Protein 2OX1 (pdb70)

Solvent-accessible surface area: 33680 Å² total; per-residue (Å²): 117,71,0,0,0,27,1,27,25,59,119,13,63,146,94,2,142,90,5,50,0,3,2,0,26,5,20,55,82,81,7,43,74,71,210,15,118,68,46,17,0,0,0,0,17,40,72,87,13,48,10,152,31,140,39,82,121,178,89,2,36,93,64,0,73,194,4,37,108,68,13,108,8,59,16,0,0,0,2,30,97,16,87,101,92,20,34,88,13,142,36,112,12,0,4,1,44,21,27,84,114,115,13,6,93,37,80,105,1,75,46,32,2,103,48,82,75,4,59,4,0,9,0,3,0,52,11,120,18,50,155,18,0,24,8,4,1,69,0,4,13,67,42,105,72,2,2,0,13,0,19,13,130,154,6,12,5,2,22,0,9,2,15,55,3,49,3,30,4,2,20,5,37,6,59,62,73,96,44,90,7,48,6,16,4,78,37,0,69,46,0,24,80,82,18,91,92,79,1,0,0,23,0,23,23,66,116,13,64,145,94,3,158,95,5,49,0,4,5,0,34,5,18,43,76,88,2,47,57,30,236,15,156,63,55,22,0,0,0,0,10,32,77,92,14,51,13,130,31,129,63,49,48,46,84,1,9,63,49,0,66,154,2,35,108,60,5,101,6,60,21,0,0,0,2,15,36,8,11,85,29,4,34,76,14,139,35,115,11,0,0,1,37,32,22,88,140,108,13,1,101,31,81,79,0,77,41,26,3,108,22,68,58,6,64,5,0,12,0,3,0,40,8,139,51,58,105,18,3,21,16,0,3,89,0,2,15,76,40,104,64,2,3,2,18,0,16,14,144,207,16,15,8,3,18,0,1,6,5,46,6,54,5,37,5,1,22,4,38,13,59,72,78,90,38,95,12,53,12,20,5,83,37,0,66,46,0,22,78,73,14,91,112,88,14,0,0,29,1,21,22,69,104,9,57,163,98,8,114,117,5,65,0,4,4,0,26,2,16,54,80,75,5,28,85,61,209,16,114,64,54,20,0,0,0,0,18,40,98,88,12,49,8,156,20,157,35,74,36,56,88,1,12,65,73,0,68,160,2,33,104,72,8,114,7,61,12,0,0,0,2,13,35,5,14,86,25,4,37,76,13,145,32,116,10,0,0,1,39,20,23,90,104,121,13,11,96,32,80,99,0,85,43,24,1,109,21,76,58,9,64,5,0,10,0,2,0,69,7,104,44,64,178,13,1,32,12,2,0,90,0,3,19,82,44,102,70,1,0,0,12,0,24,21,121,158,9,12,6,2,15,0,6,2,4,33,1,52,2,36,5,2,14,5,40,8,49,64,77,98,41,98,9,54,9,22,8,94,34,0,124,43,0,36,86,73,19,92,91,82,0,0,0,22,0,25,28,58,128,16,44,160,100,2,156,104,5,52,0,2,6,0,41,5,13,61,71,86,0,33,84,26,228,22,136,56,44,20,0,0,0,0,7,38,81,87,14,48,15,141,27,135,57,90,74,178,95,1,35,85,47,0,69,153,2,38,117,69,13,117,7,55,9,0,0,0,1,24,98,10,93,101,91,18,33,88,12,143,30,112,10,0,4,1,38,31,24,88,136,104,10,1,96,34,92,82,0,86,44,29,4,109,43,69,80,4,72,19,0,12,0,2,0,42,12,145,54,54,185,18,1,23,16,0,1,88,0,3,20,79,40,100,72,2,2,3,9,0,20,13,132,211,18,18,9,1,19,0,0,4,5,48,5,55,5,38,3,1,12,6,39,8,54,66,78,77,44,104,9,50,8,15,5,86,33,0,54,41,0,22,75,68,18,84

Sequence (784 aa):
MKLVATLSSPEELELAEKADVVELRIDLFDFSGARVDKEKILTCRRVSDGGKFEGDERERIEKMKRAFDSLNPDYVDLESDLPDSAFDFNCRIIESYHNFIRTPDYSELKGIVEGRRGDLVKIATMGKSKRDVETIVRILTNYDDVVAFLMGERFSFTRVLAAYLGSPFIYCYVGSPKAPGQISLDDAREIISRLGMKLVATLSSPEELELAEKADVVELRIDLFDFSGARVDKEKILTCRRVSDGGKFEGDERERIEKMKRAFDSLNPDYVDLESDLPDSAFDFNCRIIESYHNFIRTPDYSELKGIVEGRRGDLVKIATMGKSKRDVETIVRILTNYDDVVAFLMGERFSFTRVLAAYLGSPFIYCYVGSPKAPGQISLDDAREIISRLGMKLVATLSSPEELELAEKADVVELRIDLFDFSGARVDKEKILTCRRVSDGGKFEGDERERIEKMKRAFDSLNPDYVDLESDLPDSAFDFNCRIIESYHNFIRTPDYSELKGIVEGRRGDLVKIATMGKSKRDVETIVRILTNYDDVVAFLMGERFSFTRVLAAYLGSPFIYCYVGSPKAPGQISLDDAREIISRLGMKLVATLSSPEELELAEKADVVELRIDLFDFSGARVDKEKILTCRRVSDGGKFEGDERERIEKMKRAFDSLNPDYVDLESDLPDSAFDFNCRIIESYHNFIRTPDYSELKGIVEGRRGDLVKIATMGKSKRDVETIVRILTNYDDVVAFLMGERFSFTRVLAAYLGSPFIYCYVGSPKAPGQISLDDAREIISRLG

Foldseek 3Di:
DWEEEEDQDPVQLVQCPLGQEYEDAVLRPQPLPDEDPHAYEYEDDDVVQVGNDDDDPVVSLVSSVSSCVRHVHQEYEDELPDDLVSPPRPHFYEYEDHEAPFQDALVVVVVSQVVDPGQAYEYEYADDDVVSLVSQLVVLLPDESYHHFYDDQVGLCRLQVSVVSHHPYRYAYGDDDPGHSGHHSVRSVVVVVVVD/DFEEEEDQDPVCLVFCPLGQEYEDACCRPVCQQPDDPHAYEYEDDDVVQPGHDDDDPVVRLVSRVSSCVRPVHQEYEAELVDDLVSPPRPHFYEYEDEAAPDQDALVVVVCSVVVDNGPAYEYEYADDDPVSVVSQLVVLQVDARYHHFYDDQVGLCCLQVVCVSHHPYRYAYDDDDPGHSGHHSVRSVVCVVVVD/DFEEEEDQDDCVLVQDPLGQEYEYAVLRPQPQPDARPHQYEYEPDDVVQVGNDDDDPVVSLVSVVVSCVRHVHQEYEDEQPDDLVSVPRPHFYEYEDHAAPAQDALVVVVVSQVVDPGQAYEYEYAYDDPRSLVSQLVPLQVDERYHYFHFDQVTLVRLLVSVVSHHPYRYAYGDDDPGHSGHHPVRSVVVVVVVD/DFEEEEDQDLVQLVQDPLGQEYEDAVLRPNCLPPDRDHAYEYEHDDVVQVGRDDDDPVVRLVSSVSSCVRPVHQEYEDELVDDLVSPPRPHFYEYEDEAEPFQDALVVVVCSQVVDPGPAYEYEYADDDVVSLVSQQVDLQPDARYHYAHDDQVGLVRLQVVCVSHHPYRYAYGDDDPGHRGHHSVVNSVVVVVVD

Organism: Archaeoglobus fulgidus (strain ATCC 49558 / DSM 4304 / JCM 9628 / NBRC 100126 / VC-16) (NCBI:txid224325)

InterPro domains:
  IPR001381 3-dehydroquinate dehydratase type I [MF_00214] (2-195)
  IPR001381 3-dehydroquinate dehydratase type I [PF01487] (14-193)
  IPR001381 3-dehydroquinate dehydratase type I [TIGR01093] (8-191)
  IPR001381 3-dehydroquinate dehydratase type I [cd00502] (2-194)
  IPR013785 Aldolase-type TIM barrel [G3DSA:3.20.20.70] (1-196)
  IPR050146 Type-I 3-dehydroquinase [PTHR43699] (10-193)

Structure (mmCIF, N/CA/C/O backbone):
data_2OX1
#
_entry.id   2OX1
#
_cell.length_a   91.363
_cell.length_b   96.060
_cell.length_c   117.865
_cell.angle_alpha   90.00
_cell.angle_beta   90.00
_cell.angle_gamma   90.00
#
_symmetry.space_group_name_H-M   'P 21 21 21'
#
loop_
_entity.id
_entity.type
_entity.pdbx_description
1 polymer '3-dehydroquinate dehydratase'
2 non-polymer GLYCEROL
3 water water
#
loop_
_atom_site.group_PDB
_atom_site.id
_atom_site.type_symbol
_atom_site.label_atom_id
_atom_site.label_alt_id
_atom_site.label_comp_id
_atom_site.label_asym_id
_atom_site.label_entity_id
_atom_site.label_seq_id
_atom_site.pdbx_PDB_ins_code
_atom_site.Cartn_x
_atom_site.Cartn_y
_atom_site.Cartn_z
_atom_site.occupancy
_atom_site.B_iso_or_equiv
_atom_site.auth_seq_id
_atom_site.auth_comp_id
_atom_site.auth_asym_id
_atom_site.auth_atom_id
_atom_site.pdbx_PDB_model_num
ATOM 1 N N . MET A 1 1 ? 20.064 38.549 36.049 1.00 40.29 1 MET A N 1
ATOM 2 C CA . MET A 1 1 ? 21.178 38.305 35.056 1.00 40.23 1 MET A CA 1
ATOM 3 C C . MET A 1 1 ? 21.870 36.930 35.227 1.00 38.40 1 MET A C 1
ATOM 4 O O . MET A 1 1 ? 22.967 36.813 35.840 1.00 39.15 1 MET A O 1
ATOM 9 N N . LYS A 1 2 ? 21.252 35.916 34.626 1.00 34.60 2 LYS A N 1
ATOM 10 C CA . LYS A 1 2 ? 21.411 34.574 35.106 1.00 31.61 2 LYS A CA 1
ATOM 11 C C . LYS A 1 2 ? 21.730 33.560 34.036 1.00 29.40 2 LYS A C 1
ATOM 12 O O . LYS A 1 2 ? 21.304 33.708 32.897 1.00 28.62 2 LYS A O 1
ATOM 18 N N . LEU A 1 3 ? 22.527 32.556 34.407 1.00 26.75 3 LEU A N 1
ATOM 19 C CA . LEU A 1 3 ? 22.729 31.385 33.566 1.00 25.01 3 LEU A CA 1
ATOM 20 C C . LEU A 1 3 ? 21.568 30.392 33.704 1.00 24.58 3 LEU A C 1
ATOM 21 O O . LEU A 1 3 ? 21.178 30.006 34.801 1.00 25.62 3 LEU A O 1
ATOM 26 N N . VAL A 1 4 ? 20.970 30.024 32.586 1.00 24.80 4 VAL A N 1
ATOM 27 C CA . VAL A 1 4 ? 19.905 29.022 32.558 1.00 24.29 4 VAL A CA 1
ATOM 28 C C . VAL A 1 4 ? 20.483 27.801 31.882 1.00 25.12 4 VAL A C 1
ATOM 29 O O . VAL A 1 4 ? 20.913 27.886 30.732 1.00 25.53 4 VAL A O 1
ATOM 33 N N . ALA A 1 5 ? 20.526 26.683 32.608 1.00 25.79 5 ALA A N 1
ATOM 34 C CA . ALA A 1 5 ? 20.960 25.406 32.042 1.00 26.70 5 ALA A CA 1
ATOM 35 C C . ALA A 1 5 ? 19.733 24.587 31.665 1.00 27.11 5 ALA A C 1
ATOM 36 O O . ALA A 1 5 ? 18.813 24.419 32.463 1.00 27.29 5 ALA A O 1
ATOM 38 N N . THR A 1 6 ? 19.695 24.134 30.419 1.00 28.22 6 THR A N 1
ATOM 39 C CA . THR A 1 6 ? 18.607 23.274 29.922 1.00 28.24 6 THR A CA 1
ATOM 40 C C . THR A 1 6 ? 18.966 21.861 30.242 1.00 28.08 6 THR A C 1
ATOM 41 O O . THR A 1 6 ? 20.070 21.428 29.890 1.00 28.66 6 THR A O 1
ATOM 45 N N . LEU A 1 7 ? 18.059 21.175 30.941 1.00 27.90 7 LEU A N 1
ATOM 46 C CA . LEU A 1 7 ? 18.253 19.787 31.393 1.00 28.00 7 LEU A CA 1
ATOM 47 C C . LEU A 1 7 ? 17.362 18.838 30.610 1.00 28.13 7 LEU A C 1
ATOM 48 O O . LEU A 1 7 ? 16.182 19.124 30.388 1.00 26.61 7 LEU A O 1
ATOM 53 N N . SER A 1 8 ? 17.940 17.703 30.215 1.00 28.83 8 SER A N 1
ATOM 54 C CA . SER A 1 8 ? 17.267 16.770 29.311 1.00 29.93 8 SER A CA 1
ATOM 55 C C . SER A 1 8 ? 17.164 15.385 29.908 1.00 30.20 8 SER A C 1
ATOM 56 O O . SER A 1 8 ? 16.587 14.501 29.298 1.00 30.47 8 SER A O 1
ATOM 59 N N . SER A 1 9 ? 17.741 15.221 31.097 1.00 30.72 9 SER A N 1
ATOM 60 C CA . SER A 1 9 ? 17.886 13.939 31.783 1.00 31.02 9 SER A CA 1
ATOM 61 C C . SER A 1 9 ? 18.204 14.185 33.275 1.00 31.42 9 SER A C 1
ATOM 62 O O . SER A 1 9 ? 18.599 15.314 33.643 1.00 30.65 9 SER A O 1
ATOM 65 N N . PRO A 1 10 ? 18.044 13.132 34.130 1.00 31.53 10 PRO A N 1
ATOM 66 C CA . PRO A 1 10 ? 18.420 13.167 35.563 1.00 31.91 10 PRO A CA 1
ATOM 67 C C . PRO A 1 10 ? 19.935 13.284 35.833 1.00 32.70 10 PRO A C 1
ATOM 68 O O . PRO A 1 10 ? 20.359 13.920 36.814 1.00 32.73 10 PRO A O 1
ATOM 72 N N . GLU A 1 11 ? 20.741 12.676 34.968 1.00 33.26 11 GLU A N 1
ATOM 73 C CA . GLU A 1 11 ? 22.183 12.890 34.960 1.00 34.02 11 GLU A CA 1
ATOM 74 C C . GLU A 1 11 ? 22.525 14.390 35.042 1.00 34.33 11 GLU A C 1
ATOM 75 O O . GLU A 1 11 ? 23.435 14.808 35.781 1.00 34.31 11 GLU A O 1
ATOM 81 N N . GLU A 1 12 ? 21.767 15.187 34.288 1.00 34.15 12 GLU A N 1
ATOM 82 C CA . GLU A 1 12 ? 22.060 16.601 34.083 1.00 34.03 12 GLU A CA 1
ATOM 83 C C . GLU A 1 12 ? 21.751 17.537 35.257 1.00 34.24 12 GLU A C 1
ATOM 84 O O . GLU A 1 12 ? 22.393 18.578 35.382 1.00 34.19 12 GLU A O 1
ATOM 90 N N . LEU A 1 13 ? 20.821 17.153 36.136 1.00 34.69 13 LEU A N 1
ATOM 91 C CA . LEU A 1 13 ? 20.637 17.857 37.423 1.00 35.35 13 LEU A CA 1
ATOM 92 C C . LEU A 1 13 ? 21.922 18.037 38.238 1.00 35.47 13 LEU A C 1
ATOM 93 O O . LEU A 1 13 ? 22.091 19.065 38.894 1.00 36.39 13 LEU A O 1
ATOM 98 N N . GLU A 1 14 ? 22.837 17.073 38.198 1.00 34.77 14 GLU A N 1
ATOM 99 C CA . GLU A 1 14 ? 24.092 17.255 38.938 1.00 34.95 14 GLU A CA 1
ATOM 100 C C . GLU A 1 14 ? 25.094 18.172 38.260 1.00 34.12 14 GLU A C 1
ATOM 101 O O . GLU A 1 14 ? 25.903 18.792 38.940 1.00 34.22 14 GLU A O 1
ATOM 107 N N . LEU A 1 15 ? 25.003 18.270 36.930 1.00 33.32 15 LEU A N 1
ATOM 108 C CA . LEU A 1 15 ? 25.901 19.088 36.088 1.00 32.42 15 LEU A CA 1
ATOM 109 C C . LEU A 1 15 ? 25.644 20.599 36.115 1.00 31.45 15 LEU A C 1
ATOM 110 O O . LEU A 1 15 ? 26.432 21.360 35.585 1.00 31.56 15 LEU A O 1
ATOM 115 N N . ALA A 1 16 ? 24.550 21.004 36.748 1.00 31.34 16 ALA A N 1
ATOM 116 C CA . ALA A 1 16 ? 23.985 22.343 36.662 1.00 30.99 16 ALA A CA 1
ATOM 117 C C . ALA A 1 16 ? 24.254 23.216 37.886 1.00 31.64 16 ALA A C 1
ATOM 118 O O . ALA A 1 16 ? 23.646 24.281 38.018 1.00 31.91 16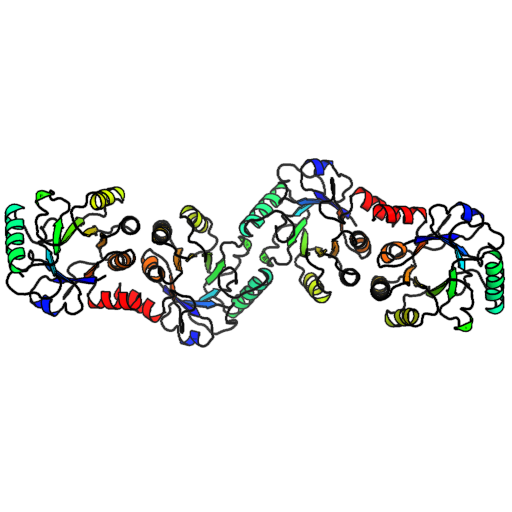 ALA A O 1
ATOM 120 N N . GLU A 1 17 ? 25.145 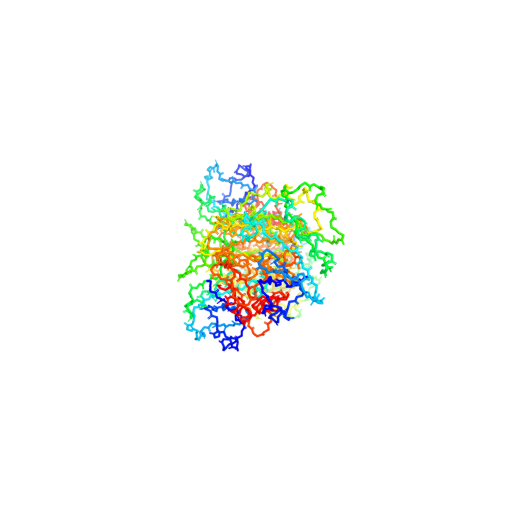22.772 38.773 1.00 31.83 17 GLU A N 1
ATOM 121 C CA . GLU A 1 17 ? 25.534 23.540 39.976 1.00 32.86 17 GLU A CA 1
ATOM 122 C C . GLU A 1 17 ? 25.927 25.027 39.715 1.00 32.44 17 GLU A C 1
ATOM 123 O O . GLU A 1 17 ? 25.534 25.917 40.491 1.00 32.43 17 GLU A O 1
ATOM 129 N N . LYS A 1 18 ? 26.696 25.282 38.647 1.00 31.57 18 LYS A N 1
ATOM 130 C CA . LYS A 1 18 ? 27.041 26.657 38.210 1.00 31.19 18 LYS A CA 1
ATOM 131 C C . LYS A 1 18 ? 25.862 27.492 37.656 1.00 29.79 18 LYS A C 1
ATOM 132 O O . LYS A 1 18 ? 26.040 28.668 37.272 1.00 29.87 18 LYS A O 1
ATOM 138 N N . ALA A 1 19 ? 24.680 26.891 37.548 1.00 28.68 19 ALA A N 1
ATOM 139 C CA . ALA A 1 19 ? 23.541 27.585 36.933 1.00 27.15 19 ALA A CA 1
ATOM 140 C C . ALA A 1 19 ? 22.722 28.327 37.974 1.00 26.52 19 ALA A C 1
ATOM 141 O O . ALA A 1 19 ? 22.564 27.876 39.101 1.00 25.78 19 ALA A O 1
ATOM 143 N N . ASP A 1 20 ? 22.165 29.457 37.579 1.00 26.15 20 ASP A N 1
ATOM 144 C CA . ASP A 1 20 ? 21.230 30.164 38.449 1.00 25.54 20 ASP A CA 1
ATOM 145 C C . ASP A 1 20 ? 19.797 29.599 38.362 1.00 25.59 20 ASP A C 1
ATOM 146 O O . ASP A 1 20 ? 19.049 29.563 39.351 1.00 26.06 20 ASP A O 1
ATOM 151 N N . VAL A 1 21 ? 19.441 29.143 37.168 1.00 25.05 21 VAL A N 1
ATOM 152 C CA . VAL A 1 21 ? 18.089 28.720 36.835 1.00 24.58 21 VAL A CA 1
ATOM 153 C C . VAL A 1 21 ? 18.311 27.463 36.058 1.00 24.55 21 VAL A C 1
ATOM 154 O O . VAL A 1 21 ? 19.326 27.332 35.396 1.00 24.77 21 VAL A O 1
ATOM 158 N N . VAL A 1 22 ? 17.358 26.547 36.128 1.00 24.98 22 VAL A N 1
ATOM 159 C CA . VAL A 1 22 ? 17.444 25.287 35.412 1.00 25.79 22 VAL A CA 1
ATOM 160 C C . VAL A 1 22 ? 16.150 25.053 34.602 1.00 26.03 22 VAL A C 1
ATOM 161 O O . VAL A 1 22 ? 15.050 25.277 35.096 1.00 25.98 22 VAL A O 1
ATOM 165 N N . GLU A 1 23 ? 16.290 24.673 33.334 1.00 26.01 23 GLU A N 1
ATOM 166 C CA . GLU A 1 23 ? 15.141 24.508 32.445 1.00 25.65 23 GLU A CA 1
ATOM 167 C C . GLU A 1 23 ? 14.816 23.052 32.210 1.00 25.46 23 GLU A C 1
ATOM 168 O O . GLU A 1 23 ? 15.594 22.302 31.622 1.00 25.44 23 GLU A O 1
ATOM 174 N N . LEU A 1 24 ? 13.619 22.680 32.644 1.00 25.55 24 LEU A N 1
ATOM 175 C CA . LEU A 1 24 ? 13.251 21.285 32.736 1.00 25.01 24 LEU A CA 1
ATOM 176 C C . LEU A 1 24 ? 12.432 20.956 31.527 1.00 24.74 24 LEU A C 1
ATOM 177 O O . LEU A 1 24 ? 11.272 21.330 31.435 1.00 24.61 24 LEU A O 1
ATOM 182 N N . ARG A 1 25 ? 13.072 20.294 30.570 1.00 24.81 25 ARG A N 1
ATOM 183 C CA . ARG A 1 25 ? 12.440 20.000 29.302 1.00 25.24 25 ARG A CA 1
ATOM 184 C C . ARG A 1 25 ? 11.695 18.722 29.439 1.00 25.57 25 ARG A C 1
ATOM 185 O O . ARG A 1 25 ? 12.249 17.653 29.169 1.00 26.33 25 ARG A O 1
ATOM 193 N N . ILE A 1 26 ? 10.446 18.832 29.898 1.00 25.74 26 ILE A N 1
ATOM 194 C CA . ILE A 1 26 ? 9.622 17.641 30.177 1.00 25.76 26 ILE A CA 1
ATOM 195 C C . ILE A 1 26 ? 9.133 16.927 28.914 1.00 26.11 26 ILE A C 1
ATOM 196 O O . ILE A 1 26 ? 8.556 15.851 29.005 1.00 26.13 26 ILE A O 1
ATOM 201 N N . ASP A 1 27 ? 9.370 17.513 27.735 1.00 26.00 27 ASP A N 1
ATOM 202 C CA . ASP A 1 27 ? 9.169 16.755 26.507 1.00 26.06 27 ASP A CA 1
ATOM 203 C C . ASP A 1 27 ? 10.302 15.742 26.334 1.00 26.34 27 ASP A C 1
ATOM 204 O O . ASP A 1 27 ? 10.149 14.777 25.602 1.00 26.35 27 ASP A O 1
ATOM 209 N N . LEU A 1 28 ? 11.424 15.958 27.021 1.00 26.60 28 LEU A N 1
ATOM 210 C CA . LEU A 1 28 ? 12.594 15.080 26.872 1.00 26.96 28 LEU A CA 1
ATOM 211 C C . LEU A 1 28 ? 12.690 14.017 27.955 1.00 27.18 28 LEU A C 1
ATOM 212 O O . LEU A 1 28 ? 13.042 12.872 27.663 1.00 26.66 28 LEU A O 1
ATOM 217 N N . PHE A 1 29 ? 12.341 14.411 29.184 1.00 27.96 29 PHE A N 1
ATOM 218 C CA . PHE A 1 29 ? 12.304 13.547 30.370 1.00 28.88 29 PHE A CA 1
ATOM 219 C C . PHE A 1 29 ? 11.289 14.113 31.386 1.00 29.80 29 PHE A C 1
ATOM 220 O O . PHE A 1 29 ? 11.200 15.322 31.537 1.00 29.93 29 PHE A O 1
ATOM 228 N N . ASP A 1 30 ? 10.544 13.249 32.091 1.00 31.11 30 ASP A N 1
ATOM 229 C CA . ASP A 1 30 ? 9.635 13.697 33.176 1.00 32.57 30 ASP A CA 1
ATOM 230 C C . ASP A 1 30 ? 10.402 14.107 34.428 1.00 33.03 30 ASP A C 1
ATOM 231 O O . ASP A 1 30 ? 10.938 13.257 35.134 1.00 33.61 30 ASP A O 1
ATOM 236 N N . PHE A 1 31 ? 10.450 15.397 34.718 1.00 33.61 31 PHE A N 1
ATOM 237 C CA . PHE A 1 31 ? 11.084 15.849 35.955 1.00 34.23 31 PHE A CA 1
ATOM 238 C C . PHE A 1 31 ? 10.035 15.959 37.055 1.00 34.33 31 PHE A C 1
ATOM 239 O O . PHE A 1 31 ? 10.380 16.075 38.235 1.00 34.17 31 PHE A O 1
ATOM 247 N N . SER A 1 32 ? 8.761 15.925 36.663 1.00 34.98 32 SER A N 1
ATOM 248 C CA . SER A 1 32 ? 7.639 15.836 37.629 1.00 35.87 32 SER A CA 1
ATOM 249 C C . SER A 1 32 ? 7.929 14.905 38.820 1.00 35.90 32 SER A C 1
ATOM 250 O O . SER A 1 32 ? 7.435 15.137 39.922 1.00 35.83 32 SER A O 1
ATOM 253 N N . GLY A 1 33 ? 8.779 13.901 38.590 1.00 36.38 33 GLY A N 1
ATOM 254 C CA . GLY A 1 33 ? 9.046 12.827 39.547 1.00 37.14 33 GLY A CA 1
ATOM 255 C C . GLY A 1 33 ? 9.957 13.086 40.738 1.00 37.54 33 GLY A C 1
ATOM 256 O O . GLY A 1 33 ? 9.989 12.273 41.678 1.00 37.80 33 GLY A O 1
ATOM 257 N N . ALA A 1 34 ? 10.702 14.189 40.715 1.00 37.43 34 ALA A N 1
ATOM 258 C CA . ALA A 1 34 ? 11.568 14.546 41.849 1.00 37.82 34 ALA A CA 1
ATOM 259 C C . ALA A 1 34 ? 11.738 16.058 42.046 1.00 37.76 34 ALA A C 1
ATOM 260 O O . ALA A 1 34 ? 11.456 16.849 41.149 1.00 37.92 34 ALA A O 1
ATOM 262 N N . ARG A 1 35 ? 12.225 16.429 43.233 1.00 37.91 35 ARG A N 1
ATOM 263 C CA . ARG A 1 35 ? 12.264 17.816 43.686 1.00 37.40 35 ARG A CA 1
ATOM 264 C C . ARG A 1 35 ? 13.528 18.534 43.214 1.00 37.14 35 ARG A C 1
ATOM 265 O O . ARG A 1 35 ? 14.640 17.996 43.290 1.00 37.05 35 ARG A O 1
ATOM 273 N N . VAL A 1 36 ? 13.321 19.743 42.698 1.00 36.74 36 VAL A N 1
ATOM 274 C CA . VAL A 1 36 ? 14.375 20.608 42.201 1.00 36.20 36 VAL A CA 1
ATOM 275 C C . VAL A 1 36 ? 14.302 21.894 43.033 1.00 36.23 36 VAL A C 1
ATOM 276 O O . VAL A 1 36 ? 13.355 22.676 42.897 1.00 35.99 36 VAL A O 1
ATOM 280 N N . ASP A 1 37 ? 15.288 22.109 43.904 1.00 36.23 37 ASP A N 1
ATOM 281 C CA . ASP A 1 37 ? 15.306 23.309 44.759 1.00 36.48 37 ASP A CA 1
ATOM 282 C C . ASP A 1 37 ? 15.666 24.583 43.966 1.00 35.99 37 ASP A C 1
ATOM 283 O O . ASP A 1 37 ? 15.023 25.628 44.127 1.00 36.57 37 ASP A O 1
ATOM 288 N N . LYS A 1 38 ? 16.679 24.478 43.106 1.00 35.05 38 LYS A N 1
ATOM 289 C CA . LYS A 1 38 ? 17.076 25.550 42.166 1.00 33.37 38 LYS A CA 1
ATOM 290 C C . LYS A 1 38 ? 15.874 26.184 41.455 1.00 32.66 38 LYS A C 1
ATOM 291 O O . LYS A 1 38 ? 14.851 25.528 41.226 1.00 31.79 38 LYS A O 1
ATOM 297 N N . GLU A 1 39 ? 16.023 27.471 41.127 1.00 31.56 39 GLU A N 1
ATOM 298 C CA . GLU A 1 39 ? 15.043 28.246 40.381 1.00 30.74 39 GLU A CA 1
ATOM 299 C C . GLU A 1 39 ? 14.868 27.551 39.037 1.00 29.57 39 GLU A C 1
ATOM 300 O O . GLU A 1 39 ? 15.837 27.090 38.449 1.00 29.14 39 GLU A O 1
ATOM 306 N N . LYS A 1 40 ? 13.654 27.456 38.541 1.00 28.54 40 LYS A N 1
ATOM 307 C CA . LYS A 1 40 ? 13.373 26.486 37.485 1.00 28.31 40 LYS A CA 1
ATOM 308 C C . LYS A 1 40 ? 12.337 26.964 36.467 1.00 27.88 40 LYS A C 1
ATOM 309 O O . LYS A 1 40 ? 11.493 27.805 36.754 1.00 28.11 40 LYS A O 1
ATOM 315 N N . ILE A 1 41 ? 12.445 26.465 35.263 1.00 26.90 41 ILE A N 1
ATOM 316 C CA . ILE A 1 41 ? 11.564 26.806 34.194 1.00 25.36 41 ILE A CA 1
ATOM 317 C C . ILE A 1 41 ? 10.968 25.501 33.728 1.00 25.33 41 ILE A C 1
ATOM 318 O O . ILE A 1 41 ? 11.716 24.554 33.452 1.00 24.48 41 ILE A O 1
ATOM 323 N N . LEU A 1 42 ? 9.634 25.464 33.628 1.00 24.65 42 LEU A N 1
ATOM 324 C CA . LEU A 1 42 ? 8.949 24.327 33.031 1.00 24.97 42 LEU A CA 1
ATOM 325 C C . LEU A 1 42 ? 8.620 24.548 31.550 1.00 24.56 42 LEU A C 1
ATOM 326 O O . LEU A 1 42 ? 7.866 25.453 31.176 1.00 25.04 42 LEU A O 1
ATOM 331 N N . THR A 1 43 ? 9.200 23.703 30.714 1.00 23.57 43 THR A N 1
ATOM 332 C CA . THR A 1 43 ? 8.998 23.740 29.273 1.00 22.87 43 THR A CA 1
ATOM 333 C C . THR A 1 43 ? 8.601 22.355 28.808 1.00 21.92 43 THR A C 1
ATOM 334 O O . THR A 1 43 ? 9.126 21.350 29.304 1.00 22.10 43 THR A O 1
ATOM 338 N N . CYS A 1 44 ? 7.693 22.313 27.847 1.00 22.30 44 CYS A N 1
ATOM 339 C CA . CYS A 1 44 ? 7.384 21.086 27.112 1.00 22.65 44 CYS A CA 1
ATOM 340 C C . CYS A 1 44 ? 7.362 21.423 25.639 1.00 22.76 44 CYS A C 1
ATOM 341 O O . CYS A 1 44 ? 6.341 21.839 25.106 1.00 22.08 44 CYS A O 1
ATOM 344 N N . ARG A 1 45 ? 8.518 21.267 24.996 1.00 24.58 45 ARG A N 1
ATOM 345 C CA . ARG A 1 45 ? 8.723 21.724 23.622 1.00 25.51 45 ARG A CA 1
ATOM 346 C C . ARG A 1 45 ? 8.050 20.816 22.587 1.00 25.31 45 ARG A C 1
ATOM 347 O O . ARG A 1 45 ? 8.381 19.645 22.499 1.00 25.76 45 ARG A O 1
ATOM 355 N N . ARG A 1 46 ? 7.129 21.390 21.807 1.00 25.80 46 ARG A N 1
ATOM 356 C CA . ARG A 1 46 ? 6.505 20.730 20.632 1.00 26.48 46 ARG A CA 1
ATOM 357 C C . ARG A 1 46 ? 7.560 20.472 19.594 1.00 27.20 46 ARG A C 1
ATOM 358 O O . ARG A 1 46 ? 8.514 21.281 19.413 1.00 27.80 46 ARG A O 1
ATOM 366 N N . VAL A 1 47 ? 7.364 19.354 18.909 1.00 27.62 47 VAL A N 1
ATOM 367 C CA . VAL A 1 47 ? 8.141 18.955 17.733 1.00 28.32 47 VAL A CA 1
ATOM 368 C C . VAL A 1 47 ? 8.376 20.108 16.776 1.00 28.51 47 VAL A C 1
ATOM 369 O O . VAL A 1 47 ? 9.493 20.292 16.273 1.00 28.76 47 VAL A O 1
ATOM 373 N N . SER A 1 48 ? 7.334 20.899 16.540 1.00 28.90 48 SER A N 1
ATOM 374 C CA . SER A 1 48 ? 7.423 21.995 15.580 1.00 29.42 48 SER A CA 1
ATOM 375 C C . SER A 1 48 ? 8.339 23.134 16.075 1.00 30.24 48 SER A C 1
ATOM 376 O O . SER A 1 48 ? 8.631 24.066 15.301 1.00 30.58 48 SER A O 1
ATOM 379 N N . ASP A 1 49 ? 8.755 23.076 17.350 1.00 30.16 49 ASP A N 1
ATOM 380 C CA . ASP A 1 49 ? 9.753 24.016 17.875 1.00 31.12 49 ASP A CA 1
ATOM 381 C C . ASP A 1 49 ? 11.014 23.287 18.279 1.00 31.60 49 ASP A C 1
ATOM 382 O O . ASP A 1 49 ? 11.687 23.712 19.213 1.00 32.61 49 ASP A O 1
ATOM 387 N N . GLY A 1 50 ? 11.324 22.191 17.587 1.00 31.53 50 GLY A N 1
ATOM 388 C CA . GLY A 1 50 ? 12.576 21.475 17.774 1.00 31.22 50 GLY A CA 1
ATOM 389 C C . GLY A 1 50 ? 12.572 20.552 18.977 1.00 31.28 50 GLY A C 1
ATOM 390 O O . GLY A 1 50 ? 13.610 20.022 19.362 1.00 30.60 50 GLY A O 1
ATOM 391 N N . GLY A 1 51 ? 11.404 20.376 19.581 1.00 31.94 51 GLY A N 1
ATOM 392 C CA . GLY A 1 51 ? 11.253 19.477 20.716 1.00 32.27 51 GLY A CA 1
ATOM 393 C C . GLY A 1 51 ? 10.857 18.072 20.318 1.00 33.20 51 GLY A C 1
ATOM 394 O O . GLY A 1 51 ? 10.922 17.702 19.133 1.00 33.05 51 GLY A O 1
ATOM 395 N N . LYS A 1 52 ? 10.438 17.288 21.312 1.00 33.62 52 LYS A N 1
ATOM 396 C CA . LYS A 1 52 ? 10.048 15.911 21.080 1.00 34.15 52 LYS A CA 1
ATOM 397 C C . LYS A 1 52 ? 8.575 15.601 21.374 1.00 33.56 52 LYS A C 1
ATOM 398 O O . LYS A 1 52 ? 8.119 14.475 21.116 1.00 33.28 52 LYS A O 1
ATOM 404 N N . PHE A 1 53 ? 7.836 16.585 21.885 1.00 32.87 53 PHE A N 1
ATOM 405 C CA . PHE A 1 53 ? 6.411 16.398 22.107 1.00 32.71 53 PHE A CA 1
ATOM 406 C C . PHE A 1 53 ? 5.631 16.413 20.804 1.00 32.89 53 PHE A C 1
ATOM 407 O O . PHE A 1 53 ? 5.593 17.406 20.073 1.00 33.09 53 PHE A O 1
ATOM 415 N N . GLU A 1 54 ? 5.013 15.274 20.528 1.00 33.55 54 GLU A N 1
ATOM 416 C CA . GLU A 1 54 ? 4.261 15.053 19.318 1.00 33.99 54 GLU A CA 1
ATOM 417 C C . GLU A 1 54 ? 2.876 14.568 19.775 1.00 33.44 54 GLU A C 1
ATOM 418 O O . GLU A 1 54 ? 2.703 13.383 20.086 1.00 34.16 54 GLU A O 1
ATOM 424 N N . GLY A 1 55 ? 1.916 15.495 19.834 1.00 32.13 55 GLY A N 1
ATOM 425 C CA . GLY A 1 55 ? 0.540 15.243 20.294 1.00 31.00 55 GLY A CA 1
ATOM 426 C C . GLY A 1 55 ? -0.211 16.561 20.226 1.00 30.12 55 GLY A C 1
ATOM 427 O O . GLY A 1 55 ? 0.424 17.588 20.061 1.00 30.88 55 GLY A O 1
ATOM 428 N N . ASP A 1 56 ? -1.540 16.576 20.348 1.00 29.11 56 ASP A N 1
ATOM 429 C CA . ASP A 1 56 ? -2.261 17.865 20.250 1.00 27.97 56 ASP A CA 1
ATOM 430 C C . ASP A 1 56 ? -2.116 18.825 21.463 1.00 27.35 56 ASP A C 1
ATOM 431 O O . ASP A 1 56 ? -1.505 18.447 22.469 1.00 26.45 56 ASP A O 1
ATOM 436 N N . GLU A 1 57 ? -2.623 20.068 21.341 1.00 26.52 57 GLU A N 1
ATOM 437 C CA . GLU A 1 57 ? -2.487 21.071 22.407 1.00 26.11 57 GLU A CA 1
ATOM 438 C C . GLU A 1 57 ? -3.080 20.590 23.711 1.00 25.55 57 GLU A C 1
ATOM 439 O O . GLU A 1 57 ? -2.562 20.891 24.783 1.00 25.74 57 GLU A O 1
ATOM 445 N N . ARG A 1 58 ? -4.165 19.820 23.614 1.00 25.21 58 ARG A N 1
ATOM 446 C CA . ARG A 1 58 ? -4.858 19.293 24.781 1.00 24.12 58 ARG A CA 1
ATOM 447 C C . ARG A 1 58 ? -3.988 18.397 25.689 1.00 24.02 58 ARG A C 1
ATOM 448 O O . ARG A 1 58 ? -3.829 18.684 26.868 1.00 22.48 58 ARG A O 1
ATOM 456 N N . GLU A 1 59 ? -3.450 17.314 25.131 1.00 24.71 59 GLU A N 1
ATOM 457 C CA . GLU A 1 59 ? -2.561 16.430 25.886 1.00 26.14 59 GLU A CA 1
ATOM 458 C C . GLU A 1 59 ? -1.275 17.117 26.372 1.00 25.52 59 GLU A C 1
ATOM 459 O O . GLU A 1 59 ? -0.783 16.785 27.447 1.00 26.49 59 GLU A O 1
ATOM 465 N N . ARG A 1 60 ? -0.771 18.096 25.623 1.00 24.67 60 ARG A N 1
ATOM 466 C CA . ARG A 1 60 ? 0.421 18.843 26.026 1.00 23.36 60 ARG A CA 1
ATOM 467 C C . ARG A 1 60 ? 0.177 19.738 27.251 1.00 23.71 60 ARG A C 1
ATOM 468 O O . ARG A 1 60 ? 0.992 19.775 28.171 1.00 23.76 60 ARG A O 1
ATOM 476 N N . ILE A 1 61 ? -0.935 20.466 27.256 1.00 23.19 61 ILE A N 1
ATOM 477 C CA . ILE A 1 61 ? -1.253 21.345 28.361 1.00 23.18 61 ILE A CA 1
ATOM 478 C C . ILE A 1 61 ? -1.643 20.534 29.610 1.00 23.81 61 ILE A C 1
ATOM 479 O O . ILE A 1 61 ? -1.328 20.918 30.736 1.00 23.12 61 ILE A O 1
ATOM 484 N N . GLU A 1 62 ? -2.330 19.417 29.409 1.00 24.21 62 GLU A N 1
ATOM 485 C CA . GLU A 1 62 ? -2.666 18.553 30.522 1.00 25.83 62 GLU A CA 1
ATOM 486 C C . GLU A 1 62 ? -1.386 18.031 31.214 1.00 24.53 62 GLU A C 1
ATOM 487 O O . GLU A 1 62 ? -1.286 18.097 32.437 1.00 23.70 62 GLU A O 1
ATOM 493 N N . LYS A 1 63 ? -0.430 17.555 30.410 1.00 24.23 63 LYS A N 1
ATOM 494 C CA . LYS A 1 63 ? 0.881 17.083 30.863 1.00 24.52 63 LYS A CA 1
ATOM 495 C C . LYS A 1 63 ? 1.697 18.196 31.558 1.00 24.74 63 LYS A C 1
ATOM 496 O O . LYS A 1 63 ? 2.292 17.941 32.597 1.00 24.86 63 LYS A O 1
ATOM 502 N N . MET A 1 64 ? 1.699 19.408 30.990 1.00 24.57 64 MET A N 1
ATOM 503 C CA . MET A 1 64 ? 2.283 20.589 31.637 1.00 25.00 64 MET A CA 1
ATOM 504 C C . MET A 1 64 ? 1.576 21.019 32.919 1.00 24.19 64 MET A C 1
ATOM 505 O O . MET A 1 64 ? 2.205 21.558 33.823 1.00 23.88 64 MET A O 1
ATOM 510 N N . LYS A 1 65 ? 0.269 20.809 32.996 1.00 23.76 65 LYS A N 1
ATOM 511 C CA . LYS A 1 65 ? -0.488 21.231 34.197 1.00 23.75 65 LYS A CA 1
ATOM 512 C C . LYS A 1 65 ? -0.241 20.318 35.373 1.00 22.99 65 LYS A C 1
ATOM 513 O O . LYS A 1 65 ? -0.050 20.792 36.481 1.00 22.58 65 LYS A O 1
ATOM 519 N N . ARG A 1 66 ? -0.204 19.017 35.100 1.00 22.61 66 ARG A N 1
ATOM 520 C CA . ARG A 1 66 ? 0.207 17.997 36.071 1.00 23.17 66 ARG A CA 1
ATOM 521 C C . ARG A 1 66 ? 1.684 18.108 36.562 1.00 22.53 66 ARG A C 1
ATOM 522 O O . ARG A 1 66 ? 1.977 17.847 37.727 1.00 22.24 66 ARG A O 1
ATOM 530 N N . ALA A 1 67 ? 2.595 18.514 35.678 1.00 22.35 67 ALA A N 1
ATOM 531 C CA . ALA A 1 67 ? 3.989 18.786 36.048 1.00 22.03 67 ALA A CA 1
ATOM 532 C C . ALA A 1 67 ? 4.143 20.083 36.848 1.00 22.11 67 ALA A C 1
ATOM 533 O O . ALA A 1 67 ? 4.978 20.158 37.752 1.00 21.53 67 ALA A O 1
ATOM 535 N N . PHE A 1 68 ? 3.337 21.094 36.499 1.00 22.22 68 PHE A N 1
ATOM 536 C CA . PHE A 1 68 ? 3.249 22.347 37.245 1.00 21.72 68 PHE A CA 1
ATOM 537 C C . PHE A 1 68 ? 2.802 22.154 38.701 1.00 22.54 68 PHE A C 1
ATOM 538 O O . PHE A 1 68 ? 3.291 22.829 39.612 1.00 22.39 68 PHE A O 1
ATOM 546 N N . ASP A 1 69 ? 1.833 21.261 38.911 1.00 23.09 69 ASP A N 1
ATOM 547 C CA . ASP A 1 69 ? 1.340 21.029 40.249 1.00 23.73 69 ASP A CA 1
ATOM 548 C C . ASP A 1 69 ? 2.450 20.459 41.107 1.00 23.73 69 ASP A C 1
ATOM 549 O O . ASP A 1 69 ? 2.633 20.935 42.279 1.00 25.86 69 ASP A O 1
ATOM 554 N N . SER A 1 70 ? 3.213 19.498 40.538 1.00 23.86 70 SER A N 1
ATOM 555 C CA . SER A 1 70 ? 4.195 18.768 41.333 1.00 24.84 70 SER A CA 1
ATOM 556 C C . SER A 1 70 ? 5.604 19.333 41.428 1.00 25.29 70 SER A C 1
ATOM 557 O O . SER A 1 70 ? 6.356 18.944 42.326 1.00 25.44 70 SER A O 1
ATOM 560 N N . LEU A 1 71 ? 5.943 20.271 40.531 1.00 26.42 71 LEU A N 1
ATOM 561 C CA . LEU A 1 71 ? 7.255 20.921 40.478 1.00 26.37 71 LEU A CA 1
ATOM 562 C C . LEU A 1 71 ? 7.058 22.267 41.066 1.00 27.38 71 LEU A C 1
ATOM 563 O O . LEU A 1 71 ? 8.022 22.661 41.749 1.00 26.87 71 LEU A O 1
ATOM 568 N N . ASN A 1 72 ? 5.925 22.971 40.937 1.00 28.08 72 ASN A N 1
ATOM 569 C CA . ASN A 1 72 ? 5.945 24.376 41.512 1.00 28.69 72 ASN A CA 1
ATOM 570 C C . ASN A 1 72 ? 7.061 25.233 40.957 1.00 28.48 72 ASN A C 1
ATOM 571 O O . ASN A 1 72 ? 7.901 25.716 41.742 1.00 28.90 72 ASN A O 1
ATOM 576 N N . PRO A 1 73 ? 7.107 25.404 39.608 1.00 28.35 73 PRO A N 1
ATOM 577 C CA . PRO A 1 73 ? 8.189 26.097 38.950 1.00 27.32 73 PRO A CA 1
ATOM 578 C C . PRO A 1 73 ? 8.089 27.606 39.091 1.00 27.24 73 PRO A C 1
ATOM 579 O O . PRO A 1 73 ? 7.019 28.144 39.304 1.00 27.44 73 PRO A O 1
ATOM 583 N N . ASP A 1 74 ? 9.212 28.278 38.948 1.00 26.55 74 ASP A N 1
ATOM 584 C CA . ASP A 1 74 ? 9.252 29.742 38.955 1.00 26.86 74 ASP A CA 1
ATOM 585 C C . ASP A 1 74 ? 8.736 30.320 37.637 1.00 27.02 74 ASP A C 1
ATOM 586 O O . ASP A 1 74 ? 8.056 31.366 37.624 1.00 26.45 74 ASP A O 1
ATOM 591 N N . TYR A 1 75 ? 9.047 29.621 36.542 1.00 26.95 75 TYR A N 1
ATOM 592 C CA . TYR A 1 75 ? 8.513 29.978 35.240 1.00 28.11 75 TYR A CA 1
ATOM 593 C C . TYR A 1 75 ? 7.934 28.790 34.487 1.00 27.64 75 TYR A C 1
ATOM 594 O O . TYR A 1 75 ? 8.432 27.647 34.572 1.00 26.55 75 TYR A O 1
ATOM 603 N N . VAL A 1 76 ? 6.914 29.113 33.698 1.00 27.50 76 VAL A N 1
ATOM 604 C CA . VAL A 1 76 ? 6.514 28.277 32.592 1.00 27.53 76 VAL A CA 1
ATOM 605 C C . VAL A 1 76 ? 6.804 29.021 31.276 1.00 27.70 76 VAL A C 1
ATOM 606 O O . VAL A 1 76 ? 6.550 30.239 31.124 1.00 27.06 76 VAL A O 1
ATOM 610 N N . ASP A 1 77 ? 7.409 28.267 30.360 1.00 28.19 77 ASP A N 1
ATOM 611 C CA . ASP A 1 77 ? 7.612 28.668 28.975 1.00 28.48 77 ASP A CA 1
ATOM 612 C C . ASP A 1 77 ? 6.378 28.250 28.108 1.00 28.72 77 ASP A C 1
ATOM 613 O O . ASP A 1 77 ? 6.089 27.065 27.950 1.00 27.69 77 ASP A O 1
ATOM 618 N N . LEU A 1 78 ? 5.659 29.270 27.609 1.00 29.16 78 LEU A N 1
ATOM 619 C CA . LEU A 1 78 ? 4.479 29.155 26.733 1.00 29.44 78 LEU A CA 1
ATOM 620 C C . LEU A 1 78 ? 4.759 29.881 25.432 1.00 28.80 78 LEU A C 1
ATOM 621 O O . LEU A 1 78 ? 5.504 30.866 25.413 1.00 28.86 78 LEU A O 1
ATOM 626 N N . GLU A 1 79 ? 4.172 29.389 24.347 1.00 27.72 79 GLU A N 1
ATOM 627 C CA . GLU A 1 79 ? 4.565 29.824 22.997 1.00 27.13 79 GLU A CA 1
ATOM 628 C C . GLU A 1 79 ? 3.731 30.990 22.462 1.00 26.68 79 GLU A C 1
ATOM 629 O O . GLU A 1 79 ? 2.585 31.167 22.856 1.00 26.78 79 GLU A O 1
ATOM 635 N N . SER A 1 80 ? 4.322 31.797 21.590 1.00 26.05 80 SER A N 1
ATOM 636 C CA . SER A 1 80 ? 3.707 33.046 21.171 1.00 26.23 80 SER A CA 1
ATOM 637 C C . SER A 1 80 ? 2.468 32.858 20.295 1.00 26.70 80 SER A C 1
ATOM 638 O O . SER A 1 80 ? 1.665 33.777 20.140 1.00 27.82 80 SER A O 1
ATOM 641 N N . ASP A 1 81 ? 2.314 31.658 19.748 1.00 27.37 81 ASP A N 1
ATOM 642 C CA . ASP A 1 81 ? 1.202 31.299 18.842 1.00 27.95 81 ASP A CA 1
ATOM 643 C C . ASP A 1 81 ? -0.048 30.753 19.576 1.00 27.79 81 ASP A C 1
ATOM 644 O O . ASP A 1 81 ? -1.030 30.375 18.952 1.00 28.17 81 ASP A O 1
ATOM 649 N N . LEU A 1 82 ? 0.012 30.691 20.900 1.00 27.83 82 LEU A N 1
ATOM 650 C CA . LEU A 1 82 ? -1.129 30.304 21.705 1.00 27.07 82 LEU A CA 1
ATOM 651 C C . LEU A 1 82 ? -2.034 31.511 22.026 1.00 26.71 82 LEU A C 1
ATOM 652 O O . LEU A 1 82 ? -1.560 32.653 22.112 1.00 26.49 82 LEU A O 1
ATOM 657 N N . PRO A 1 83 ? -3.337 31.262 22.201 1.00 26.28 83 PRO A N 1
ATOM 658 C CA . PRO A 1 83 ? -4.282 32.321 22.598 1.00 26.20 83 PRO A CA 1
ATOM 659 C C . PRO A 1 83 ? -4.101 32.730 24.064 1.00 26.08 83 PRO A C 1
ATOM 660 O O . PRO A 1 83 ? -3.512 31.960 24.828 1.00 25.35 83 PRO A O 1
ATOM 664 N N . ASP A 1 84 ? -4.651 33.898 24.447 1.00 26.10 84 ASP A N 1
ATOM 665 C CA . ASP A 1 84 ? -4.536 34.429 25.819 1.00 26.73 84 ASP A CA 1
ATOM 666 C C . ASP A 1 84 ? -5.043 33.509 26.928 1.00 26.21 84 ASP A C 1
ATOM 667 O O . ASP A 1 84 ? -4.614 33.644 28.081 1.00 27.09 84 ASP A O 1
ATOM 672 N N . SER A 1 85 ? -5.952 32.593 26.587 1.00 25.32 85 SER A N 1
ATOM 673 C CA . SER A 1 85 ? -6.616 31.742 27.569 1.00 24.15 85 SER A CA 1
ATOM 674 C C . SER A 1 85 ? -5.649 30.722 28.158 1.00 24.26 85 SER A C 1
ATOM 675 O O . SER A 1 85 ? -5.857 30.229 29.271 1.00 24.31 85 SER A O 1
ATOM 678 N N . ALA A 1 86 ? -4.598 30.420 27.397 1.00 24.04 86 ALA A N 1
ATOM 679 C CA . ALA A 1 86 ? -3.587 29.454 27.758 1.00 24.75 86 ALA A CA 1
ATOM 680 C C . ALA A 1 86 ? -2.565 29.968 28.795 1.00 25.79 86 ALA A C 1
ATOM 681 O O . ALA A 1 86 ? -1.826 29.175 29.381 1.00 25.53 86 ALA A O 1
ATOM 683 N N . PHE A 1 87 ? -2.510 31.289 28.982 1.00 26.40 87 PHE A N 1
ATOM 684 C CA . PHE A 1 87 ? -1.570 31.933 29.898 1.00 27.16 87 PHE A CA 1
ATOM 685 C C . PHE A 1 87 ? -2.275 31.961 31.250 1.00 27.75 87 PHE A C 1
ATOM 686 O O . PHE A 1 87 ? -2.633 33.013 31.767 1.00 28.46 87 PHE A O 1
ATOM 694 N N . ASP A 1 88 ? -2.532 30.765 31.784 1.00 28.20 88 ASP A N 1
ATOM 695 C CA . ASP A 1 88 ? -3.270 30.616 33.036 1.00 27.93 88 ASP A CA 1
ATOM 696 C C . ASP A 1 88 ? -2.509 29.796 34.085 1.00 27.90 88 ASP A C 1
ATOM 697 O O . ASP A 1 88 ? -3.120 29.147 34.941 1.00 28.57 88 ASP A O 1
ATOM 702 N N . PHE A 1 89 ? -1.185 29.822 34.025 1.00 27.91 89 PHE A N 1
ATOM 703 C CA . PHE A 1 89 ? -0.380 29.198 35.065 1.00 28.46 89 PHE A CA 1
ATOM 704 C C . PHE A 1 89 ? -0.056 30.209 36.148 1.00 29.20 89 PHE A C 1
ATOM 705 O O . PHE A 1 89 ? 0.271 31.361 35.833 1.00 30.32 89 PHE A O 1
ATOM 713 N N . ASN A 1 90 ? -0.115 29.795 37.411 1.00 29.33 90 ASN A N 1
ATOM 714 C CA . ASN A 1 90 ? 0.146 30.742 38.487 1.00 29.89 90 ASN A CA 1
ATOM 715 C C . ASN A 1 90 ? 1.607 30.902 38.838 1.00 29.96 90 ASN A C 1
ATOM 716 O O . ASN A 1 90 ? 2.045 30.512 39.929 1.00 30.70 90 ASN A O 1
ATOM 721 N N . CYS A 1 91 ? 2.349 31.490 37.899 1.00 29.45 91 CYS A N 1
ATOM 722 C CA . CYS A 1 91 ? 3.727 31.891 38.106 1.00 28.41 91 CYS A CA 1
ATOM 723 C C . CYS A 1 91 ? 4.101 32.892 36.988 1.00 28.39 91 CYS A C 1
ATOM 724 O O . CYS A 1 91 ? 3.238 33.260 36.192 1.00 28.64 91 CYS A O 1
ATOM 727 N N . ARG A 1 92 ? 5.347 33.363 36.957 1.00 27.70 92 ARG A N 1
ATOM 728 C CA . ARG A 1 92 ? 5.827 34.188 35.848 1.00 27.85 92 ARG A CA 1
ATOM 729 C C . ARG A 1 92 ? 5.884 33.361 34.574 1.00 27.09 92 ARG A C 1
ATOM 730 O O . ARG A 1 92 ? 6.053 32.153 34.633 1.00 26.54 92 ARG A O 1
ATOM 738 N N . ILE A 1 93 ? 5.732 34.024 33.426 1.00 26.93 93 ILE A N 1
ATOM 739 C CA . ILE A 1 93 ? 5.713 33.345 32.140 1.00 26.27 93 ILE A CA 1
ATOM 740 C C . ILE A 1 93 ? 6.818 33.807 31.170 1.00 26.55 93 ILE A C 1
ATOM 741 O O . ILE A 1 93 ? 7.101 35.008 31.013 1.00 26.56 93 ILE A O 1
ATOM 746 N N . ILE A 1 94 ? 7.486 32.835 30.562 1.00 26.38 94 ILE A N 1
ATOM 747 C CA . ILE A 1 94 ? 8.348 33.126 29.424 1.00 25.69 94 ILE A CA 1
ATOM 748 C C . ILE A 1 94 ? 7.551 32.838 28.161 1.00 25.37 94 ILE A C 1
ATOM 749 O O . ILE A 1 94 ? 7.189 31.690 27.898 1.00 25.97 94 ILE A O 1
ATOM 754 N N . GLU A 1 95 ? 7.238 33.874 27.404 1.00 24.90 95 GLU A N 1
ATOM 755 C CA . GLU A 1 95 ? 6.525 33.675 26.155 1.00 25.55 95 GLU A CA 1
ATOM 756 C C . GLU A 1 95 ? 7.517 33.534 24.993 1.00 25.40 95 GLU A C 1
ATOM 757 O O . GLU A 1 95 ? 8.208 34.479 24.663 1.00 25.82 95 GLU A O 1
ATOM 763 N N . SER A 1 96 ? 7.594 32.354 24.391 1.00 25.67 96 SER A N 1
ATOM 764 C CA . SER A 1 96 ? 8.684 32.072 23.454 1.00 25.14 96 SER A CA 1
ATOM 765 C C . SER A 1 96 ? 8.260 31.963 22.003 1.00 24.79 96 SER A C 1
ATOM 766 O O . SER A 1 96 ? 7.114 31.638 21.688 1.00 25.07 96 SER A O 1
ATOM 769 N N . TYR A 1 97 ? 9.193 32.296 21.120 1.00 24.10 97 TYR A N 1
ATOM 770 C CA . TYR A 1 97 ? 8.990 32.193 19.697 1.00 22.88 97 TYR A CA 1
ATOM 771 C C . TYR A 1 97 ? 10.264 31.598 19.148 1.00 22.92 97 TYR A C 1
ATOM 772 O O . TYR A 1 97 ? 11.374 32.059 19.470 1.00 22.70 97 TYR A O 1
ATOM 781 N N . HIS A 1 98 ? 10.088 30.562 18.332 1.00 22.84 98 HIS A N 1
ATOM 782 C CA . HIS A 1 98 ? 11.167 29.778 17.775 1.00 23.57 98 HIS A CA 1
ATOM 783 C C . HIS A 1 98 ? 11.038 29.799 16.295 1.00 23.67 98 HIS A C 1
ATOM 784 O O . HIS A 1 98 ? 9.937 29.700 15.773 1.00 23.60 98 HIS A O 1
ATOM 791 N N . ASN A 1 99 ? 12.174 29.882 15.608 1.00 24.36 99 ASN A N 1
ATOM 792 C CA . ASN A 1 99 ? 12.194 29.748 14.162 1.00 24.27 99 ASN A CA 1
ATOM 793 C C . ASN A 1 99 ? 13.503 29.078 13.736 1.00 24.57 99 ASN A C 1
ATOM 794 O O . ASN A 1 99 ? 14.571 29.659 13.856 1.00 24.70 99 ASN A O 1
ATOM 799 N N . PHE A 1 100 ? 13.411 27.842 13.251 1.00 25.36 100 PHE A N 1
ATOM 800 C CA . PHE A 1 100 ? 14.597 27.057 12.857 1.00 26.30 100 PHE A CA 1
ATOM 801 C C . PHE A 1 100 ? 14.907 27.226 11.370 1.00 26.54 100 PHE A C 1
ATOM 802 O O . PHE A 1 100 ? 15.914 26.755 10.880 1.00 27.32 100 PHE A O 1
ATOM 810 N N . ILE A 1 101 ? 14.023 27.910 10.665 1.00 27.66 101 ILE A N 1
ATOM 811 C CA . ILE A 1 101 ? 14.178 28.177 9.245 1.00 28.02 101 ILE A CA 1
ATOM 812 C C . ILE A 1 101 ? 14.850 29.549 9.047 1.00 28.02 101 ILE A C 1
ATOM 813 O O . ILE A 1 101 ? 15.774 29.663 8.251 1.00 27.98 101 ILE A O 1
ATOM 818 N N . ARG A 1 102 ? 14.396 30.583 9.763 1.00 28.31 102 ARG A N 1
ATOM 819 C CA . ARG A 1 102 ? 14.919 31.944 9.542 1.00 28.61 102 ARG A CA 1
ATOM 820 C C . ARG A 1 102 ? 14.725 32.910 10.716 1.00 28.51 102 ARG A C 1
ATOM 821 O O . ARG A 1 102 ? 13.871 32.698 11.576 1.00 29.00 102 ARG A O 1
ATOM 829 N N . THR A 1 103 ? 15.510 33.987 10.716 1.00 27.85 103 THR A N 1
ATOM 830 C CA . THR A 1 103 ? 15.198 35.164 11.508 1.00 27.37 103 THR A CA 1
ATOM 831 C C . THR A 1 103 ? 14.212 36.056 10.747 1.00 28.12 103 THR A C 1
ATOM 832 O O . THR A 1 103 ? 14.541 36.558 9.663 1.00 29.27 103 THR A O 1
ATOM 836 N N . PRO A 1 104 ? 12.980 36.230 11.274 1.00 28.24 104 PRO A N 1
ATOM 837 C CA . PRO A 1 104 ? 12.047 37.195 10.640 1.00 28.34 104 PRO A CA 1
ATOM 838 C C . PRO A 1 104 ? 12.583 38.645 10.679 1.00 28.53 104 PRO A C 1
ATOM 839 O O . PRO A 1 104 ? 13.539 38.919 11.421 1.00 28.99 104 PRO A O 1
ATOM 843 N N . ASP A 1 105 ? 11.997 39.566 9.904 1.00 28.64 105 ASP A N 1
ATOM 844 C CA . ASP A 1 105 ? 12.448 40.968 9.983 1.00 28.62 105 ASP A CA 1
ATOM 845 C C . ASP A 1 105 ? 12.100 41.641 11.314 1.00 28.51 105 ASP A C 1
ATOM 846 O O . ASP A 1 105 ? 11.437 41.027 12.162 1.00 28.30 105 ASP A O 1
ATOM 851 N N . TYR A 1 106 ? 12.609 42.866 11.493 1.00 28.25 106 TYR A N 1
ATOM 852 C CA . TYR A 1 106 ? 12.454 43.625 12.730 1.00 28.26 106 TYR A CA 1
ATOM 853 C C . TYR A 1 106 ? 10.980 43.878 13.017 1.00 28.43 106 TYR A C 1
ATOM 854 O O . TYR A 1 106 ? 10.491 43.683 14.124 1.00 29.10 106 TYR A O 1
ATOM 863 N N . SER A 1 107 ? 10.294 44.333 11.987 1.00 28.39 107 SER A N 1
ATOM 864 C CA . SER A 1 107 ? 8.879 44.566 12.005 1.00 28.94 107 SER A CA 1
ATOM 865 C C . SER A 1 107 ? 8.091 43.345 12.524 1.00 29.76 107 SER A C 1
ATOM 866 O O . SER A 1 107 ? 7.143 43.486 13.295 1.00 30.06 107 SER A O 1
ATOM 869 N N . GLU A 1 108 ? 8.494 42.150 12.119 1.00 30.05 108 GLU A N 1
ATOM 870 C CA . GLU A 1 108 ? 7.736 40.955 12.444 1.00 32.24 108 GLU A CA 1
ATOM 871 C C . GLU A 1 108 ? 7.972 40.525 13.901 1.00 30.98 108 GLU A C 1
ATOM 872 O O . GLU A 1 108 ? 7.060 40.095 14.572 1.00 31.62 108 GLU A O 1
ATOM 878 N N . LEU A 1 109 ? 9.209 40.640 14.370 1.00 30.04 109 LEU A N 1
ATOM 879 C CA . LEU A 1 109 ? 9.551 40.372 15.747 1.00 29.29 109 LEU A CA 1
ATOM 880 C C . LEU A 1 109 ? 9.128 41.475 16.728 1.00 29.21 109 LEU A C 1
ATOM 881 O O . LEU A 1 109 ? 8.871 41.191 17.880 1.00 29.44 109 LEU A O 1
ATOM 886 N N . LYS A 1 110 ? 9.080 42.723 16.286 1.00 28.77 110 LYS A N 1
ATOM 887 C CA . LYS A 1 110 ? 8.475 43.798 17.087 1.00 29.87 110 LYS A CA 1
ATOM 888 C C . LYS A 1 110 ? 6.977 43.563 17.451 1.00 29.60 110 LYS A C 1
ATOM 889 O O . LYS A 1 110 ? 6.583 43.826 18.577 1.00 29.18 110 LYS A O 1
ATOM 895 N N . GLY A 1 111 ? 6.169 43.084 16.496 1.00 30.19 111 GLY A N 1
ATOM 896 C CA . GLY A 1 111 ? 4.806 42.571 16.762 1.00 31.03 111 GLY A CA 1
ATOM 897 C C . GLY A 1 111 ? 4.675 41.514 17.877 1.00 30.94 111 GLY A C 1
ATOM 898 O O . GLY A 1 111 ? 3.696 41.498 18.626 1.00 31.21 111 GLY A O 1
ATOM 899 N N . ILE A 1 112 ? 5.650 40.625 17.983 1.00 30.49 112 ILE A N 1
ATOM 900 C CA . ILE A 1 112 ? 5.650 39.574 19.026 1.00 30.67 112 ILE A CA 1
ATOM 901 C C . ILE A 1 112 ? 5.926 40.120 20.417 1.00 29.93 112 ILE A C 1
ATOM 902 O O . ILE A 1 112 ? 5.238 39.748 21.382 1.00 29.01 112 ILE A O 1
ATOM 907 N N . VAL A 1 113 ? 6.958 40.978 20.505 1.00 29.68 113 VAL A N 1
ATOM 908 C CA . VAL A 1 113 ? 7.330 41.666 21.743 1.00 29.05 113 VAL A CA 1
ATOM 909 C C . VAL A 1 113 ? 6.185 42.588 22.163 1.00 28.93 113 VAL A C 1
ATOM 910 O O . VAL A 1 113 ? 5.772 42.592 23.326 1.00 29.09 113 VAL A O 1
ATOM 914 N N . GLU A 1 114 ? 5.643 43.335 21.213 1.00 28.82 114 GLU A N 1
ATOM 915 C CA . GLU A 1 114 ? 4.572 44.262 21.537 1.00 29.67 114 GLU A CA 1
ATOM 916 C C . GLU A 1 114 ? 3.242 43.640 21.854 1.00 29.64 114 GLU A C 1
ATOM 917 O O . GLU A 1 114 ? 2.490 44.221 22.615 1.00 30.08 114 GLU A O 1
ATOM 923 N N . GLY A 1 115 ? 2.964 42.460 21.302 1.00 29.56 115 GLY A N 1
ATOM 924 C CA . GLY A 1 115 ? 1.738 41.725 21.613 1.00 29.68 115 GLY A CA 1
ATOM 925 C C . GLY A 1 115 ? 1.870 40.752 22.779 1.00 29.59 115 GLY A C 1
ATOM 926 O O . GLY A 1 115 ? 1.052 39.863 22.925 1.00 28.79 115 GLY A O 1
ATOM 927 N N . ARG A 1 116 ? 2.898 40.954 23.599 1.00 30.15 116 ARG A N 1
ATOM 928 C CA . ARG A 1 116 ? 3.313 40.072 24.704 1.00 31.42 116 ARG A CA 1
ATOM 929 C C . ARG A 1 116 ? 2.236 39.793 25.758 1.00 31.17 116 ARG A C 1
ATOM 930 O O . ARG A 1 116 ? 1.531 40.713 26.224 1.00 31.79 116 ARG A O 1
ATOM 938 N N . ARG A 1 117 ? 2.104 38.518 26.104 1.00 31.33 117 ARG A N 1
ATOM 939 C CA . ARG A 1 117 ? 1.273 38.063 27.216 1.00 32.86 117 ARG A CA 1
ATOM 940 C C . ARG A 1 117 ? 2.183 37.669 28.374 1.00 33.75 117 ARG A C 1
ATOM 941 O O . ARG A 1 117 ? 1.831 37.853 29.539 1.00 34.33 117 ARG A O 1
ATOM 949 N N . GLY A 1 118 ? 3.356 37.129 28.032 1.00 34.32 118 GLY A N 1
ATOM 950 C CA . GLY A 1 118 ? 4.339 36.666 29.002 1.00 33.93 118 GLY A CA 1
ATOM 951 C C . GLY A 1 118 ? 5.055 37.774 29.743 1.00 34.38 118 GLY A C 1
ATOM 952 O O . GLY A 1 118 ? 5.081 38.947 29.301 1.00 34.28 118 GLY A O 1
ATOM 953 N N . ASP A 1 119 ? 5.628 37.396 30.890 1.00 33.61 119 ASP A N 1
ATOM 954 C CA . ASP A 1 119 ? 6.420 38.296 31.698 1.00 32.91 119 ASP A CA 1
ATOM 955 C C . ASP A 1 119 ? 7.748 38.599 31.020 1.00 32.53 119 ASP A C 1
ATOM 956 O O . ASP A 1 119 ? 8.246 39.749 31.042 1.00 31.85 119 ASP A O 1
ATOM 961 N N . LEU A 1 120 ? 8.318 37.551 30.417 1.00 31.64 120 LEU A N 1
ATOM 962 C CA . LEU A 1 120 ? 9.496 37.712 29.588 1.00 30.44 120 LEU A CA 1
ATOM 963 C C . LEU A 1 120 ? 9.134 37.219 28.199 1.00 29.17 120 LEU A C 1
ATOM 964 O O . LEU A 1 120 ? 8.365 36.273 28.048 1.00 29.04 120 LEU A O 1
ATOM 969 N N . VAL A 1 121 ? 9.659 37.888 27.187 1.00 27.78 121 VAL A N 1
ATOM 970 C CA . VAL A 1 121 ? 9.627 37.328 25.823 1.00 26.88 121 VAL A CA 1
ATOM 971 C C . VAL A 1 121 ? 10.943 36.652 25.454 1.00 26.14 121 VAL A C 1
ATOM 972 O O . VAL A 1 121 ? 12.028 37.238 25.584 1.00 26.71 121 VAL A O 1
ATOM 976 N N . LYS A 1 122 ? 10.856 35.417 24.996 1.00 25.43 122 LYS A N 1
ATOM 977 C CA . LYS A 1 122 ? 12.035 34.765 24.455 1.00 24.10 122 LYS A CA 1
ATOM 978 C C . LYS A 1 122 ? 11.982 34.547 22.950 1.00 24.07 122 LYS A C 1
ATOM 979 O O . LYS A 1 122 ? 11.033 33.952 22.440 1.00 22.95 122 LYS A O 1
ATOM 985 N N . ILE A 1 123 ? 13.007 35.046 22.235 1.00 24.53 123 ILE A N 1
ATOM 986 C CA . ILE A 1 123 ? 13.096 34.860 20.781 1.00 24.62 123 ILE A CA 1
ATOM 987 C C . ILE A 1 123 ? 14.368 34.103 20.421 1.00 25.89 123 ILE A C 1
ATOM 988 O O . ILE A 1 123 ? 15.479 34.481 20.832 1.00 27.32 123 ILE A O 1
ATOM 993 N N . ALA A 1 124 ? 14.204 33.016 19.676 1.00 26.12 124 ALA A N 1
ATOM 994 C CA . ALA A 1 124 ? 15.332 32.195 19.270 1.00 25.98 124 ALA A CA 1
ATOM 995 C C . ALA A 1 124 ? 15.119 31.812 17.819 1.00 25.79 124 ALA A C 1
ATOM 996 O O . ALA A 1 124 ? 14.239 31.022 17.516 1.00 26.25 124 ALA A O 1
ATOM 998 N N . THR A 1 125 ? 15.920 32.374 16.925 1.00 25.12 125 THR A N 1
ATOM 999 C CA . THR A 1 125 ? 15.676 32.216 15.510 1.00 25.13 125 THR A CA 1
ATOM 1000 C C . THR A 1 125 ? 16.976 31.841 14.804 1.00 25.75 125 THR A C 1
ATOM 1001 O O . THR A 1 125 ? 18.052 32.221 15.283 1.00 25.68 125 THR A O 1
ATOM 1005 N N . MET A 1 126 ? 16.880 31.083 13.700 1.00 26.15 126 MET A N 1
ATOM 1006 C CA . MET A 1 126 ? 18.069 30.704 12.915 1.00 27.67 126 MET A CA 1
ATOM 1007 C C . MET A 1 126 ? 18.792 31.899 12.249 1.00 27.81 126 MET A C 1
ATOM 1008 O O . MET A 1 126 ? 18.201 32.684 11.470 1.00 27.43 126 MET A O 1
ATOM 1013 N N . GLY A 1 127 ? 20.076 32.043 12.571 1.00 28.09 127 GLY A N 1
ATOM 1014 C CA . GLY A 1 127 ? 20.878 33.101 11.974 1.00 29.05 127 GLY A CA 1
ATOM 1015 C C . GLY A 1 127 ? 21.369 32.654 10.605 1.00 29.90 127 GLY A C 1
ATOM 1016 O O . GLY A 1 127 ? 22.000 31.601 10.480 1.00 30.27 127 GLY A O 1
ATOM 1017 N N . LYS A 1 128 ? 21.081 33.447 9.577 1.00 29.93 128 LYS A N 1
ATOM 1018 C CA . LYS A 1 128 ? 21.505 33.136 8.225 1.00 30.11 128 LYS A CA 1
ATOM 1019 C C . LYS A 1 128 ? 22.374 34.237 7.642 1.00 29.47 128 LYS A C 1
ATOM 1020 O O . LYS A 1 128 ? 22.902 34.083 6.558 1.00 29.52 128 LYS A O 1
ATOM 1026 N N . SER A 1 129 ? 22.514 35.346 8.359 1.00 28.75 129 SER A N 1
ATOM 1027 C CA . SER A 1 129 ? 23.281 36.478 7.882 1.00 27.92 129 SER A CA 1
ATOM 1028 C C . SER A 1 129 ? 23.548 37.409 9.045 1.00 27.87 129 SER A C 1
ATOM 1029 O O . SER A 1 129 ? 22.975 37.265 10.115 1.00 28.26 129 SER A O 1
ATOM 1032 N N . LYS A 1 130 ? 24.422 38.374 8.806 1.00 26.98 130 LYS A N 1
ATOM 1033 C CA . LYS A 1 130 ? 24.810 39.350 9.782 1.00 25.98 130 LYS A CA 1
ATOM 1034 C C . LYS A 1 130 ? 23.699 40.405 9.967 1.00 25.82 130 LYS A C 1
ATOM 1035 O O . LYS A 1 130 ? 23.625 41.022 11.022 1.00 25.46 130 LYS A O 1
ATOM 1041 N N . ARG A 1 131 ? 22.835 40.594 8.954 1.00 25.63 131 ARG A N 1
ATOM 1042 C CA . ARG A 1 131 ? 21.620 41.454 9.066 1.00 26.21 131 ARG A CA 1
ATOM 1043 C C . ARG A 1 131 ? 20.659 40.996 10.176 1.00 24.71 131 ARG A C 1
ATOM 1044 O O . ARG A 1 131 ? 19.907 41.787 10.739 1.00 24.41 131 ARG A O 1
ATOM 1052 N N . ASP A 1 132 ? 20.694 39.706 10.478 1.00 23.95 132 ASP A N 1
ATOM 1053 C CA . ASP A 1 132 ? 19.861 39.129 11.501 1.00 23.09 132 ASP A CA 1
ATOM 1054 C C . ASP A 1 132 ? 20.329 39.520 12.915 1.00 23.15 132 ASP A C 1
ATOM 1055 O O . ASP A 1 132 ? 19.499 39.734 13.797 1.00 23.44 132 ASP A O 1
ATOM 1060 N N . VAL A 1 133 ? 21.650 39.607 13.111 1.00 23.00 133 VAL A N 1
ATOM 1061 C CA . VAL A 1 133 ? 22.265 40.187 14.316 1.00 22.27 133 VAL A CA 1
ATOM 1062 C C . VAL A 1 133 ? 21.735 41.622 14.559 1.00 23.12 133 VAL A C 1
ATOM 1063 O O . VAL A 1 133 ? 21.307 41.975 15.654 1.00 22.92 133 VAL A O 1
ATOM 1067 N N . GLU A 1 134 ? 21.730 42.414 13.543 1.00 23.96 134 GLU A N 1
ATOM 1068 C CA . GLU A 1 134 ? 21.157 43.748 13.449 1.00 23.67 134 GLU A CA 1
ATOM 1069 C C . GLU A 1 134 ? 19.676 43.863 13.936 1.00 22.90 134 GLU A C 1
ATOM 1070 O O . GLU A 1 134 ? 19.351 44.624 14.843 1.00 22.10 134 GLU A O 1
ATOM 1076 N N . THR A 1 135 ? 18.816 42.969 13.287 1.00 23.71 135 THR A N 1
ATOM 1077 C CA . THR A 1 135 ? 17.423 42.745 13.732 1.00 23.92 135 THR A CA 1
ATOM 1078 C C . THR A 1 135 ? 17.323 42.502 15.255 1.00 24.89 135 THR A C 1
ATOM 1079 O O . THR A 1 135 ? 16.612 43.210 15.950 1.00 25.45 135 THR A O 1
ATOM 1083 N N . ILE A 1 136 ? 18.069 41.525 15.767 1.00 24.91 136 ILE A N 1
ATOM 1084 C CA . ILE A 1 136 ? 18.063 41.205 17.198 1.00 25.04 136 ILE A CA 1
ATOM 1085 C C . ILE A 1 136 ? 18.635 42.294 18.118 1.00 23.96 136 ILE A C 1
ATOM 1086 O O . ILE A 1 136 ? 18.040 42.604 19.143 1.00 25.52 136 ILE A O 1
ATOM 1091 N N . VAL A 1 137 ? 19.766 42.875 17.768 1.00 22.68 137 VAL A N 1
ATOM 1092 C CA . VAL A 1 137 ? 20.280 44.051 18.496 1.00 22.37 137 VAL A CA 1
ATOM 1093 C C . VAL A 1 137 ? 19.273 45.203 18.537 1.00 22.05 137 VAL A C 1
ATOM 1094 O O . VAL A 1 137 ? 19.080 45.804 19.573 1.00 21.65 137 VAL A O 1
ATOM 1098 N N . ARG A 1 138 ? 18.655 45.504 17.322 1.00 22.17 138 ARG A N 1
ATOM 1099 C CA . ARG A 1 138 ? 17.574 46.517 17.404 1.00 23.23 138 ARG A CA 1
ATOM 1100 C C . ARG A 1 138 ? 16.548 46.098 18.478 1.00 22.38 138 ARG A C 1
ATOM 1101 O O . ARG A 1 138 ? 16.189 46.893 19.329 1.00 23.13 138 ARG A O 1
ATOM 1109 N N . ILE A 1 139 ? 15.881 44.978 18.309 1.00 22.09 139 ILE A N 1
ATOM 1110 C CA . ILE A 1 139 ? 14.892 44.537 19.302 1.00 21.38 139 ILE A CA 1
ATOM 1111 C C . ILE A 1 139 ? 15.324 44.724 20.769 1.00 22.06 139 ILE A C 1
ATOM 1112 O O . ILE A 1 139 ? 14.619 45.379 21.527 1.00 22.57 139 ILE A O 1
ATOM 1117 N N . LEU A 1 140 ? 16.476 44.185 21.158 1.00 22.03 140 LEU A N 1
ATOM 1118 C CA . LEU A 1 140 ? 17.015 44.418 22.507 1.00 22.41 140 LEU A CA 1
ATOM 1119 C C . LEU A 1 140 ? 17.349 45.873 22.844 1.00 22.70 140 LEU A C 1
ATOM 1120 O O . LEU A 1 140 ? 17.237 46.276 23.995 1.00 23.77 140 LEU A O 1
ATOM 1125 N N . THR A 1 141 ? 17.783 46.652 21.852 1.00 22.77 141 THR A N 1
ATOM 1126 C CA . THR A 1 141 ? 17.995 48.090 21.982 1.00 21.53 141 THR A CA 1
ATOM 1127 C C . THR A 1 141 ? 16.696 48.825 22.333 1.00 22.30 141 THR A C 1
ATOM 1128 O O . THR A 1 141 ? 16.728 49.858 23.010 1.00 20.99 141 THR A O 1
ATOM 1132 N N . ASN A 1 142 ? 15.559 48.269 21.885 1.00 23.14 142 ASN A N 1
ATOM 1133 C CA . ASN A 1 142 ? 14.272 48.974 21.945 1.00 24.50 142 ASN A CA 1
ATOM 1134 C C . ASN A 1 142 ? 13.284 48.431 22.965 1.00 24.81 142 ASN A C 1
ATOM 1135 O O . ASN A 1 142 ? 12.272 49.057 23.245 1.00 25.26 142 ASN A O 1
ATOM 1140 N N . TYR A 1 143 ? 13.569 47.258 23.509 1.00 25.31 143 TYR A N 1
ATOM 1141 C CA . TYR A 1 143 ? 12.673 46.632 24.456 1.00 25.80 143 TYR A CA 1
ATOM 1142 C C . TYR A 1 143 ? 13.458 46.025 25.578 1.00 26.00 143 TYR A C 1
ATOM 1143 O O . TYR A 1 143 ? 14.647 45.756 25.440 1.00 25.78 143 TYR A O 1
ATOM 1152 N N . ASP A 1 144 ? 12.763 45.819 26.685 1.00 26.71 144 ASP A N 1
ATOM 1153 C CA . ASP A 1 144 ? 13.306 45.213 27.873 1.00 27.81 144 ASP A CA 1
ATOM 1154 C C . ASP A 1 144 ? 12.561 43.923 28.063 1.00 27.60 144 ASP A C 1
ATOM 1155 O O . ASP A 1 144 ? 11.614 43.661 27.324 1.00 28.04 144 ASP A O 1
ATOM 1160 N N . ASP A 1 145 ? 12.986 43.137 29.057 1.00 27.40 145 ASP A N 1
ATOM 1161 C CA . ASP A 1 145 ? 12.361 41.877 29.428 1.00 27.19 145 ASP A CA 1
ATOM 1162 C C . ASP A 1 145 ? 12.291 40.942 28.204 1.00 27.52 145 ASP A C 1
ATOM 1163 O O . ASP A 1 145 ? 11.311 40.198 27.998 1.00 27.32 145 ASP A O 1
ATOM 1168 N N . VAL A 1 146 ? 13.363 40.978 27.401 1.00 26.86 146 VAL A N 1
ATOM 1169 C CA . VAL A 1 146 ? 13.474 40.141 26.196 1.00 25.46 146 VAL A CA 1
ATOM 1170 C C . VAL A 1 146 ? 14.783 39.342 26.187 1.00 25.25 146 VAL A C 1
ATOM 1171 O O . VAL A 1 146 ? 15.884 39.899 26.360 1.00 25.31 146 VAL A O 1
ATOM 1175 N N . VAL A 1 147 ? 14.638 38.035 25.978 1.00 24.17 147 VAL A N 1
ATOM 1176 C CA . VAL A 1 147 ? 15.745 37.157 25.606 1.00 23.37 147 VAL A CA 1
ATOM 1177 C C . VAL A 1 147 ? 15.651 36.898 24.111 1.00 23.08 147 VAL A C 1
ATOM 1178 O O . VAL A 1 147 ? 14.730 36.250 23.621 1.00 24.33 147 VAL A O 1
ATOM 1182 N N . ALA A 1 148 ? 16.609 37.420 23.380 1.00 22.21 148 ALA A N 1
ATOM 1183 C CA . ALA A 1 148 ? 16.635 37.281 21.952 1.00 22.23 148 ALA A CA 1
ATOM 1184 C C . ALA A 1 148 ? 18.058 36.944 21.589 1.00 22.32 148 ALA A C 1
ATOM 1185 O O . ALA A 1 148 ? 18.997 37.679 21.968 1.00 23.32 148 ALA A O 1
ATOM 1187 N N . PHE A 1 149 ? 18.240 35.853 20.845 1.00 22.47 149 PHE A N 1
ATOM 1188 C CA . PHE A 1 149 ? 19.563 35.489 20.327 1.00 21.73 149 PHE A CA 1
ATOM 1189 C C . PHE A 1 149 ? 19.368 34.689 19.041 1.00 22.33 149 PHE A C 1
ATOM 1190 O O . PHE A 1 149 ? 18.245 34.261 18.715 1.00 21.37 149 PHE A O 1
ATOM 1198 N N . LEU A 1 150 ? 20.469 34.478 18.323 1.00 22.85 150 LEU A N 1
ATOM 1199 C CA . LEU A 1 150 ? 20.439 33.742 17.080 1.00 24.21 150 LEU A CA 1
ATOM 1200 C C . LEU A 1 150 ? 21.011 32.345 17.286 1.00 26.03 150 LEU A C 1
ATOM 1201 O O . LEU A 1 150 ? 21.998 32.146 18.018 1.00 26.02 150 LEU A O 1
ATOM 1206 N N . MET A 1 151 ? 20.376 31.377 16.649 1.00 27.29 151 MET A N 1
ATOM 1207 C CA . MET A 1 151 ? 20.860 30.016 16.706 1.00 28.96 151 MET A CA 1
ATOM 1208 C C . MET A 1 151 ? 21.745 29.796 15.493 1.00 29.54 151 MET A C 1
ATOM 1209 O O . MET A 1 151 ? 21.711 30.592 14.538 1.00 29.16 151 MET A O 1
ATOM 1214 N N . GLY A 1 152 ? 22.527 28.712 15.549 1.00 30.82 152 GLY A N 1
ATOM 1215 C CA . GLY A 1 152 ? 23.461 28.324 14.507 1.00 31.57 152 GLY A CA 1
ATOM 1216 C C . GLY A 1 152 ? 24.883 28.470 14.975 1.00 32.81 152 GLY A C 1
ATOM 1217 O O . GLY A 1 152 ? 25.169 29.282 15.842 1.00 32.22 152 GLY A O 1
ATOM 1218 N N . GLU A 1 153 ? 25.773 27.680 14.371 1.00 35.11 153 GLU A N 1
ATOM 1219 C CA . GLU A 1 153 ? 27.216 27.684 14.665 1.00 36.97 153 GLU A CA 1
ATOM 1220 C C . GLU A 1 153 ? 27.852 29.090 14.615 1.00 37.30 153 GLU A C 1
ATOM 1221 O O . GLU A 1 153 ? 28.466 29.532 15.581 1.00 37.89 153 GLU A O 1
ATOM 1227 N N . ARG A 1 154 ? 27.682 29.772 13.481 1.00 37.55 154 ARG A N 1
ATOM 1228 C CA . ARG A 1 154 ? 28.160 31.131 13.233 1.00 37.59 154 ARG A CA 1
ATOM 1229 C C . ARG A 1 154 ? 27.674 32.228 14.221 1.00 37.13 154 ARG A C 1
ATOM 1230 O O . ARG A 1 154 ? 28.339 33.256 14.403 1.00 36.43 154 ARG A O 1
ATOM 1238 N N . PHE A 1 155 ? 26.522 32.004 14.865 1.00 37.00 155 PHE A N 1
ATOM 1239 C CA . PHE A 1 155 ? 25.879 33.052 15.689 1.00 36.18 155 PHE A CA 1
ATOM 1240 C C . PHE A 1 155 ? 25.902 32.903 17.207 1.00 36.05 155 PHE A C 1
ATOM 1241 O O . PHE A 1 155 ? 25.262 33.687 17.933 1.00 36.74 155 PHE A O 1
ATOM 1249 N N . SER A 1 156 ? 26.700 31.932 17.661 1.00 35.00 156 SER A N 1
ATOM 1250 C CA . SER A 1 156 ? 26.928 31.616 19.061 1.00 34.08 156 SER A CA 1
ATOM 1251 C C . SER A 1 156 ? 27.147 32.825 19.971 1.00 33.29 156 SER A C 1
ATOM 1252 O O . SER A 1 156 ? 26.630 32.866 21.093 1.00 33.80 156 SER A O 1
ATOM 1255 N N . PHE A 1 157 ? 27.914 33.798 19.494 1.00 31.81 157 PHE A N 1
ATOM 1256 C CA . PHE A 1 157 ? 28.291 34.978 20.274 1.00 30.57 157 PHE A CA 1
ATOM 1257 C C . PHE A 1 157 ? 27.130 35.891 20.673 1.00 29.96 157 PHE A C 1
ATOM 1258 O O . PHE A 1 157 ? 27.297 36.740 21.566 1.00 30.16 157 PHE A O 1
ATOM 1266 N N . THR A 1 158 ? 26.002 35.776 19.955 1.00 29.19 158 THR A N 1
ATOM 1267 C CA . THR A 1 158 ? 24.805 36.615 20.190 1.00 27.86 158 THR A CA 1
ATOM 1268 C C . THR A 1 158 ? 24.103 36.184 21.491 1.00 28.76 158 THR A C 1
ATOM 1269 O O . THR A 1 158 ? 23.442 36.980 22.144 1.00 29.88 158 THR A O 1
ATOM 1273 N N . ARG A 1 159 ? 24.255 34.915 21.858 1.00 28.81 159 ARG A N 1
ATOM 1274 C CA . ARG A 1 159 ? 23.804 34.405 23.148 1.00 28.57 159 ARG A CA 1
ATOM 1275 C C . ARG A 1 159 ? 24.326 35.299 24.295 1.00 29.30 159 ARG A C 1
ATOM 1276 O O . ARG A 1 159 ? 23.547 35.737 25.161 1.00 30.72 159 ARG A O 1
ATOM 1284 N N . VAL A 1 160 ? 25.606 35.657 24.228 1.00 29.58 160 VAL A N 1
ATOM 1285 C CA . VAL A 1 160 ? 26.276 36.491 25.214 1.00 28.67 160 VAL A CA 1
ATOM 1286 C C . VAL A 1 160 ? 26.094 37.989 25.033 1.00 29.37 160 VAL A C 1
ATOM 1287 O O . VAL A 1 160 ? 25.933 38.677 26.034 1.00 29.91 160 VAL A O 1
ATOM 1291 N N . LEU A 1 161 ? 26.138 38.506 23.793 1.00 29.76 161 LEU A N 1
ATOM 1292 C CA . LEU A 1 161 ? 25.857 39.940 23.503 1.00 30.00 161 LEU A CA 1
ATOM 1293 C C . LEU A 1 161 ? 24.528 40.418 24.066 1.00 30.40 161 LEU A C 1
ATOM 1294 O O . LEU A 1 161 ? 24.435 41.562 24.540 1.00 30.70 161 LEU A O 1
ATOM 1299 N N . ALA A 1 162 ? 23.493 39.582 23.909 1.00 29.41 162 ALA A N 1
ATOM 1300 C CA . ALA A 1 162 ? 22.145 39.863 24.385 1.00 29.91 162 ALA A CA 1
ATOM 1301 C C . ALA A 1 162 ? 22.067 40.170 25.889 1.00 30.44 162 ALA A C 1
ATOM 1302 O O . ALA A 1 162 ? 21.335 41.074 26.323 1.00 30.71 162 ALA A O 1
ATOM 1304 N N . ALA A 1 163 ? 22.782 39.396 26.691 1.00 30.21 163 ALA A N 1
ATOM 1305 C CA . ALA A 1 163 ? 22.764 39.658 28.107 1.00 30.74 163 ALA A CA 1
ATOM 1306 C C . ALA A 1 163 ? 23.237 41.084 28.339 1.00 30.47 163 ALA A C 1
ATOM 1307 O O . ALA A 1 163 ? 22.681 41.791 29.215 1.00 31.77 163 ALA A O 1
ATOM 1309 N N . TYR A 1 164 ? 24.224 41.526 27.549 1.00 28.56 164 TYR A N 1
ATOM 1310 C CA . TYR A 1 164 ? 24.794 42.861 27.734 1.00 27.27 164 TYR A CA 1
ATOM 1311 C C . TYR A 1 164 ? 23.889 44.000 27.229 1.00 26.29 164 TYR A C 1
ATOM 1312 O O . TYR A 1 164 ? 24.084 45.160 27.576 1.00 25.94 164 TYR A O 1
ATOM 1321 N N . LEU A 1 165 ? 22.905 43.636 26.428 1.00 24.89 165 LEU A N 1
ATOM 1322 C CA . LEU A 1 165 ? 21.872 44.540 25.955 1.00 24.98 165 LEU A CA 1
ATOM 1323 C C . LEU A 1 165 ? 20.573 44.460 26.785 1.00 25.34 165 LEU A C 1
ATOM 1324 O O . LEU A 1 165 ? 19.581 45.082 26.428 1.00 25.66 165 LEU A O 1
ATOM 1329 N N . GLY A 1 166 ? 20.611 43.710 27.902 1.00 25.61 166 GLY A N 1
ATOM 1330 C CA . GLY A 1 166 ? 19.554 43.687 28.894 1.00 24.12 166 GLY A CA 1
ATOM 1331 C C . GLY A 1 166 ? 18.831 42.361 29.088 1.00 25.05 166 GLY A C 1
ATOM 1332 O O . GLY A 1 166 ? 17.941 42.269 29.942 1.00 25.22 166 GLY A O 1
ATOM 1333 N N . SER A 1 167 ? 19.165 41.326 28.314 1.00 24.77 167 SER A N 1
ATOM 1334 C CA . SER A 1 167 ? 18.509 40.035 28.527 1.00 25.17 167 SER A CA 1
ATOM 1335 C C . SER A 1 167 ? 18.755 39.575 29.918 1.00 24.71 167 SER A C 1
ATOM 1336 O O . SER A 1 167 ? 19.896 39.571 30.357 1.00 22.88 167 SER A O 1
ATOM 1339 N N . PRO A 1 168 ? 17.690 39.116 30.590 1.00 25.45 168 PRO A N 1
ATOM 1340 C CA . PRO A 1 168 ? 17.900 38.527 31.919 1.00 25.81 168 PRO A CA 1
ATOM 1341 C C . PRO A 1 168 ? 18.661 37.202 31.860 1.00 25.91 168 PRO A C 1
ATOM 1342 O O . PRO A 1 168 ? 19.355 36.870 32.816 1.00 26.63 168 PRO A O 1
ATOM 1346 N N . PHE A 1 169 ? 18.550 36.465 30.755 1.00 25.68 169 PHE A N 1
ATOM 1347 C CA . PHE A 1 169 ? 19.116 35.108 30.677 1.00 25.49 169 PHE A CA 1
ATOM 1348 C C . PHE A 1 169 ? 20.154 34.883 29.596 1.00 25.87 169 PHE A C 1
ATOM 1349 O O . PHE A 1 169 ? 20.130 35.523 28.532 1.00 25.91 169 PHE A O 1
ATOM 1357 N N . ILE A 1 170 ? 21.065 33.954 29.884 1.00 25.51 170 ILE A N 1
ATOM 1358 C CA . ILE A 1 170 ? 21.841 33.250 28.862 1.00 24.42 170 ILE A CA 1
ATOM 1359 C C . ILE A 1 170 ? 21.479 31.792 29.114 1.00 25.49 170 ILE A C 1
ATOM 1360 O O . ILE A 1 170 ? 21.594 31.292 30.267 1.00 23.89 170 ILE A O 1
ATOM 1365 N N . TYR A 1 171 ? 20.964 31.146 28.059 1.00 25.04 171 TYR A N 1
ATOM 1366 C CA . TYR A 1 171 ? 20.733 29.718 28.066 1.00 24.40 171 TYR A CA 1
ATOM 1367 C C . TYR A 1 171 ? 22.007 28.982 27.655 1.00 24.97 171 TYR A C 1
ATOM 1368 O O . TYR A 1 171 ? 22.696 29.374 26.685 1.00 23.99 171 TYR A O 1
ATOM 1377 N N . CYS A 1 172 ? 22.285 27.907 28.401 1.00 25.22 172 CYS A N 1
ATOM 1378 C CA . CYS A 1 172 ? 23.516 27.129 28.279 1.00 26.05 172 CYS A CA 1
ATOM 1379 C C . CYS A 1 172 ? 23.156 25.650 28.218 1.00 26.37 172 CYS A C 1
ATOM 1380 O O . CYS A 1 172 ? 22.058 25.253 28.634 1.00 25.35 172 CYS A O 1
ATOM 1383 N N . TYR A 1 173 ? 24.084 24.836 27.729 1.00 27.21 173 TYR A N 1
ATOM 1384 C CA . TYR A 1 173 ? 23.925 23.386 27.780 1.00 28.67 173 TYR A CA 1
ATOM 1385 C C . TYR A 1 173 ? 24.701 22.726 28.935 1.00 29.44 173 TYR A C 1
ATOM 1386 O O . TYR A 1 173 ? 25.654 23.311 29.471 1.00 29.75 173 TYR A O 1
ATOM 1395 N N . VAL A 1 174 ? 24.254 21.530 29.331 1.00 30.17 174 VAL A N 1
ATOM 1396 C CA . VAL A 1 174 ? 24.988 20.639 30.254 1.00 30.91 174 VAL A CA 1
ATOM 1397 C C . VAL A 1 174 ? 25.192 19.276 29.567 1.00 31.64 174 VAL A C 1
ATOM 1398 O O . VAL A 1 174 ? 24.367 18.851 28.747 1.00 31.10 174 VAL A O 1
ATOM 1402 N N . GLY A 1 175 ? 26.308 18.622 29.865 1.00 32.74 175 GLY A N 1
ATOM 1403 C CA . GLY A 1 175 ? 26.668 17.377 29.183 1.00 34.41 175 GLY A CA 1
ATOM 1404 C C . GLY A 1 175 ? 27.237 17.661 27.809 1.00 35.61 175 GLY A C 1
ATOM 1405 O O . GLY A 1 175 ? 28.392 18.094 27.676 1.00 36.04 175 GLY A O 1
ATOM 1406 N N . SER A 1 176 ? 26.429 17.430 26.780 1.00 36.55 176 SER A N 1
ATOM 1407 C CA . SER A 1 176 ? 26.847 17.730 25.407 1.00 37.66 176 SER A CA 1
ATOM 1408 C C . SER A 1 176 ? 25.982 18.858 24.825 1.00 37.34 176 SER A C 1
ATOM 1409 O O . SER A 1 176 ? 24.851 19.044 25.281 1.00 37.45 176 SER A O 1
ATOM 1412 N N . PRO A 1 177 ? 26.513 19.614 23.830 1.00 37.30 177 PRO A N 1
ATOM 1413 C CA . PRO A 1 177 ? 25.713 20.588 23.057 1.00 37.20 177 PRO A CA 1
ATOM 1414 C C . PRO A 1 177 ? 24.545 19.915 22.335 1.00 36.92 177 PRO A C 1
ATOM 1415 O O . PRO A 1 177 ? 24.744 18.963 21.592 1.00 37.05 177 PRO A O 1
ATOM 1419 N N . LYS A 1 178 ? 23.334 20.399 22.567 1.00 36.65 178 LYS A N 1
ATOM 1420 C CA . LYS A 1 178 ? 22.137 19.814 21.954 1.00 36.37 178 LYS A CA 1
ATOM 1421 C C . LYS A 1 178 ? 21.884 20.319 20.538 1.00 35.79 178 LYS A C 1
ATOM 1422 O O . LYS A 1 178 ? 21.127 19.713 19.776 1.00 35.70 178 LYS A O 1
ATOM 1428 N N . ALA A 1 179 ? 22.541 21.425 20.195 1.00 35.01 179 ALA A N 1
ATOM 1429 C CA . ALA A 1 179 ? 22.487 21.989 18.868 1.00 34.40 179 ALA A CA 1
ATOM 1430 C C . ALA A 1 179 ? 23.795 22.748 18.628 1.00 34.73 179 ALA A C 1
ATOM 1431 O O . ALA A 1 179 ? 24.502 23.081 19.597 1.00 34.34 179 ALA A O 1
ATOM 1433 N N . PRO A 1 180 ? 24.161 22.973 17.339 1.00 34.78 180 PRO A N 1
ATOM 1434 C CA . PRO A 1 180 ? 25.332 23.805 17.000 1.00 34.08 180 PRO A CA 1
ATOM 1435 C C . PRO A 1 180 ? 25.229 25.232 17.558 1.00 32.72 180 PRO A C 1
ATOM 1436 O O . PRO A 1 180 ? 24.146 25.797 17.612 1.00 32.65 180 PRO A O 1
ATOM 1440 N N . GLY A 1 181 ? 26.349 25.788 17.998 1.00 31.17 181 GLY A N 1
ATOM 1441 C CA . GLY A 1 181 ? 26.350 27.129 18.580 1.00 30.19 181 GLY A CA 1
ATOM 1442 C C . GLY A 1 181 ? 26.013 27.267 20.061 1.00 29.62 181 GLY A C 1
ATOM 1443 O O . GLY A 1 181 ? 26.191 28.345 20.639 1.00 29.16 181 GLY A O 1
ATOM 1444 N N . GLN A 1 182 ? 25.549 26.191 20.696 1.00 29.20 182 GLN A N 1
ATOM 1445 C CA . GLN A 1 182 ? 25.215 26.278 22.113 1.00 28.68 182 GLN A CA 1
ATOM 1446 C C . GLN A 1 182 ? 26.449 26.372 22.970 1.00 28.74 182 GLN A C 1
ATOM 1447 O O . GLN A 1 182 ? 27.515 25.826 22.638 1.00 28.43 182 GLN A O 1
ATOM 1453 N N . ILE A 1 183 ? 26.296 27.103 24.069 1.00 29.27 183 ILE A N 1
ATOM 1454 C CA . ILE A 1 183 ? 27.419 27.423 24.951 1.00 28.87 183 ILE A CA 1
ATOM 1455 C C . ILE A 1 183 ? 27.291 26.677 26.278 1.00 28.90 183 ILE A C 1
ATOM 1456 O O . ILE A 1 183 ? 26.193 26.576 26.845 1.00 28.42 183 ILE A O 1
ATOM 1461 N N . SER A 1 184 ? 28.412 26.126 26.731 1.00 27.96 184 SER A N 1
ATOM 1462 C CA . SER A 1 184 ? 28.457 25.417 27.978 1.00 28.25 184 SER A CA 1
ATOM 1463 C C . SER A 1 184 ? 28.313 26.397 29.140 1.00 28.77 184 SER A C 1
ATOM 1464 O O . SER A 1 184 ? 28.638 27.609 29.031 1.00 28.28 184 SER A O 1
ATOM 1467 N N . LEU A 1 185 ? 27.796 25.857 30.245 1.00 28.48 185 LEU A N 1
ATOM 1468 C CA . LEU A 1 185 ? 27.693 26.584 31.509 1.00 28.48 185 LEU A CA 1
ATOM 1469 C C . LEU A 1 185 ? 29.060 27.099 31.988 1.00 28.93 185 LEU A C 1
ATOM 1470 O O . LEU A 1 185 ? 29.172 28.250 32.431 1.00 29.23 185 LEU A O 1
ATOM 1475 N N . ASP A 1 186 ? 30.098 26.255 31.878 1.00 29.64 186 ASP A N 1
ATOM 1476 C CA . ASP A 1 186 ? 31.464 26.643 32.216 1.00 30.09 186 ASP A CA 1
ATOM 1477 C C . ASP A 1 186 ? 31.931 27.825 31.360 1.00 29.54 186 ASP A C 1
ATOM 1478 O O . ASP A 1 186 ? 32.368 28.851 31.886 1.00 28.98 186 ASP A O 1
ATOM 1483 N N . ASP A 1 187 ? 31.828 27.659 30.039 1.00 29.40 187 ASP A N 1
ATOM 1484 C CA . ASP A 1 187 ? 32.181 28.711 29.071 1.00 29.53 187 ASP A CA 1
ATOM 1485 C C . ASP A 1 187 ? 31.484 30.031 29.338 1.00 29.53 187 ASP A C 1
ATOM 1486 O O . ASP A 1 187 ? 32.132 31.089 29.356 1.00 30.59 187 ASP A O 1
ATOM 1491 N N . ALA A 1 188 ? 30.171 29.977 29.534 1.00 29.29 188 ALA A N 1
ATOM 1492 C CA . ALA A 1 188 ? 29.379 31.180 29.715 1.00 28.93 188 ALA A CA 1
ATOM 1493 C C . ALA A 1 188 ? 29.851 31.968 30.938 1.00 29.02 188 ALA A C 1
ATOM 1494 O O . ALA A 1 188 ? 30.065 33.179 30.866 1.00 29.56 188 ALA A O 1
ATOM 1496 N N . ARG A 1 189 ? 30.020 31.258 32.046 1.00 29.63 189 ARG A N 1
ATOM 1497 C CA . ARG A 1 189 ? 30.527 31.812 33.306 1.00 30.39 189 ARG A CA 1
ATOM 1498 C C . ARG A 1 189 ? 31.919 32.417 33.138 1.00 29.43 189 ARG A C 1
ATOM 1499 O O . ARG A 1 189 ? 32.155 33.575 33.535 1.00 29.01 189 ARG A O 1
ATOM 1507 N N . GLU A 1 190 ? 32.837 31.659 32.537 1.00 28.63 190 GLU A N 1
ATOM 1508 C CA . GLU A 1 190 ? 34.129 32.248 32.191 1.00 28.68 190 GLU A CA 1
ATOM 1509 C C . GLU A 1 190 ? 33.995 33.556 31.388 1.00 27.86 190 GLU A C 1
ATOM 1510 O O . GLU A 1 190 ? 34.598 34.572 31.748 1.00 27.16 190 GLU A O 1
ATOM 1516 N N . ILE A 1 191 ? 33.207 33.523 30.314 1.00 26.97 191 ILE A N 1
ATOM 1517 C CA . ILE A 1 191 ? 33.086 34.691 29.429 1.00 26.66 191 ILE A CA 1
ATOM 1518 C C . ILE A 1 191 ? 32.563 35.914 30.185 1.00 26.41 191 ILE A C 1
ATOM 1519 O O . ILE A 1 191 ? 33.113 37.001 30.052 1.00 26.39 191 ILE A O 1
ATOM 1524 N N . ILE A 1 192 ? 31.526 35.733 30.997 1.00 27.14 192 ILE A N 1
ATOM 1525 C CA . ILE A 1 192 ? 30.941 36.881 31.696 1.00 28.42 192 ILE A CA 1
ATOM 1526 C C . ILE A 1 192 ? 31.797 37.421 32.849 1.00 29.03 192 ILE A C 1
ATOM 1527 O O . ILE A 1 192 ? 31.847 38.641 33.056 1.00 29.09 192 ILE A O 1
ATOM 1532 N N . SER A 1 193 ? 32.496 36.539 33.572 1.00 29.84 193 SER A N 1
ATOM 1533 C CA . SER A 1 193 ? 33.463 37.010 34.570 1.00 30.62 193 SER A CA 1
ATOM 1534 C C . SER A 1 193 ? 34.552 37.823 33.887 1.00 30.60 193 SER A C 1
ATOM 1535 O O . SER A 1 193 ? 34.928 38.879 34.392 1.00 30.86 193 SER A O 1
ATOM 1538 N N . ARG A 1 194 ? 35.041 37.356 32.735 1.00 30.51 194 ARG A N 1
ATOM 1539 C CA . ARG A 1 194 ? 36.040 38.124 31.981 1.00 31.16 194 ARG A CA 1
ATOM 1540 C C . ARG A 1 194 ? 35.529 39.513 31.516 1.00 31.65 194 ARG A C 1
ATOM 1541 O O . ARG A 1 194 ? 36.205 40.519 31.723 1.00 31.28 194 ARG A O 1
ATOM 1549 N N . LEU A 1 195 ? 34.347 39.552 30.898 1.00 32.11 195 LEU A N 1
ATOM 1550 C CA . LEU A 1 195 ? 33.785 40.801 30.388 1.00 33.40 195 LEU A CA 1
ATOM 1551 C C . LEU A 1 195 ? 33.310 41.782 31.469 1.00 34.22 195 LEU A C 1
ATOM 1552 O O . LEU A 1 195 ? 33.335 42.997 31.254 1.00 34.14 195 LEU A O 1
ATOM 1557 N N . GLY A 1 196 ? 32.885 41.253 32.616 1.00 35.10 196 GLY A N 1
ATOM 1558 C CA . GLY A 1 196 ? 32.332 42.064 33.691 1.00 35.80 196 GLY A CA 1
ATOM 1559 C C . GLY A 1 196 ? 30.842 42.298 33.507 1.00 36.65 196 GLY A C 1
ATOM 1560 O O . GLY A 1 196 ? 30.113 41.530 32.867 1.00 36.59 196 GLY A O 1
ATOM 1562 N N . MET B 1 1 ? 39.968 36.800 13.503 1.00 43.60 1 MET B N 1
ATOM 1563 C CA . MET B 1 1 ? 40.228 38.081 14.210 1.00 43.99 1 MET B CA 1
ATOM 1564 C C . MET B 1 1 ? 41.609 37.999 14.790 1.00 41.70 1 MET B C 1
ATOM 1565 O O . MET B 1 1 ? 41.992 36.962 15.338 1.00 42.06 1 MET B O 1
ATOM 1570 N N . LYS B 1 2 ? 42.352 39.096 14.678 1.00 39.44 2 LYS B N 1
ATOM 1571 C CA . LYS B 1 2 ? 43.619 39.216 15.373 1.00 36.60 2 LYS B CA 1
ATOM 1572 C C . LYS B 1 2 ? 43.426 40.091 16.608 1.00 34.49 2 LYS B C 1
ATOM 1573 O O . LYS B 1 2 ? 42.597 41.024 16.634 1.00 34.41 2 LYS B O 1
ATOM 1579 N N . LEU B 1 3 ? 44.168 39.760 17.649 1.00 32.15 3 LEU B N 1
ATOM 1580 C CA . LEU B 1 3 ? 44.214 40.581 18.858 1.00 29.84 3 LEU B CA 1
ATOM 1581 C C . LEU B 1 3 ? 45.386 41.537 18.779 1.00 28.49 3 LEU B C 1
ATOM 1582 O O . LEU B 1 3 ? 46.499 41.146 18.419 1.00 28.31 3 LEU B O 1
ATOM 1587 N N . VAL B 1 4 ? 45.117 42.791 19.103 1.00 26.85 4 VAL B N 1
ATOM 1588 C CA . VAL B 1 4 ? 46.121 43.831 19.092 1.00 24.84 4 VAL B CA 1
ATOM 1589 C C . VAL B 1 4 ? 46.406 44.216 20.526 1.00 25.70 4 VAL B C 1
ATOM 1590 O O . VAL B 1 4 ? 45.479 44.493 21.290 1.00 25.00 4 VAL B O 1
ATOM 1594 N N . ALA B 1 5 ? 47.682 44.205 20.909 1.00 26.34 5 ALA B N 1
ATOM 1595 C CA . ALA B 1 5 ? 48.086 44.825 22.182 1.00 27.25 5 ALA B CA 1
ATOM 1596 C C . ALA B 1 5 ? 48.715 46.195 21.959 1.00 28.05 5 ALA B C 1
ATOM 1597 O O . ALA B 1 5 ? 49.633 46.353 21.150 1.00 28.98 5 ALA B O 1
ATOM 1599 N N . THR B 1 6 ? 48.195 47.180 22.677 1.00 28.82 6 THR B N 1
ATOM 1600 C CA . THR B 1 6 ? 48.714 48.532 22.659 1.00 29.08 6 THR B CA 1
ATOM 1601 C C . THR B 1 6 ? 49.790 48.641 23.724 1.00 29.78 6 THR B C 1
ATOM 1602 O O . THR B 1 6 ? 49.547 48.430 24.917 1.00 29.78 6 THR B O 1
ATOM 1606 N N . LEU B 1 7 ? 50.993 48.938 23.250 1.00 30.42 7 LEU B N 1
ATOM 1607 C CA . LEU B 1 7 ? 52.191 49.057 24.044 1.00 30.52 7 LEU B CA 1
ATOM 1608 C C . LEU B 1 7 ? 52.499 50.520 24.339 1.00 31.30 7 LEU B C 1
ATOM 1609 O O . LEU B 1 7 ? 52.338 51.385 23.480 1.00 32.09 7 LEU B O 1
ATOM 1614 N N . SER B 1 8 ? 52.930 50.810 25.559 1.00 32.19 8 SER B N 1
ATOM 1615 C CA . SER B 1 8 ? 53.185 52.197 25.942 1.00 33.22 8 SER B CA 1
ATOM 1616 C C . SER B 1 8 ? 54.550 52.382 26.612 1.00 33.81 8 SER B C 1
ATOM 1617 O O . SER B 1 8 ? 54.936 53.496 26.963 1.00 34.47 8 SER B O 1
ATOM 1620 N N . SER B 1 9 ? 55.271 51.283 26.780 1.00 34.46 9 SER B N 1
ATOM 1621 C CA . SER B 1 9 ? 56.546 51.272 27.474 1.00 35.18 9 SER B CA 1
ATOM 1622 C C . SER B 1 9 ? 57.313 50.061 26.955 1.00 35.75 9 SER B C 1
ATOM 1623 O O . SER B 1 9 ? 56.698 49.163 26.372 1.00 36.37 9 SER B O 1
ATOM 1626 N N . PRO B 1 10 ? 58.650 50.033 27.133 1.00 36.17 10 PRO B N 1
ATOM 1627 C CA . PRO B 1 10 ? 59.411 48.828 26.738 1.00 36.33 10 PRO B CA 1
ATOM 1628 C C . PRO B 1 10 ? 59.134 47.572 27.591 1.00 36.59 10 PRO B C 1
ATOM 1629 O O . PRO B 1 10 ? 59.489 46.459 27.178 1.00 36.62 10 PRO B O 1
ATOM 1633 N N . GLU B 1 11 ? 58.510 47.741 28.759 1.00 36.51 11 GLU B N 1
ATOM 1634 C CA . GLU B 1 11 ? 58.185 46.605 29.620 1.00 36.47 11 GLU B CA 1
ATOM 1635 C C . GLU B 1 11 ? 57.038 45.818 29.014 1.00 36.14 11 GLU B C 1
ATOM 1636 O O . GLU B 1 11 ? 56.995 44.592 29.113 1.00 35.76 11 GLU B O 1
ATOM 1642 N N . GLU B 1 12 ? 56.117 46.548 28.374 1.00 36.20 12 GLU B N 1
ATOM 1643 C CA . GLU B 1 12 ? 54.915 45.988 27.755 1.00 35.41 12 GLU B CA 1
ATOM 1644 C C . GLU B 1 12 ? 55.195 45.153 26.488 1.00 35.24 12 GLU B C 1
ATOM 1645 O O . GLU B 1 12 ? 54.368 44.348 26.082 1.00 34.67 12 GLU B O 1
ATOM 1651 N N . LEU B 1 13 ? 56.371 45.331 25.893 1.00 35.90 13 LEU B N 1
ATOM 1652 C CA . LEU B 1 13 ? 56.841 44.500 24.772 1.00 36.41 13 LEU B CA 1
ATOM 1653 C C . LEU B 1 13 ? 57.027 43.023 25.174 1.00 36.38 13 LEU B C 1
ATOM 1654 O O . LEU B 1 13 ? 56.664 42.100 24.424 1.00 37.10 13 LEU B O 1
ATOM 1659 N N . GLU B 1 14 ? 57.578 42.807 26.365 1.00 35.60 14 GLU B N 1
ATOM 1660 C CA . GLU B 1 14 ? 57.699 41.473 26.940 1.00 35.00 14 GLU B CA 1
ATOM 1661 C C . GLU B 1 14 ? 56.345 40.854 27.347 1.00 34.40 14 GLU B C 1
ATOM 1662 O O . GLU B 1 14 ? 56.264 39.651 27.622 1.00 34.34 14 GLU B O 1
ATOM 1668 N N . LEU B 1 15 ? 55.287 41.672 27.371 1.00 33.11 15 LEU B N 1
ATOM 1669 C CA . LEU B 1 15 ? 53.973 41.242 27.859 1.00 32.19 15 LEU B CA 1
ATOM 1670 C C . LEU B 1 15 ? 52.951 40.846 26.780 1.00 31.52 15 LEU B C 1
ATOM 1671 O O . LEU B 1 15 ? 51.837 40.420 27.097 1.00 31.66 15 LEU B O 1
ATOM 1676 N N . ALA B 1 16 ? 53.335 40.970 25.516 1.00 31.05 16 ALA B N 1
ATOM 1677 C CA . ALA B 1 16 ? 52.399 40.860 24.391 1.00 30.86 16 ALA B CA 1
ATOM 1678 C C . ALA B 1 16 ? 52.519 39.536 23.638 1.00 31.20 16 ALA B C 1
ATOM 1679 O O . ALA B 1 16 ? 52.180 39.457 22.461 1.00 30.73 16 ALA B O 1
ATOM 1681 N N . GLU B 1 17 ? 52.969 38.498 24.342 1.00 32.04 17 GLU B N 1
ATOM 1682 C CA . GLU B 1 17 ? 53.293 37.197 23.769 1.00 33.10 17 GLU B CA 1
ATOM 1683 C C . GLU B 1 17 ? 52.091 36.544 23.074 1.00 32.83 17 GLU B C 1
ATOM 1684 O O . GLU B 1 17 ? 52.261 35.853 22.072 1.00 33.25 17 GLU B O 1
ATOM 1690 N N . LYS B 1 18 ? 50.887 36.776 23.594 1.00 32.57 18 LYS B N 1
ATOM 1691 C CA . LYS B 1 18 ? 49.666 36.191 23.024 1.00 32.48 18 LYS B CA 1
ATOM 1692 C C . LYS B 1 18 ? 48.884 37.134 22.108 1.00 31.46 18 LYS B C 1
ATOM 1693 O O . LYS B 1 18 ? 47.758 36.830 21.716 1.00 31.45 18 LYS B O 1
ATOM 1699 N N . ALA B 1 19 ? 49.466 38.296 21.797 1.00 30.29 19 ALA B N 1
ATOM 1700 C CA . ALA B 1 19 ? 48.922 39.190 20.775 1.00 28.45 19 ALA B CA 1
ATOM 1701 C C . ALA B 1 19 ? 49.287 38.678 19.380 1.00 27.66 19 ALA B C 1
ATOM 1702 O O . ALA B 1 19 ? 50.306 38.030 19.165 1.00 26.96 19 ALA B O 1
ATOM 1704 N N . ASP B 1 20 ? 48.441 38.978 18.420 1.00 27.44 20 ASP B N 1
ATOM 1705 C CA . ASP B 1 20 ? 48.772 38.701 17.032 1.00 26.62 20 ASP B CA 1
ATOM 1706 C C . ASP B 1 20 ? 49.555 39.867 16.460 1.00 25.49 20 ASP B C 1
ATOM 1707 O O . ASP B 1 20 ? 50.464 39.675 15.635 1.00 24.69 20 ASP B O 1
ATOM 1712 N N . VAL B 1 21 ? 49.208 41.058 16.965 1.00 24.40 21 VAL B N 1
ATOM 1713 C CA . VAL B 1 21 ? 49.691 42.353 16.473 1.00 23.03 21 VAL B CA 1
ATOM 1714 C C . VAL B 1 21 ? 49.964 43.204 17.697 1.00 23.07 21 VAL B C 1
ATOM 1715 O O . VAL B 1 21 ? 49.262 43.081 18.696 1.00 22.92 21 VAL B O 1
ATOM 1719 N N . VAL B 1 22 ? 50.988 44.060 17.621 1.00 23.39 22 VAL B N 1
ATOM 1720 C CA . VAL B 1 22 ? 51.256 45.067 18.657 1.00 23.05 22 VAL B CA 1
ATOM 1721 C C . VAL B 1 22 ? 51.097 46.439 18.043 1.00 23.89 22 VAL B C 1
ATOM 1722 O O . VAL B 1 22 ? 51.504 46.665 16.888 1.00 23.49 22 VAL B O 1
ATOM 1726 N N . GLU B 1 23 ? 50.476 47.345 18.803 1.00 24.43 23 GLU B N 1
ATOM 1727 C CA . GLU B 1 23 ? 50.391 48.736 18.408 1.00 24.70 23 GLU B CA 1
ATOM 1728 C C . GLU B 1 23 ? 51.388 49.571 19.181 1.00 25.02 23 GLU B C 1
ATOM 1729 O O . GLU B 1 23 ? 51.288 49.699 20.397 1.00 26.15 23 GLU B O 1
ATOM 1735 N N . LEU B 1 24 ? 52.352 50.148 18.475 1.00 25.33 24 LEU B N 1
ATOM 1736 C CA . LEU B 1 24 ? 53.402 50.948 19.117 1.00 25.29 24 LEU B CA 1
ATOM 1737 C C . LEU B 1 24 ? 52.911 52.379 19.171 1.00 25.59 24 LEU B C 1
ATOM 1738 O O . LEU B 1 24 ? 52.715 53.009 18.150 1.00 25.67 24 LEU B O 1
ATOM 1743 N N . ARG B 1 25 ? 52.643 52.848 20.378 1.00 26.27 25 ARG B N 1
ATOM 1744 C CA . ARG B 1 25 ? 52.154 54.195 20.607 1.00 26.46 25 ARG B CA 1
ATOM 1745 C C . ARG B 1 25 ? 53.348 55.111 20.894 1.00 26.53 25 ARG B C 1
ATOM 1746 O O . ARG B 1 25 ? 53.829 55.194 22.020 1.00 26.72 25 ARG B O 1
ATOM 1754 N N . ILE B 1 26 ? 53.817 55.804 19.861 1.00 26.60 26 ILE B N 1
ATOM 1755 C CA . ILE B 1 26 ? 55.022 56.613 19.978 1.00 26.50 26 ILE B CA 1
ATOM 1756 C C . ILE B 1 26 ? 54.827 58.022 20.570 1.00 26.93 26 ILE B C 1
ATOM 1757 O O . ILE B 1 26 ? 55.815 58.735 20.787 1.00 26.69 26 ILE B O 1
ATOM 1762 N N . ASP B 1 27 ? 53.573 58.406 20.849 1.00 27.26 27 ASP B N 1
ATOM 1763 C CA . ASP B 1 27 ? 53.287 59.646 21.583 1.00 27.50 27 ASP B CA 1
ATOM 1764 C C . ASP B 1 27 ? 53.563 59.400 23.045 1.00 28.30 27 ASP B C 1
ATOM 1765 O O . ASP B 1 27 ? 53.897 60.332 23.786 1.00 29.09 27 ASP B O 1
ATOM 1770 N N . LEU B 1 28 ? 53.426 58.147 23.480 1.00 28.78 28 LEU B N 1
ATOM 1771 C CA . LEU B 1 28 ? 53.702 57.862 24.877 1.00 29.21 28 LEU B CA 1
ATOM 1772 C C . LEU B 1 28 ? 55.074 57.235 25.186 1.00 29.14 28 LEU B C 1
ATOM 1773 O O . LEU B 1 28 ? 55.647 57.519 26.234 1.00 28.99 28 LEU B O 1
ATOM 1778 N N . PHE B 1 29 ? 55.616 56.432 24.268 1.00 29.09 29 PHE B N 1
ATOM 1779 C CA . PHE B 1 29 ? 57.003 55.966 24.406 1.00 28.95 29 PHE B CA 1
ATOM 1780 C C . PHE B 1 29 ? 57.758 55.954 23.080 1.00 29.18 29 PHE B C 1
ATOM 1781 O O . PHE B 1 29 ? 57.293 55.386 22.103 1.00 28.58 29 PHE B O 1
ATOM 1789 N N . ASP B 1 30 ? 58.941 56.565 23.061 1.00 29.98 30 ASP B N 1
ATOM 1790 C CA . ASP B 1 30 ? 59.752 56.586 21.851 1.00 30.86 30 ASP B CA 1
ATOM 1791 C C . ASP B 1 30 ? 60.167 55.162 21.487 1.00 31.30 30 ASP B C 1
ATOM 1792 O O . ASP B 1 30 ? 61.265 54.722 21.821 1.00 31.39 30 ASP B O 1
ATOM 1797 N N . PHE B 1 31 ? 59.267 54.438 20.819 1.00 32.11 31 PHE B N 1
ATOM 1798 C CA . PHE B 1 31 ? 59.544 53.068 20.380 1.00 32.92 31 PHE B CA 1
ATOM 1799 C C . PHE B 1 31 ? 60.563 53.042 19.255 1.00 33.98 31 PHE B C 1
ATOM 1800 O O . PHE B 1 31 ? 61.083 51.973 18.912 1.00 34.61 31 PHE B O 1
ATOM 1808 N N . SER B 1 32 ? 60.869 54.228 18.723 1.00 34.71 32 SER B N 1
ATOM 1809 C CA . SER B 1 32 ? 61.757 54.390 17.568 1.00 35.38 32 SER B CA 1
ATOM 1810 C C . SER B 1 32 ? 63.037 53.562 17.661 1.00 36.02 32 SER B C 1
ATOM 1811 O O . SER B 1 32 ? 63.847 53.707 18.608 1.00 36.08 32 SER B O 1
ATOM 1814 N N . GLY B 1 33 ? 63.213 52.687 16.673 1.00 36.39 33 GLY B N 1
ATOM 1815 C CA . GLY B 1 33 ? 64.337 51.766 16.693 1.00 37.04 33 GLY B CA 1
ATOM 1816 C C . GLY B 1 33 ? 64.220 50.876 17.915 1.00 37.35 33 GLY B C 1
ATOM 1817 O O . GLY B 1 33 ? 65.038 50.946 18.832 1.00 37.02 33 GLY B O 1
ATOM 1818 N N . ALA B 1 34 ? 63.147 50.089 17.941 1.00 37.60 34 ALA B N 1
ATOM 1819 C CA . ALA B 1 34 ? 62.975 49.019 18.911 1.00 37.62 34 ALA B CA 1
ATOM 1820 C C . ALA B 1 34 ? 62.823 47.750 18.085 1.00 37.59 34 ALA B C 1
ATOM 1821 O O . ALA B 1 34 ? 62.097 47.755 17.073 1.00 38.11 34 ALA B O 1
ATOM 1823 N N . ARG B 1 35 ? 63.509 46.683 18.491 1.00 36.81 35 ARG B N 1
ATOM 1824 C CA . ARG B 1 35 ? 63.408 45.392 17.800 1.00 36.32 35 ARG B CA 1
ATOM 1825 C C . ARG B 1 35 ? 62.100 44.665 18.114 1.00 35.57 35 ARG B C 1
ATOM 1826 O O . ARG B 1 35 ? 61.964 44.014 19.146 1.00 35.49 35 ARG B O 1
ATOM 1834 N N . VAL B 1 36 ? 61.146 44.800 17.202 1.00 34.71 36 VAL B N 1
ATOM 1835 C CA . VAL B 1 36 ? 59.851 44.150 17.296 1.00 34.34 36 VAL B CA 1
ATOM 1836 C C . VAL B 1 36 ? 59.698 43.264 16.064 1.00 33.92 36 VAL B C 1
ATOM 1837 O O . VAL B 1 36 ? 59.667 43.762 14.932 1.00 33.88 36 VAL B O 1
ATOM 1841 N N . ASP B 1 37 ? 59.607 41.958 16.273 1.00 33.40 37 ASP B N 1
ATOM 1842 C CA . ASP B 1 37 ? 59.541 41.041 15.130 1.00 33.49 37 ASP B CA 1
ATOM 1843 C C . ASP B 1 37 ? 58.094 40.683 14.740 1.00 32.55 37 ASP B C 1
ATOM 1844 O O . ASP B 1 37 ? 57.837 40.165 13.642 1.00 32.50 37 ASP B O 1
ATOM 1849 N N . LYS B 1 38 ? 57.169 40.991 15.647 1.00 31.20 38 LYS B N 1
ATOM 1850 C CA . LYS B 1 38 ? 55.738 40.749 15.467 1.00 30.51 38 LYS B CA 1
ATOM 1851 C C . LYS B 1 38 ? 55.081 41.847 14.602 1.00 29.35 38 LYS B C 1
ATOM 1852 O O . LYS B 1 38 ? 55.553 42.984 14.593 1.00 28.59 38 LYS B O 1
ATOM 1858 N N . GLU B 1 39 ? 54.007 41.492 13.889 1.00 28.26 39 GLU B N 1
ATOM 1859 C CA . GLU B 1 39 ? 53.148 42.455 13.201 1.00 28.00 39 GLU B CA 1
ATOM 1860 C C . GLU B 1 39 ? 52.951 43.675 14.065 1.00 27.22 39 GLU B C 1
ATOM 1861 O O . GLU B 1 39 ? 52.715 43.559 15.271 1.00 27.31 39 GLU B O 1
ATOM 1867 N N . LYS B 1 40 ? 53.045 44.853 13.461 1.00 26.46 40 LYS B N 1
ATOM 1868 C CA . LYS B 1 40 ? 52.947 46.061 14.246 1.00 26.01 40 LYS B CA 1
ATOM 1869 C C . LYS B 1 40 ? 52.196 47.227 13.553 1.00 26.15 40 LYS B C 1
ATOM 1870 O O . LYS B 1 40 ? 52.084 47.304 12.321 1.00 26.45 40 LYS B O 1
ATOM 1876 N N . ILE B 1 41 ? 51.652 48.096 14.392 1.00 25.78 41 ILE B N 1
ATOM 1877 C CA . ILE B 1 41 ? 51.042 49.337 13.995 1.00 24.82 41 ILE B CA 1
ATOM 1878 C C . ILE B 1 41 ? 51.875 50.429 14.656 1.00 25.14 41 ILE B C 1
ATOM 1879 O O . ILE B 1 41 ? 52.206 50.338 15.843 1.00 24.27 41 ILE B O 1
ATOM 1884 N N . LEU B 1 42 ? 52.240 51.441 13.863 1.00 25.89 42 LEU B N 1
ATOM 1885 C CA . LEU B 1 42 ? 52.773 52.701 14.363 1.00 25.75 42 LEU B CA 1
ATOM 1886 C C . LEU B 1 42 ? 51.633 53.730 14.543 1.00 26.08 42 LEU B C 1
ATOM 1887 O O . LEU B 1 42 ? 50.896 54.019 13.602 1.00 26.51 42 LEU B O 1
ATOM 1892 N N . THR B 1 43 ? 51.486 54.267 15.756 1.00 25.99 43 THR B N 1
ATOM 1893 C CA . THR B 1 43 ? 50.485 55.296 16.060 1.00 25.28 43 THR B CA 1
ATOM 1894 C C . THR B 1 43 ? 51.116 56.387 16.940 1.00 25.16 43 THR B C 1
ATOM 1895 O O . THR B 1 43 ? 51.776 56.088 17.944 1.00 25.12 43 THR B O 1
ATOM 1899 N N . CYS B 1 44 ? 50.897 57.643 16.561 1.00 24.09 44 CYS B N 1
ATOM 1900 C CA . CYS B 1 44 ? 51.275 58.792 17.358 1.00 24.17 44 CYS B CA 1
ATOM 1901 C C . CYS B 1 44 ? 50.018 59.630 17.615 1.00 24.56 44 CYS B C 1
ATOM 1902 O O . CYS B 1 44 ? 49.588 60.428 16.803 1.00 24.98 44 CYS B O 1
ATOM 1905 N N . ARG B 1 45 ? 49.449 59.456 18.787 1.00 25.15 45 ARG B N 1
ATOM 1906 C CA . ARG B 1 45 ? 48.106 59.907 19.062 1.00 25.34 45 ARG B CA 1
ATOM 1907 C C . ARG B 1 45 ? 48.148 61.351 19.523 1.00 25.02 45 ARG B C 1
ATOM 1908 O O . ARG B 1 45 ? 48.948 61.693 20.377 1.00 24.79 45 ARG B O 1
ATOM 1916 N N . ARG B 1 46 ? 47.296 62.189 18.932 1.00 25.45 46 ARG B N 1
ATOM 1917 C CA . ARG B 1 46 ? 47.136 63.591 19.322 1.00 24.87 46 ARG B CA 1
ATOM 1918 C C . ARG B 1 46 ? 46.372 63.625 20.643 1.00 25.21 46 ARG B C 1
ATOM 1919 O O . ARG B 1 46 ? 45.553 62.744 20.892 1.00 25.30 46 ARG B O 1
ATOM 1927 N N . VAL B 1 47 ? 46.641 64.644 21.464 1.00 25.66 47 VAL B N 1
ATOM 1928 C CA . VAL B 1 47 ? 45.857 64.966 22.674 1.00 25.95 47 VAL B CA 1
ATOM 1929 C C . VAL B 1 47 ? 44.341 65.040 22.368 1.00 25.92 47 VAL B C 1
ATOM 1930 O O . VAL B 1 47 ? 43.504 64.516 23.128 1.00 25.47 47 VAL B O 1
ATOM 1934 N N . SER B 1 48 ? 44.003 65.646 21.232 1.00 25.82 48 SER B N 1
ATOM 1935 C CA . SER B 1 48 ? 42.599 65.810 20.824 1.00 26.14 48 SER B CA 1
ATOM 1936 C C . SER B 1 48 ? 41.883 64.464 20.582 1.00 26.36 48 SER B C 1
ATOM 1937 O O . SER B 1 48 ? 40.645 64.400 20.605 1.00 25.23 48 SER B O 1
ATOM 1940 N N . ASP B 1 49 ? 42.691 63.412 20.372 1.00 26.75 49 ASP B N 1
ATOM 1941 C CA . ASP B 1 49 ? 42.230 62.038 20.157 1.00 26.69 49 ASP B CA 1
ATOM 1942 C C . ASP B 1 49 ? 42.546 61.145 21.344 1.00 27.41 49 ASP B C 1
ATOM 1943 O O . ASP B 1 49 ? 42.384 59.925 21.257 1.00 27.24 49 ASP B O 1
ATOM 1948 N N . GLY B 1 50 ? 43.019 61.746 22.440 1.00 27.65 50 GLY B N 1
ATOM 1949 C CA . GLY B 1 50 ? 43.117 61.039 23.723 1.00 28.02 50 GLY B CA 1
ATOM 1950 C C . GLY B 1 50 ? 44.518 60.598 24.114 1.00 28.43 50 GLY B C 1
ATOM 1951 O O . GLY B 1 50 ? 44.728 60.127 25.221 1.00 28.29 50 GLY B O 1
ATOM 1952 N N . GLY B 1 51 ? 45.470 60.735 23.194 1.00 28.74 51 GLY B N 1
ATOM 1953 C CA . GLY B 1 51 ? 46.879 60.480 23.467 1.00 28.99 51 GLY B CA 1
ATOM 1954 C C . GLY B 1 51 ? 47.589 61.688 24.043 1.00 29.70 51 GLY B C 1
ATOM 1955 O O . GLY B 1 51 ? 46.956 62.558 24.670 1.00 29.61 51 GLY B O 1
ATOM 1956 N N . LYS B 1 52 ? 48.911 61.740 23.867 1.00 30.06 52 LYS B N 1
ATOM 1957 C CA . LYS B 1 52 ? 49.666 62.872 24.386 1.00 30.90 52 LYS B CA 1
ATOM 1958 C C . LYS B 1 52 ? 50.676 63.547 23.445 1.00 30.84 52 LYS B C 1
ATOM 1959 O O . LYS B 1 52 ? 51.688 64.105 23.911 1.00 30.87 52 LYS B O 1
ATOM 1965 N N . PHE B 1 53 ? 50.402 63.534 22.140 1.00 30.27 53 PHE B N 1
ATOM 1966 C CA . PHE B 1 53 ? 51.156 64.412 21.257 1.00 30.52 53 PHE B CA 1
ATOM 1967 C C . PHE B 1 53 ? 50.534 65.808 21.142 1.00 30.80 53 PHE B C 1
ATOM 1968 O O . PHE B 1 53 ? 49.379 65.950 20.749 1.00 30.34 53 PHE B O 1
ATOM 1976 N N . GLU B 1 54 ? 51.339 66.815 21.477 1.00 31.55 54 GLU B N 1
ATOM 1977 C CA . GLU B 1 54 ? 50.972 68.236 21.410 1.00 32.91 54 GLU B CA 1
ATOM 1978 C C . GLU B 1 54 ? 51.654 69.013 20.265 1.00 33.17 54 GLU B C 1
ATOM 1979 O O . GLU B 1 54 ? 52.726 68.631 19.781 1.00 33.32 54 GLU B O 1
ATOM 1985 N N . GLY B 1 55 ? 51.033 70.117 19.847 1.00 33.73 55 GLY B N 1
ATOM 1986 C CA . GLY B 1 55 ? 51.580 70.959 18.762 1.00 34.07 55 GLY B CA 1
ATOM 1987 C C . GLY B 1 55 ? 51.546 70.339 17.367 1.00 33.70 55 GLY B C 1
ATOM 1988 O O . GLY B 1 55 ? 51.015 69.261 17.200 1.00 34.07 55 GLY B O 1
ATOM 1989 N N . ASP B 1 56 ? 52.175 71.021 16.403 1.00 33.55 56 ASP B N 1
ATOM 1990 C CA . ASP B 1 56 ? 52.027 70.817 14.945 1.00 33.11 56 ASP B CA 1
ATOM 1991 C C . ASP B 1 56 ? 51.771 69.414 14.380 1.00 31.81 56 ASP B C 1
ATOM 1992 O O . ASP B 1 56 ? 52.294 68.407 14.854 1.00 31.34 56 ASP B O 1
ATOM 1997 N N . GLU B 1 57 ? 51.010 69.393 13.293 1.00 30.81 57 GLU B N 1
ATOM 1998 C CA . GLU B 1 57 ? 50.906 68.227 12.447 1.00 29.55 57 GLU B CA 1
ATOM 1999 C C . GLU B 1 57 ? 52.221 68.063 11.703 1.00 28.35 57 GLU B C 1
ATOM 2000 O O . GLU B 1 57 ? 52.603 66.949 11.345 1.00 27.64 57 GLU B O 1
ATOM 2006 N N . ARG B 1 58 ? 52.908 69.180 11.469 1.00 27.30 58 ARG B N 1
ATOM 2007 C CA . ARG B 1 58 ? 54.239 69.140 10.897 1.00 26.86 58 ARG B CA 1
ATOM 2008 C C . ARG B 1 58 ? 55.167 68.317 11.805 1.00 27.70 58 ARG B C 1
ATOM 2009 O O . ARG B 1 58 ? 55.783 67.350 11.340 1.00 27.68 58 ARG B O 1
ATOM 2017 N N . GLU B 1 59 ? 55.244 68.696 13.089 1.00 27.83 59 GLU B N 1
ATOM 2018 C CA . GLU B 1 59 ? 56.016 67.955 14.098 1.00 28.97 59 GLU B CA 1
ATOM 2019 C C . GLU B 1 59 ? 55.622 66.477 14.233 1.00 27.49 59 GLU B C 1
ATOM 2020 O O . GLU B 1 59 ? 56.488 65.613 14.344 1.00 27.04 59 GLU B O 1
ATOM 2026 N N . ARG B 1 60 ? 54.317 66.209 14.259 1.00 26.98 60 ARG B N 1
ATOM 2027 C CA . ARG B 1 60 ? 53.793 64.860 14.484 1.00 26.43 60 ARG B CA 1
ATOM 2028 C C . ARG B 1 60 ? 54.088 63.907 13.350 1.00 26.82 60 ARG B C 1
ATOM 2029 O O . ARG B 1 60 ? 54.419 62.754 13.594 1.00 27.60 60 ARG B O 1
ATOM 2037 N N . ILE B 1 61 ? 53.947 64.384 12.116 1.00 26.88 61 ILE B N 1
ATOM 2038 C CA . ILE B 1 61 ? 54.221 63.566 10.940 1.00 26.96 61 ILE B CA 1
ATOM 2039 C C . ILE B 1 61 ? 55.729 63.352 10.743 1.00 27.52 61 ILE B C 1
ATOM 2040 O O . ILE B 1 61 ? 56.159 62.233 10.420 1.00 28.12 61 ILE B O 1
ATOM 2045 N N . GLU B 1 62 ? 56.527 64.402 10.947 1.00 27.21 62 GLU B N 1
ATOM 2046 C CA . GLU B 1 62 ? 57.981 64.240 10.979 1.00 27.86 62 GLU B CA 1
ATOM 2047 C C . GLU B 1 62 ? 58.380 63.149 11.964 1.00 27.23 62 GLU B C 1
ATOM 2048 O O . GLU B 1 62 ? 59.144 62.251 11.612 1.00 27.31 62 GLU B O 1
ATOM 2054 N N . LYS B 1 63 ? 57.827 63.210 13.174 1.00 26.85 63 LYS B N 1
ATOM 2055 C CA . LYS B 1 63 ? 58.054 62.193 14.197 1.00 26.48 63 LYS B CA 1
ATOM 2056 C C . LYS B 1 63 ? 57.678 60.786 13.723 1.00 26.75 63 LYS B C 1
ATOM 2057 O O . LYS B 1 63 ? 58.413 59.834 13.964 1.00 26.50 63 LYS B O 1
ATOM 2063 N N . MET B 1 64 ? 56.529 60.663 13.059 1.00 27.21 64 MET B N 1
ATOM 2064 C CA . MET B 1 64 ? 56.056 59.382 12.530 1.00 27.02 64 MET B CA 1
ATOM 2065 C C . MET B 1 64 ? 56.885 58.854 11.362 1.00 26.98 64 MET B C 1
ATOM 2066 O O . MET B 1 64 ? 57.138 57.661 11.280 1.00 27.07 64 MET B O 1
ATOM 2071 N N . LYS B 1 65 ? 57.319 59.734 10.463 1.00 27.38 65 LYS B N 1
ATOM 2072 C CA . LYS B 1 65 ? 58.137 59.309 9.319 1.00 27.41 65 LYS B CA 1
ATOM 2073 C C . LYS B 1 65 ? 59.510 58.774 9.710 1.00 27.36 65 LYS B C 1
ATOM 2074 O O . LYS B 1 65 ? 59.993 57.811 9.109 1.00 27.50 65 LYS B O 1
ATOM 2080 N N . ARG B 1 66 ? 60.144 59.407 10.701 1.00 27.49 66 ARG B N 1
ATOM 2081 C CA . ARG B 1 66 ? 61.407 58.914 11.255 1.00 27.41 66 ARG B CA 1
ATOM 2082 C C . ARG B 1 66 ? 61.203 57.543 11.942 1.00 27.08 66 ARG B C 1
ATOM 2083 O O . ARG B 1 66 ? 62.070 56.674 11.861 1.00 26.52 66 ARG B O 1
ATOM 2091 N N . ALA B 1 67 ? 60.036 57.364 12.577 1.00 26.56 67 ALA B N 1
ATOM 2092 C CA . ALA B 1 67 ? 59.717 56.162 13.334 1.00 26.20 67 ALA B CA 1
ATOM 2093 C C . ALA B 1 67 ? 59.390 54.997 12.382 1.00 26.14 67 ALA B C 1
ATOM 2094 O O . ALA B 1 67 ? 59.759 53.840 12.628 1.00 25.68 67 ALA B O 1
ATOM 2096 N N . PHE B 1 68 ? 58.736 55.338 11.277 1.00 25.88 68 PHE B N 1
ATOM 2097 C CA . PHE B 1 68 ? 58.561 54.458 10.142 1.00 26.14 68 PHE B CA 1
ATOM 2098 C C . PHE B 1 68 ? 59.883 53.890 9.625 1.00 26.37 68 PHE B C 1
ATOM 2099 O O . PHE B 1 68 ? 59.996 52.695 9.374 1.00 26.88 68 PHE B O 1
ATOM 2107 N N . ASP B 1 69 ? 60.881 54.756 9.460 1.00 27.01 69 ASP B N 1
ATOM 2108 C CA . ASP B 1 69 ? 62.126 54.372 8.826 1.00 26.94 69 ASP B CA 1
ATOM 2109 C C . ASP B 1 69 ? 62.875 53.323 9.639 1.00 26.80 69 ASP B C 1
ATOM 2110 O O . ASP B 1 69 ? 63.360 52.336 9.091 1.00 27.07 69 ASP B O 1
ATOM 2115 N N . SER B 1 70 ? 62.957 53.541 10.944 1.00 26.10 70 SER B N 1
ATOM 2116 C CA . SER B 1 70 ? 63.625 52.614 11.835 1.00 25.96 70 SER B CA 1
ATOM 2117 C C . SER B 1 70 ? 62.823 51.331 12.162 1.00 25.85 70 SER B C 1
ATOM 2118 O O . SER B 1 70 ? 63.403 50.244 12.239 1.00 26.33 70 SER B O 1
ATOM 2121 N N . LEU B 1 71 ? 61.508 51.464 12.348 1.00 25.30 71 LEU B N 1
ATOM 2122 C CA . LEU B 1 71 ? 60.644 50.374 12.801 1.00 24.66 71 LEU B CA 1
ATOM 2123 C C . LEU B 1 71 ? 60.065 49.500 11.701 1.00 24.10 71 LEU B C 1
ATOM 2124 O O . LEU B 1 71 ? 59.627 48.390 11.978 1.00 24.39 71 LEU B O 1
ATOM 2129 N N . ASN B 1 72 ? 59.993 50.011 10.480 1.00 23.62 72 ASN B N 1
ATOM 2130 C CA . ASN B 1 72 ? 59.371 49.288 9.351 1.00 23.89 72 ASN B CA 1
ATOM 2131 C C . ASN B 1 72 ? 58.016 48.565 9.655 1.00 24.35 72 ASN B C 1
ATOM 2132 O O . ASN B 1 72 ? 57.897 47.334 9.504 1.00 23.61 72 ASN B O 1
ATOM 2137 N N . PRO B 1 73 ? 56.989 49.354 10.072 1.00 24.56 73 PRO B N 1
ATOM 2138 C CA . PRO B 1 73 ? 55.719 48.819 10.532 1.00 24.71 73 PRO B CA 1
ATOM 2139 C C . PRO B 1 73 ? 54.843 48.312 9.403 1.00 24.82 73 PRO B C 1
ATOM 2140 O O . PRO B 1 73 ? 54.896 48.815 8.284 1.00 24.89 73 PRO B O 1
ATOM 2144 N N . ASP B 1 74 ? 54.025 47.327 9.744 1.00 25.16 74 ASP B N 1
ATOM 2145 C CA . ASP B 1 74 ? 53.054 46.721 8.862 1.00 25.28 74 ASP B CA 1
ATOM 2146 C C . ASP B 1 74 ? 51.872 47.655 8.568 1.00 25.21 74 ASP B C 1
ATOM 2147 O O . ASP B 1 74 ? 51.423 47.721 7.433 1.00 25.62 74 ASP B O 1
ATOM 2152 N N . TYR B 1 75 ? 51.369 48.343 9.595 1.00 25.05 75 TYR B N 1
ATOM 2153 C CA . TYR B 1 75 ? 50.365 49.399 9.451 1.00 25.37 75 TYR B CA 1
ATOM 2154 C C . TYR B 1 75 ? 50.859 50.710 10.054 1.00 25.05 75 TYR B C 1
ATOM 2155 O O . TYR B 1 75 ? 51.792 50.720 10.846 1.00 24.75 75 TYR B O 1
ATOM 2164 N N . VAL B 1 76 ? 50.184 51.800 9.698 1.00 24.88 76 VAL B N 1
ATOM 2165 C CA . VAL B 1 76 ? 50.342 53.085 10.364 1.00 25.03 76 VAL B CA 1
ATOM 2166 C C . VAL B 1 76 ? 48.916 53.525 10.638 1.00 25.55 76 VAL B C 1
ATOM 2167 O O . VAL B 1 76 ? 48.025 53.262 9.839 1.00 24.94 76 VAL B O 1
ATOM 2171 N N . ASP B 1 77 ? 48.678 54.146 11.788 1.00 26.21 77 ASP B N 1
ATOM 2172 C CA . ASP B 1 77 ? 47.333 54.621 12.099 1.00 27.07 77 ASP B CA 1
ATOM 2173 C C . ASP B 1 77 ? 47.328 56.110 11.751 1.00 27.50 77 ASP B C 1
ATOM 2174 O O . ASP B 1 77 ? 48.150 56.884 12.287 1.00 26.19 77 ASP B O 1
ATOM 2179 N N . LEU B 1 78 ? 46.453 56.465 10.797 1.00 27.33 78 LEU B N 1
ATOM 2180 C CA . LEU B 1 78 ? 46.282 57.834 10.348 1.00 27.44 78 LEU B CA 1
ATOM 2181 C C . LEU B 1 78 ? 44.834 58.269 10.552 1.00 27.44 78 LEU B C 1
ATOM 2182 O O . LEU B 1 78 ? 43.907 57.551 10.219 1.00 27.49 78 LEU B O 1
ATOM 2187 N N . GLU B 1 79 ? 44.664 59.463 11.100 1.00 27.10 79 GLU B N 1
ATOM 2188 C CA . GLU B 1 79 ? 43.361 60.004 11.480 1.00 26.76 79 GLU B CA 1
ATOM 2189 C C . GLU B 1 79 ? 42.520 60.476 10.299 1.00 26.64 79 GLU B C 1
ATOM 2190 O O . GLU B 1 79 ? 43.026 61.050 9.315 1.00 27.55 79 GLU B O 1
ATOM 2196 N N . SER B 1 80 ? 41.217 60.253 10.399 1.00 26.98 80 SER B N 1
ATOM 2197 C CA . SER B 1 80 ? 40.289 60.482 9.277 1.00 26.59 80 SER B CA 1
ATOM 2198 C C . SER B 1 80 ? 40.195 61.931 8.804 1.00 26.22 80 SER B C 1
ATOM 2199 O O . SER B 1 80 ? 39.740 62.178 7.685 1.00 25.91 80 SER B O 1
ATOM 2202 N N . ASP B 1 81 ? 40.635 62.874 9.641 1.00 26.22 81 ASP B N 1
ATOM 2203 C CA . ASP B 1 81 ? 40.468 64.313 9.372 1.00 26.42 81 ASP B CA 1
ATOM 2204 C C . ASP B 1 81 ? 41.605 64.881 8.514 1.00 26.90 81 ASP B C 1
ATOM 2205 O O . ASP B 1 81 ? 41.586 66.040 8.079 1.00 26.57 81 ASP B O 1
ATOM 2210 N N . LEU B 1 82 ? 42.592 64.031 8.265 1.00 27.34 82 LEU B N 1
ATOM 2211 C CA . LEU B 1 82 ? 43.754 64.398 7.483 1.00 26.95 82 LEU B CA 1
ATOM 2212 C C . LEU B 1 82 ? 43.430 64.357 5.983 1.00 26.94 82 LEU B C 1
ATOM 2213 O O . LEU B 1 82 ? 42.629 63.504 5.544 1.00 28.05 82 LEU B O 1
ATOM 2218 N N . PRO B 1 83 ? 44.053 65.266 5.194 1.00 26.19 83 PRO B N 1
ATOM 2219 C CA . PRO B 1 83 ? 43.794 65.362 3.772 1.00 26.76 83 PRO B CA 1
ATOM 2220 C C . PRO B 1 83 ? 44.440 64.175 3.102 1.00 26.99 83 PRO B C 1
ATOM 2221 O O . PRO B 1 83 ? 45.251 63.507 3.726 1.00 27.83 83 PRO B O 1
ATOM 2225 N N . ASP B 1 84 ? 44.104 63.927 1.845 1.00 27.48 84 ASP B N 1
ATOM 2226 C CA . ASP B 1 84 ? 44.521 62.700 1.179 1.00 27.64 84 ASP B CA 1
ATOM 2227 C C . ASP B 1 84 ? 46.052 62.511 1.167 1.00 27.35 84 ASP B C 1
ATOM 2228 O O . ASP B 1 84 ? 46.548 61.401 1.325 1.00 27.14 84 ASP B O 1
ATOM 2233 N N . SER B 1 85 ? 46.783 63.612 1.025 1.00 26.92 85 SER B N 1
ATOM 2234 C CA . SER B 1 85 ? 48.235 63.587 0.911 1.00 26.50 85 SER B CA 1
ATOM 2235 C C . SER B 1 85 ? 49.024 63.108 2.136 1.00 26.17 85 SER B C 1
ATOM 2236 O O . SER B 1 85 ? 50.235 62.859 2.026 1.00 25.39 85 SER B O 1
ATOM 2239 N N . ALA B 1 86 ? 48.367 63.004 3.290 1.00 26.09 86 ALA B N 1
ATOM 2240 C CA . ALA B 1 86 ? 49.024 62.490 4.487 1.00 26.79 86 ALA B CA 1
ATOM 2241 C C . ALA B 1 86 ? 49.248 60.982 4.377 1.00 27.51 86 ALA B C 1
ATOM 2242 O O . ALA B 1 86 ? 50.158 60.430 4.992 1.00 27.57 86 ALA B O 1
ATOM 2244 N N . PHE B 1 87 ? 48.412 60.341 3.564 1.00 28.06 87 PHE B N 1
ATOM 2245 C CA . PHE B 1 87 ? 48.418 58.900 3.347 1.00 28.59 87 PHE B CA 1
ATOM 2246 C C . PHE B 1 87 ? 49.509 58.531 2.353 1.00 29.51 87 PHE B C 1
ATOM 2247 O O . PHE B 1 87 ? 49.245 57.836 1.372 1.00 30.07 87 PHE B O 1
ATOM 2255 N N . ASP B 1 88 ? 50.729 59.015 2.607 1.00 29.72 88 ASP B N 1
ATOM 2256 C CA . ASP B 1 88 ? 51.902 58.671 1.785 1.00 30.26 88 ASP B CA 1
ATOM 2257 C C . ASP B 1 88 ? 52.903 57.700 2.464 1.00 30.00 88 ASP B C 1
ATOM 2258 O O . ASP B 1 88 ? 54.083 57.697 2.121 1.00 31.68 88 ASP B O 1
ATOM 2263 N N . PHE B 1 89 ? 52.443 56.885 3.410 1.00 29.74 89 PHE B N 1
ATOM 2264 C CA . PHE B 1 89 ? 53.286 55.851 4.029 1.00 28.88 89 PHE B CA 1
ATOM 2265 C C . PHE B 1 89 ? 53.233 54.548 3.216 1.00 29.54 89 PHE B C 1
ATOM 2266 O O . PHE B 1 89 ? 52.162 54.110 2.816 1.00 28.73 89 PHE B O 1
ATOM 2274 N N . ASN B 1 90 ? 54.396 53.930 2.988 1.00 30.87 90 ASN B N 1
ATOM 2275 C CA . ASN B 1 90 ? 54.497 52.670 2.227 1.00 31.45 90 ASN B CA 1
ATOM 2276 C C . ASN B 1 90 ? 54.235 51.424 3.069 1.00 31.57 90 ASN B C 1
ATOM 2277 O O . ASN B 1 90 ? 55.119 50.606 3.324 1.00 32.75 90 ASN B O 1
ATOM 2282 N N . CYS B 1 91 ? 52.998 51.298 3.514 1.00 31.05 91 CYS B N 1
ATOM 2283 C CA . CYS B 1 91 ? 52.503 50.115 4.181 1.00 30.03 91 CYS B CA 1
ATOM 2284 C C . CYS B 1 91 ? 50.996 50.284 4.219 1.00 30.02 91 CYS B C 1
ATOM 2285 O O . CYS B 1 91 ? 50.455 51.258 3.660 1.00 29.97 91 CYS B O 1
ATOM 2288 N N . ARG B 1 92 ? 50.325 49.349 4.888 1.00 30.21 92 ARG B N 1
ATOM 2289 C CA . ARG B 1 92 ? 48.865 49.380 5.044 1.00 29.53 92 ARG B CA 1
ATOM 2290 C C . ARG B 1 92 ? 48.435 50.405 6.073 1.00 28.15 92 ARG B C 1
ATOM 2291 O O . ARG B 1 92 ? 49.095 50.610 7.074 1.00 27.46 92 ARG B O 1
ATOM 2299 N N . ILE B 1 93 ? 47.331 51.072 5.806 1.00 27.69 93 ILE B N 1
ATOM 2300 C CA . ILE B 1 93 ? 46.891 52.154 6.671 1.00 27.42 93 ILE B CA 1
ATOM 2301 C C . ILE B 1 93 ? 45.544 51.880 7.325 1.00 27.40 93 ILE B C 1
ATOM 2302 O O . ILE B 1 93 ? 44.577 51.461 6.676 1.00 27.16 93 ILE B O 1
ATOM 2307 N N . ILE B 1 94 ? 45.528 52.086 8.634 1.00 27.42 94 ILE B N 1
ATOM 2308 C CA . ILE B 1 94 ? 44.321 52.054 9.437 1.00 27.73 94 ILE B CA 1
ATOM 2309 C C . ILE B 1 94 ? 43.861 53.488 9.642 1.00 27.60 94 ILE B C 1
ATOM 2310 O O . ILE B 1 94 ? 44.515 54.252 10.312 1.00 28.34 94 ILE B O 1
ATOM 2315 N N . GLU B 1 95 ? 42.743 53.850 9.039 1.00 27.90 95 GLU B N 1
ATOM 2316 C CA . GLU B 1 95 ? 42.263 55.198 9.133 1.00 27.09 95 GLU B CA 1
ATOM 2317 C C . GLU B 1 95 ? 41.290 55.247 10.267 1.00 27.11 95 GLU B C 1
ATOM 2318 O O . GLU B 1 95 ? 40.355 54.472 10.290 1.00 27.48 95 GLU B O 1
ATOM 2324 N N . SER B 1 96 ? 41.505 56.173 11.204 1.00 26.81 96 SER B N 1
ATOM 2325 C CA . SER B 1 96 ? 40.743 56.175 12.450 1.00 25.97 96 SER B CA 1
ATOM 2326 C C . SER B 1 96 ? 40.005 57.459 12.816 1.00 25.56 96 SER B C 1
ATOM 2327 O O . SER B 1 96 ? 40.372 58.571 12.412 1.00 26.05 96 SER B O 1
ATOM 2330 N N . TYR B 1 97 ? 38.926 57.265 13.555 1.00 25.07 97 TYR B N 1
ATOM 2331 C CA . TYR B 1 97 ? 38.065 58.331 14.013 1.00 25.22 97 TYR B CA 1
ATOM 2332 C C . TYR B 1 97 ? 37.806 58.082 15.505 1.00 25.40 97 TYR B C 1
ATOM 2333 O O . TYR B 1 97 ? 37.396 57.007 15.888 1.00 25.17 97 TYR B O 1
ATOM 2342 N N . HIS B 1 98 ? 38.063 59.098 16.324 1.00 26.57 98 HIS B N 1
ATOM 2343 C CA . HIS B 1 98 ? 37.849 59.064 17.760 1.00 27.80 98 HIS B CA 1
ATOM 2344 C C . HIS B 1 98 ? 36.846 60.112 18.162 1.00 28.43 98 HIS B C 1
ATOM 2345 O O . HIS B 1 98 ? 36.915 61.277 17.750 1.00 28.14 98 HIS B O 1
ATOM 2352 N N . ASN B 1 99 ? 35.884 59.694 18.958 1.00 29.79 99 ASN B N 1
ATOM 2353 C CA . ASN B 1 99 ? 34.972 60.670 19.545 1.00 30.64 99 ASN B CA 1
ATOM 2354 C C . ASN B 1 99 ? 34.796 60.286 20.996 1.00 31.22 99 ASN B C 1
ATOM 2355 O O . ASN B 1 99 ? 34.254 59.216 21.320 1.00 31.88 99 ASN B O 1
ATOM 2360 N N . PHE B 1 100 ? 35.320 61.151 21.854 1.00 31.46 100 PHE B N 1
ATOM 2361 C CA . PHE B 1 100 ? 35.317 60.951 23.283 1.00 31.81 100 PHE B CA 1
ATOM 2362 C C . PHE B 1 100 ? 34.088 61.566 23.933 1.00 32.36 100 PHE B C 1
ATOM 2363 O O . PHE B 1 100 ? 33.853 61.368 25.108 1.00 33.32 100 PHE B O 1
ATOM 2371 N N . ILE B 1 101 ? 33.289 62.300 23.168 1.00 32.83 101 ILE B N 1
ATOM 2372 C CA . ILE B 1 101 ? 32.089 62.901 23.731 1.00 32.92 101 ILE B CA 1
ATOM 2373 C C . ILE B 1 101 ? 30.787 62.164 23.356 1.00 33.11 101 ILE B C 1
ATOM 2374 O O . ILE B 1 101 ? 29.822 62.151 24.133 1.00 33.31 101 ILE B O 1
ATOM 2379 N N . ARG B 1 102 ? 30.809 61.482 22.212 1.00 32.56 102 ARG B N 1
ATOM 2380 C CA . ARG B 1 102 ? 29.609 61.149 21.468 1.00 32.48 102 ARG B CA 1
ATOM 2381 C C . ARG B 1 102 ? 29.881 59.967 20.531 1.00 30.96 102 ARG B C 1
ATOM 2382 O O . ARG B 1 102 ? 30.983 59.811 20.013 1.00 30.82 102 ARG B O 1
ATOM 2390 N N . THR B 1 103 ? 28.862 59.144 20.320 1.00 29.91 103 THR B N 1
ATOM 2391 C CA . THR B 1 103 ? 28.752 58.294 19.126 1.00 28.45 103 THR B CA 1
ATOM 2392 C C . THR B 1 103 ? 27.799 58.983 18.171 1.00 28.55 103 THR B C 1
ATOM 2393 O O . THR B 1 103 ? 26.617 59.141 18.485 1.00 27.70 103 THR B O 1
ATOM 2397 N N . PRO B 1 104 ? 28.308 59.418 17.007 1.00 28.90 104 PRO B N 1
ATOM 2398 C CA . PRO B 1 104 ? 27.480 60.084 15.984 1.00 28.88 104 PRO B CA 1
ATOM 2399 C C . PRO B 1 104 ? 26.381 59.179 15.446 1.00 29.35 104 PRO B C 1
ATOM 2400 O O . PRO B 1 104 ? 26.437 57.957 15.631 1.00 29.75 104 PRO B O 1
ATOM 2404 N N . ASP B 1 105 ? 25.391 59.775 14.776 1.00 30.01 105 ASP B N 1
ATOM 2405 C CA . ASP B 1 105 ? 24.339 59.029 14.072 1.00 29.73 105 ASP B CA 1
ATOM 2406 C C . ASP B 1 105 ? 24.985 58.095 13.029 1.00 29.31 105 ASP B C 1
ATOM 2407 O O . ASP B 1 105 ? 26.148 58.235 12.685 1.00 28.77 105 ASP B O 1
ATOM 2412 N N . TYR B 1 106 ? 24.220 57.141 12.524 1.00 29.86 106 TYR B N 1
ATOM 2413 C CA . TYR B 1 106 ? 24.722 56.203 11.532 1.00 30.39 106 TYR B CA 1
ATOM 2414 C C . TYR B 1 106 ? 25.194 56.841 10.221 1.00 31.26 106 TYR B C 1
ATOM 2415 O O . TYR B 1 106 ? 26.235 56.445 9.680 1.00 31.21 106 TYR B O 1
ATOM 2424 N N . SER B 1 107 ? 24.416 57.806 9.710 1.00 32.38 107 SER B N 1
ATOM 2425 C CA . SER B 1 107 ? 24.750 58.537 8.481 1.00 33.25 107 SER B CA 1
ATOM 2426 C C . SER B 1 107 ? 26.102 59.252 8.546 1.00 33.85 107 SER B C 1
ATOM 2427 O O . SER B 1 107 ? 26.852 59.246 7.557 1.00 34.32 107 SER B O 1
ATOM 2430 N N . GLU B 1 108 ? 26.436 59.850 9.693 1.00 33.77 108 GLU B N 1
ATOM 2431 C CA . GLU B 1 108 ? 27.753 60.473 9.838 1.00 34.14 108 GLU B CA 1
ATOM 2432 C C . GLU B 1 108 ? 28.900 59.447 9.823 1.00 33.56 108 GLU B C 1
ATOM 2433 O O . GLU B 1 108 ? 29.953 59.695 9.251 1.00 33.30 108 GLU B O 1
ATOM 2439 N N . LEU B 1 109 ? 28.698 58.290 10.448 1.00 33.00 109 LEU B N 1
ATOM 2440 C CA . LEU B 1 109 ? 29.774 57.319 10.513 1.00 32.25 109 LEU B CA 1
ATOM 2441 C C . LEU B 1 109 ? 29.950 56.623 9.174 1.00 31.89 109 LEU B C 1
ATOM 2442 O O . LEU B 1 109 ? 31.070 56.253 8.793 1.00 31.78 109 LEU B O 1
ATOM 2447 N N . LYS B 1 110 ? 28.736 56.440 8.475 1.00 30.94 110 LYS B N 1
ATOM 2448 C CA . LYS B 1 110 ? 28.836 55.838 7.167 1.00 31.54 110 LYS B CA 1
ATOM 2449 C C . LYS B 1 110 ? 29.761 56.701 6.250 1.00 32.22 110 LYS B C 1
ATOM 2450 O O . LYS B 1 110 ? 30.509 56.155 5.422 1.00 32.74 110 LYS B O 1
ATOM 2456 N N . GLY B 1 111 ? 29.696 58.014 6.363 1.00 31.79 111 GLY B N 1
ATOM 2457 C CA . GLY B 1 111 ? 30.502 58.916 5.557 1.00 32.11 111 GLY B CA 1
ATOM 2458 C C . GLY B 1 111 ? 31.989 58.699 5.713 1.00 32.47 111 GLY B C 1
ATOM 2459 O O . GLY B 1 111 ? 32.747 58.789 4.741 1.00 32.72 111 GLY B O 1
ATOM 2460 N N . ILE B 1 112 ? 32.403 58.416 6.941 1.00 32.41 112 ILE B N 1
ATOM 2461 C CA . ILE B 1 112 ? 33.800 58.156 7.269 1.00 32.89 112 ILE B CA 1
ATOM 2462 C C . ILE B 1 112 ? 34.301 56.865 6.629 1.00 32.41 112 ILE B C 1
ATOM 2463 O O . ILE B 1 112 ? 35.451 56.798 6.194 1.00 32.94 112 ILE B O 1
ATOM 2468 N N . VAL B 1 113 ? 33.449 55.842 6.612 1.00 31.53 113 VAL B N 1
ATOM 2469 C CA . VAL B 1 113 ? 33.738 54.567 5.969 1.00 31.18 113 VAL B CA 1
ATOM 2470 C C . VAL B 1 113 ? 33.803 54.677 4.428 1.00 31.39 113 VAL B C 1
ATOM 2471 O O . VAL B 1 113 ? 34.748 54.210 3.796 1.00 31.22 113 VAL B O 1
ATOM 2475 N N . GLU B 1 114 ? 32.792 55.283 3.821 1.00 31.67 114 GLU B N 1
ATOM 2476 C CA . GLU B 1 114 ? 32.770 55.403 2.377 1.00 32.28 114 GLU B CA 1
ATOM 2477 C C . GLU B 1 114 ? 33.758 56.441 1.847 1.00 32.49 114 GLU B C 1
ATOM 2478 O O . GLU B 1 114 ? 34.177 56.370 0.686 1.00 32.53 114 GLU B O 1
ATOM 2484 N N . GLY B 1 115 ? 34.138 57.388 2.700 1.00 32.34 115 GLY B N 1
ATOM 2485 C CA . GLY B 1 115 ? 35.138 58.368 2.333 1.00 33.35 115 GLY B CA 1
ATOM 2486 C C . GLY B 1 115 ? 36.558 57.956 2.691 1.00 33.64 115 GLY B C 1
ATOM 2487 O O . GLY B 1 115 ? 37.419 58.827 2.853 1.00 34.30 115 GLY B O 1
ATOM 2488 N N . ARG B 1 116 ? 36.804 56.648 2.793 1.00 33.21 116 ARG B N 1
ATOM 2489 C CA . ARG B 1 116 ? 38.065 56.121 3.312 1.00 33.64 116 ARG B CA 1
ATOM 2490 C C . ARG B 1 116 ? 39.227 56.249 2.334 1.00 33.10 116 ARG B C 1
ATOM 2491 O O . ARG B 1 116 ? 39.031 56.246 1.128 1.00 32.44 116 ARG B O 1
ATOM 2499 N N . ARG B 1 117 ? 40.427 56.430 2.894 1.00 33.79 117 ARG B N 1
ATOM 2500 C CA . ARG B 1 117 ? 41.690 56.495 2.154 1.00 33.66 117 ARG B CA 1
ATOM 2501 C C . ARG B 1 117 ? 42.506 55.277 2.541 1.00 34.88 117 ARG B C 1
ATOM 2502 O O . ARG B 1 117 ? 43.204 54.690 1.709 1.00 36.47 117 ARG B O 1
ATOM 2510 N N . GLY B 1 118 ? 42.409 54.891 3.809 1.00 35.07 118 GLY B N 1
ATOM 2511 C CA . GLY B 1 118 ? 43.176 53.770 4.342 1.00 34.41 118 GLY B CA 1
ATOM 2512 C C . GLY B 1 118 ? 42.549 52.454 3.962 1.00 33.99 118 GLY B C 1
ATOM 2513 O O . GLY B 1 118 ? 41.452 52.417 3.399 1.00 34.54 118 GLY B O 1
ATOM 2514 N N . ASP B 1 119 ? 43.240 51.363 4.293 1.00 33.01 119 ASP B N 1
ATOM 2515 C CA . ASP B 1 119 ? 42.773 50.027 3.952 1.00 31.68 119 ASP B CA 1
ATOM 2516 C C . ASP B 1 119 ? 41.704 49.568 4.962 1.00 31.51 119 ASP B C 1
ATOM 2517 O O . ASP B 1 119 ? 40.697 48.921 4.603 1.00 31.74 119 ASP B O 1
ATOM 2522 N N . LEU B 1 120 ? 41.948 49.890 6.232 1.00 30.23 120 LEU B N 1
ATOM 2523 C CA . LEU B 1 120 ? 41.027 49.627 7.320 1.00 29.13 120 LEU B CA 1
ATOM 2524 C C . LEU B 1 120 ? 40.520 50.955 7.872 1.00 28.20 120 LEU B C 1
ATOM 2525 O O . LEU B 1 120 ? 41.270 51.934 7.911 1.00 28.81 120 LEU B O 1
ATOM 2530 N N . VAL B 1 121 ? 39.269 50.985 8.316 1.00 27.47 121 VAL B N 1
ATOM 2531 C CA . VAL B 1 121 ? 38.759 52.108 9.087 1.00 26.11 121 VAL B CA 1
ATOM 2532 C C . VAL B 1 121 ? 38.544 51.643 10.521 1.00 26.54 121 VAL B C 1
ATOM 2533 O O . VAL B 1 121 ? 38.051 50.551 10.749 1.00 26.35 121 VAL B O 1
ATOM 2537 N N . LYS B 1 122 ? 38.916 52.497 11.476 1.00 26.61 122 LYS B N 1
ATOM 2538 C CA . LYS B 1 122 ? 38.738 52.245 12.886 1.00 26.47 122 LYS B CA 1
ATOM 2539 C C . LYS B 1 122 ? 37.912 53.365 13.492 1.00 26.76 122 LYS B C 1
ATOM 2540 O O . LYS B 1 122 ? 38.215 54.553 13.341 1.00 27.53 122 LYS B O 1
ATOM 2546 N N . ILE B 1 123 ? 36.825 52.973 14.144 1.00 27.03 123 ILE B N 1
ATOM 2547 C CA . ILE B 1 123 ? 35.876 53.875 14.765 1.00 25.88 123 ILE B CA 1
ATOM 2548 C C . ILE B 1 123 ? 35.816 53.488 16.221 1.00 25.69 123 ILE B C 1
ATOM 2549 O O . ILE B 1 123 ? 35.435 52.374 16.568 1.00 23.68 123 ILE B O 1
ATOM 2554 N N . ALA B 1 124 ? 36.257 54.425 17.057 1.00 26.04 124 ALA B N 1
ATOM 2555 C CA . ALA B 1 124 ? 36.189 54.299 18.496 1.00 26.27 124 ALA B CA 1
ATOM 2556 C C . ALA B 1 124 ? 35.481 55.558 18.996 1.00 26.44 124 ALA B C 1
ATOM 2557 O O . ALA B 1 124 ? 35.994 56.668 18.869 1.00 27.04 124 ALA B O 1
ATOM 2559 N N . THR B 1 125 ? 34.268 55.384 19.511 1.00 27.02 125 THR B N 1
ATOM 2560 C CA . THR B 1 125 ? 33.432 56.517 19.944 1.00 26.87 125 THR B CA 1
ATOM 2561 C C . THR B 1 125 ? 32.907 56.248 21.365 1.00 27.50 125 THR B C 1
ATOM 2562 O O . THR B 1 125 ? 32.768 55.087 21.774 1.00 26.94 125 THR B O 1
ATOM 2566 N N . MET B 1 126 ? 32.641 57.326 22.109 1.00 28.19 126 MET B N 1
ATOM 2567 C CA . MET B 1 126 ? 32.155 57.222 23.486 1.00 28.74 126 MET B CA 1
ATOM 2568 C C . MET B 1 126 ? 30.699 56.748 23.524 1.00 28.78 126 MET B C 1
ATOM 2569 O O . MET B 1 126 ? 29.775 57.462 23.067 1.00 28.69 126 MET B O 1
ATOM 2574 N N . GLY B 1 127 ? 30.510 55.539 24.054 1.00 29.46 127 GLY B N 1
ATOM 2575 C CA . GLY B 1 127 ? 29.178 54.937 24.245 1.00 29.41 127 GLY B CA 1
ATOM 2576 C C . GLY B 1 127 ? 28.365 55.677 25.294 1.00 29.92 127 GLY B C 1
ATOM 2577 O O . GLY B 1 127 ? 28.820 55.867 26.417 1.00 30.12 127 GLY B O 1
ATOM 2578 N N . LYS B 1 128 ? 27.158 56.099 24.920 1.00 30.13 128 LYS B N 1
ATOM 2579 C CA . LYS B 1 128 ? 26.279 56.849 25.806 1.00 30.12 128 LYS B CA 1
ATOM 2580 C C . LYS B 1 128 ? 24.928 56.175 26.041 1.00 29.71 128 LYS B C 1
ATOM 2581 O O . LYS B 1 128 ? 24.248 56.492 27.007 1.00 29.94 128 LYS B O 1
ATOM 2587 N N . SER B 1 129 ? 24.544 55.255 25.154 1.00 29.15 129 SER B N 1
ATOM 2588 C CA . SER B 1 129 ? 23.313 54.449 25.305 1.00 28.60 129 SER B CA 1
ATOM 2589 C C . SER B 1 129 ? 23.350 53.242 24.367 1.00 28.43 129 SER B C 1
ATOM 2590 O O . SER B 1 129 ? 24.252 53.101 23.532 1.00 29.53 129 SER B O 1
ATOM 2593 N N . LYS B 1 130 ? 22.360 52.386 24.523 1.00 27.87 130 LYS B N 1
ATOM 2594 C CA . LYS B 1 130 ? 22.196 51.152 23.765 1.00 27.47 130 LYS B CA 1
ATOM 2595 C C . LYS B 1 130 ? 21.992 51.404 22.275 1.00 26.94 130 LYS B C 1
ATOM 2596 O O . LYS B 1 130 ? 22.421 50.617 21.433 1.00 26.73 130 LYS B O 1
ATOM 2602 N N . ARG B 1 131 ? 21.350 52.523 21.963 1.00 27.23 131 ARG B N 1
ATOM 2603 C CA . ARG B 1 131 ? 21.174 52.992 20.601 1.00 27.66 131 ARG B CA 1
ATOM 2604 C C . ARG B 1 131 ? 22.513 53.139 19.891 1.00 27.24 131 ARG B C 1
ATOM 2605 O O . ARG B 1 131 ? 22.593 52.919 18.674 1.00 28.10 131 ARG B O 1
ATOM 2613 N N . ASP B 1 132 ? 23.560 53.511 20.644 1.00 25.96 132 ASP B N 1
ATOM 2614 C CA . ASP B 1 132 ? 24.927 53.587 20.122 1.00 25.02 132 ASP B CA 1
ATOM 2615 C C . ASP B 1 132 ? 25.486 52.229 19.726 1.00 24.32 132 ASP B C 1
ATOM 2616 O O . ASP B 1 132 ? 26.323 52.160 18.815 1.00 24.29 132 ASP B O 1
ATOM 2621 N N . VAL B 1 133 ? 25.051 51.176 20.425 1.00 23.63 133 VAL B N 1
ATOM 2622 C CA . VAL B 1 133 ? 25.469 49.805 20.111 1.00 23.54 133 VAL B CA 1
ATOM 2623 C C . VAL B 1 133 ? 24.911 49.447 18.741 1.00 23.96 133 VAL B C 1
ATOM 2624 O O . VAL B 1 133 ? 25.614 48.899 17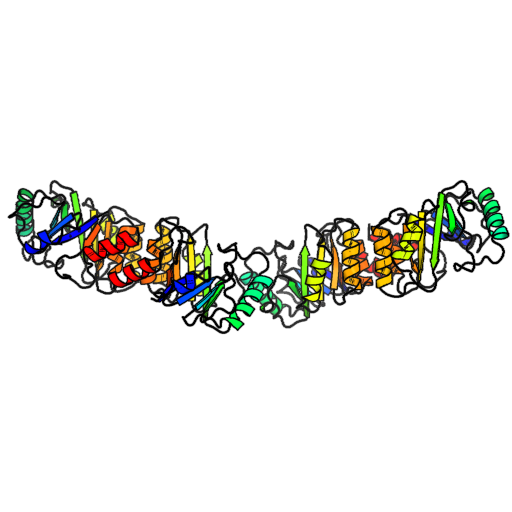.903 1.00 23.81 133 VAL B O 1
ATOM 2628 N N . GLU B 1 134 ? 23.659 49.815 18.504 1.00 24.95 134 GLU B N 1
ATOM 2629 C CA . GLU B 1 134 ? 23.007 49.567 17.227 1.00 25.90 134 GLU B CA 1
ATOM 2630 C C . GLU B 1 134 ? 23.648 50.358 16.058 1.00 25.67 134 GLU B C 1
ATOM 2631 O O . GLU B 1 134 ? 23.945 49.774 15.011 1.00 24.80 134 GLU B O 1
ATOM 2637 N N . THR B 1 135 ? 23.891 51.662 16.226 1.00 25.96 135 THR B N 1
ATOM 2638 C CA . THR B 1 135 ? 24.724 52.372 15.240 1.00 26.39 135 THR B CA 1
ATOM 2639 C C . THR B 1 135 ? 25.955 51.551 14.816 1.00 26.43 135 THR B C 1
ATOM 2640 O O . THR B 1 135 ? 26.164 51.291 13.624 1.00 27.12 135 THR B O 1
ATOM 2644 N N . ILE B 1 136 ? 26.773 51.177 15.788 1.00 25.42 136 ILE B N 1
ATOM 2645 C CA . ILE B 1 136 ? 28.044 50.521 15.521 1.00 25.43 136 ILE B CA 1
ATOM 2646 C C . ILE B 1 136 ? 27.839 49.133 14.843 1.00 25.36 136 ILE B C 1
ATOM 2647 O O . ILE B 1 136 ? 28.593 48.768 13.944 1.00 26.11 136 ILE B O 1
ATOM 2652 N N . VAL B 1 137 ? 26.778 48.418 15.226 1.00 23.86 137 VAL B N 1
ATOM 2653 C CA . VAL B 1 137 ? 26.395 47.152 14.625 1.00 22.88 137 VAL B CA 1
ATOM 2654 C C . VAL B 1 137 ? 25.877 47.250 13.187 1.00 24.00 137 VAL B C 1
ATOM 2655 O O . VAL B 1 137 ? 26.151 46.328 12.392 1.00 24.52 137 VAL B O 1
ATOM 2659 N N . ARG B 1 138 ? 25.080 48.292 12.869 1.00 23.99 138 ARG B N 1
ATOM 2660 C CA . ARG B 1 138 ? 24.711 48.621 11.484 1.00 24.47 138 ARG B CA 1
ATOM 2661 C C . ARG B 1 138 ? 25.949 48.901 10.644 1.00 24.19 138 ARG B C 1
ATOM 2662 O O . ARG B 1 138 ? 26.024 48.409 9.521 1.00 24.84 138 ARG B O 1
ATOM 2670 N N . ILE B 1 139 ? 26.874 49.722 11.144 1.00 23.43 139 ILE B N 1
ATOM 2671 C CA . ILE B 1 139 ? 28.130 49.934 10.446 1.00 24.23 139 ILE B CA 1
ATOM 2672 C C . ILE B 1 139 ? 28.834 48.603 10.132 1.00 25.62 139 ILE B C 1
ATOM 2673 O O . ILE B 1 139 ? 29.151 48.343 8.973 1.00 25.97 139 ILE B O 1
ATOM 2678 N N . LEU B 1 140 ? 29.046 47.741 11.137 1.00 26.78 140 LEU B N 1
ATOM 2679 C CA . LEU B 1 140 ? 29.722 46.474 10.894 1.00 27.67 140 LEU B CA 1
ATOM 2680 C C . LEU B 1 140 ? 28.911 45.548 10.010 1.00 28.62 140 LEU B C 1
ATOM 2681 O O . LEU B 1 140 ? 29.486 44.727 9.262 1.00 28.89 140 LEU B O 1
ATOM 2686 N N . THR B 1 141 ? 27.582 45.697 10.073 1.00 28.86 141 THR B N 1
ATOM 2687 C CA . THR B 1 141 ? 26.677 44.871 9.269 1.00 29.08 141 THR B CA 1
ATOM 2688 C C . THR B 1 141 ? 26.733 45.267 7.790 1.00 29.68 141 THR B C 1
ATOM 2689 O O . THR B 1 141 ? 26.659 44.410 6.901 1.00 30.06 141 THR B O 1
ATOM 2693 N N . ASN B 1 142 ? 26.868 46.567 7.547 1.00 30.17 142 ASN B N 1
ATOM 2694 C CA . ASN B 1 142 ? 26.847 47.131 6.210 1.00 31.01 142 ASN B CA 1
ATOM 2695 C C . ASN B 1 142 ? 28.196 47.286 5.512 1.00 31.44 142 ASN B C 1
ATOM 2696 O O . ASN B 1 142 ? 28.234 47.466 4.292 1.00 31.71 142 ASN B O 1
ATOM 2701 N N . TYR B 1 143 ? 29.294 47.237 6.276 1.00 31.79 143 TYR B N 1
ATOM 2702 C CA . TYR B 1 143 ? 30.634 47.415 5.721 1.00 31.76 143 TYR B CA 1
ATOM 2703 C C . TYR B 1 143 ? 31.633 46.350 6.160 1.00 31.74 143 TYR B C 1
ATOM 2704 O O . TYR B 1 143 ? 31.548 45.830 7.245 1.00 31.32 143 TYR B O 1
ATOM 2713 N N . ASP B 1 144 ? 32.579 46.046 5.287 1.00 32.67 144 ASP B N 1
ATOM 2714 C CA . ASP B 1 144 ? 33.714 45.183 5.581 1.00 33.36 144 ASP B CA 1
ATOM 2715 C C . ASP B 1 144 ? 34.945 45.991 5.972 1.00 33.61 144 ASP B C 1
ATOM 2716 O O . ASP B 1 144 ? 35.018 47.195 5.712 1.00 32.88 144 ASP B O 1
ATOM 2721 N N . ASP B 1 145 ? 35.916 45.276 6.554 1.00 34.40 145 ASP B N 1
ATOM 2722 C CA . ASP B 1 145 ? 37.178 45.815 7.131 1.00 34.52 145 ASP B CA 1
ATOM 2723 C C . ASP B 1 145 ? 37.071 47.137 7.875 1.00 33.24 145 ASP B C 1
ATOM 2724 O O . ASP B 1 145 ? 37.757 48.121 7.579 1.00 34.12 145 ASP B O 1
ATOM 2729 N N . VAL B 1 146 ? 36.183 47.117 8.860 1.00 31.77 146 VAL B N 1
ATOM 2730 C CA . VAL B 1 146 ? 35.972 48.198 9.793 1.00 29.72 146 VAL B CA 1
ATOM 2731 C C . VAL B 1 146 ? 36.228 47.628 11.213 1.00 29.60 146 VAL B C 1
ATOM 2732 O O . VAL B 1 146 ? 35.863 46.487 11.518 1.00 29.15 146 VAL B O 1
ATOM 2736 N N . VAL B 1 147 ? 36.912 48.402 12.062 1.00 28.60 147 VAL B N 1
ATOM 2737 C CA . VAL B 1 147 ? 36.947 48.146 13.508 1.00 27.67 147 VAL B CA 1
ATOM 2738 C C . VAL B 1 147 ? 36.079 49.221 14.144 1.00 27.25 147 VAL B C 1
ATOM 2739 O O . VAL B 1 147 ? 36.359 50.392 14.029 1.00 27.61 147 VAL B O 1
ATOM 2743 N N . ALA B 1 148 ? 34.983 48.832 14.776 1.00 27.59 148 ALA B N 1
ATOM 2744 C CA . ALA B 1 148 ? 34.108 49.803 15.420 1.00 26.80 148 ALA B CA 1
ATOM 2745 C C . ALA B 1 148 ? 33.712 49.281 16.769 1.00 26.34 148 ALA B C 1
ATOM 2746 O O . ALA B 1 148 ? 33.229 48.174 16.903 1.00 27.30 148 ALA B O 1
ATOM 2748 N N . PHE B 1 149 ? 33.960 50.072 17.791 1.00 26.25 149 PHE B N 1
ATOM 2749 C CA . PHE B 1 149 ? 33.571 49.689 19.127 1.00 25.98 149 PHE B CA 1
ATOM 2750 C C . PHE B 1 149 ? 33.273 50.964 19.863 1.00 25.28 149 PHE B C 1
ATOM 2751 O O . PHE B 1 149 ? 33.605 52.044 19.393 1.00 24.63 149 PHE B O 1
ATOM 2759 N N . LEU B 1 150 ? 32.628 50.819 21.013 1.00 25.89 150 LEU B N 1
ATOM 2760 C CA . LEU B 1 150 ? 32.322 51.935 21.902 1.00 25.54 150 LEU B CA 1
ATOM 2761 C C . LEU B 1 150 ? 33.311 51.897 23.042 1.00 26.32 150 LEU B C 1
ATOM 2762 O O . LEU B 1 150 ? 33.638 50.802 23.552 1.00 25.74 150 LEU B O 1
ATOM 2767 N N . MET B 1 151 ? 33.748 53.096 23.425 1.00 25.95 151 MET B N 1
ATOM 2768 C CA . MET B 1 151 ? 34.623 53.333 24.545 1.00 27.35 151 MET B CA 1
ATOM 2769 C C . MET B 1 151 ? 33.796 53.549 25.798 1.00 27.59 151 MET B C 1
ATOM 2770 O O . MET B 1 151 ? 32.592 53.782 25.736 1.00 27.85 151 MET B O 1
ATOM 2775 N N . GLY B 1 152 ? 34.468 53.495 26.941 1.00 28.61 152 GLY B N 1
ATOM 2776 C CA . GLY B 1 152 ? 33.812 53.657 28.233 1.00 29.04 152 GLY B CA 1
ATOM 2777 C C . GLY B 1 152 ? 33.474 52.352 28.923 1.00 28.84 152 GLY B C 1
ATOM 2778 O O . GLY B 1 152 ? 33.257 51.340 28.284 1.00 28.96 152 GLY B O 1
ATOM 2779 N N . GLU B 1 153 ? 33.366 52.426 30.243 1.00 29.63 153 GLU B N 1
ATOM 2780 C CA . GLU B 1 153 ? 33.172 51.274 31.129 1.00 29.94 153 GLU B CA 1
ATOM 2781 C C . GLU B 1 153 ? 31.888 50.442 30.922 1.00 29.97 153 GLU B C 1
ATOM 2782 O O . GLU B 1 153 ? 31.887 49.236 31.159 1.00 29.95 153 GLU B O 1
ATOM 2788 N N . ARG B 1 154 ? 30.800 51.088 30.514 1.00 30.29 154 ARG B N 1
ATOM 2789 C CA . ARG B 1 154 ? 29.486 50.437 30.420 1.00 30.52 154 ARG B CA 1
ATOM 2790 C C . ARG B 1 154 ? 29.396 49.662 29.092 1.00 30.46 154 ARG B C 1
ATOM 2791 O O . ARG B 1 154 ? 28.549 48.775 28.932 1.00 30.70 154 ARG B O 1
ATOM 2799 N N . PHE B 1 155 ? 30.285 49.985 28.146 1.00 29.63 155 PHE B N 1
ATOM 2800 C CA . PHE B 1 155 ? 30.240 49.363 26.824 1.00 29.17 155 PHE B CA 1
ATOM 2801 C C . PHE B 1 155 ? 31.455 48.500 26.422 1.00 29.47 155 PHE B C 1
ATOM 2802 O O . PHE B 1 155 ? 31.661 48.275 25.216 1.00 29.61 155 PHE B O 1
ATOM 2810 N N . SER B 1 156 ? 32.235 48.027 27.413 1.00 29.31 156 SER B N 1
ATOM 2811 C CA . SER B 1 156 ? 33.415 47.162 27.166 1.00 29.50 156 SER B CA 1
ATOM 2812 C C . SER B 1 156 ? 33.094 46.039 26.228 1.00 29.30 156 SER B C 1
ATOM 2813 O O . SER B 1 156 ? 33.890 45.727 25.342 1.00 29.75 156 SER B O 1
ATOM 2816 N N . PHE B 1 157 ? 31.935 45.412 26.449 1.00 28.80 157 PHE B N 1
ATOM 2817 C CA . PHE B 1 157 ? 31.564 44.192 25.746 1.00 27.86 157 PHE B CA 1
ATOM 2818 C C . PHE B 1 157 ? 31.659 44.334 24.229 1.00 28.07 157 PHE B C 1
ATOM 2819 O O . PHE B 1 157 ? 31.938 43.352 23.538 1.00 27.74 157 PHE B O 1
ATOM 2827 N N . THR B 1 158 ? 31.420 45.560 23.725 1.00 27.74 158 THR B N 1
ATOM 2828 C CA . THR B 1 158 ? 31.470 45.848 22.286 1.00 27.28 158 THR B CA 1
ATOM 2829 C C . THR B 1 158 ? 32.879 45.667 21.694 1.00 28.18 158 THR B C 1
ATOM 2830 O O . THR B 1 158 ? 33.020 45.345 20.521 1.00 28.69 158 THR B O 1
ATOM 2834 N N . ARG B 1 159 ? 33.915 45.879 22.507 1.00 29.45 159 ARG B N 1
ATOM 2835 C CA . ARG B 1 159 ? 35.298 45.744 22.076 1.00 30.48 159 ARG B CA 1
ATOM 2836 C C . ARG B 1 159 ? 35.616 44.334 21.698 1.00 31.66 159 ARG B C 1
ATOM 2837 O O . ARG B 1 159 ? 36.534 44.114 20.926 1.00 34.00 159 ARG B O 1
ATOM 2845 N N . VAL B 1 160 ? 34.902 43.365 22.254 1.00 32.32 160 VAL B N 1
ATOM 2846 C CA . VAL B 1 160 ? 35.118 41.983 21.872 1.00 32.61 160 VAL B CA 1
ATOM 2847 C C . VAL B 1 160 ? 33.971 41.569 21.009 1.00 33.29 160 VAL B C 1
ATOM 2848 O O . VAL B 1 160 ? 34.146 40.981 19.955 1.00 33.67 160 VAL B O 1
ATOM 2852 N N . LEU B 1 161 ? 32.775 41.856 21.485 1.00 34.76 161 LEU B N 1
ATOM 2853 C CA . LEU B 1 161 ? 31.590 41.227 20.938 1.00 36.34 161 LEU B CA 1
ATOM 2854 C C . LEU B 1 161 ? 31.319 41.752 19.536 1.00 36.94 161 LEU B C 1
ATOM 2855 O O . LEU B 1 161 ? 30.916 40.987 18.643 1.00 37.12 161 LEU B O 1
ATOM 2860 N N . ALA B 1 162 ? 31.591 43.050 19.345 1.00 37.47 162 ALA B N 1
ATOM 2861 C CA . ALA B 1 162 ? 31.374 43.730 18.070 1.00 37.70 162 ALA B CA 1
ATOM 2862 C C . ALA B 1 162 ? 32.331 43.292 16.956 1.00 36.84 162 ALA B C 1
ATOM 2863 O O . ALA B 1 162 ? 32.000 43.362 15.779 1.00 37.95 162 ALA B O 1
ATOM 2865 N N . ALA B 1 163 ? 33.519 42.847 17.318 1.00 35.54 163 ALA B N 1
ATOM 2866 C CA . ALA B 1 163 ? 34.425 42.217 16.355 1.00 34.04 163 ALA B CA 1
ATOM 2867 C C . ALA B 1 163 ? 33.936 40.900 15.727 1.00 33.45 163 ALA B C 1
ATOM 2868 O O . ALA B 1 163 ? 34.509 40.441 14.749 1.00 33.76 163 ALA B O 1
ATOM 2870 N N . TYR B 1 164 ? 32.893 40.270 16.287 1.00 32.64 164 TYR B N 1
ATOM 2871 C CA . TYR B 1 164 ? 32.353 39.038 15.718 1.00 30.95 164 TYR B CA 1
ATOM 2872 C C . TYR B 1 164 ? 31.517 39.325 14.479 1.00 30.04 164 TYR B C 1
ATOM 2873 O O . TYR B 1 164 ? 31.019 38.426 13.837 1.00 29.71 164 TYR B O 1
ATOM 2882 N N . LEU B 1 165 ? 31.392 40.599 14.154 1.00 29.08 165 LEU B N 1
ATOM 2883 C CA . LEU B 1 165 ? 30.663 41.041 12.986 1.00 29.22 165 LEU B CA 1
ATOM 2884 C C . LEU B 1 165 ? 31.574 41.322 11.788 1.00 28.90 165 LEU B C 1
ATOM 2885 O O . LEU B 1 165 ? 31.200 42.055 10.894 1.00 29.67 165 LEU B O 1
ATOM 2890 N N . GLY B 1 166 ? 32.774 40.744 11.804 1.00 28.47 166 GLY B N 1
ATOM 2891 C CA . GLY B 1 166 ? 33.744 40.897 10.755 1.00 27.88 166 GLY B CA 1
ATOM 2892 C C . GLY B 1 166 ? 34.915 41.842 10.993 1.00 28.39 166 GLY B C 1
ATOM 2893 O O . GLY B 1 166 ? 35.712 42.007 10.096 1.00 28.95 166 GLY B O 1
ATOM 2894 N N . SER B 1 167 ? 35.066 42.458 12.169 1.00 28.27 167 SER B N 1
ATOM 2895 C CA . SER B 1 167 ? 36.274 43.282 12.408 1.00 28.51 167 SER B CA 1
ATOM 2896 C C . SER B 1 167 ? 37.550 42.474 12.347 1.00 28.24 167 SER B C 1
ATOM 2897 O O . SER B 1 167 ? 37.641 41.403 12.954 1.00 27.83 167 SER B O 1
ATOM 2900 N N . PRO B 1 168 ? 38.550 42.985 11.617 1.00 28.19 168 PRO B N 1
ATOM 2901 C CA . PRO B 1 168 ? 39.873 42.313 11.612 1.00 28.35 168 PRO B CA 1
ATOM 2902 C C . PRO B 1 168 ? 40.529 42.237 13.005 1.00 28.41 168 PRO B C 1
ATOM 2903 O O . PRO B 1 168 ? 41.265 41.286 13.286 1.00 28.24 168 PRO B O 1
ATOM 2907 N N . PHE B 1 169 ? 40.204 43.195 13.880 1.00 28.55 169 PHE B N 1
ATOM 2908 C CA . PHE B 1 169 ? 40.942 43.408 15.135 1.00 28.37 169 PHE B CA 1
ATOM 2909 C C . PHE B 1 169 ? 40.114 43.471 16.403 1.00 27.49 169 PHE B C 1
ATOM 2910 O O . PHE B 1 169 ? 39.010 43.954 16.386 1.00 28.28 169 PHE B O 1
ATOM 2918 N N . ILE B 1 170 ? 40.697 43.024 17.511 1.00 27.22 170 ILE B N 1
ATOM 2919 C CA . ILE B 1 170 ? 40.268 43.420 18.858 1.00 26.79 170 ILE B CA 1
ATOM 2920 C C . ILE B 1 170 ? 41.441 44.168 19.541 1.00 27.27 170 ILE B C 1
ATOM 2921 O O . ILE B 1 170 ? 42.569 43.654 19.594 1.00 27.07 170 ILE B O 1
ATOM 2926 N N . TYR B 1 171 ? 41.211 45.380 20.039 1.00 27.17 171 TYR B N 1
ATOM 2927 C CA . TYR B 1 171 ? 42.307 46.080 20.732 1.00 27.77 171 TYR B CA 1
ATOM 2928 C C . TYR B 1 171 ? 42.287 45.770 22.209 1.00 27.25 171 TYR B C 1
ATOM 2929 O O . TYR B 1 171 ? 41.250 45.825 22.860 1.00 27.50 171 TYR B O 1
ATOM 2938 N N . CYS B 1 172 ? 43.452 45.419 22.726 1.00 27.70 172 CYS B N 1
ATOM 2939 C CA . CYS B 1 172 ? 43.592 44.897 24.086 1.00 27.90 172 CYS B CA 1
ATOM 2940 C C . CYS B 1 172 ? 44.605 45.759 24.801 1.00 28.39 172 CYS B C 1
ATOM 2941 O O . CYS B 1 172 ? 45.514 46.289 24.161 1.00 28.66 172 CYS B O 1
ATOM 2944 N N . TYR B 1 173 ? 44.478 45.877 26.118 1.00 28.80 173 TYR B N 1
ATOM 2945 C CA . TYR B 1 173 ? 45.508 46.546 26.880 1.00 29.35 173 TYR B CA 1
ATOM 2946 C C . TYR B 1 173 ? 46.455 45.486 27.434 1.00 30.55 173 TYR B C 1
ATOM 2947 O O . TYR B 1 173 ? 46.135 44.283 27.492 1.00 30.68 173 TYR B O 1
ATOM 2956 N N . VAL B 1 174 ? 47.624 45.937 27.854 1.00 31.48 174 VAL B N 1
ATOM 2957 C CA . VAL B 1 174 ? 48.518 45.045 28.558 1.00 32.62 174 VAL B CA 1
ATOM 2958 C C . VAL B 1 174 ? 49.071 45.799 29.779 1.00 33.18 174 VAL B C 1
ATOM 2959 O O . VAL B 1 174 ? 49.106 47.042 29.777 1.00 33.13 174 VAL B O 1
ATOM 2963 N N . GLY B 1 175 ? 49.408 45.055 30.836 1.00 34.24 175 GLY B N 1
ATOM 2964 C CA . GLY B 1 175 ? 49.799 45.629 32.136 1.00 34.94 175 GLY B CA 1
ATOM 2965 C C . GLY B 1 175 ? 48.621 46.167 32.938 1.00 35.69 175 GLY B C 1
ATOM 2966 O O . GLY B 1 175 ? 47.911 45.410 33.600 1.00 35.20 175 GLY B O 1
ATOM 2967 N N . SER B 1 176 ? 48.424 47.486 32.868 1.00 36.86 176 SER B N 1
ATOM 2968 C CA . SER B 1 176 ? 47.249 48.160 33.428 1.00 37.86 176 SER B CA 1
ATOM 2969 C C . SER B 1 176 ? 46.275 48.599 32.329 1.00 38.52 176 SER B C 1
ATOM 2970 O O . SER B 1 176 ? 46.685 48.769 31.173 1.00 39.21 176 SER B O 1
ATOM 2973 N N . PRO B 1 177 ? 44.971 48.754 32.662 1.00 38.74 177 PRO B N 1
ATOM 2974 C CA . PRO B 1 177 ? 44.079 49.372 31.661 1.00 38.96 177 PRO B CA 1
ATOM 2975 C C . PRO B 1 177 ? 44.398 50.848 31.454 1.00 39.27 177 PRO B C 1
ATOM 2976 O O . PRO B 1 177 ? 44.462 51.602 32.428 1.00 39.93 177 PRO B O 1
ATOM 2980 N N . LYS B 1 178 ? 44.621 51.254 30.205 1.00 39.63 178 LYS B N 1
ATOM 2981 C CA . LYS B 1 178 ? 44.976 52.652 29.894 1.00 39.59 178 LYS B CA 1
ATOM 2982 C C . LYS B 1 178 ? 43.786 53.614 29.948 1.00 39.23 178 LYS B C 1
ATOM 2983 O O . LYS B 1 178 ? 43.965 54.805 30.174 1.00 39.16 178 LYS B O 1
ATOM 2989 N N . ALA B 1 179 ? 42.581 53.085 29.736 1.00 39.06 179 ALA B N 1
ATOM 2990 C CA . ALA B 1 179 ? 41.320 53.857 29.789 1.00 38.64 179 ALA B CA 1
ATOM 2991 C C . ALA B 1 179 ? 40.240 53.008 30.476 1.00 38.27 179 ALA B C 1
ATOM 2992 O O . ALA B 1 179 ? 40.402 51.787 30.589 1.00 38.79 179 ALA B O 1
ATOM 2994 N N . PRO B 1 180 ? 39.220 53.549 30.967 1.00 37.87 180 PRO B N 1
ATOM 2995 C CA . PRO B 1 180 ? 38.203 52.698 31.601 1.00 37.06 180 PRO B CA 1
ATOM 2996 C C . PRO B 1 180 ? 37.425 51.939 30.535 1.00 35.49 180 PRO B C 1
ATOM 2997 O O . PRO B 1 180 ? 37.131 52.496 29.474 1.00 35.17 180 PRO B O 1
ATOM 3001 N N . GLY B 1 181 ? 37.092 50.695 30.822 1.00 33.92 181 GLY B N 1
ATOM 3002 C CA . GLY B 1 181 ? 36.379 49.839 29.879 1.00 31.63 181 GLY B CA 1
ATOM 3003 C C . GLY B 1 181 ? 37.288 48.949 29.053 1.00 30.56 181 GLY B C 1
ATOM 3004 O O . GLY B 1 181 ? 36.822 47.982 28.459 1.00 29.28 181 GLY B O 1
ATOM 3005 N N . GLN B 1 182 ? 38.581 49.279 29.018 1.00 29.92 182 GLN B N 1
ATOM 3006 C CA . GLN B 1 182 ? 39.579 48.487 28.275 1.00 30.22 182 GLN B CA 1
ATOM 3007 C C . GLN B 1 182 ? 39.654 47.005 28.653 1.00 30.15 182 GLN B C 1
ATOM 3008 O O . GLN B 1 182 ? 39.447 46.633 29.810 1.00 30.56 182 GLN B O 1
ATOM 3014 N N . ILE B 1 183 ? 39.938 46.166 27.658 1.00 29.44 183 ILE B N 1
ATOM 3015 C CA . ILE B 1 183 ? 39.940 44.729 27.850 1.00 29.11 183 ILE B CA 1
ATOM 3016 C C . ILE B 1 183 ? 41.361 44.212 27.779 1.00 27.76 183 ILE B C 1
ATOM 3017 O O . ILE B 1 183 ? 42.115 44.624 26.919 1.00 27.33 183 ILE B O 1
ATOM 3022 N N . SER B 1 184 ? 41.742 43.345 28.718 1.00 26.65 184 SER B N 1
ATOM 3023 C CA . SER B 1 184 ? 43.131 42.883 28.775 1.00 25.10 184 SER B CA 1
ATOM 3024 C C . SER B 1 184 ? 43.378 41.847 27.692 1.00 24.52 184 SER B C 1
ATOM 3025 O O . SER B 1 184 ? 42.448 41.214 27.216 1.00 24.86 184 SER B O 1
ATOM 3028 N N . LEU B 1 185 ? 44.629 41.693 27.286 1.00 24.05 185 LEU B N 1
ATOM 3029 C CA . LEU B 1 185 ? 45.001 40.682 26.281 1.00 23.59 185 LEU B CA 1
ATOM 3030 C C . LEU B 1 185 ? 44.574 39.281 26.678 1.00 22.84 185 LEU B C 1
ATOM 3031 O O . LEU B 1 185 ? 44.030 38.546 25.876 1.00 22.97 185 LEU B O 1
ATOM 3036 N N . ASP B 1 186 ? 44.847 38.931 27.932 1.00 23.37 186 ASP B N 1
ATOM 3037 C CA . ASP B 1 186 ? 44.450 37.670 28.549 1.00 22.45 186 ASP B CA 1
ATOM 3038 C C . ASP B 1 186 ? 42.955 37.341 28.436 1.00 21.60 186 ASP B C 1
ATOM 3039 O O . ASP B 1 186 ? 42.585 36.282 27.932 1.00 20.58 186 ASP B O 1
ATOM 3044 N N . ASP B 1 187 ? 42.114 38.254 28.934 1.00 21.35 187 ASP B N 1
ATOM 3045 C CA . ASP B 1 187 ? 40.658 38.144 28.868 1.00 20.45 187 ASP B CA 1
ATOM 3046 C C . ASP B 1 187 ? 40.158 38.102 27.429 1.00 20.89 187 ASP B C 1
ATOM 3047 O O . ASP B 1 187 ? 39.241 37.357 27.118 1.00 21.10 187 ASP B O 1
ATOM 3052 N N . ALA B 1 188 ? 40.770 38.879 26.547 1.00 21.17 188 ALA B N 1
ATOM 3053 C CA . ALA B 1 188 ? 40.351 38.882 25.143 1.00 21.95 188 ALA B CA 1
ATOM 3054 C C . ALA B 1 188 ? 40.599 37.521 24.484 1.00 22.81 188 ALA B C 1
ATOM 3055 O O . ALA B 1 188 ? 39.707 37.008 23.803 1.00 23.27 188 ALA B O 1
ATOM 3057 N N . ARG B 1 189 ? 41.788 36.933 24.704 1.00 22.74 189 ARG B N 1
ATOM 3058 C CA . ARG B 1 189 ? 42.138 35.600 24.174 1.00 22.18 189 ARG B CA 1
ATOM 3059 C C . ARG B 1 189 ? 41.280 34.479 24.755 1.00 22.39 189 ARG B C 1
ATOM 3060 O O . ARG B 1 189 ? 40.899 33.526 24.047 1.00 22.60 189 ARG B O 1
ATOM 3068 N N . GLU B 1 190 ? 41.005 34.564 26.052 1.00 22.08 190 GLU B N 1
ATOM 3069 C CA . GLU B 1 190 ? 40.165 33.561 26.701 1.00 21.96 190 GLU B CA 1
ATOM 3070 C C . GLU B 1 190 ? 38.684 33.554 26.211 1.00 21.89 190 GLU B C 1
ATOM 3071 O O . GLU B 1 190 ? 38.113 32.464 26.027 1.00 21.93 190 GLU B O 1
ATOM 3077 N N . ILE B 1 191 ? 38.088 34.741 26.020 1.00 21.54 191 ILE B N 1
ATOM 3078 C CA . ILE B 1 191 ? 36.698 34.885 25.547 1.00 21.81 191 ILE B CA 1
ATOM 3079 C C . ILE B 1 191 ? 36.616 34.353 24.116 1.00 22.15 191 ILE B C 1
ATOM 3080 O O . ILE B 1 191 ? 35.751 33.552 23.807 1.00 21.90 191 ILE B O 1
ATOM 3085 N N . ILE B 1 192 ? 37.542 34.800 23.275 1.00 23.80 192 ILE B N 1
ATOM 3086 C CA . ILE B 1 192 ? 37.731 34.319 21.888 1.00 26.42 192 ILE B CA 1
ATOM 3087 C C . ILE B 1 192 ? 37.936 32.787 21.765 1.00 26.74 192 ILE B C 1
ATOM 3088 O O . ILE B 1 192 ? 37.363 32.164 20.865 1.00 26.69 192 ILE B O 1
ATOM 3093 N N . SER B 1 193 ? 38.736 32.203 22.665 1.00 27.36 193 SER B N 1
ATOM 3094 C CA . SER B 1 193 ? 38.889 30.760 22.762 1.00 28.38 193 SER B CA 1
ATOM 3095 C C . SER B 1 193 ? 37.572 30.084 23.132 1.00 28.41 193 SER B C 1
ATOM 3096 O O . SER B 1 193 ? 37.191 29.062 22.551 1.00 28.07 193 SER B O 1
ATOM 3099 N N . ARG B 1 194 ? 36.898 30.635 24.135 1.00 28.66 194 ARG B N 1
ATOM 3100 C CA . ARG B 1 194 ? 35.695 30.016 24.645 1.00 29.41 194 ARG B CA 1
ATOM 3101 C C . ARG B 1 194 ? 34.493 30.222 23.752 1.00 30.47 194 ARG B C 1
ATOM 3102 O O . ARG B 1 194 ? 33.592 29.371 23.742 1.00 30.88 194 ARG B O 1
ATOM 3110 N N . LEU B 1 195 ? 34.439 31.347 23.036 1.00 31.16 195 LEU B N 1
ATOM 3111 C CA . LEU B 1 195 ? 33.310 31.563 22.137 1.00 32.97 195 LEU B CA 1
ATOM 3112 C C . LEU B 1 195 ? 33.312 30.639 20.915 1.00 34.49 195 LEU B C 1
ATOM 3113 O O . LEU B 1 195 ? 32.248 30.206 20.456 1.00 35.07 195 LEU B O 1
ATOM 3118 N N . GLY B 1 196 ? 34.512 30.297 20.451 1.00 36.14 196 GLY B N 1
ATOM 3119 C CA . GLY B 1 196 ? 34.705 29.647 19.164 1.00 37.41 196 GLY B CA 1
ATOM 3120 C C . GLY B 1 196 ? 35.137 30.679 18.134 1.00 38.32 196 GLY B C 1
ATOM 3121 O O . GLY B 1 196 ? 35.302 31.890 18.388 1.00 38.80 196 GLY B O 1
ATOM 3123 N N . MET C 1 1 ? 59.449 94.865 -5.003 1.00 37.68 1 MET C N 1
ATOM 3124 C CA . MET C 1 1 ? 58.214 95.240 -4.242 1.00 36.83 1 MET C CA 1
ATOM 3125 C C . MET C 1 1 ? 57.029 95.225 -5.218 1.00 35.65 1 MET C C 1
ATOM 3126 O O . MET C 1 1 ? 56.975 96.006 -6.179 1.00 35.23 1 MET C O 1
ATOM 3131 N N . LYS C 1 2 ? 56.106 94.307 -4.983 1.00 34.11 2 LYS C N 1
ATOM 3132 C CA . LYS C 1 2 ? 54.847 94.315 -5.692 1.00 32.92 2 LYS C CA 1
ATOM 3133 C C . LYS C 1 2 ? 53.802 94.603 -4.649 1.00 31.82 2 LYS C C 1
ATOM 3134 O O . LYS C 1 2 ? 53.942 94.153 -3.514 1.00 32.07 2 LYS C O 1
ATOM 3140 N N . LEU C 1 3 ? 52.777 95.371 -5.006 1.00 29.52 3 LEU C N 1
ATOM 3141 C CA . LEU C 1 3 ? 51.655 95.553 -4.110 1.00 27.94 3 LEU C CA 1
ATOM 3142 C C . LEU C 1 3 ? 50.703 94.374 -4.267 1.00 27.69 3 LEU C C 1
ATOM 3143 O O . LEU C 1 3 ? 50.277 94.063 -5.393 1.00 28.33 3 LEU C O 1
ATOM 3148 N N . VAL C 1 4 ? 50.398 93.696 -3.155 1.00 27.26 4 VAL C N 1
ATOM 3149 C CA . VAL C 1 4 ? 49.399 92.598 -3.138 1.00 26.14 4 VAL C CA 1
ATOM 3150 C C . VAL C 1 4 ? 48.141 93.167 -2.489 1.00 26.38 4 VAL C C 1
ATOM 3151 O O . VAL C 1 4 ? 48.189 93.606 -1.331 1.00 26.29 4 VAL C O 1
ATOM 3155 N N . ALA C 1 5 ? 47.049 93.196 -3.252 1.00 26.57 5 ALA C N 1
ATOM 3156 C CA . ALA C 1 5 ? 45.707 93.568 -2.768 1.00 26.96 5 ALA C CA 1
ATOM 3157 C C . ALA C 1 5 ? 44.974 92.299 -2.376 1.00 27.31 5 ALA C C 1
ATOM 3158 O O . ALA C 1 5 ? 44.964 91.321 -3.132 1.00 27.84 5 ALA C O 1
ATOM 3160 N N . THR C 1 6 ? 44.382 92.304 -1.187 1.00 27.56 6 THR C N 1
ATOM 3161 C CA . THR C 1 6 ? 43.612 91.171 -0.706 1.00 27.37 6 THR C CA 1
ATOM 3162 C C . THR C 1 6 ? 42.165 91.404 -1.011 1.00 28.14 6 THR C C 1
ATOM 3163 O O . THR C 1 6 ? 41.582 92.436 -0.639 1.00 28.69 6 THR C O 1
ATOM 3167 N N . LEU C 1 7 ? 41.620 90.431 -1.727 1.00 29.09 7 LEU C N 1
ATOM 3168 C CA . LEU C 1 7 ? 40.264 90.449 -2.244 1.00 29.78 7 LEU C CA 1
ATOM 3169 C C . LEU C 1 7 ? 39.439 89.431 -1.480 1.00 30.78 7 LEU C C 1
ATOM 3170 O O . LEU C 1 7 ? 39.903 88.328 -1.192 1.00 29.77 7 LEU C O 1
ATOM 3175 N N . SER C 1 8 ? 38.207 89.822 -1.162 1.00 32.74 8 SER C N 1
ATOM 3176 C CA . SER C 1 8 ? 37.345 89.035 -0.291 1.00 34.69 8 SER C CA 1
ATOM 3177 C C . SER C 1 8 ? 35.862 89.153 -0.678 1.00 35.64 8 SER C C 1
ATOM 3178 O O . SER C 1 8 ? 34.992 88.809 0.128 1.00 36.59 8 SER C O 1
ATOM 3181 N N . SER C 1 9 ? 35.598 89.617 -1.909 1.00 35.73 9 SER C N 1
ATOM 3182 C CA . SER C 1 9 ? 34.263 89.912 -2.429 1.00 35.84 9 SER C CA 1
ATOM 3183 C C . SER C 1 9 ? 34.401 90.272 -3.921 1.00 36.37 9 SER C C 1
ATOM 3184 O O . SER C 1 9 ? 35.507 90.625 -4.355 1.00 35.85 9 SER C O 1
ATOM 3187 N N . PRO C 1 10 ? 33.289 90.200 -4.708 1.00 36.62 10 PRO C N 1
ATOM 3188 C CA . PRO C 1 10 ? 33.432 90.334 -6.169 1.00 37.04 10 PRO C CA 1
ATOM 3189 C C . PRO C 1 10 ? 33.694 91.755 -6.674 1.00 37.45 10 PRO C C 1
ATOM 3190 O O . PRO C 1 10 ? 34.321 91.924 -7.726 1.00 37.53 10 PRO C O 1
ATOM 3194 N N . GLU C 1 11 ? 33.220 92.767 -5.952 1.00 38.19 11 GLU C N 1
ATOM 3195 C CA . GLU C 1 11 ? 33.443 94.157 -6.388 1.00 39.29 11 GLU C CA 1
ATOM 3196 C C . GLU C 1 11 ? 34.874 94.650 -6.088 1.00 39.37 11 GLU C C 1
ATOM 3197 O O . GLU C 1 11 ? 35.350 95.613 -6.698 1.00 39.35 11 GLU C O 1
ATOM 3203 N N . GLU C 1 12 ? 35.551 93.972 -5.166 1.00 39.32 12 GLU C N 1
ATOM 3204 C CA . GLU C 1 12 ? 36.975 94.210 -4.913 1.00 39.58 12 GLU C CA 1
ATOM 3205 C C . GLU C 1 12 ? 37.901 93.803 -6.078 1.00 39.87 12 GLU C C 1
ATOM 3206 O O . GLU C 1 12 ? 39.002 94.329 -6.187 1.00 39.64 12 GLU C O 1
ATOM 3212 N N . LEU C 1 13 ? 37.456 92.885 -6.944 1.00 40.39 13 LEU C N 1
ATOM 3213 C CA . LEU C 1 13 ? 38.153 92.623 -8.210 1.00 41.11 13 LEU C CA 1
ATOM 3214 C C . LEU C 1 13 ? 38.215 93.921 -9.059 1.00 41.65 13 LEU C C 1
ATOM 3215 O O . LEU C 1 13 ? 39.290 94.308 -9.543 1.00 42.22 13 LEU C O 1
ATOM 3220 N N . GLU C 1 14 ? 37.081 94.615 -9.197 1.00 41.60 14 GLU C N 1
ATOM 3221 C CA . GLU C 1 14 ? 37.066 95.936 -9.846 1.00 41.93 14 GLU C CA 1
ATOM 3222 C C . GLU C 1 14 ? 37.652 97.047 -8.959 1.00 42.03 14 GLU C C 1
ATOM 3223 O O . GLU C 1 14 ? 38.158 98.046 -9.479 1.00 41.92 14 GLU C O 1
ATOM 3229 N N . LEU C 1 15 ? 37.602 96.856 -7.633 1.00 42.21 15 LEU C N 1
ATOM 3230 C CA . LEU C 1 15 ? 37.951 97.915 -6.656 1.00 41.88 15 LEU C CA 1
ATOM 3231 C C . LEU C 1 15 ? 39.419 98.275 -6.594 1.00 41.89 15 LEU C C 1
ATOM 3232 O O . LEU C 1 15 ? 39.741 99.432 -6.308 1.00 43.15 15 LEU C O 1
ATOM 3237 N N . ALA C 1 16 ? 40.323 97.330 -6.828 1.00 40.93 16 ALA C N 1
ATOM 3238 C CA . ALA C 1 16 ? 41.640 97.781 -7.264 1.00 40.22 16 ALA C CA 1
ATOM 3239 C C . ALA C 1 16 ? 42.387 96.990 -8.365 1.00 39.99 16 ALA C C 1
ATOM 3240 O O . ALA C 1 16 ? 42.610 95.702 -8.195 1.00 39.31 16 ALA C O 1
ATOM 3242 N N . GLU C 1 17 ? 42.758 97.879 -9.369 1.00 40.24 17 GLU C N 1
ATOM 3243 C CA . GLU C 1 17 ? 43.486 97.503 -10.560 1.00 40.20 17 GLU C CA 1
ATOM 3244 C C . GLU C 1 17 ? 44.916 98.017 -10.541 1.00 39.25 17 GLU C C 1
ATOM 3245 O O . GLU C 1 17 ? 45.638 97.882 -11.538 1.00 39.35 17 GLU C O 1
ATOM 3251 N N . LYS C 1 18 ? 45.303 98.633 -9.422 1.00 37.92 18 LYS C N 1
ATOM 3252 C CA . LYS C 1 18 ? 46.634 99.184 -9.233 1.00 36.09 18 LYS C CA 1
ATOM 3253 C C . LYS C 1 18 ? 47.511 98.264 -8.335 1.00 34.66 18 LYS C C 1
ATOM 3254 O O . LYS C 1 18 ? 48.636 98.626 -7.921 1.00 34.59 18 LYS C O 1
ATOM 3260 N N . ALA C 1 19 ? 46.978 97.085 -8.023 1.00 32.09 19 ALA C N 1
ATOM 3261 C CA . ALA C 1 19 ? 47.730 96.032 -7.362 1.00 30.55 19 ALA C CA 1
ATOM 3262 C C . ALA C 1 19 ? 48.665 95.409 -8.390 1.00 29.49 19 ALA C C 1
ATOM 3263 O O . ALA C 1 19 ? 48.308 95.316 -9.567 1.00 30.18 19 ALA C O 1
ATOM 3265 N N . ASP C 1 20 ? 49.845 94.956 -7.986 1.00 27.15 20 ASP C N 1
ATOM 3266 C CA . ASP C 1 20 ? 50.600 94.088 -8.910 1.00 25.47 20 ASP C CA 1
ATOM 3267 C C . ASP C 1 20 ? 50.139 92.628 -8.889 1.00 24.98 20 ASP C C 1
ATOM 3268 O O . ASP C 1 20 ? 50.314 91.904 -9.866 1.00 24.74 20 ASP C O 1
ATOM 3273 N N . VAL C 1 21 ? 49.552 92.232 -7.757 1.00 24.18 21 VAL C N 1
ATOM 3274 C CA . VAL C 1 21 ? 49.221 90.860 -7.418 1.00 23.88 21 VAL C CA 1
ATOM 3275 C C . VAL C 1 21 ? 47.932 90.930 -6.600 1.00 23.83 21 VAL C C 1
ATOM 3276 O O . VAL C 1 21 ? 47.745 91.860 -5.818 1.00 23.57 21 VAL C O 1
ATOM 3280 N N . VAL C 1 22 ? 47.027 89.978 -6.787 1.00 24.19 22 VAL C N 1
ATOM 3281 C CA . VAL C 1 22 ? 45.824 89.947 -5.945 1.00 25.16 22 VAL C CA 1
ATOM 3282 C C . VAL C 1 22 ? 45.745 88.658 -5.172 1.00 25.32 22 VAL C C 1
ATOM 3283 O O . VAL C 1 22 ? 46.021 87.601 -5.708 1.00 25.77 22 VAL C O 1
ATOM 3287 N N . GLU C 1 23 ? 45.388 88.755 -3.895 1.00 25.96 23 GLU C N 1
ATOM 3288 C CA . GLU C 1 23 ? 45.220 87.574 -3.040 1.00 26.04 23 GLU C CA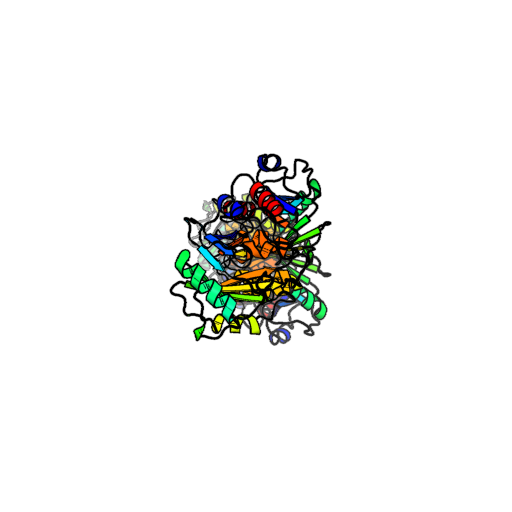 1
ATOM 3289 C C . GLU C 1 23 ? 43.750 87.241 -2.901 1.00 26.01 23 GLU C C 1
ATOM 3290 O O . GLU C 1 23 ? 42.942 88.086 -2.487 1.00 25.97 23 GLU C O 1
ATOM 3296 N N . LEU C 1 24 ? 43.408 86.011 -3.272 1.00 26.22 24 LEU C N 1
ATOM 3297 C CA . LEU C 1 24 ? 42.025 85.571 -3.305 1.00 25.84 24 LEU C CA 1
ATOM 3298 C C . LEU C 1 24 ? 41.773 84.702 -2.101 1.00 26.03 24 LEU C C 1
ATOM 3299 O O . LEU C 1 24 ? 42.200 83.552 -2.034 1.00 25.14 24 LEU C O 1
ATOM 3304 N N . ARG C 1 25 ? 41.082 85.299 -1.142 1.00 26.86 25 ARG C N 1
ATOM 3305 C CA . ARG C 1 25 ? 40.691 84.651 0.084 1.00 27.27 25 ARG C CA 1
ATOM 3306 C C . ARG C 1 25 ? 39.420 83.854 -0.179 1.00 28.06 25 ARG C C 1
ATOM 3307 O O . ARG C 1 25 ? 38.311 84.403 -0.139 1.00 29.10 25 ARG C O 1
ATOM 3315 N N . ILE C 1 26 ? 39.586 82.572 -0.505 1.00 28.10 26 ILE C N 1
ATOM 3316 C CA . ILE C 1 26 ? 38.458 81.700 -0.841 1.00 28.08 26 ILE C CA 1
ATOM 3317 C C . ILE C 1 26 ? 37.641 81.257 0.388 1.00 28.39 26 ILE C C 1
ATOM 3318 O O . ILE C 1 26 ? 36.521 80.748 0.243 1.00 27.65 26 ILE C O 1
ATOM 3323 N N . ASP C 1 27 ? 38.177 81.487 1.590 1.00 28.28 27 ASP C N 1
ATOM 3324 C CA . ASP C 1 27 ? 37.374 81.331 2.812 1.00 28.88 27 ASP C CA 1
ATOM 3325 C C . ASP C 1 27 ? 36.405 82.510 2.974 1.00 29.48 27 ASP C C 1
ATOM 3326 O O . ASP C 1 27 ? 35.772 82.656 4.004 1.00 30.26 27 ASP C O 1
ATOM 3331 N N . LEU C 1 28 ? 36.327 83.371 1.977 1.00 30.73 28 LEU C N 1
ATOM 3332 C CA . LEU C 1 28 ? 35.526 84.585 2.081 1.00 32.42 28 LEU C CA 1
ATOM 3333 C C . LEU C 1 28 ? 34.614 84.715 0.865 1.00 33.01 28 LEU C C 1
ATOM 3334 O O . LEU C 1 28 ? 33.627 85.433 0.914 1.00 33.42 28 LEU C O 1
ATOM 3339 N N . PHE C 1 29 ? 34.953 84.003 -0.211 1.00 34.33 29 PHE C N 1
ATOM 3340 C CA . PHE C 1 29 ? 34.251 84.067 -1.497 1.00 35.31 29 PHE C CA 1
ATOM 3341 C C . PHE C 1 29 ? 34.936 83.110 -2.466 1.00 35.95 29 PHE C C 1
ATOM 3342 O O . PHE C 1 29 ? 36.167 83.042 -2.483 1.00 36.23 29 PHE C O 1
ATOM 3350 N N . ASP C 1 30 ? 34.170 82.352 -3.261 1.00 37.42 30 ASP C N 1
ATOM 3351 C CA . ASP C 1 30 ? 34.808 81.431 -4.232 1.00 37.96 30 ASP C CA 1
ATOM 3352 C C . ASP C 1 30 ? 35.096 82.102 -5.576 1.00 38.06 30 ASP C C 1
ATOM 3353 O O . ASP C 1 30 ? 34.226 82.234 -6.426 1.00 37.53 30 ASP C O 1
ATOM 3358 N N . PHE C 1 31 ? 36.343 82.540 -5.735 1.00 38.72 31 PHE C N 1
ATOM 3359 C CA . PHE C 1 31 ? 36.786 83.284 -6.918 1.00 39.15 31 PHE C CA 1
ATOM 3360 C C . PHE C 1 31 ? 36.927 82.380 -8.153 1.00 39.76 31 PHE C C 1
ATOM 3361 O O . PHE C 1 31 ? 37.236 82.863 -9.255 1.00 39.59 31 PHE C O 1
ATOM 3369 N N . SER C 1 32 ? 36.707 81.077 -7.944 1.00 40.54 32 SER C N 1
ATOM 3370 C CA . SER C 1 32 ? 36.482 80.109 -9.033 1.00 41.52 32 SER C CA 1
ATOM 3371 C C . SER C 1 32 ? 35.112 80.357 -9.631 1.00 41.42 32 SER C C 1
ATOM 3372 O O . SER C 1 32 ? 34.104 80.298 -8.936 1.00 41.96 32 SER C O 1
ATOM 3375 N N . GLY C 1 33 ? 35.065 80.647 -10.916 1.00 41.77 33 GLY C N 1
ATOM 3376 C CA . GLY C 1 33 ? 33.787 80.901 -11.575 1.00 42.08 33 GLY C CA 1
ATOM 3377 C C . GLY C 1 33 ? 33.957 82.041 -12.542 1.00 42.41 33 GLY C C 1
ATOM 3378 O O . GLY C 1 33 ? 33.234 82.156 -13.549 1.00 42.54 33 GLY C O 1
ATOM 3379 N N . ALA C 1 34 ? 34.924 82.891 -12.206 1.00 42.42 34 ALA C N 1
ATOM 3380 C CA . ALA C 1 34 ? 35.363 83.976 -13.056 1.00 42.36 34 ALA C CA 1
ATOM 3381 C C . ALA C 1 34 ? 36.891 83.916 -13.198 1.00 42.41 34 ALA C C 1
ATOM 3382 O O . ALA C 1 34 ? 37.608 83.495 -12.270 1.00 42.05 34 ALA C O 1
ATOM 3384 N N . ARG C 1 35 ? 37.364 84.319 -14.385 1.00 42.30 35 ARG C N 1
ATOM 3385 C CA . ARG C 1 35 ? 38.785 84.361 -14.707 1.00 41.86 35 ARG C CA 1
ATOM 3386 C C . ARG C 1 35 ? 39.416 85.643 -14.123 1.00 41.75 35 ARG C C 1
ATOM 3387 O O . ARG C 1 35 ? 38.896 86.754 -14.312 1.00 41.87 35 ARG C O 1
ATOM 3395 N N . VAL C 1 36 ? 40.523 85.483 -13.393 1.00 41.21 36 VAL C N 1
ATOM 3396 C CA . VAL C 1 36 ? 41.217 86.641 -12.791 1.00 40.49 36 VAL C CA 1
ATOM 3397 C C . VAL C 1 36 ? 42.548 86.902 -13.535 1.00 39.81 36 VAL C C 1
ATOM 3398 O O . VAL C 1 36 ? 43.591 86.248 -13.362 1.00 39.50 36 VAL C O 1
ATOM 3402 N N . ASP C 1 37 ? 42.387 87.824 -14.510 1.00 39.05 37 ASP C N 1
ATOM 3403 C CA . ASP C 1 37 ? 43.516 88.280 -15.329 1.00 38.31 37 ASP C CA 1
ATOM 3404 C C . ASP C 1 37 ? 44.407 89.277 -14.580 1.00 37.69 37 ASP C C 1
ATOM 3405 O O . ASP C 1 37 ? 44.425 90.479 -14.904 1.00 38.23 37 ASP C O 1
ATOM 3410 N N . LYS C 1 38 ? 45.044 88.737 -13.526 1.00 35.81 38 LYS C N 1
ATOM 3411 C CA . LYS C 1 38 ? 46.121 89.403 -12.790 1.00 34.57 38 LYS C CA 1
ATOM 3412 C C . LYS C 1 38 ? 46.890 88.312 -12.040 1.00 33.66 38 LYS C C 1
ATOM 3413 O O . LYS C 1 38 ? 46.327 87.249 -11.715 1.00 32.79 38 LYS C O 1
ATOM 3419 N N . GLU C 1 39 ? 48.173 88.565 -11.796 1.00 32.40 39 GLU C N 1
ATOM 3420 C CA . GLU C 1 39 ? 48.986 87.668 -10.996 1.00 31.97 39 GLU C CA 1
ATOM 3421 C C . GLU C 1 39 ? 48.297 87.488 -9.638 1.00 30.95 39 GLU C C 1
ATOM 3422 O O . GLU C 1 39 ? 47.917 88.466 -8.995 1.00 31.03 39 GLU C O 1
ATOM 3428 N N . LYS C 1 40 ? 48.131 86.241 -9.209 1.00 29.90 40 LYS C N 1
ATOM 3429 C CA . LYS C 1 40 ? 47.243 85.948 -8.090 1.00 29.06 40 LYS C CA 1
ATOM 3430 C C . LYS C 1 40 ? 47.793 84.951 -7.087 1.00 28.68 40 LYS C C 1
ATOM 3431 O O . LYS C 1 40 ? 48.636 84.100 -7.418 1.00 28.25 40 LYS C O 1
ATOM 3437 N N . ILE C 1 41 ? 47.290 85.075 -5.858 1.00 27.92 41 ILE C N 1
ATOM 3438 C CA . ILE C 1 41 ? 47.638 84.198 -4.756 1.00 27.46 41 ILE C CA 1
ATOM 3439 C C . ILE C 1 41 ? 46.363 83.547 -4.282 1.00 27.77 41 ILE C C 1
ATOM 3440 O O . ILE C 1 41 ? 45.404 84.249 -3.943 1.00 27.80 41 ILE C O 1
ATOM 3445 N N . LEU C 1 42 ? 46.360 82.211 -4.240 1.00 27.39 42 LEU C N 1
ATOM 3446 C CA . LEU C 1 42 ? 45.240 81.468 -3.663 1.00 26.93 42 LEU C CA 1
ATOM 3447 C C . LEU C 1 42 ? 45.474 81.179 -2.196 1.00 27.04 42 LEU C C 1
ATOM 3448 O O . LEU C 1 42 ? 46.426 80.475 -1.827 1.00 26.71 42 LEU C O 1
ATOM 3453 N N . THR C 1 43 ? 44.580 81.714 -1.369 1.00 27.38 43 THR C N 1
ATOM 3454 C CA . THR C 1 43 ? 44.579 81.460 0.078 1.00 27.47 43 THR C CA 1
ATOM 3455 C C . THR C 1 43 ? 43.215 80.973 0.577 1.00 27.21 43 THR C C 1
ATOM 3456 O O . THR C 1 43 ? 42.192 81.519 0.185 1.00 25.72 43 THR C O 1
ATOM 3460 N N . CYS C 1 44 ? 43.220 79.986 1.479 1.00 27.11 44 CYS C N 1
ATOM 3461 C CA . CYS C 1 44 ? 42.009 79.615 2.229 1.00 27.57 44 CYS C CA 1
ATOM 3462 C C . CYS C 1 44 ? 42.310 79.644 3.722 1.00 28.10 44 CYS C C 1
ATOM 3463 O O . CYS C 1 44 ? 42.681 78.621 4.297 1.00 27.93 44 CYS C O 1
ATOM 3466 N N . ARG C 1 45 ? 42.185 80.831 4.332 1.00 29.07 45 ARG C N 1
ATOM 3467 C CA . ARG C 1 45 ? 42.650 81.061 5.699 1.00 29.15 45 ARG C CA 1
ATOM 3468 C C . ARG C 1 45 ? 41.731 80.382 6.715 1.00 29.08 45 ARG C C 1
ATOM 3469 O O . ARG C 1 45 ? 40.517 80.482 6.630 1.00 28.30 45 ARG C O 1
ATOM 3477 N N . ARG C 1 46 ? 42.344 79.693 7.676 1.00 29.83 46 ARG C N 1
ATOM 3478 C CA . ARG C 1 46 ? 41.635 79.024 8.776 1.00 29.72 46 ARG C CA 1
ATOM 3479 C C . ARG C 1 46 ? 41.182 80.049 9.799 1.00 30.45 46 ARG C C 1
ATOM 3480 O O . ARG C 1 46 ? 41.756 81.123 9.879 1.00 30.52 46 ARG C O 1
ATOM 3488 N N . VAL C 1 47 ? 40.163 79.698 10.578 1.00 31.60 47 VAL C N 1
ATOM 3489 C CA . VAL C 1 47 ? 39.669 80.506 11.714 1.00 32.71 47 VAL C CA 1
ATOM 3490 C C . VAL C 1 47 ? 40.800 80.872 12.663 1.00 32.77 47 VAL C C 1
ATOM 3491 O O . VAL C 1 47 ? 40.915 82.034 13.093 1.00 33.46 47 VAL C O 1
ATOM 3495 N N . SER C 1 48 ? 41.661 79.885 12.931 1.00 32.14 48 SER C N 1
ATOM 3496 C CA . SER C 1 48 ? 42.743 79.985 13.893 1.00 31.13 48 SER C CA 1
ATOM 3497 C C . SER C 1 48 ? 43.901 80.880 13.416 1.00 31.02 48 SER C C 1
ATOM 3498 O O . SER C 1 48 ? 44.833 81.135 14.177 1.00 30.69 48 SER C O 1
ATOM 3501 N N . ASP C 1 49 ? 43.840 81.324 12.158 1.00 30.70 49 ASP C N 1
ATOM 3502 C CA . ASP C 1 49 ? 44.749 82.333 11.610 1.00 30.18 49 ASP C CA 1
ATOM 3503 C C . ASP C 1 49 ? 43.958 83.561 11.155 1.00 30.61 49 ASP C C 1
ATOM 3504 O O . ASP C 1 49 ? 44.373 84.239 10.220 1.00 30.92 49 ASP C O 1
ATOM 3509 N N . GLY C 1 50 ? 42.819 83.838 11.790 1.00 30.98 50 GLY C N 1
ATOM 3510 C CA . GLY C 1 50 ? 42.054 85.053 11.498 1.00 31.32 50 GLY C CA 1
ATOM 3511 C C . GLY C 1 50 ? 41.126 84.972 10.297 1.00 31.94 50 GLY C C 1
ATOM 3512 O O . GLY C 1 50 ? 40.371 85.895 10.031 1.00 32.18 50 GLY C O 1
ATOM 3513 N N . GLY C 1 51 ? 41.180 83.866 9.568 1.00 32.60 51 GLY C N 1
ATOM 3514 C CA . GLY C 1 51 ? 40.256 83.592 8.471 1.00 32.93 51 GLY C CA 1
ATOM 3515 C C . GLY C 1 51 ? 38.900 83.031 8.876 1.00 33.44 51 GLY C C 1
ATOM 3516 O O . GLY C 1 51 ? 38.522 83.058 10.052 1.00 32.96 51 GLY C O 1
ATOM 3517 N N . LYS C 1 52 ? 38.158 82.531 7.889 1.00 33.91 52 LYS C N 1
ATOM 3518 C CA . LYS C 1 52 ? 36.775 82.129 8.133 1.00 35.26 52 LYS C CA 1
ATOM 3519 C C . LYS C 1 52 ? 36.453 80.649 7.890 1.00 34.69 52 LYS C C 1
ATOM 3520 O O . LYS C 1 52 ? 35.326 80.218 8.128 1.00 34.67 52 LYS C O 1
ATOM 3526 N N . PHE C 1 53 ? 37.449 79.878 7.447 1.00 34.56 53 PHE C N 1
ATOM 3527 C CA . PHE C 1 53 ? 37.299 78.436 7.258 1.00 34.19 53 PHE C CA 1
ATOM 3528 C C . PHE C 1 53 ? 37.332 77.661 8.578 1.00 34.19 53 PHE C C 1
ATOM 3529 O O . PHE C 1 53 ? 38.302 77.742 9.334 1.00 33.99 53 PHE C O 1
ATOM 3537 N N . GLU C 1 54 ? 36.265 76.899 8.826 1.00 34.81 54 GLU C N 1
ATOM 3538 C CA . GLU C 1 54 ? 36.053 76.153 10.086 1.00 35.50 54 GLU C CA 1
ATOM 3539 C C . GLU C 1 54 ? 36.220 74.630 9.958 1.00 35.13 54 GLU C C 1
ATOM 3540 O O . GLU C 1 54 ? 36.481 73.946 10.951 1.00 35.72 54 GLU C O 1
ATOM 3546 N N . GLY C 1 55 ? 36.078 74.098 8.750 1.00 34.52 55 GLY C N 1
ATOM 3547 C CA . GLY C 1 55 ? 36.170 72.650 8.526 1.00 33.78 55 GLY C CA 1
ATOM 3548 C C . GLY C 1 55 ? 37.458 71.943 8.932 1.00 32.80 55 GLY C C 1
ATOM 3549 O O . GLY C 1 55 ? 38.355 72.539 9.489 1.00 32.69 55 GLY C O 1
ATOM 3550 N N . ASP C 1 56 ? 37.497 70.637 8.681 1.00 32.47 56 ASP C N 1
ATOM 3551 C CA . ASP C 1 56 ? 38.685 69.789 8.801 1.00 31.17 56 ASP C CA 1
ATOM 3552 C C . ASP C 1 56 ? 39.742 70.244 7.830 1.00 29.89 56 ASP C C 1
ATOM 3553 O O . ASP C 1 56 ? 39.473 71.053 6.936 1.00 28.94 56 ASP C O 1
ATOM 3558 N N . GLU C 1 57 ? 40.927 69.658 7.966 1.00 28.93 57 GLU C N 1
ATOM 3559 C CA . GLU C 1 57 ? 42.017 69.910 7.037 1.00 28.36 57 GLU C CA 1
ATOM 3560 C C . GLU C 1 57 ? 41.817 69.110 5.728 1.00 27.68 57 GLU C C 1
ATOM 3561 O O . GLU C 1 57 ? 42.255 69.525 4.657 1.00 27.42 57 GLU C O 1
ATOM 3567 N N . ARG C 1 58 ? 41.129 67.973 5.818 1.00 27.07 58 ARG C N 1
ATOM 3568 C CA . ARG C 1 58 ? 40.791 67.181 4.643 1.00 25.82 58 ARG C CA 1
ATOM 3569 C C . ARG C 1 58 ? 39.929 68.019 3.675 1.00 26.04 58 ARG C C 1
ATOM 3570 O O . ARG C 1 58 ? 40.243 68.149 2.484 1.00 24.33 58 ARG C O 1
ATOM 3578 N N . GLU C 1 59 ? 38.859 68.584 4.231 1.00 26.86 59 GLU C N 1
ATOM 3579 C CA . GLU C 1 59 ? 37.939 69.510 3.571 1.00 28.73 59 GLU C CA 1
ATOM 3580 C C . GLU C 1 59 ? 38.587 70.810 3.061 1.00 28.51 59 GLU C C 1
ATOM 3581 O O . GLU C 1 59 ? 38.215 71.306 1.986 1.00 29.07 59 GLU C O 1
ATOM 3587 N N . ARG C 1 60 ? 39.529 71.375 3.828 1.00 28.10 60 ARG C N 1
ATOM 3588 C CA . ARG C 1 60 ? 40.181 72.645 3.455 1.00 27.41 60 ARG C CA 1
ATOM 3589 C C . ARG C 1 60 ? 41.042 72.473 2.222 1.00 27.50 60 ARG C C 1
ATOM 3590 O O . ARG C 1 60 ? 40.949 73.245 1.272 1.00 27.16 60 ARG C O 1
ATOM 3598 N N . ILE C 1 61 ? 41.854 71.424 2.248 1.00 27.56 61 ILE C N 1
ATOM 3599 C CA . ILE C 1 61 ? 42.728 71.070 1.154 1.00 28.03 61 ILE C CA 1
ATOM 3600 C C . ILE C 1 61 ? 41.940 70.630 -0.078 1.00 27.98 61 ILE C C 1
ATOM 3601 O O . ILE C 1 61 ? 42.420 70.780 -1.207 1.00 27.80 61 ILE C O 1
ATOM 3606 N N . GLU C 1 62 ? 40.729 70.101 0.143 1.00 28.49 62 GLU C N 1
ATOM 3607 C CA . GLU C 1 62 ? 39.850 69.643 -0.932 1.00 28.71 62 GLU C CA 1
ATOM 3608 C C . GLU C 1 62 ? 39.396 70.877 -1.708 1.00 27.95 62 GLU C C 1
ATOM 3609 O O . GLU C 1 62 ? 39.567 70.947 -2.926 1.00 27.41 62 GLU C O 1
ATOM 3615 N N . LYS C 1 63 ? 38.830 71.840 -0.977 1.00 27.42 63 LYS C N 1
ATOM 3616 C CA . LYS C 1 63 ? 38.384 73.126 -1.506 1.00 27.79 63 LYS C CA 1
ATOM 3617 C C . LYS C 1 63 ? 39.509 73.861 -2.255 1.00 28.23 63 LYS C C 1
ATOM 3618 O O . LYS C 1 63 ? 39.320 74.280 -3.398 1.00 28.90 63 LYS C O 1
ATOM 3624 N N . MET C 1 64 ? 40.676 73.978 -1.622 1.00 28.22 64 MET C N 1
ATOM 3625 C CA . MET C 1 64 ? 41.881 74.527 -2.252 1.00 28.62 64 MET C CA 1
ATOM 3626 C C . MET C 1 64 ? 42.327 73.812 -3.531 1.00 28.54 64 MET C C 1
ATOM 3627 O O . MET C 1 64 ? 42.684 74.470 -4.516 1.00 28.58 64 MET C O 1
ATOM 3632 N N . LYS C 1 65 ? 42.300 72.479 -3.518 1.00 28.55 65 LYS C N 1
ATOM 3633 C CA . LYS C 1 65 ? 42.638 71.681 -4.705 1.00 28.99 65 LYS C CA 1
ATOM 3634 C C . LYS C 1 65 ? 41.696 71.971 -5.891 1.00 28.51 65 LYS C C 1
ATOM 3635 O O . LYS C 1 65 ? 42.160 72.113 -7.022 1.00 28.34 65 LYS C O 1
ATOM 3641 N N . ARG C 1 66 ? 40.392 72.051 -5.608 1.00 27.99 66 ARG C N 1
ATOM 3642 C CA . ARG C 1 66 ? 39.360 72.438 -6.586 1.00 28.04 66 ARG C CA 1
ATOM 3643 C C . ARG C 1 66 ? 39.503 73.873 -7.093 1.00 27.46 66 ARG C C 1
ATOM 3644 O O . ARG C 1 66 ? 39.342 74.126 -8.282 1.00 26.55 66 ARG C O 1
ATOM 3652 N N . ALA C 1 67 ? 39.798 74.794 -6.176 1.00 27.18 67 ALA C N 1
ATOM 3653 C CA . ALA C 1 67 ? 40.097 76.201 -6.497 1.00 27.28 67 ALA C CA 1
ATOM 3654 C C . ALA C 1 67 ? 41.350 76.410 -7.357 1.00 27.09 67 ALA C C 1
ATOM 3655 O O . ALA C 1 67 ? 41.353 77.268 -8.236 1.00 26.13 67 ALA C O 1
ATOM 3657 N N . PHE C 1 68 ? 42.401 75.630 -7.083 1.00 27.81 68 PHE C N 1
ATOM 3658 C CA . PHE C 1 68 ? 43.668 75.710 -7.803 1.00 28.60 68 PHE C CA 1
ATOM 3659 C C . PHE C 1 68 ? 43.492 75.339 -9.262 1.00 29.43 68 PHE C C 1
ATOM 3660 O O . PHE C 1 68 ? 44.162 75.891 -10.151 1.00 29.37 68 PHE C O 1
ATOM 3668 N N . ASP C 1 69 ? 42.593 74.379 -9.490 1.00 30.14 69 ASP C N 1
ATOM 3669 C CA . ASP C 1 69 ? 42.321 73.873 -10.813 1.00 30.64 69 ASP C CA 1
ATOM 3670 C C . ASP C 1 69 ? 41.709 74.940 -11.703 1.00 30.99 69 ASP C C 1
ATOM 3671 O O . ASP C 1 69 ? 42.161 75.145 -12.853 1.00 32.71 69 ASP C O 1
ATOM 3676 N N . SER C 1 70 ? 40.685 75.615 -11.192 1.00 31.26 70 SER C N 1
ATOM 3677 C CA . SER C 1 70 ? 39.904 76.544 -12.002 1.00 32.25 70 SER C CA 1
ATOM 3678 C C . SER C 1 70 ? 40.562 77.900 -12.168 1.00 33.00 70 SER C C 1
ATOM 3679 O O . SER C 1 70 ? 40.283 78.631 -13.149 1.00 33.18 70 SER C O 1
ATOM 3682 N N . LEU C 1 71 ? 41.440 78.226 -11.202 1.00 33.91 71 LEU C N 1
ATOM 3683 C CA . LEU C 1 71 ? 42.024 79.531 -11.089 1.00 34.29 71 LEU C CA 1
ATOM 3684 C C . LEU C 1 71 ? 43.432 79.567 -11.653 1.00 34.73 71 LEU C C 1
ATOM 3685 O O . LEU C 1 71 ? 43.950 80.736 -11.921 1.00 34.75 71 LEU C O 1
ATOM 3690 N N . ASN C 1 72 ? 44.059 78.312 -11.822 1.00 34.54 72 ASN C N 1
ATOM 3691 C CA . ASN C 1 72 ? 45.468 78.241 -12.250 1.00 34.03 72 ASN C CA 1
ATOM 3692 C C . ASN C 1 72 ? 46.297 79.391 -11.654 1.00 31.99 72 ASN C C 1
ATOM 3693 O O . ASN C 1 72 ? 46.864 80.188 -12.412 1.00 32.43 72 ASN C O 1
ATOM 3698 N N . PRO C 1 73 ? 46.340 79.519 -10.295 1.00 31.16 73 PRO C N 1
ATOM 3699 C CA . PRO C 1 73 ? 47.025 80.650 -9.646 1.00 28.55 73 PRO C CA 1
ATOM 3700 C C . PRO C 1 73 ? 48.568 80.603 -9.672 1.00 28.13 73 PRO C C 1
ATOM 3701 O O . PRO C 1 73 ? 49.185 79.526 -9.791 1.00 27.42 73 PRO C O 1
ATOM 3705 N N . ASP C 1 74 ? 49.215 81.770 -9.521 1.00 27.83 74 ASP C N 1
ATOM 3706 C CA . ASP C 1 74 ? 50.686 81.845 -9.529 1.00 26.99 74 ASP C CA 1
ATOM 3707 C C . ASP C 1 74 ? 51.329 81.379 -8.223 1.00 26.19 74 ASP C C 1
ATOM 3708 O O . ASP C 1 74 ? 52.464 80.870 -8.211 1.00 25.91 74 ASP C O 1
ATOM 3713 N N . TYR C 1 75 ? 50.593 81.556 -7.134 1.00 25.27 75 TYR C N 1
ATOM 3714 C CA . TYR C 1 75 ? 51.064 81.204 -5.802 1.00 25.78 75 TYR C CA 1
ATOM 3715 C C . TYR C 1 75 ? 49.939 80.583 -5.045 1.00 25.59 75 TYR C C 1
ATOM 3716 O O . TYR C 1 75 ? 48.768 80.971 -5.235 1.00 25.74 75 TYR C O 1
ATOM 3725 N N . VAL C 1 76 ? 50.303 79.659 -4.161 1.00 25.86 76 VAL C N 1
ATOM 3726 C CA . VAL C 1 76 ? 49.408 79.159 -3.127 1.00 26.19 76 VAL C CA 1
ATOM 3727 C C . VAL C 1 76 ? 50.046 79.494 -1.787 1.00 27.08 76 VAL C C 1
ATOM 3728 O O . VAL C 1 76 ? 51.214 79.187 -1.544 1.00 27.48 76 VAL C O 1
ATOM 3732 N N . ASP C 1 77 ? 49.263 80.159 -0.937 1.00 27.21 77 ASP C N 1
ATOM 3733 C CA . ASP C 1 77 ? 49.591 80.383 0.462 1.00 27.27 77 ASP C CA 1
ATOM 3734 C C . ASP C 1 77 ? 49.250 79.073 1.251 1.00 27.06 77 ASP C C 1
ATOM 3735 O O . ASP C 1 77 ? 48.109 78.634 1.285 1.00 25.82 77 ASP C O 1
ATOM 3740 N N . LEU C 1 78 ? 50.276 78.451 1.840 1.00 27.24 78 LEU C N 1
ATOM 3741 C CA . LEU C 1 78 ? 50.117 77.283 2.707 1.00 26.89 78 LEU C CA 1
ATOM 3742 C C . LEU C 1 78 ? 50.767 77.611 4.032 1.00 26.88 78 LEU C C 1
ATOM 3743 O O . LEU C 1 78 ? 51.672 78.445 4.077 1.00 26.76 78 LEU C O 1
ATOM 3748 N N . GLU C 1 79 ? 50.279 76.995 5.113 1.00 26.55 79 GLU C N 1
ATOM 3749 C CA . GLU C 1 79 ? 50.699 77.407 6.472 1.00 26.42 79 GLU C CA 1
ATOM 3750 C C . GLU C 1 79 ? 51.844 76.555 7.032 1.00 26.29 79 GLU C C 1
ATOM 3751 O O . GLU C 1 79 ? 51.950 75.395 6.685 1.00 26.21 79 GLU C O 1
ATOM 3757 N N . SER C 1 80 ? 52.679 77.160 7.893 1.00 26.08 80 SER C N 1
ATOM 3758 C CA . SER C 1 80 ? 53.966 76.614 8.336 1.00 26.33 80 SER C CA 1
ATOM 3759 C C . SER C 1 80 ? 53.908 75.367 9.236 1.00 25.66 80 SER C C 1
ATOM 3760 O O . SER C 1 80 ? 54.921 74.699 9.421 1.00 25.01 80 SER C O 1
ATOM 3763 N N . ASP C 1 81 ? 52.723 75.086 9.783 1.00 26.12 81 ASP C N 1
ATOM 3764 C CA . ASP C 1 81 ? 52.436 73.910 10.629 1.00 26.13 81 ASP C CA 1
ATOM 3765 C C . ASP C 1 81 ? 51.916 72.698 9.822 1.00 26.35 81 ASP C C 1
ATOM 3766 O O . ASP C 1 81 ? 51.558 71.647 10.398 1.00 25.13 81 ASP C O 1
ATOM 3771 N N . LEU C 1 82 ? 51.866 72.859 8.496 1.00 26.72 82 LEU C N 1
ATOM 3772 C CA . LEU C 1 82 ? 51.506 71.763 7.614 1.00 27.99 82 LEU C CA 1
ATOM 3773 C C . LEU C 1 82 ? 52.733 70.886 7.366 1.00 28.33 82 LEU C C 1
ATOM 3774 O O . LEU C 1 82 ? 53.885 71.398 7.326 1.00 28.42 82 LEU C O 1
ATOM 3779 N N . PRO C 1 83 ? 52.502 69.564 7.242 1.00 27.85 83 PRO C N 1
ATOM 3780 C CA . PRO C 1 83 ? 53.554 68.595 6.913 1.00 28.14 83 PRO C CA 1
ATOM 3781 C C . PRO C 1 83 ? 54.110 68.820 5.507 1.00 27.82 83 PRO C C 1
ATOM 3782 O O . PRO C 1 83 ? 53.504 69.539 4.728 1.00 27.27 83 PRO C O 1
ATOM 3786 N N . ASP C 1 84 ? 55.256 68.215 5.208 1.00 28.34 84 ASP C N 1
ATOM 3787 C CA . ASP C 1 84 ? 55.920 68.370 3.906 1.00 29.41 84 ASP C CA 1
ATOM 3788 C C . ASP C 1 84 ? 55.047 67.934 2.733 1.00 29.05 84 ASP C C 1
ATOM 3789 O O . ASP C 1 84 ? 55.096 68.556 1.656 1.00 29.05 84 ASP C O 1
ATOM 3794 N N . SER C 1 85 ? 54.245 66.893 2.981 1.00 28.43 85 SER C N 1
ATOM 3795 C CA . SER C 1 85 ? 53.403 66.233 1.984 1.00 28.27 85 SER C CA 1
ATOM 3796 C C . SER C 1 85 ? 52.264 67.123 1.495 1.00 28.63 85 SER C C 1
ATOM 3797 O O . SER C 1 85 ? 51.719 66.889 0.420 1.00 28.43 85 SER C O 1
ATOM 3800 N N . ALA C 1 86 ? 51.927 68.150 2.277 1.00 29.06 86 ALA C N 1
ATOM 3801 C CA . ALA C 1 86 ? 50.917 69.115 1.877 1.00 29.78 86 ALA C CA 1
ATOM 3802 C C . ALA C 1 86 ? 51.429 70.158 0.868 1.00 30.60 86 ALA C C 1
ATOM 3803 O O . ALA C 1 86 ? 50.636 70.885 0.271 1.00 31.35 86 ALA C O 1
ATOM 3805 N N . PHE C 1 87 ? 52.739 70.245 0.669 1.00 31.07 87 PHE C N 1
ATOM 3806 C CA . PHE C 1 87 ? 53.261 71.256 -0.235 1.00 31.86 87 PHE C CA 1
ATOM 3807 C C . PHE C 1 87 ? 53.338 70.685 -1.652 1.00 32.79 87 PHE C C 1
ATOM 3808 O O . PHE C 1 87 ? 54.409 70.593 -2.254 1.00 33.45 87 PHE C O 1
ATOM 3816 N N . ASP C 1 88 ? 52.171 70.283 -2.168 1.00 33.58 88 ASP C N 1
ATOM 3817 C CA . ASP C 1 88 ? 52.079 69.530 -3.428 1.00 33.58 88 ASP C CA 1
ATOM 3818 C C . ASP C 1 88 ? 51.259 70.211 -4.571 1.00 33.25 88 ASP C C 1
ATOM 3819 O O . ASP C 1 88 ? 50.711 69.523 -5.440 1.00 34.61 88 ASP C O 1
ATOM 3824 N N . PHE C 1 89 ? 51.201 71.539 -4.576 1.00 32.59 89 PHE C N 1
ATOM 3825 C CA . PHE C 1 89 ? 50.552 72.314 -5.636 1.00 31.82 89 PHE C CA 1
ATOM 3826 C C . PHE C 1 89 ? 51.569 72.713 -6.696 1.00 31.37 89 PHE C C 1
ATOM 3827 O O . PHE C 1 89 ? 52.636 73.234 -6.363 1.00 31.35 89 PHE C O 1
ATOM 3835 N N . ASN C 1 90 ? 51.237 72.527 -7.968 1.00 30.92 90 ASN C N 1
ATOM 3836 C CA . ASN C 1 90 ? 52.174 72.899 -9.036 1.00 30.94 90 ASN C CA 1
ATOM 3837 C C . ASN C 1 90 ? 52.287 74.422 -9.347 1.00 30.45 90 ASN C C 1
ATOM 3838 O O . ASN C 1 90 ? 51.883 74.901 -10.412 1.00 29.54 90 ASN C O 1
ATOM 3843 N N . CYS C 1 91 ? 52.848 75.160 -8.388 1.00 30.68 91 CYS C N 1
ATOM 3844 C CA . CYS C 1 91 ? 53.117 76.607 -8.500 1.00 30.92 91 CYS C CA 1
ATOM 3845 C C . CYS C 1 91 ? 53.992 77.057 -7.334 1.00 30.94 91 CYS C C 1
ATOM 3846 O O . CYS C 1 91 ? 54.247 76.279 -6.403 1.00 30.95 91 CYS C O 1
ATOM 3849 N N . ARG C 1 92 ? 54.456 78.305 -7.386 1.00 30.83 92 ARG C N 1
ATOM 3850 C CA . ARG C 1 92 ? 55.261 78.854 -6.286 1.00 31.43 92 ARG C CA 1
ATOM 3851 C C . ARG C 1 92 ? 54.423 78.846 -4.993 1.00 30.35 92 ARG C C 1
ATOM 3852 O O . ARG C 1 92 ? 53.182 78.965 -5.035 1.00 30.21 92 ARG C O 1
ATOM 3860 N N . ILE C 1 93 ? 55.089 78.646 -3.860 1.00 29.57 93 ILE C N 1
ATOM 3861 C CA . ILE C 1 93 ? 54.393 78.533 -2.574 1.00 28.68 93 ILE C CA 1
ATOM 3862 C C . ILE C 1 93 ? 54.852 79.606 -1.601 1.00 28.55 93 ILE C C 1
ATOM 3863 O O . ILE C 1 93 ? 56.058 79.736 -1.327 1.00 28.71 93 ILE C O 1
ATOM 3868 N N . ILE C 1 94 ? 53.882 80.381 -1.111 1.00 27.78 94 ILE C N 1
ATOM 3869 C CA . ILE C 1 94 ? 54.048 81.226 0.069 1.00 27.16 94 ILE C CA 1
ATOM 3870 C C . ILE C 1 94 ? 53.708 80.395 1.340 1.00 26.95 94 ILE C C 1
ATOM 3871 O O . ILE C 1 94 ? 52.561 80.046 1.576 1.00 26.67 94 ILE C O 1
ATOM 3876 N N . GLU C 1 95 ? 54.721 80.063 2.133 1.00 26.50 95 GLU C N 1
ATOM 3877 C CA . GLU C 1 95 ? 54.528 79.381 3.390 1.00 25.82 95 GLU C CA 1
ATOM 3878 C C . GLU C 1 95 ? 54.373 80.393 4.521 1.00 25.26 95 GLU C C 1
ATOM 3879 O O . GLU C 1 95 ? 55.298 81.123 4.827 1.00 23.77 95 GLU C O 1
ATOM 3885 N N . SER C 1 96 ? 53.194 80.432 5.139 1.00 25.43 96 SER C N 1
ATOM 3886 C CA . SER C 1 96 ? 52.883 81.519 6.102 1.00 25.26 96 SER C CA 1
ATOM 3887 C C . SER C 1 96 ? 52.760 81.129 7.584 1.00 23.60 96 SER C C 1
ATOM 3888 O O . SER C 1 96 ? 52.393 80.033 7.910 1.00 24.12 96 SER C O 1
ATOM 3891 N N . TYR C 1 97 ? 53.113 82.058 8.461 1.00 23.80 97 TYR C N 1
ATOM 3892 C CA . TYR C 1 97 ? 52.928 81.937 9.913 1.00 22.97 97 TYR C CA 1
ATOM 3893 C C . TYR C 1 97 ? 52.157 83.160 10.351 1.00 23.14 97 TYR C C 1
ATOM 3894 O O . TYR C 1 97 ? 52.574 84.298 10.056 1.00 23.40 97 TYR C O 1
ATOM 3903 N N . HIS C 1 98 ? 51.071 82.928 11.083 1.00 23.79 98 HIS C N 1
ATOM 3904 C CA . HIS C 1 98 ? 50.278 84.009 11.713 1.00 24.29 98 HIS C CA 1
ATOM 3905 C C . HIS C 1 98 ? 50.229 83.869 13.190 1.00 23.92 98 HIS C C 1
ATOM 3906 O O . HIS C 1 98 ? 50.007 82.781 13.706 1.00 25.01 98 HIS C O 1
ATOM 3913 N N . ASN C 1 99 ? 50.337 85.005 13.866 1.00 23.72 99 ASN C N 1
ATOM 3914 C CA . ASN C 1 99 ? 50.175 85.060 15.312 1.00 23.32 99 ASN C CA 1
ATOM 3915 C C . ASN C 1 99 ? 49.454 86.356 15.629 1.00 24.27 99 ASN C C 1
ATOM 3916 O O . ASN C 1 99 ? 50.010 87.440 15.465 1.00 24.04 99 ASN C O 1
ATOM 3921 N N . PHE C 1 100 ? 48.206 86.228 16.064 1.00 25.26 100 PHE C N 1
ATOM 3922 C CA . PHE C 1 100 ? 47.364 87.381 16.359 1.00 26.36 100 PHE C CA 1
ATOM 3923 C C . PHE C 1 100 ? 47.514 87.843 17.810 1.00 26.74 100 PHE C C 1
ATOM 3924 O O . PHE C 1 100 ? 46.963 88.872 18.210 1.00 27.43 100 PHE C O 1
ATOM 3932 N N . ILE C 1 101 ? 48.302 87.094 18.576 1.00 26.82 101 ILE C N 1
ATOM 3933 C CA . ILE C 1 101 ? 48.449 87.361 20.001 1.00 26.47 101 ILE C CA 1
ATOM 3934 C C . ILE C 1 101 ? 49.716 88.126 20.292 1.00 26.32 101 ILE C C 1
ATOM 3935 O O . ILE C 1 101 ? 49.674 89.090 21.040 1.00 27.44 101 ILE C O 1
ATOM 3940 N N . ARG C 1 102 ? 50.830 87.724 19.681 1.00 25.94 102 ARG C N 1
ATOM 3941 C CA . ARG C 1 102 ? 52.138 88.312 19.985 1.00 25.31 102 ARG C CA 1
ATOM 3942 C C . ARG C 1 102 ? 53.128 88.019 18.855 1.00 24.67 102 ARG C C 1
ATOM 3943 O O . ARG C 1 102 ? 52.917 87.126 18.057 1.00 24.49 102 ARG C O 1
ATOM 3951 N N . THR C 1 103 ? 54.211 88.782 18.803 1.00 23.21 103 THR C N 1
ATOM 3952 C CA . THR C 1 103 ? 55.380 88.418 18.036 1.00 22.60 103 THR C CA 1
ATOM 3953 C C . THR C 1 103 ? 56.307 87.512 18.842 1.00 22.84 103 THR C C 1
ATOM 3954 O O . THR C 1 103 ? 56.743 87.881 19.954 1.00 23.05 103 THR C O 1
ATOM 3958 N N . PRO C 1 104 ? 56.600 86.313 18.315 1.00 22.71 104 PRO C N 1
ATOM 3959 C CA . PRO C 1 104 ? 57.558 85.447 19.001 1.00 23.52 104 PRO C CA 1
ATOM 3960 C C . PRO C 1 104 ? 58.963 86.091 18.971 1.00 24.16 104 PRO C C 1
ATOM 3961 O O . PRO C 1 104 ? 59.163 87.124 18.280 1.00 24.37 104 PRO C O 1
ATOM 3965 N N . ASP C 1 105 ? 59.923 85.525 19.707 1.00 23.98 105 ASP C N 1
ATOM 3966 C CA . ASP C 1 105 ? 61.310 86.063 19.657 1.00 24.23 105 ASP C CA 1
ATOM 3967 C C . ASP C 1 105 ? 62.048 85.661 18.352 1.00 23.43 105 ASP C C 1
ATOM 3968 O O . ASP C 1 105 ? 61.555 84.885 17.580 1.00 23.19 105 ASP C O 1
ATOM 3973 N N . TYR C 1 106 ? 63.240 86.203 18.145 1.00 23.97 106 TYR C N 1
ATOM 3974 C CA . TYR C 1 106 ? 64.025 85.962 16.953 1.00 23.57 106 TYR C CA 1
ATOM 3975 C C . TYR C 1 106 ? 64.226 84.475 16.650 1.00 23.44 106 TYR C C 1
ATOM 3976 O O . TYR C 1 106 ? 64.159 84.056 15.504 1.00 22.97 106 TYR C O 1
ATOM 3985 N N . SER C 1 107 ? 64.498 83.714 17.704 1.00 23.32 107 SER C N 1
ATOM 3986 C CA . SER C 1 107 ? 64.910 82.332 17.624 1.00 24.06 107 SER C CA 1
ATOM 3987 C C . SER C 1 107 ? 63.757 81.422 17.168 1.00 24.74 107 SER C C 1
ATOM 3988 O O . SER C 1 107 ? 63.972 80.529 16.322 1.00 23.70 107 SER C O 1
ATOM 3991 N N . GLU C 1 108 ? 62.538 81.676 17.671 1.00 27.06 108 GLU C N 1
ATOM 3992 C CA . GLU C 1 108 ? 61.336 80.963 17.171 1.00 28.22 108 GLU C CA 1
ATOM 3993 C C . GLU C 1 108 ? 61.138 81.220 15.667 1.00 27.06 108 GLU C C 1
ATOM 3994 O O . GLU C 1 108 ? 61.004 80.270 14.928 1.00 27.74 108 GLU C O 1
ATOM 4000 N N . LEU C 1 109 ? 61.173 82.487 15.233 1.00 26.11 109 LEU C N 1
ATOM 4001 C CA . LEU C 1 109 ? 60.930 82.861 13.831 1.00 25.62 109 LEU C CA 1
ATOM 4002 C C . LEU C 1 109 ? 62.051 82.480 12.877 1.00 24.82 109 LEU C C 1
ATOM 4003 O O . LEU C 1 109 ? 61.789 82.222 11.719 1.00 23.89 109 LEU C O 1
ATOM 4008 N N . LYS C 1 110 ? 63.296 82.500 13.357 1.00 24.97 110 LYS C N 1
ATOM 4009 C CA . LYS C 1 110 ? 64.462 81.927 12.634 1.00 24.80 110 LYS C CA 1
ATOM 4010 C C . LYS C 1 110 ? 64.198 80.466 12.275 1.00 24.43 110 LYS C C 1
ATOM 4011 O O . LYS C 1 110 ? 64.410 80.057 11.145 1.00 23.61 110 LYS C O 1
ATOM 4017 N N . GLY C 1 111 ? 63.724 79.698 13.260 1.00 25.01 111 GLY C N 1
ATOM 4018 C CA . GLY C 1 111 ? 63.285 78.316 13.061 1.00 24.94 111 GLY C CA 1
ATOM 4019 C C . GLY C 1 111 ? 62.274 78.213 11.932 1.00 25.13 111 GLY C C 1
ATOM 4020 O O . GLY C 1 111 ? 62.376 77.349 11.064 1.00 25.38 111 GLY C O 1
ATOM 4021 N N . ILE C 1 112 ? 61.294 79.099 11.926 1.00 25.61 112 ILE C N 1
ATOM 4022 C CA . ILE C 1 112 ? 60.305 79.089 10.841 1.00 26.87 112 ILE C CA 1
ATOM 4023 C C . ILE C 1 112 ? 60.942 79.290 9.458 1.00 26.28 112 ILE C C 1
ATOM 4024 O O . ILE C 1 112 ? 60.643 78.550 8.514 1.00 26.40 112 ILE C O 1
ATOM 4029 N N . VAL C 1 113 ? 61.817 80.287 9.350 1.00 26.14 113 VAL C N 1
ATOM 4030 C CA . VAL C 1 113 ? 62.484 80.585 8.083 1.00 26.41 113 VAL C CA 1
ATOM 4031 C C . VAL C 1 113 ? 63.440 79.441 7.651 1.00 26.58 113 VAL C C 1
ATOM 4032 O O . VAL C 1 113 ? 63.402 79.002 6.507 1.00 25.96 113 VAL C O 1
ATOM 4036 N N . GLU C 1 114 ? 64.274 78.961 8.565 1.00 26.75 114 GLU C N 1
ATOM 4037 C CA . GLU C 1 114 ? 65.241 77.940 8.218 1.00 28.07 114 GLU C CA 1
ATOM 4038 C C . GLU C 1 114 ? 64.606 76.578 7.986 1.00 28.85 114 GLU C C 1
ATOM 4039 O O . GLU C 1 114 ? 65.290 75.641 7.558 1.00 29.58 114 GLU C O 1
ATOM 4045 N N . GLY C 1 115 ? 63.312 76.464 8.277 1.00 28.62 115 GLY C N 1
ATOM 4046 C CA . GLY C 1 115 ? 62.612 75.224 8.079 1.00 29.12 115 GLY C CA 1
ATOM 4047 C C . GLY C 1 115 ? 61.654 75.347 6.911 1.00 29.35 115 GLY C C 1
ATOM 4048 O O . GLY C 1 115 ? 60.794 74.503 6.735 1.00 29.51 115 GLY C O 1
ATOM 4049 N N . ARG C 1 116 ? 61.803 76.414 6.133 1.00 29.71 116 ARG C N 1
ATOM 4050 C CA . ARG C 1 116 ? 60.983 76.679 4.947 1.00 30.27 116 ARG C CA 1
ATOM 4051 C C . ARG C 1 116 ? 60.848 75.485 4.007 1.00 30.62 116 ARG C C 1
ATOM 4052 O O . ARG C 1 116 ? 61.825 74.791 3.731 1.00 30.03 116 ARG C O 1
ATOM 4060 N N . ARG C 1 117 ? 59.610 75.271 3.544 1.00 31.76 117 ARG C N 1
ATOM 4061 C CA . ARG C 1 117 ? 59.286 74.385 2.423 1.00 32.63 117 ARG C CA 1
ATOM 4062 C C . ARG C 1 117 ? 58.916 75.206 1.167 1.00 33.69 117 ARG C C 1
ATOM 4063 O O . ARG C 1 117 ? 59.219 74.798 0.037 1.00 34.28 117 ARG C O 1
ATOM 4071 N N . GLY C 1 118 ? 58.281 76.366 1.377 1.00 34.49 118 GLY C N 1
ATOM 4072 C CA . GLY C 1 118 ? 57.695 77.158 0.294 1.00 34.33 118 GLY C CA 1
ATOM 4073 C C . GLY C 1 118 ? 58.757 77.982 -0.379 1.00 34.93 118 GLY C C 1
ATOM 4074 O O . GLY C 1 118 ? 59.923 77.966 0.041 1.00 35.98 118 GLY C O 1
ATOM 4075 N N . ASP C 1 119 ? 58.378 78.711 -1.422 1.00 34.06 119 ASP C N 1
ATOM 4076 C CA . ASP C 1 119 ? 59.347 79.554 -2.125 1.00 33.54 119 ASP C CA 1
ATOM 4077 C C . ASP C 1 119 ? 59.546 80.878 -1.400 1.00 32.71 119 ASP C C 1
ATOM 4078 O O . ASP C 1 119 ? 60.653 81.377 -1.329 1.00 33.28 119 ASP C O 1
ATOM 4083 N N . LEU C 1 120 ? 58.464 81.437 -0.872 1.00 31.86 120 LEU C N 1
ATOM 4084 C CA . LEU C 1 120 ? 58.532 82.593 0.004 1.00 31.27 120 LEU C CA 1
ATOM 4085 C C . LEU C 1 120 ? 58.016 82.163 1.375 1.00 30.29 120 LEU C C 1
ATOM 4086 O O . LEU C 1 120 ? 57.149 81.303 1.454 1.00 29.98 120 LEU C O 1
ATOM 4091 N N . VAL C 1 121 ? 58.567 82.754 2.436 1.00 29.70 121 VAL C N 1
ATOM 4092 C CA . VAL C 1 121 ? 58.012 82.661 3.777 1.00 29.44 121 VAL C CA 1
ATOM 4093 C C . VAL C 1 121 ? 57.289 83.964 4.109 1.00 29.22 121 VAL C C 1
ATOM 4094 O O . VAL C 1 121 ? 57.833 85.049 3.925 1.00 29.63 121 VAL C O 1
ATOM 4098 N N . LYS C 1 122 ? 56.041 83.856 4.554 1.00 28.98 122 LYS C N 1
ATOM 4099 C CA . LYS C 1 122 ? 55.331 85.028 5.081 1.00 27.81 122 LYS C CA 1
ATOM 4100 C C . LYS C 1 122 ? 55.165 84.882 6.593 1.00 27.11 122 LYS C C 1
ATOM 4101 O O . LYS C 1 122 ? 54.716 83.831 7.082 1.00 26.16 122 LYS C O 1
ATOM 4107 N N . ILE C 1 123 ? 55.591 85.914 7.321 1.00 25.69 123 ILE C N 1
ATOM 4108 C CA . ILE C 1 123 ? 55.449 85.970 8.772 1.00 25.66 123 ILE C CA 1
ATOM 4109 C C . ILE C 1 123 ? 54.610 87.201 9.108 1.00 25.55 123 ILE C C 1
ATOM 4110 O O . ILE C 1 123 ? 55.015 88.317 8.817 1.00 25.80 123 ILE C O 1
ATOM 4115 N N . ALA C 1 124 ? 53.444 86.978 9.706 1.00 25.69 124 ALA C N 1
ATOM 4116 C CA . ALA C 1 124 ? 52.530 88.064 10.076 1.00 26.20 124 ALA C CA 1
ATOM 4117 C C . ALA C 1 124 ? 52.125 87.942 11.557 1.00 25.51 124 ALA C C 1
ATOM 4118 O O . ALA C 1 124 ? 51.356 87.044 11.908 1.00 25.22 124 ALA C O 1
ATOM 4120 N N . THR C 1 125 ? 52.613 88.847 12.415 1.00 25.25 125 THR C N 1
ATOM 4121 C CA . THR C 1 125 ? 52.434 88.688 13.874 1.00 25.08 125 THR C CA 1
ATOM 4122 C C . THR C 1 125 ? 52.011 89.953 14.581 1.00 26.14 125 THR C C 1
ATOM 4123 O O . THR C 1 125 ? 52.388 91.039 14.158 1.00 27.05 125 THR C O 1
ATOM 4127 N N . MET C 1 126 ? 51.278 89.837 15.687 1.00 27.37 126 MET C N 1
ATOM 4128 C CA . MET C 1 126 ? 50.845 91.029 16.401 1.00 29.14 126 MET C CA 1
ATOM 4129 C C . MET C 1 126 ? 51.987 91.800 17.131 1.00 29.30 126 MET C C 1
ATOM 4130 O O . MET C 1 126 ? 52.666 91.255 18.015 1.00 28.54 126 MET C O 1
ATOM 4135 N N . GLY C 1 127 ? 52.193 93.062 16.743 1.00 28.87 127 GLY C N 1
ATOM 4136 C CA . GLY C 1 127 ? 53.223 93.900 17.357 1.00 29.08 127 GLY C CA 1
ATOM 4137 C C . GLY C 1 127 ? 52.829 94.325 18.761 1.00 29.74 127 GLY C C 1
ATOM 4138 O O . GLY C 1 127 ? 51.722 94.816 18.958 1.00 29.69 127 GLY C O 1
ATOM 4139 N N . LYS C 1 128 ? 53.726 94.131 19.736 1.00 29.77 128 LYS C N 1
ATOM 4140 C CA . LYS C 1 128 ? 53.448 94.489 21.116 1.00 30.60 128 LYS C CA 1
ATOM 4141 C C . LYS C 1 128 ? 54.395 95.589 21.579 1.00 30.30 128 LYS C C 1
ATOM 4142 O O . LYS C 1 128 ? 54.053 96.368 22.446 1.00 29.33 128 LYS C O 1
ATOM 4148 N N . SER C 1 129 ? 55.584 95.634 20.983 1.00 30.12 129 SER C N 1
ATOM 4149 C CA . SER C 1 129 ? 56.654 96.513 21.431 1.00 29.87 129 SER C CA 1
ATOM 4150 C C . SER C 1 129 ? 57.608 96.868 20.291 1.00 29.39 129 SER C C 1
ATOM 4151 O O . SER C 1 129 ? 57.538 96.278 19.199 1.00 29.59 129 SER C O 1
ATOM 4154 N N . LYS C 1 130 ? 58.477 97.845 20.566 1.00 28.18 130 LYS C N 1
ATOM 4155 C CA . LYS C 1 130 ? 59.579 98.235 19.699 1.00 27.62 130 LYS C CA 1
ATOM 4156 C C . LYS C 1 130 ? 60.490 97.050 19.456 1.00 27.35 130 LYS C C 1
ATOM 4157 O O . LYS C 1 130 ? 61.087 96.944 18.397 1.00 27.99 130 LYS C O 1
ATOM 4163 N N . ARG C 1 131 ? 60.612 96.180 20.452 1.00 27.03 131 ARG C N 1
ATOM 4164 C CA . ARG C 1 131 ? 61.432 94.981 20.374 1.00 27.28 131 ARG C CA 1
ATOM 4165 C C . ARG C 1 131 ? 61.008 94.028 19.262 1.00 26.35 131 ARG C C 1
ATOM 4166 O O . ARG C 1 131 ? 61.850 93.388 18.642 1.00 25.52 131 ARG C O 1
ATOM 4174 N N . ASP C 1 132 ? 59.706 93.958 19.010 1.00 25.49 132 ASP C N 1
ATOM 4175 C CA . ASP C 1 132 ? 59.161 93.111 17.965 1.00 25.99 132 ASP C CA 1
ATOM 4176 C C . ASP C 1 132 ? 59.570 93.546 16.547 1.00 25.82 132 ASP C C 1
ATOM 4177 O O . ASP C 1 132 ? 59.665 92.719 15.644 1.00 25.41 132 ASP C O 1
ATOM 4182 N N . VAL C 1 133 ? 59.772 94.854 16.383 1.00 26.69 133 VAL C N 1
ATOM 4183 C CA . VAL C 1 133 ? 60.260 95.450 15.155 1.00 27.13 133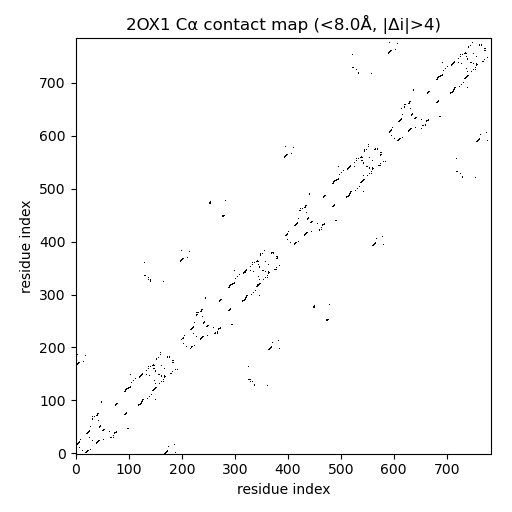 VAL C CA 1
ATOM 4184 C C . VAL C 1 133 ? 61.727 95.071 15.013 1.00 28.24 133 VAL C C 1
ATOM 4185 O O . VAL C 1 133 ? 62.140 94.679 13.923 1.00 28.21 133 VAL C O 1
ATOM 4189 N N . GLU C 1 134 ? 62.497 95.159 16.108 1.00 28.65 134 GLU C N 1
ATOM 4190 C CA . GLU C 1 134 ? 63.893 94.691 16.106 1.00 30.30 134 GLU C CA 1
ATOM 4191 C C . GLU C 1 134 ? 63.983 93.242 15.605 1.00 28.03 134 GLU C C 1
ATOM 4192 O O . GLU C 1 134 ? 64.779 92.960 14.739 1.00 28.23 134 GLU C O 1
ATOM 4198 N N . THR C 1 135 ? 63.118 92.363 16.109 1.00 27.50 135 THR C N 1
ATOM 4199 C CA . THR C 1 135 ? 63.027 90.944 15.721 1.00 26.67 135 THR C CA 1
ATOM 4200 C C . THR C 1 135 ? 62.771 90.711 14.228 1.00 27.61 135 THR C C 1
ATOM 4201 O O . THR C 1 135 ? 63.474 89.928 13.576 1.00 27.93 135 THR C O 1
ATOM 4205 N N . ILE C 1 136 ? 61.741 91.383 13.710 1.00 28.04 136 ILE C N 1
ATOM 4206 C CA . ILE C 1 136 ? 61.373 91.392 12.279 1.00 27.93 136 ILE C CA 1
ATOM 4207 C C . ILE C 1 136 ? 62.496 91.960 11.400 1.00 26.62 136 ILE C C 1
ATOM 4208 O O . ILE C 1 136 ? 62.842 91.389 10.359 1.00 26.71 136 ILE C O 1
ATOM 4213 N N . VAL C 1 137 ? 63.088 93.068 11.838 1.00 25.38 137 VAL C N 1
ATOM 4214 C CA . VAL C 1 137 ? 64.175 93.694 11.094 1.00 23.50 137 VAL C CA 1
ATOM 4215 C C . VAL C 1 137 ? 65.351 92.732 10.986 1.00 23.55 137 VAL C C 1
ATOM 4216 O O . VAL C 1 137 ? 65.909 92.536 9.918 1.00 23.70 137 VAL C O 1
ATOM 4220 N N . ARG C 1 138 ? 65.681 92.113 12.108 1.00 22.81 138 ARG C N 1
ATOM 4221 C CA . ARG C 1 138 ? 66.737 91.144 12.232 1.00 23.07 138 ARG C CA 1
ATOM 4222 C C . ARG C 1 138 ? 66.599 89.932 11.313 1.00 23.46 138 ARG C C 1
ATOM 4223 O O . ARG C 1 138 ? 67.564 89.522 10.687 1.00 23.66 138 ARG C O 1
ATOM 4231 N N . ILE C 1 139 ? 65.409 89.337 11.292 1.00 23.88 139 ILE C N 1
ATOM 4232 C CA . ILE C 1 139 ? 64.993 88.332 10.295 1.00 24.84 139 ILE C CA 1
ATOM 4233 C C . ILE C 1 139 ? 65.118 88.835 8.845 1.00 25.92 139 ILE C C 1
ATOM 4234 O O . ILE C 1 139 ? 65.761 88.193 8.036 1.00 26.59 139 ILE C O 1
ATOM 4239 N N . LEU C 1 140 ? 64.519 89.982 8.517 1.00 26.98 140 LEU C N 1
ATOM 4240 C CA . LEU C 1 140 ? 64.661 90.518 7.159 1.00 27.37 140 LEU C CA 1
ATOM 4241 C C . LEU C 1 140 ? 66.103 90.765 6.745 1.00 27.57 140 LEU C C 1
ATOM 4242 O O . LEU C 1 140 ? 66.460 90.484 5.610 1.00 28.67 140 LEU C O 1
ATOM 4247 N N . THR C 1 141 ? 66.938 91.273 7.652 1.00 27.76 141 THR C N 1
ATOM 4248 C CA . THR C 1 141 ? 68.340 91.525 7.302 1.00 26.92 141 THR C CA 1
ATOM 4249 C C . THR C 1 141 ? 69.181 90.237 7.244 1.00 26.89 141 THR C C 1
ATOM 4250 O O . THR C 1 141 ? 70.234 90.232 6.636 1.00 27.03 141 THR C O 1
ATOM 4254 N N . ASN C 1 142 ? 68.697 89.133 7.809 1.00 26.70 142 ASN C N 1
ATOM 4255 C CA . ASN C 1 142 ? 69.484 87.907 7.823 1.00 26.47 142 ASN C CA 1
ATOM 4256 C C . ASN C 1 142 ? 69.050 86.906 6.769 1.00 26.30 142 ASN C C 1
ATOM 4257 O O . ASN C 1 142 ? 69.830 86.025 6.393 1.00 25.76 142 ASN C O 1
ATOM 4262 N N . TYR C 1 143 ? 67.810 87.048 6.300 1.00 26.25 143 TYR C N 1
ATOM 4263 C CA . TYR C 1 143 ? 67.218 86.114 5.342 1.00 26.86 143 TYR C CA 1
ATOM 4264 C C . TYR C 1 143 ? 66.540 86.812 4.174 1.00 27.27 143 TYR C C 1
ATOM 4265 O O . TYR C 1 143 ? 65.985 87.905 4.332 1.00 27.31 143 TYR C O 1
ATOM 4274 N N . ASP C 1 144 ? 66.573 86.136 3.021 1.00 27.80 144 ASP C N 1
ATOM 4275 C CA . ASP C 1 144 ? 65.869 86.532 1.806 1.00 27.93 144 ASP C CA 1
ATOM 4276 C C . ASP C 1 144 ? 64.609 85.721 1.573 1.00 28.04 144 ASP C C 1
ATOM 4277 O O . ASP C 1 144 ? 64.446 84.627 2.140 1.00 28.12 144 ASP C O 1
ATOM 4282 N N . ASP C 1 145 ? 63.746 86.246 0.693 1.00 28.30 145 ASP C N 1
ATOM 4283 C CA . ASP C 1 145 ? 62.482 85.599 0.281 1.00 28.76 145 ASP C CA 1
ATOM 4284 C C . ASP C 1 145 ? 61.502 85.458 1.461 1.00 28.70 145 ASP C C 1
ATOM 4285 O O . ASP C 1 145 ? 60.778 84.463 1.590 1.00 28.30 145 ASP C O 1
ATOM 4290 N N . VAL C 1 146 ? 61.486 86.485 2.313 1.00 28.97 146 VAL C N 1
ATOM 4291 C CA . VAL C 1 146 ? 60.641 86.514 3.505 1.00 28.68 146 VAL C CA 1
ATOM 4292 C C . VAL C 1 146 ? 59.765 87.766 3.462 1.00 28.61 146 VAL C C 1
ATOM 4293 O O . VAL C 1 146 ? 60.253 88.864 3.203 1.00 29.01 146 VAL C O 1
ATOM 4297 N N . VAL C 1 147 ? 58.462 87.585 3.663 1.00 28.37 147 VAL C N 1
ATOM 4298 C CA . VAL C 1 147 ? 57.536 88.691 3.864 1.00 27.53 147 VAL C CA 1
ATOM 4299 C C . VAL C 1 147 ? 57.293 88.713 5.351 1.00 27.10 147 VAL C C 1
ATOM 4300 O O . VAL C 1 147 ? 56.673 87.804 5.879 1.00 27.81 147 VAL C O 1
ATOM 4304 N N . ALA C 1 148 ? 57.796 89.725 6.049 1.00 26.03 148 ALA C N 1
ATOM 4305 C CA . ALA C 1 148 ? 57.627 89.756 7.479 1.00 25.95 148 ALA C CA 1
ATOM 4306 C C . ALA C 1 148 ? 57.287 91.159 7.934 1.00 25.53 148 ALA C C 1
ATOM 4307 O O . ALA C 1 148 ? 58.016 92.105 7.649 1.00 26.42 148 ALA C O 1
ATOM 4309 N N . PHE C 1 149 ? 56.188 91.285 8.664 1.00 24.68 149 PHE C N 1
ATOM 4310 C CA . PHE C 1 149 ? 55.688 92.584 9.102 1.00 23.89 149 PHE C CA 1
ATOM 4311 C C . PHE C 1 149 ? 54.867 92.397 10.383 1.00 23.90 149 PHE C C 1
ATOM 4312 O O . PHE C 1 149 ? 54.482 91.281 10.745 1.00 21.86 149 PHE C O 1
ATOM 4320 N N . LEU C 1 150 ? 54.638 93.502 11.087 1.00 25.20 150 LEU C N 1
ATOM 4321 C CA . LEU C 1 150 ? 53.875 93.461 12.342 1.00 25.87 150 LEU C CA 1
ATOM 4322 C C . LEU C 1 150 ? 52.469 93.971 12.070 1.00 26.99 150 LEU C C 1
ATOM 4323 O O . LEU C 1 150 ? 52.284 94.907 11.294 1.00 27.55 150 LEU C O 1
ATOM 4328 N N . MET C 1 151 ? 51.485 93.306 12.651 1.00 27.49 151 MET C N 1
ATOM 4329 C CA . MET C 1 151 ? 50.120 93.773 12.598 1.00 28.96 151 MET C CA 1
ATOM 4330 C C . MET C 1 151 ? 49.840 94.687 13.799 1.00 28.72 151 MET C C 1
ATOM 4331 O O . MET C 1 151 ? 50.558 94.654 14.788 1.00 27.71 151 MET C O 1
ATOM 4336 N N . GLY C 1 152 ? 48.783 95.488 13.677 1.00 29.64 152 GLY C N 1
ATOM 4337 C CA . GLY C 1 152 ? 48.299 96.374 14.716 1.00 30.40 152 GLY C CA 1
ATOM 4338 C C . GLY C 1 152 ? 48.378 97.794 14.208 1.00 31.72 152 GLY C C 1
ATOM 4339 O O . GLY C 1 152 ? 49.201 98.113 13.354 1.00 31.19 152 GLY C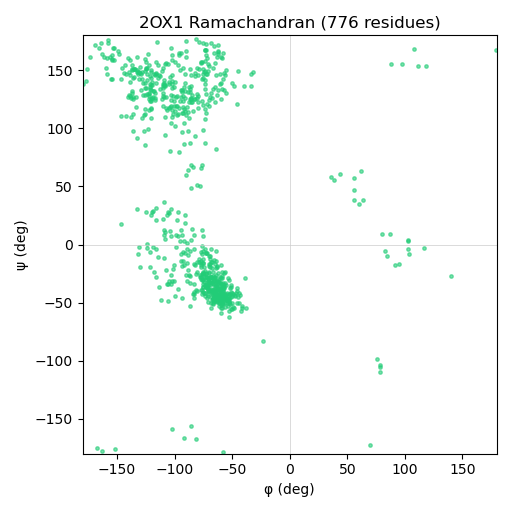 O 1
ATOM 4340 N N . GLU C 1 153 ? 47.519 98.646 14.753 1.00 33.67 153 GLU C N 1
ATOM 4341 C CA . GLU C 1 153 ? 47.485 100.064 14.410 1.00 35.26 153 GLU C CA 1
ATOM 4342 C C . GLU C 1 153 ? 48.841 100.806 14.452 1.00 35.84 153 GLU C C 1
ATOM 4343 O O . GLU C 1 153 ? 49.133 101.593 13.532 1.00 36.16 153 GLU C O 1
ATOM 4349 N N . ARG C 1 154 ? 49.661 100.588 15.489 1.00 36.08 154 ARG C N 1
ATOM 4350 C CA . ARG C 1 154 ? 50.927 101.357 15.580 1.00 36.92 154 ARG C CA 1
ATOM 4351 C C . ARG C 1 154 ? 52.112 100.780 14.791 1.00 36.21 154 ARG C C 1
ATOM 4352 O O . ARG C 1 154 ? 53.245 101.256 14.955 1.00 36.07 154 ARG C O 1
ATOM 4360 N N . PHE C 1 155 ? 51.839 99.823 13.890 1.00 35.27 155 PHE C N 1
ATOM 4361 C CA . PHE C 1 155 ? 52.911 99.085 13.222 1.00 34.54 155 PHE C CA 1
ATOM 4362 C C . PHE C 1 155 ? 52.911 99.108 11.697 1.00 34.66 155 PHE C C 1
ATOM 4363 O O . PHE C 1 155 ? 53.809 98.531 11.045 1.00 34.41 155 PHE C O 1
ATOM 4371 N N . SER C 1 156 ? 51.933 99.812 11.135 1.00 34.21 156 SER C N 1
ATOM 4372 C CA . SER C 1 156 ? 51.761 99.882 9.685 1.00 34.07 156 SER C CA 1
ATOM 4373 C C . SER C 1 156 ? 53.083 100.131 8.949 1.00 33.27 156 SER C C 1
ATOM 4374 O O . SER C 1 156 ? 53.325 99.544 7.880 1.00 34.13 156 SER C O 1
ATOM 4377 N N . PHE C 1 157 ? 53.924 100.995 9.521 1.00 31.59 157 PHE C N 1
ATOM 4378 C CA . PHE C 1 157 ? 55.206 101.374 8.940 1.00 30.33 157 PHE C CA 1
ATOM 4379 C C . PHE C 1 157 ? 56.113 100.155 8.637 1.00 30.46 157 PHE C C 1
ATOM 4380 O O . PHE C 1 157 ? 56.876 100.161 7.637 1.00 30.43 157 PHE C O 1
ATOM 4388 N N . THR C 1 158 ? 56.028 99.131 9.501 1.00 29.55 158 THR C N 1
ATOM 4389 C CA . THR C 1 158 ? 56.824 97.912 9.353 1.00 29.44 158 THR C CA 1
ATOM 4390 C C . THR C 1 158 ? 56.525 97.297 7.978 1.00 30.44 158 THR C C 1
ATOM 4391 O O . THR C 1 158 ? 57.455 96.902 7.286 1.00 31.77 158 THR C O 1
ATOM 4395 N N . ARG C 1 159 ? 55.251 97.271 7.565 1.00 30.32 159 ARG C N 1
ATOM 4396 C CA . ARG C 1 159 ? 54.866 96.791 6.206 1.00 30.51 159 ARG C CA 1
ATOM 4397 C C . ARG C 1 159 ? 55.697 97.357 5.045 1.00 31.28 159 ARG C C 1
ATOM 4398 O O . ARG C 1 159 ? 56.105 96.606 4.141 1.00 32.85 159 ARG C O 1
ATOM 4406 N N . VAL C 1 160 ? 55.952 98.663 5.086 1.00 31.05 160 VAL C N 1
ATOM 4407 C CA . VAL C 1 160 ? 56.721 99.362 4.084 1.00 30.66 160 VAL C CA 1
ATOM 4408 C C . VAL C 1 160 ? 58.234 99.226 4.339 1.00 31.02 160 VAL C C 1
ATOM 4409 O O . VAL C 1 160 ? 58.993 99.018 3.385 1.00 30.96 160 VAL C O 1
ATOM 4413 N N . LEU C 1 161 ? 58.669 99.353 5.604 1.00 31.07 161 LEU C N 1
ATOM 4414 C CA . LEU C 1 161 ? 60.058 99.073 6.012 1.00 30.89 161 LEU C CA 1
ATOM 4415 C C . LEU C 1 161 ? 60.572 97.766 5.434 1.00 30.85 161 LEU C C 1
ATOM 4416 O O . LEU C 1 161 ? 61.675 97.726 4.904 1.00 31.04 161 LEU C O 1
ATOM 4421 N N . ALA C 1 162 ? 59.769 96.709 5.609 1.00 29.99 162 ALA C N 1
ATOM 4422 C CA . ALA C 1 162 ? 60.026 95.357 5.177 1.00 30.30 162 ALA C CA 1
ATOM 4423 C C . ALA C 1 162 ? 60.452 95.320 3.723 1.00 31.08 162 ALA C C 1
ATOM 4424 O O . ALA C 1 162 ? 61.495 94.754 3.401 1.00 31.58 162 ALA C O 1
ATOM 4426 N N . ALA C 1 163 ? 59.640 95.914 2.845 1.00 30.95 163 ALA C N 1
ATOM 4427 C CA . ALA C 1 163 ? 59.928 95.919 1.412 1.00 30.42 163 ALA C CA 1
ATOM 4428 C C . ALA C 1 163 ? 61.349 96.405 1.142 1.00 29.72 163 ALA C C 1
ATOM 4429 O O . ALA C 1 163 ? 62.030 95.914 0.227 1.00 29.24 163 ALA C O 1
ATOM 4431 N N . TYR C 1 164 ? 61.775 97.379 1.943 1.00 28.70 164 TYR C N 1
ATOM 4432 C CA . TYR C 1 164 ? 63.066 98.020 1.785 1.00 27.51 164 TYR C CA 1
ATOM 4433 C C . TYR C 1 164 ? 64.184 97.171 2.386 1.00 26.46 164 TYR C C 1
ATOM 4434 O O . TYR C 1 164 ? 65.352 97.395 2.111 1.00 24.88 164 TYR C O 1
ATOM 4443 N N . LEU C 1 165 ? 63.795 96.190 3.195 1.00 26.25 165 LEU C N 1
ATOM 4444 C CA . LEU C 1 165 ? 64.714 95.190 3.735 1.00 26.42 165 LEU C CA 1
ATOM 4445 C C . LEU C 1 165 ? 64.730 93.928 2.869 1.00 27.07 165 LEU C C 1
ATOM 4446 O O . LEU C 1 165 ? 65.231 92.869 3.303 1.00 27.59 165 LEU C O 1
ATOM 4451 N N . GLY C 1 166 ? 64.144 94.031 1.668 1.00 26.88 166 GLY C N 1
ATOM 4452 C CA . GLY C 1 166 ? 64.216 92.989 0.654 1.00 27.06 166 GLY C CA 1
ATOM 4453 C C . GLY C 1 166 ? 62.961 92.159 0.543 1.00 28.26 166 GLY C C 1
ATOM 4454 O O . GLY C 1 166 ? 62.906 91.192 -0.234 1.00 28.53 166 GLY C O 1
ATOM 4455 N N . SER C 1 167 ? 61.942 92.520 1.311 1.00 28.13 167 SER C N 1
ATOM 4456 C CA . SER C 1 167 ? 60.697 91.782 1.238 1.00 28.73 167 SER C CA 1
ATOM 4457 C C . SER C 1 167 ? 60.023 92.036 -0.133 1.00 29.00 167 SER C C 1
ATOM 4458 O O . SER C 1 167 ? 59.889 93.201 -0.569 1.00 29.43 167 SER C O 1
ATOM 4461 N N . PRO C 1 168 ? 59.617 90.956 -0.831 1.00 29.11 168 PRO C N 1
ATOM 4462 C CA . PRO C 1 168 ? 59.004 91.075 -2.182 1.00 29.27 168 PRO C CA 1
ATOM 4463 C C . PRO C 1 168 ? 57.593 91.721 -2.269 1.00 29.13 168 PRO C C 1
ATOM 4464 O O . PRO C 1 168 ? 57.301 92.368 -3.276 1.00 29.41 168 PRO C O 1
ATOM 4468 N N . PHE C 1 169 ? 56.732 91.518 -1.266 1.00 27.91 169 PHE C N 1
ATOM 4469 C CA . PHE C 1 169 ? 55.375 92.083 -1.288 1.00 27.66 169 PHE C CA 1
ATOM 4470 C C . PHE C 1 169 ? 55.071 93.064 -0.162 1.00 27.95 169 PHE C C 1
ATOM 4471 O O . PHE C 1 169 ? 55.580 92.900 0.942 1.00 28.26 169 PHE C O 1
ATOM 4479 N N . ILE C 1 170 ? 54.239 94.074 -0.444 1.00 28.15 170 ILE C N 1
ATOM 4480 C CA . ILE C 1 170 ? 53.457 94.783 0.594 1.00 27.95 170 ILE C CA 1
ATOM 4481 C C . ILE C 1 170 ? 52.014 94.312 0.400 1.00 27.84 170 ILE C C 1
ATOM 4482 O O . ILE C 1 170 ? 51.480 94.374 -0.715 1.00 28.51 170 ILE C O 1
ATOM 4487 N N . TYR C 1 171 ? 51.402 93.825 1.473 1.00 27.19 171 TYR C N 1
ATOM 4488 C CA . TYR C 1 171 ? 49.986 93.501 1.501 1.00 26.31 171 TYR C CA 1
ATOM 4489 C C . TYR C 1 171 ? 49.104 94.728 1.819 1.00 27.00 171 TYR C C 1
ATOM 4490 O O . TYR C 1 171 ? 49.333 95.470 2.792 1.00 27.88 171 TYR C O 1
ATOM 4499 N N . CYS C 1 172 ? 48.108 94.943 0.967 1.00 26.97 172 CYS C N 1
ATOM 4500 C CA . CYS C 1 172 ? 47.258 96.117 1.031 1.00 27.80 172 CYS C CA 1
ATOM 4501 C C . CYS C 1 172 ? 45.836 95.669 1.110 1.00 28.24 172 CYS C C 1
ATOM 4502 O O . CYS C 1 172 ? 45.502 94.553 0.665 1.00 28.64 172 CYS C O 1
ATOM 4505 N N . TYR C 1 173 ? 44.988 96.541 1.646 1.00 28.49 173 TYR C N 1
ATOM 4506 C CA . TYR C 1 173 ? 43.543 96.334 1.542 1.00 28.89 173 TYR C CA 1
ATOM 4507 C C . TYR C 1 173 ? 42.944 97.124 0.403 1.00 28.58 173 TYR C C 1
ATOM 4508 O O . TYR C 1 173 ? 43.507 98.122 -0.013 1.00 28.23 173 TYR C O 1
ATOM 4517 N N . VAL C 1 174 ? 41.814 96.634 -0.116 1.00 29.08 174 VAL C N 1
ATOM 4518 C CA . VAL C 1 174 ? 40.922 97.400 -0.986 1.00 28.92 174 VAL C CA 1
ATOM 4519 C C . VAL C 1 174 ? 39.542 97.426 -0.350 1.00 29.19 174 VAL C C 1
ATOM 4520 O O . VAL C 1 174 ? 39.205 96.534 0.428 1.00 28.98 174 VAL C O 1
ATOM 4524 N N . GLY C 1 175 ? 38.756 98.453 -0.678 1.00 29.43 175 GLY C N 1
ATOM 4525 C CA . GLY C 1 175 ? 37.478 98.696 -0.033 1.00 30.43 175 GLY C CA 1
ATOM 4526 C C . GLY C 1 175 ? 37.673 99.336 1.319 1.00 31.55 175 GLY C C 1
ATOM 4527 O O . GLY C 1 175 ? 38.024 100.518 1.414 1.00 32.07 175 GLY C O 1
ATOM 4528 N N . SER C 1 176 ? 37.480 98.537 2.367 1.00 32.27 176 SER C N 1
ATOM 4529 C CA . SER C 1 176 ? 37.681 98.979 3.748 1.00 32.87 176 SER C CA 1
ATOM 4530 C C . SER C 1 176 ? 38.832 98.195 4.445 1.00 32.95 176 SER C C 1
ATOM 4531 O O . SER C 1 176 ? 39.192 97.112 3.997 1.00 32.79 176 SER C O 1
ATOM 4534 N N . PRO C 1 177 ? 39.442 98.770 5.507 1.00 33.23 177 PRO C N 1
ATOM 4535 C CA . PRO C 1 177 ? 40.500 98.017 6.219 1.00 33.47 177 PRO C CA 1
ATOM 4536 C C . PRO C 1 177 ? 39.964 96.822 7.019 1.00 33.66 177 PRO C C 1
ATOM 4537 O O . PRO C 1 177 ? 39.098 96.982 7.876 1.00 34.41 177 PRO C O 1
ATOM 4541 N N . LYS C 1 178 ? 40.488 95.632 6.756 1.00 33.76 178 LYS C N 1
ATOM 4542 C CA . LYS C 1 178 ? 39.930 94.410 7.351 1.00 34.09 178 LYS C CA 1
ATOM 4543 C C . LYS C 1 178 ? 40.490 94.086 8.756 1.00 33.91 178 LYS C C 1
ATOM 4544 O O . LYS C 1 178 ? 40.125 93.069 9.364 1.00 34.37 178 LYS C O 1
ATOM 4550 N N . ALA C 1 179 ? 41.330 94.990 9.265 1.00 33.31 179 ALA C N 1
ATOM 4551 C CA . ALA C 1 179 ? 42.094 94.858 10.521 1.00 33.08 179 ALA C CA 1
ATOM 4552 C C . ALA C 1 179 ? 42.845 96.184 10.712 1.00 32.82 179 ALA C C 1
ATOM 4553 O O . ALA C 1 179 ? 43.316 96.759 9.717 1.00 33.36 179 ALA C O 1
ATOM 4555 N N . PRO C 1 180 ? 42.941 96.693 11.967 1.00 32.39 180 PRO C N 1
ATOM 4556 C CA . PRO C 1 180 ? 43.627 97.993 12.219 1.00 31.91 180 PRO C CA 1
ATOM 4557 C C . PRO C 1 180 ? 45.105 97.977 11.793 1.00 31.40 180 PRO C C 1
ATOM 4558 O O . PRO C 1 180 ? 45.797 96.957 11.987 1.00 32.40 180 PRO C O 1
ATOM 4562 N N . GLY C 1 181 ? 45.570 99.055 11.169 1.00 30.15 181 GLY C N 1
ATOM 4563 C CA . GLY C 1 181 ? 46.931 99.102 10.664 1.00 29.32 181 GLY C CA 1
ATOM 4564 C C . GLY C 1 181 ? 47.222 98.661 9.233 1.00 29.02 181 GLY C C 1
ATOM 4565 O O . GLY C 1 181 ? 48.275 98.977 8.695 1.00 28.97 181 GLY C O 1
ATOM 4566 N N . GLN C 1 182 ? 46.310 97.927 8.601 1.00 29.16 182 GLN C N 1
ATOM 4567 C CA . GLN C 1 182 ? 46.401 97.694 7.164 1.00 28.23 182 GLN C CA 1
ATOM 4568 C C . GLN C 1 182 ? 46.439 99.011 6.370 1.00 28.50 182 GLN C C 1
ATOM 4569 O O . GLN C 1 182 ? 45.842 100.005 6.763 1.00 28.38 182 GLN C O 1
ATOM 4575 N N . ILE C 1 183 ? 47.147 98.985 5.248 1.00 29.17 183 ILE C N 1
ATOM 4576 C CA . ILE C 1 183 ? 47.341 100.137 4.361 1.00 29.01 183 ILE C CA 1
ATOM 4577 C C . ILE C 1 183 ? 46.551 99.943 3.061 1.00 28.89 183 ILE C C 1
ATOM 4578 O O . ILE C 1 183 ? 46.540 98.849 2.484 1.00 28.73 183 ILE C O 1
ATOM 4583 N N . SER C 1 184 ? 45.894 101.005 2.608 1.00 28.38 184 SER C N 1
ATOM 4584 C CA . SER C 1 184 ? 45.242 101.002 1.320 1.00 29.09 184 SER C CA 1
ATOM 4585 C C . SER C 1 184 ? 46.264 100.877 0.191 1.00 29.49 184 SER C C 1
ATOM 4586 O O . SER C 1 184 ? 47.447 101.247 0.339 1.00 28.76 184 SER C O 1
ATOM 4589 N N . LEU C 1 185 ? 45.786 100.371 -0.943 1.00 29.85 185 LEU C N 1
ATOM 4590 C CA . LEU C 1 185 ? 46.585 100.293 -2.168 1.00 30.09 185 LEU C CA 1
ATOM 4591 C C . LEU C 1 185 ? 47.085 101.678 -2.685 1.00 30.41 185 LEU C C 1
ATOM 4592 O O . LEU C 1 185 ? 48.219 101.792 -3.166 1.00 29.66 185 LEU C O 1
ATOM 4597 N N . ASP C 1 186 ? 46.269 102.730 -2.560 1.00 31.74 186 ASP C N 1
ATOM 4598 C CA . ASP C 1 186 ? 46.725 104.079 -2.979 1.00 32.09 186 ASP C CA 1
ATOM 4599 C C . ASP C 1 186 ? 47.772 104.681 -2.043 1.00 31.84 186 ASP C C 1
ATOM 4600 O O . ASP C 1 186 ? 48.685 105.385 -2.506 1.00 31.72 186 ASP C O 1
ATOM 4605 N N . ASP C 1 187 ? 47.644 104.420 -0.735 1.00 31.58 187 ASP C N 1
ATOM 4606 C CA . ASP C 1 187 ? 48.664 104.895 0.220 1.00 31.47 187 ASP C CA 1
ATOM 4607 C C . ASP C 1 187 ? 50.009 104.212 0.001 1.00 30.77 187 ASP C C 1
ATOM 4608 O O . ASP C 1 187 ? 51.042 104.874 -0.040 1.00 30.69 187 ASP C O 1
ATOM 4613 N N . ALA C 1 188 ? 49.983 102.899 -0.179 1.00 30.50 188 ALA C N 1
ATOM 4614 C CA . ALA C 1 188 ? 51.195 102.132 -0.384 1.00 30.48 188 ALA C CA 1
ATOM 4615 C C . ALA C 1 188 ? 51.957 102.627 -1.616 1.00 30.69 188 ALA C C 1
ATOM 4616 O O . ALA C 1 188 ? 53.164 102.828 -1.569 1.00 31.65 188 ALA C O 1
ATOM 4618 N N . ARG C 1 189 ? 51.241 102.847 -2.708 1.00 30.90 189 ARG C N 1
ATOM 4619 C CA . ARG C 1 189 ? 51.832 103.307 -3.964 1.00 30.83 189 ARG C CA 1
ATOM 4620 C C . ARG C 1 189 ? 52.369 104.733 -3.879 1.00 29.42 189 ARG C C 1
ATOM 4621 O O . ARG C 1 189 ? 53.427 105.030 -4.424 1.00 29.29 189 ARG C O 1
ATOM 4629 N N . GLU C 1 190 ? 51.628 105.609 -3.213 1.00 28.30 190 GLU C N 1
ATOM 4630 C CA . GLU C 1 190 ? 52.104 106.965 -2.957 1.00 27.60 190 GLU C CA 1
ATOM 4631 C C . GLU C 1 190 ? 53.363 107.029 -2.054 1.00 27.07 190 GLU C C 1
ATOM 4632 O O . GLU C 1 190 ? 54.273 107.798 -2.332 1.00 27.05 190 GLU C O 1
ATOM 4638 N N . ILE C 1 191 ? 53.400 106.218 -0.992 1.00 26.34 191 ILE C N 1
ATOM 4639 C CA . ILE C 1 191 ? 54.565 106.111 -0.092 1.00 26.18 191 ILE C CA 1
ATOM 4640 C C . ILE C 1 191 ? 55.833 105.612 -0.828 1.00 26.63 191 ILE C C 1
ATOM 4641 O O . ILE C 1 191 ? 56.898 106.251 -0.771 1.00 25.58 191 ILE C O 1
ATOM 4646 N N . ILE C 1 192 ? 55.715 104.486 -1.527 1.00 27.60 192 ILE C N 1
ATOM 4647 C CA . ILE C 1 192 ? 56.833 103.945 -2.319 1.00 29.24 192 ILE C CA 1
ATOM 4648 C C . ILE C 1 192 ? 57.413 104.925 -3.353 1.00 29.71 192 ILE C C 1
ATOM 4649 O O . ILE C 1 192 ? 58.637 105.129 -3.410 1.00 30.60 192 ILE C O 1
ATOM 4654 N N . SER C 1 193 ? 56.555 105.570 -4.141 1.00 29.61 193 SER C N 1
ATOM 4655 C CA . SER C 1 193 ? 57.062 106.527 -5.131 1.00 29.73 193 SER C CA 1
ATOM 4656 C C . SER C 1 193 ? 57.783 107.686 -4.465 1.00 29.20 193 SER C C 1
ATOM 4657 O O . SER C 1 193 ? 58.818 108.157 -4.964 1.00 29.77 193 SER C O 1
ATOM 4660 N N . ARG C 1 194 ? 57.246 108.134 -3.334 1.00 28.63 194 ARG C N 1
ATOM 4661 C CA . ARG C 1 194 ? 57.880 109.197 -2.557 1.00 28.42 194 ARG C CA 1
ATOM 4662 C C . ARG C 1 194 ? 59.206 108.775 -1.947 1.00 28.64 194 ARG C C 1
ATOM 4663 O O . ARG C 1 194 ? 60.136 109.579 -1.873 1.00 29.28 194 ARG C O 1
ATOM 4671 N N . LEU C 1 195 ? 59.300 107.498 -1.584 1.00 28.72 195 LEU C N 1
ATOM 4672 C CA . LEU C 1 195 ? 60.518 106.907 -1.066 1.00 29.15 195 LEU C CA 1
ATOM 4673 C C . LEU C 1 195 ? 61.516 106.450 -2.130 1.00 29.90 195 LEU C C 1
ATOM 4674 O O . LEU C 1 195 ? 62.701 106.688 -1.981 1.00 30.52 195 LEU C O 1
ATOM 4679 N N . GLY C 1 196 ? 61.062 105.755 -3.168 1.00 30.96 196 GLY C N 1
ATOM 4680 C CA . GLY C 1 196 ? 61.887 105.583 -4.374 1.00 32.04 196 GLY C CA 1
ATOM 4681 C C . GLY C 1 196 ? 62.739 104.331 -4.559 1.00 32.72 196 GLY C C 1
ATOM 4682 O O . GLY C 1 196 ? 62.610 103.323 -3.844 1.00 32.72 196 GLY C O 1
ATOM 4684 N N . MET D 1 1 ? 56.445 113.324 16.588 1.00 42.56 1 MET D N 1
ATOM 4685 C CA . MET D 1 1 ? 57.527 113.199 15.553 1.00 42.44 1 MET D CA 1
ATOM 4686 C C . MET D 1 1 ? 57.418 114.403 14.638 1.00 40.39 1 MET D C 1
ATOM 4687 O O . MET D 1 1 ? 56.405 114.564 13.918 1.00 40.39 1 MET D O 1
ATOM 4692 N N . LYS D 1 2 ? 58.453 115.245 14.690 1.00 37.06 2 LYS D N 1
ATOM 4693 C CA . LYS D 1 2 ? 58.450 116.527 13.997 1.00 34.04 2 LYS D CA 1
ATOM 4694 C C . LYS D 1 2 ? 59.301 116.522 12.731 1.00 31.62 2 LYS D C 1
ATOM 4695 O O . LYS D 1 2 ? 60.357 115.898 12.676 1.00 29.02 2 LYS D O 1
ATOM 4701 N N . LEU D 1 3 ? 58.829 117.252 11.725 1.00 29.99 3 LEU D N 1
ATOM 4702 C CA . LEU D 1 3 ? 59.607 117.458 10.513 1.00 29.30 3 LEU D CA 1
ATOM 4703 C C . LEU D 1 3 ? 60.561 118.639 10.639 1.00 28.75 3 LEU D C 1
ATOM 4704 O O . LEU D 1 3 ? 60.158 119.733 10.985 1.00 28.96 3 LEU D O 1
ATOM 4709 N N . VAL D 1 4 ? 61.839 118.383 10.383 1.00 28.29 4 VAL D N 1
ATOM 4710 C CA . VAL D 1 4 ? 62.867 119.421 10.403 1.00 27.17 4 VAL D CA 1
ATOM 4711 C C . VAL D 1 4 ? 63.310 119.741 8.993 1.00 26.48 4 VAL D C 1
ATOM 4712 O O . VAL D 1 4 ? 63.816 118.875 8.297 1.00 26.05 4 VAL D O 1
ATOM 4716 N N . ALA D 1 5 ? 63.094 120.976 8.564 1.00 26.38 5 ALA D N 1
ATOM 4717 C CA . ALA D 1 5 ? 63.670 121.437 7.296 1.00 26.17 5 ALA D CA 1
ATOM 4718 C C . ALA D 1 5 ? 65.017 122.117 7.545 1.00 26.30 5 ALA D C 1
ATOM 4719 O O . ALA D 1 5 ? 65.123 123.014 8.379 1.00 25.65 5 ALA D O 1
ATOM 4721 N N . THR D 1 6 ? 66.036 121.670 6.815 1.00 26.67 6 THR D N 1
ATOM 4722 C CA . THR D 1 6 ? 67.362 122.255 6.869 1.00 26.95 6 THR D CA 1
ATOM 4723 C C . THR D 1 6 ? 67.469 123.353 5.811 1.00 27.41 6 THR D C 1
ATOM 4724 O O . THR D 1 6 ? 67.161 123.130 4.641 1.00 27.90 6 THR D O 1
ATOM 4728 N N . LEU D 1 7 ? 67.855 124.553 6.250 1.00 27.40 7 LEU D N 1
ATOM 4729 C CA . LEU D 1 7 ? 67.889 125.743 5.397 1.00 27.82 7 LEU D CA 1
ATOM 4730 C C . LEU D 1 7 ? 69.337 126.096 5.133 1.00 27.95 7 LEU D C 1
ATOM 4731 O O . LEU D 1 7 ? 70.176 125.953 6.005 1.00 27.44 7 LEU D O 1
ATOM 4736 N N . SER D 1 8 ? 69.615 126.523 3.908 1.00 28.34 8 SER D N 1
ATOM 4737 C CA . SER D 1 8 ? 70.974 126.682 3.449 1.00 28.91 8 SER D CA 1
ATOM 4738 C C . SER D 1 8 ? 71.122 128.047 2.789 1.00 29.20 8 SER D C 1
ATOM 4739 O O . SER D 1 8 ? 72.232 128.482 2.477 1.00 29.05 8 SER D O 1
ATOM 4742 N N . SER D 1 9 ? 69.981 128.718 2.607 1.00 29.88 9 SER D N 1
ATOM 4743 C CA . SER D 1 9 ? 69.902 130.060 2.027 1.00 30.24 9 SER D CA 1
ATOM 4744 C C . SER D 1 9 ? 68.634 130.753 2.532 1.00 30.95 9 SER D C 1
ATOM 4745 O O . SER D 1 9 ? 67.687 130.057 2.952 1.00 30.90 9 SER D O 1
ATOM 4748 N N . PRO D 1 10 ? 68.590 132.110 2.454 1.00 31.29 10 PRO D N 1
ATOM 4749 C CA . PRO D 1 10 ? 67.442 132.885 2.933 1.00 31.65 10 PRO D CA 1
ATOM 4750 C C . PRO D 1 10 ? 66.207 132.705 2.057 1.00 31.95 10 PRO D C 1
ATOM 4751 O O . PRO D 1 10 ? 65.101 132.922 2.533 1.00 32.61 10 PRO D O 1
ATOM 4755 N N . GLU D 1 11 ? 66.404 132.327 0.791 1.00 32.22 11 GLU D N 1
ATOM 4756 C CA . GLU D 1 11 ? 65.324 131.904 -0.123 1.00 31.98 11 GLU D CA 1
ATOM 4757 C C . GLU D 1 11 ? 64.517 130.725 0.408 1.00 31.95 11 GLU D C 1
ATOM 4758 O O . GLU D 1 11 ? 63.304 130.655 0.201 1.00 32.05 11 GLU D O 1
ATOM 4764 N N . GLU D 1 12 ? 65.223 129.797 1.065 1.00 32.12 12 GLU D N 1
ATOM 4765 C CA . GLU D 1 12 ? 64.687 128.537 1.620 1.00 31.58 12 GLU D CA 1
ATOM 4766 C C . GLU D 1 12 ? 63.871 128.649 2.912 1.00 31.92 12 GLU D C 1
ATOM 4767 O O . GLU D 1 12 ? 63.019 127.791 3.188 1.00 32.09 12 GLU D O 1
ATOM 4773 N N . LEU D 1 13 ? 64.132 129.693 3.693 1.00 32.43 13 LEU D N 1
ATOM 4774 C CA . LEU D 1 13 ? 63.239 130.111 4.786 1.00 33.27 13 LEU D CA 1
ATOM 4775 C C . LEU D 1 13 ? 61.765 130.039 4.390 1.00 33.65 13 LEU D C 1
ATOM 4776 O O . LEU D 1 13 ? 60.954 129.407 5.069 1.00 34.28 13 LEU D O 1
ATOM 4781 N N . GLU D 1 14 ? 61.446 130.679 3.269 1.00 33.96 14 GLU D N 1
ATOM 4782 C CA . GLU D 1 14 ? 60.087 130.834 2.786 1.00 34.22 14 GLU D CA 1
ATOM 4783 C C . GLU D 1 14 ? 59.523 129.561 2.119 1.00 34.05 14 GLU D C 1
ATOM 4784 O O . GLU D 1 14 ? 58.339 129.495 1.788 1.00 33.53 14 GLU D O 1
ATOM 4790 N N . LEU D 1 15 ? 60.376 128.546 1.960 1.00 34.20 15 LEU D N 1
ATOM 4791 C CA . LEU D 1 15 ? 59.989 127.250 1.386 1.00 33.81 15 LEU D CA 1
ATOM 4792 C C . LEU D 1 15 ? 59.587 126.192 2.434 1.00 33.53 15 LEU D C 1
ATOM 4793 O O . LEU D 1 15 ? 59.343 125.028 2.091 1.00 33.81 15 LEU D O 1
ATOM 4798 N N . ALA D 1 16 ? 59.467 126.607 3.694 1.00 32.93 16 ALA D N 1
ATOM 4799 C CA . ALA D 1 16 ? 59.418 125.668 4.803 1.00 32.51 16 ALA D CA 1
ATOM 4800 C C . ALA D 1 16 ? 58.162 125.673 5.699 1.00 32.55 16 ALA D C 1
ATOM 4801 O O . ALA D 1 16 ? 58.221 125.222 6.847 1.00 32.51 16 ALA D O 1
ATOM 4803 N N . GLU D 1 17 ? 57.022 126.107 5.175 1.00 32.44 17 GLU D N 1
ATOM 4804 C CA . GLU D 1 17 ? 55.771 126.104 5.959 1.00 33.22 17 GLU D CA 1
ATOM 4805 C C . GLU D 1 17 ? 55.308 124.713 6.441 1.00 32.54 17 GLU D C 1
ATOM 4806 O O . GLU D 1 17 ? 54.707 124.579 7.509 1.00 32.76 17 GLU D O 1
ATOM 4812 N N . LYS D 1 18 ? 55.576 123.687 5.647 1.00 31.73 18 LYS D N 1
ATOM 4813 C CA . LYS D 1 18 ? 55.213 122.312 6.002 1.00 31.61 18 LYS D CA 1
ATOM 4814 C C . LYS D 1 18 ? 56.140 121.700 7.085 1.00 30.68 18 LYS D C 1
ATOM 4815 O O . LYS D 1 18 ? 55.910 120.576 7.548 1.00 30.88 18 LYS D O 1
ATOM 4821 N N . ALA D 1 19 ? 57.188 122.432 7.465 1.00 29.33 19 ALA D N 1
ATOM 4822 C CA . ALA D 1 19 ? 58.107 122.026 8.545 1.00 28.26 19 ALA D CA 1
ATOM 4823 C C . ALA D 1 19 ? 57.619 122.436 9.938 1.00 27.55 19 ALA D C 1
ATOM 4824 O O . ALA D 1 19 ? 56.985 123.483 10.116 1.00 26.31 19 ALA D O 1
ATOM 4826 N N . ASP D 1 20 ? 57.923 121.589 10.920 1.00 27.01 20 ASP D N 1
ATOM 4827 C CA . ASP D 1 20 ? 57.648 121.914 12.323 1.00 26.27 20 ASP D CA 1
ATOM 4828 C C . ASP D 1 20 ? 58.791 122.706 12.930 1.00 25.67 20 ASP D C 1
ATOM 4829 O O . ASP D 1 20 ? 58.610 123.460 13.897 1.00 25.92 20 ASP D O 1
ATOM 4834 N N . VAL D 1 21 ? 59.979 122.489 12.363 1.00 24.80 21 VAL D N 1
ATOM 4835 C CA . VAL D 1 21 ? 61.236 122.996 12.887 1.00 23.68 21 VAL D CA 1
ATOM 4836 C C . VAL D 1 21 ? 62.099 123.348 11.689 1.00 23.53 21 VAL D C 1
ATOM 4837 O O . VAL D 1 21 ? 62.003 122.707 10.647 1.00 23.49 21 VAL D O 1
ATOM 4841 N N . VAL D 1 22 ? 62.940 124.373 11.834 1.00 23.20 22 VAL D N 1
ATOM 4842 C CA . VAL D 1 22 ? 63.913 124.698 10.788 1.00 22.49 22 VAL D CA 1
ATOM 4843 C C . VAL D 1 22 ? 65.313 124.615 11.353 1.00 22.80 22 VAL D C 1
ATOM 4844 O O . VAL D 1 22 ? 65.569 125.067 12.464 1.00 23.34 22 VAL D O 1
ATOM 4848 N N . GLU D 1 23 ? 66.222 124.036 10.596 1.00 23.03 23 GLU D N 1
ATOM 4849 C CA . GLU D 1 23 ? 67.579 124.012 11.041 1.00 24.45 23 GLU D CA 1
ATOM 4850 C C . GLU D 1 23 ? 68.339 125.058 10.259 1.00 24.75 23 GLU D C 1
ATOM 4851 O O . GLU D 1 23 ? 68.440 124.979 9.042 1.00 24.60 23 GLU D O 1
ATOM 4857 N N . LEU D 1 24 ? 68.886 126.018 10.999 1.00 25.15 24 LEU D N 1
ATOM 4858 C CA . LEU D 1 24 ? 69.604 127.142 10.448 1.00 24.80 24 LEU D CA 1
ATOM 4859 C C . LEU D 1 24 ? 71.078 126.787 10.370 1.00 25.43 24 LEU D C 1
ATOM 4860 O O . LEU D 1 24 ? 71.790 126.744 11.377 1.00 25.02 24 LEU D O 1
ATOM 4865 N N . ARG D 1 25 ? 71.523 126.502 9.151 1.00 26.44 25 ARG D N 1
ATOM 4866 C CA . ARG D 1 25 ? 72.876 126.045 8.902 1.00 26.50 25 ARG D CA 1
ATOM 4867 C C . ARG D 1 25 ? 73.793 127.201 8.617 1.00 26.81 25 ARG D C 1
ATOM 4868 O O . ARG D 1 25 ? 74.016 127.542 7.457 1.00 27.70 25 ARG D O 1
ATOM 4876 N N . ILE D 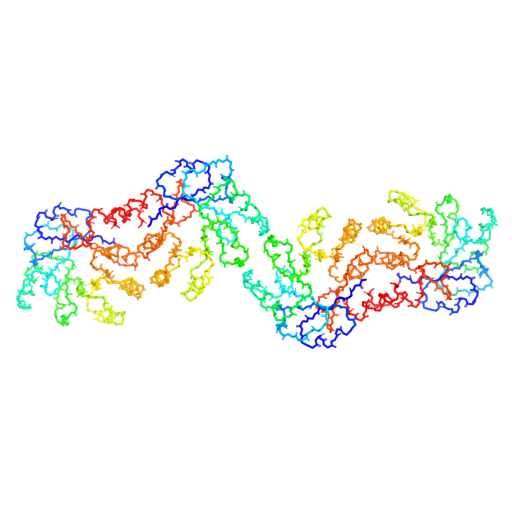1 26 ? 74.341 127.783 9.676 1.00 27.10 26 ILE D N 1
ATOM 4877 C CA . ILE D 1 26 ? 75.135 129.000 9.567 1.00 27.25 26 ILE D CA 1
ATOM 4878 C C . ILE D 1 26 ? 76.497 128.841 8.874 1.00 27.84 26 ILE D C 1
ATOM 4879 O O . ILE D 1 26 ? 77.095 129.846 8.462 1.00 27.84 26 ILE D O 1
ATOM 4884 N N . ASP D 1 27 ? 76.986 127.603 8.745 1.00 27.81 27 ASP D N 1
ATOM 4885 C CA . ASP D 1 27 ? 78.189 127.350 7.940 1.00 27.95 27 ASP D CA 1
ATOM 4886 C C . ASP D 1 27 ? 77.895 127.554 6.456 1.00 28.09 27 ASP D C 1
ATOM 4887 O O . ASP D 1 27 ? 78.785 127.884 5.682 1.00 27.27 27 ASP D O 1
ATOM 4892 N N . LEU D 1 28 ? 76.630 127.342 6.084 1.00 28.87 28 LEU D N 1
ATOM 4893 C CA . LEU D 1 28 ? 76.146 127.555 4.724 1.00 29.19 28 LEU D CA 1
ATOM 4894 C C . LEU D 1 28 ? 75.752 129.007 4.439 1.00 29.50 28 LEU D C 1
ATOM 4895 O O . LEU D 1 28 ? 76.070 129.520 3.374 1.00 29.85 28 LEU D O 1
ATOM 4900 N N . PHE D 1 29 ? 75.056 129.652 5.381 1.00 29.93 29 PHE D N 1
ATOM 4901 C CA . PHE D 1 29 ? 74.585 131.027 5.221 1.00 29.99 29 PHE D CA 1
ATOM 4902 C C . PHE D 1 29 ? 74.378 131.708 6.573 1.00 30.52 29 PHE D C 1
ATOM 4903 O O . PHE D 1 29 ? 73.918 131.075 7.527 1.00 30.30 29 PHE D O 1
ATOM 4911 N N . ASP D 1 30 ? 74.703 133.001 6.641 1.00 30.62 30 ASP D N 1
ATOM 4912 C CA . ASP D 1 30 ? 74.539 133.776 7.868 1.00 31.63 30 ASP D CA 1
ATOM 4913 C C . ASP D 1 30 ? 73.072 134.101 8.166 1.00 32.07 30 ASP D C 1
ATOM 4914 O O . ASP D 1 30 ? 72.568 135.180 7.810 1.00 31.22 30 ASP D O 1
ATOM 4919 N N . PHE D 1 31 ? 72.405 133.177 8.854 1.00 32.84 31 PHE D N 1
ATOM 4920 C CA . PHE D 1 31 ? 70.985 133.341 9.218 1.00 34.23 31 PHE D CA 1
ATOM 4921 C C . PHE D 1 31 ? 70.734 134.311 10.383 1.00 35.59 31 PHE D C 1
ATOM 4922 O O . PHE D 1 31 ? 69.619 134.356 10.909 1.00 35.72 31 PHE D O 1
ATOM 4930 N N . SER D 1 32 ? 71.762 135.086 10.757 1.00 37.36 32 SER D N 1
ATOM 4931 C CA . SER D 1 32 ? 71.797 135.894 11.998 1.00 38.43 32 SER D CA 1
ATOM 4932 C C . SER D 1 32 ? 70.710 136.953 12.080 1.00 39.62 32 SER D C 1
ATOM 4933 O O . SER D 1 32 ? 70.077 137.131 13.120 1.00 40.18 32 SER D O 1
ATOM 4936 N N . GLY D 1 33 ? 70.519 137.678 10.989 1.00 40.65 33 GLY D N 1
ATOM 4937 C CA . GLY D 1 33 ? 69.391 138.581 10.881 1.00 41.73 33 GLY D CA 1
ATOM 4938 C C . GLY D 1 33 ? 68.387 137.904 9.987 1.00 42.42 33 GLY D C 1
ATOM 4939 O O . GLY D 1 33 ? 68.352 138.171 8.789 1.00 43.08 33 GLY D O 1
ATOM 4940 N N . ALA D 1 34 ? 67.615 136.982 10.561 1.00 42.81 34 ALA D N 1
ATOM 4941 C CA . ALA D 1 34 ? 66.487 136.340 9.875 1.00 42.83 34 ALA D CA 1
ATOM 4942 C C . ALA D 1 34 ? 65.325 136.216 10.847 1.00 43.13 34 ALA D C 1
ATOM 4943 O O . ALA D 1 34 ? 65.525 135.906 12.027 1.00 43.01 34 ALA D O 1
ATOM 4945 N N . ARG D 1 35 ? 64.116 136.467 10.346 1.00 43.58 35 ARG D N 1
ATOM 4946 C CA . ARG D 1 35 ? 62.893 136.346 11.137 1.00 44.06 35 ARG D CA 1
ATOM 4947 C C . ARG D 1 35 ? 62.229 134.971 10.924 1.00 43.87 35 ARG D C 1
ATOM 4948 O O . ARG D 1 35 ? 61.272 134.848 10.150 1.00 44.40 35 ARG D O 1
ATOM 4956 N N . VAL D 1 36 ? 62.737 133.938 11.594 1.00 43.30 36 VAL D N 1
ATOM 4957 C CA . VAL D 1 36 ? 62.077 132.635 11.579 1.00 42.63 36 VAL D CA 1
ATOM 4958 C C . VAL D 1 36 ? 61.067 132.608 12.730 1.00 42.42 36 VAL D C 1
ATOM 4959 O O . VAL D 1 36 ? 61.397 132.977 13.860 1.00 42.21 36 VAL D O 1
ATOM 4963 N N . ASP D 1 37 ? 59.835 132.195 12.434 1.00 42.06 37 ASP D N 1
ATOM 4964 C CA . ASP D 1 37 ? 58.787 132.133 13.456 1.00 41.63 37 ASP D CA 1
ATOM 4965 C C . ASP D 1 37 ? 58.816 130.800 14.206 1.00 40.44 37 ASP D C 1
ATOM 4966 O O . ASP D 1 37 ? 58.888 130.783 15.434 1.00 41.11 37 ASP D O 1
ATOM 4971 N N . LYS D 1 38 ? 58.792 129.685 13.488 1.00 38.75 38 LYS D N 1
ATOM 4972 C CA . LYS D 1 38 ? 58.842 128.381 14.165 1.00 36.68 38 LYS D CA 1
ATOM 4973 C C . LYS D 1 38 ? 60.121 128.096 14.970 1.00 35.24 38 LYS D C 1
ATOM 4974 O O . LYS D 1 38 ? 61.143 128.779 14.828 1.00 34.65 38 LYS D O 1
ATOM 4980 N N . GLU D 1 39 ? 59.981 127.113 15.861 1.00 33.39 39 GLU D N 1
ATOM 4981 C CA . GLU D 1 39 ? 61.042 126.366 16.493 1.00 31.90 39 GLU D CA 1
ATOM 4982 C C . GLU D 1 39 ? 62.203 126.207 15.545 1.00 30.67 39 GLU D C 1
ATOM 4983 O O . GLU D 1 39 ? 62.022 125.942 14.364 1.00 29.86 39 GLU D O 1
ATOM 4989 N N . LYS D 1 40 ? 63.404 126.401 16.066 1.00 30.04 40 LYS D N 1
ATOM 4990 C CA . LYS D 1 40 ? 64.589 126.299 15.240 1.00 29.09 40 LYS D CA 1
ATOM 4991 C C . LYS D 1 40 ? 65.782 125.670 15.933 1.00 28.65 40 LYS D C 1
ATOM 4992 O O . LYS D 1 40 ? 65.988 125.824 17.141 1.00 28.71 40 LYS D O 1
ATOM 4998 N N . ILE D 1 41 ? 66.552 124.963 15.119 1.00 27.23 41 ILE D N 1
ATOM 4999 C CA . ILE D 1 41 ? 67.848 124.481 15.474 1.00 26.39 41 ILE D CA 1
ATOM 5000 C C . ILE D 1 41 ? 68.942 125.364 14.853 1.00 25.54 41 ILE D C 1
ATOM 5001 O O . ILE D 1 41 ? 68.892 125.709 13.678 1.00 24.99 41 ILE D O 1
ATOM 5006 N N . LEU D 1 42 ? 69.940 125.702 15.658 1.00 25.30 42 LEU D N 1
ATOM 5007 C CA . LEU D 1 42 ? 71.128 126.361 15.180 1.00 24.85 42 LEU D CA 1
ATOM 5008 C C . LEU D 1 42 ? 72.308 125.368 15.069 1.00 25.85 42 LEU D C 1
ATOM 5009 O O . LEU D 1 42 ? 72.678 124.681 16.063 1.00 25.04 42 LEU D O 1
ATOM 5014 N N . THR D 1 43 ? 72.884 125.299 13.858 1.00 25.97 43 THR D N 1
ATOM 5015 C CA . THR D 1 43 ? 73.953 124.344 13.528 1.00 25.96 43 THR D CA 1
ATOM 5016 C C . THR D 1 43 ? 75.064 125.024 12.758 1.00 26.21 43 THR D C 1
ATOM 5017 O O . THR D 1 43 ? 74.819 125.926 11.966 1.00 26.98 43 THR D O 1
ATOM 5021 N N . CYS D 1 44 ? 76.300 124.618 13.005 1.00 26.05 44 CYS D N 1
ATOM 5022 C CA . CYS D 1 44 ? 77.418 125.130 12.218 1.00 25.50 44 CYS D CA 1
ATOM 5023 C C . CYS D 1 44 ? 78.271 123.927 11.916 1.00 25.74 44 CYS D C 1
ATOM 5024 O O . CYS D 1 44 ? 79.047 123.474 12.748 1.00 25.58 44 CYS D O 1
ATOM 5027 N N . ARG D 1 45 ? 78.092 123.380 10.728 1.00 26.74 45 ARG D N 1
ATOM 5028 C CA . ARG D 1 45 ? 78.741 122.130 10.360 1.00 26.84 45 ARG D CA 1
ATOM 5029 C C . ARG D 1 45 ? 80.228 122.318 9.943 1.00 27.29 45 ARG D C 1
ATOM 5030 O O . ARG D 1 45 ? 80.579 123.159 9.086 1.00 27.63 45 ARG D O 1
ATOM 5038 N N . ARG D 1 46 ? 81.101 121.543 10.574 1.00 27.49 46 ARG D N 1
ATOM 5039 C CA . ARG D 1 46 ? 82.507 121.455 10.192 1.00 27.63 46 ARG D CA 1
ATOM 5040 C C . ARG D 1 46 ? 82.645 120.706 8.867 1.00 28.10 46 ARG D C 1
ATOM 5041 O O . ARG D 1 46 ? 81.829 119.855 8.569 1.00 27.67 46 ARG D O 1
ATOM 5049 N N . VAL D 1 47 ? 83.664 121.029 8.059 1.00 29.01 47 VAL D N 1
ATOM 5050 C CA . VAL D 1 47 ? 83.887 120.249 6.843 1.00 29.29 47 VAL D CA 1
ATOM 5051 C C . VAL D 1 47 ? 84.122 118.789 7.216 1.00 29.31 47 VAL D C 1
ATOM 5052 O O . VAL D 1 47 ? 83.759 117.902 6.434 1.00 29.60 47 VAL D O 1
ATOM 5056 N N . SER D 1 48 ? 84.667 118.557 8.417 1.00 29.53 48 SER D N 1
ATOM 5057 C CA . SER D 1 48 ? 84.787 117.201 9.060 1.00 30.28 48 SER D CA 1
ATOM 5058 C C . SER D 1 48 ? 83.527 116.362 8.965 1.00 29.32 48 SER D C 1
ATOM 5059 O O . SER D 1 48 ? 83.585 115.167 8.704 1.00 29.01 48 SER D O 1
ATOM 5062 N N . ASP D 1 49 ? 82.405 117.016 9.247 1.00 29.41 49 ASP D N 1
ATOM 5063 C CA . ASP D 1 49 ? 81.096 116.403 9.313 1.00 29.68 49 ASP D CA 1
ATOM 5064 C C . ASP D 1 49 ? 80.279 116.783 8.101 1.00 29.16 49 ASP D C 1
ATOM 5065 O O . ASP D 1 49 ? 79.065 116.844 8.177 1.00 30.14 49 ASP D O 1
ATOM 5070 N N . GLY D 1 50 ? 80.944 117.059 6.990 1.00 28.96 50 GLY D N 1
ATOM 5071 C CA . GLY D 1 50 ? 80.279 117.266 5.720 1.00 28.64 50 GLY D CA 1
ATOM 5072 C C . GLY D 1 50 ? 79.823 118.680 5.461 1.00 29.05 50 GLY D C 1
ATOM 5073 O O . GLY D 1 50 ? 79.118 118.926 4.490 1.00 29.05 50 GLY D O 1
ATOM 5074 N N . GLY D 1 51 ? 80.227 119.620 6.311 1.00 29.45 51 GLY D N 1
ATOM 5075 C CA . GLY D 1 51 ? 79.687 120.961 6.248 1.00 29.69 51 GLY D CA 1
ATOM 5076 C C . GLY D 1 51 ? 80.677 121.861 5.575 1.00 30.79 51 GLY D C 1
ATOM 5077 O O . GLY D 1 51 ? 81.570 121.393 4.872 1.00 30.95 51 GLY D O 1
ATOM 5078 N N . LYS D 1 52 ? 80.553 123.159 5.813 1.00 31.22 52 LYS D N 1
ATOM 5079 C CA . LYS D 1 52 ? 81.345 124.110 5.064 1.00 32.23 52 LYS D CA 1
ATOM 5080 C C . LYS D 1 52 ? 82.357 124.877 5.934 1.00 32.54 52 LYS D C 1
ATOM 5081 O O . LYS D 1 52 ? 83.221 125.562 5.403 1.00 32.40 52 LYS D O 1
ATOM 5087 N N . PHE D 1 53 ? 82.244 124.764 7.258 1.00 33.20 53 PHE D N 1
ATOM 5088 C CA . PHE D 1 53 ? 83.097 125.541 8.154 1.00 33.61 53 PHE D CA 1
ATOM 5089 C C . PHE D 1 53 ? 84.495 124.937 8.307 1.00 35.14 53 PHE D C 1
ATOM 5090 O O . PHE D 1 53 ? 84.663 123.758 8.707 1.00 35.79 53 PHE D O 1
ATOM 5098 N N . GLU D 1 54 ? 85.471 125.774 7.975 1.00 36.07 54 GLU D N 1
ATOM 5099 C CA . GLU D 1 54 ? 86.886 125.503 8.093 1.00 38.28 54 GLU D CA 1
ATOM 5100 C C . GLU D 1 54 ? 87.475 126.474 9.105 1.00 38.24 54 GLU D C 1
ATOM 5101 O O . GLU D 1 54 ? 87.043 127.628 9.200 1.00 39.19 54 GLU D O 1
ATOM 5107 N N . GLY D 1 55 ? 88.478 126.035 9.844 1.00 38.17 55 GLY D N 1
ATOM 5108 C CA . GLY D 1 55 ? 89.111 126.920 10.829 1.00 38.01 55 GLY D CA 1
ATOM 5109 C C . GLY D 1 55 ? 88.781 126.549 12.263 1.00 37.18 55 GLY D C 1
ATOM 5110 O O . GLY D 1 55 ? 87.903 125.730 12.494 1.00 37.70 55 GLY D O 1
ATOM 5111 N N . ASP D 1 56 ? 89.518 127.152 13.197 1.00 36.51 56 ASP D N 1
ATOM 5112 C CA . ASP D 1 56 ? 89.463 126.928 14.647 1.00 35.86 56 ASP D CA 1
ATOM 5113 C C . ASP D 1 56 ? 88.096 126.560 15.226 1.00 35.17 56 ASP D C 1
ATOM 5114 O O . ASP D 1 56 ? 87.064 127.039 14.776 1.00 35.50 56 ASP D O 1
ATOM 5119 N N . GLU D 1 57 ? 88.128 125.771 16.288 1.00 33.97 57 GLU D N 1
ATOM 5120 C CA . GLU D 1 57 ? 86.985 125.556 17.142 1.00 33.80 57 GLU D CA 1
ATOM 5121 C C . GLU D 1 57 ? 86.650 126.894 17.819 1.00 32.86 57 GLU D C 1
ATOM 5122 O O . GLU D 1 57 ? 85.492 127.172 18.160 1.00 32.77 57 GLU D O 1
ATOM 5128 N N . ARG D 1 58 ? 87.672 127.729 17.997 1.00 31.60 58 ARG D N 1
ATOM 5129 C CA . ARG D 1 58 ? 87.487 129.023 18.617 1.00 30.61 58 ARG D CA 1
ATOM 5130 C C . ARG D 1 58 ? 86.647 129.943 17.736 1.00 30.32 58 ARG D C 1
ATOM 5131 O O . ARG D 1 58 ? 85.725 130.567 18.242 1.00 29.31 58 ARG D O 1
ATOM 5139 N N . GLU D 1 59 ? 86.966 130.018 16.439 1.00 30.83 59 GLU D N 1
ATOM 5140 C CA . GLU D 1 59 ? 86.145 130.763 15.458 1.00 31.71 59 GLU D CA 1
ATOM 5141 C C . GLU D 1 59 ? 84.698 130.231 15.379 1.00 31.46 59 GLU D C 1
ATOM 5142 O O . GLU D 1 59 ? 83.741 131.003 15.350 1.00 32.47 59 GLU D O 1
ATOM 5148 N N . ARG D 1 60 ? 84.550 128.915 15.319 1.00 30.17 60 ARG D N 1
ATOM 5149 C CA . ARG D 1 60 ? 83.258 128.309 15.095 1.00 29.25 60 ARG D CA 1
ATOM 5150 C C . ARG D 1 60 ? 82.319 128.629 16.227 1.00 29.17 60 ARG D C 1
ATOM 5151 O O . ARG D 1 60 ? 81.187 129.057 16.001 1.00 29.04 60 ARG D O 1
ATOM 5159 N N . ILE D 1 61 ? 82.794 128.408 17.445 1.00 29.07 61 ILE D N 1
ATOM 5160 C CA . ILE D 1 61 ? 81.965 128.560 18.647 1.00 28.73 61 ILE D CA 1
ATOM 5161 C C . ILE D 1 61 ? 81.680 130.058 18.912 1.00 28.94 61 ILE D C 1
ATOM 5162 O O . ILE D 1 61 ? 80.625 130.411 19.420 1.00 29.28 61 ILE D O 1
ATOM 5167 N N . GLU D 1 62 ? 82.612 130.926 18.540 1.00 28.65 62 GLU D N 1
ATOM 5168 C CA . GLU D 1 62 ? 82.362 132.349 18.629 1.00 29.18 62 GLU D CA 1
ATOM 5169 C C . GLU D 1 62 ? 81.292 132.759 17.621 1.00 28.93 62 GLU D C 1
ATOM 5170 O O . GLU D 1 62 ? 80.413 133.549 17.941 1.00 28.25 62 GLU D O 1
ATOM 5176 N N . LYS D 1 63 ? 81.401 132.214 16.407 1.00 29.47 63 LYS D N 1
ATOM 5177 C CA . LYS D 1 63 ? 80.406 132.357 15.343 1.00 30.35 63 LYS D CA 1
ATOM 5178 C C . LYS D 1 63 ? 79.030 131.947 15.833 1.00 30.50 63 LYS D C 1
ATOM 5179 O O . LYS D 1 63 ? 78.062 132.686 15.640 1.00 31.37 63 LYS D O 1
ATOM 5185 N N . MET D 1 64 ? 78.961 130.785 16.483 1.00 30.56 64 MET D N 1
ATOM 5186 C CA . MET D 1 64 ? 77.713 130.219 17.013 1.00 30.89 64 MET D CA 1
ATOM 5187 C C . MET D 1 64 ? 77.117 131.011 18.180 1.00 29.89 64 MET D C 1
ATOM 5188 O O . MET D 1 64 ? 75.886 131.066 18.344 1.00 29.08 64 MET D O 1
ATOM 5193 N N . LYS D 1 65 ? 77.995 131.613 18.997 1.00 28.82 65 LYS D N 1
ATOM 5194 C CA . LYS D 1 65 ? 77.566 132.372 20.170 1.00 27.09 65 LYS D CA 1
ATOM 5195 C C . LYS D 1 65 ? 76.924 133.678 19.739 1.00 26.44 65 LYS D C 1
ATOM 5196 O O . LYS D 1 65 ? 75.962 134.124 20.362 1.00 26.36 65 LYS D O 1
ATOM 5202 N N . ARG D 1 66 ? 77.460 134.272 18.670 1.00 26.41 66 ARG D N 1
ATOM 5203 C CA . ARG D 1 66 ? 76.950 135.519 18.076 1.00 26.87 66 ARG D CA 1
ATOM 5204 C C . ARG D 1 66 ? 75.563 135.247 17.476 1.00 26.33 66 ARG D C 1
ATOM 5205 O O . ARG D 1 66 ? 74.613 136.012 17.715 1.00 26.06 66 ARG D O 1
ATOM 5213 N N . ALA D 1 67 ? 75.456 134.137 16.725 1.00 25.98 67 ALA D N 1
ATOM 5214 C CA . ALA D 1 67 ? 74.200 133.710 16.113 1.00 25.20 67 ALA D CA 1
ATOM 5215 C C . ALA D 1 67 ? 73.162 133.361 17.165 1.00 25.52 67 ALA D C 1
ATOM 5216 O O . ALA D 1 67 ? 72.008 133.698 17.000 1.00 25.82 67 ALA D O 1
ATOM 5218 N N . PHE D 1 68 ? 73.573 132.723 18.259 1.00 25.94 68 PHE D N 1
ATOM 5219 C CA . PHE D 1 68 ? 72.664 132.429 19.374 1.00 26.76 68 PHE D CA 1
ATOM 5220 C C . PHE D 1 68 ? 72.086 133.707 20.007 1.00 27.41 68 PHE D C 1
ATOM 5221 O O . PHE D 1 68 ? 70.924 133.735 20.397 1.00 27.67 68 PHE D O 1
ATOM 5229 N N . ASP D 1 69 ? 72.903 134.754 20.112 1.00 28.14 69 ASP D N 1
ATOM 5230 C CA . ASP D 1 69 ? 72.458 136.018 20.682 1.00 28.63 69 ASP D CA 1
ATOM 5231 C C . ASP D 1 69 ? 71.376 136.667 19.833 1.00 28.32 69 ASP D C 1
ATOM 5232 O O . ASP D 1 69 ? 70.411 137.199 20.361 1.00 28.20 69 ASP D O 1
ATOM 5237 N N . SER D 1 70 ? 71.569 136.608 18.516 1.00 28.51 70 SER D N 1
ATOM 5238 C CA . SER D 1 70 ? 70.636 137.107 17.506 1.00 28.33 70 SER D CA 1
ATOM 5239 C C . SER D 1 70 ? 69.354 136.322 17.465 1.00 27.71 70 SER D C 1
ATOM 5240 O O . SER D 1 70 ? 68.260 136.889 17.533 1.00 27.22 70 SER D O 1
ATOM 5243 N N . LEU D 1 71 ? 69.516 135.007 17.364 1.00 27.44 71 LEU D N 1
ATOM 5244 C CA . LEU D 1 71 ? 68.471 134.102 16.917 1.00 27.34 71 LEU D CA 1
ATOM 5245 C C . LEU D 1 71 ? 67.573 133.558 18.028 1.00 27.40 71 LEU D C 1
ATOM 5246 O O . LEU D 1 71 ? 66.393 133.245 17.779 1.00 27.53 71 LEU D O 1
ATOM 5251 N N . ASN D 1 72 ? 68.136 133.389 19.228 1.00 26.84 72 ASN D N 1
ATOM 5252 C CA . ASN D 1 72 ? 67.413 132.792 20.343 1.00 26.81 72 ASN D CA 1
ATOM 5253 C C . ASN D 1 72 ? 66.846 131.381 20.005 1.00 26.78 72 ASN D C 1
ATOM 5254 O O . ASN D 1 72 ? 65.660 131.086 20.285 1.00 26.04 72 ASN D O 1
ATOM 5259 N N . PRO D 1 73 ? 67.685 130.500 19.403 1.00 26.91 73 PRO D N 1
ATOM 5260 C CA . PRO D 1 73 ? 67.175 129.190 18.993 1.00 26.72 73 PRO D CA 1
ATOM 5261 C C . PRO D 1 73 ? 66.635 128.383 20.182 1.00 26.97 73 PRO D C 1
ATOM 5262 O O . PRO D 1 73 ? 66.963 128.677 21.356 1.00 27.07 73 PRO D O 1
ATOM 5266 N N . ASP D 1 74 ? 65.822 127.379 19.869 1.00 26.51 74 ASP D N 1
ATOM 5267 C CA . ASP D 1 74 ? 65.312 126.437 20.847 1.00 27.24 74 ASP D CA 1
ATOM 5268 C C . ASP D 1 74 ? 66.285 125.278 21.023 1.00 27.00 74 ASP D C 1
ATOM 5269 O O . ASP D 1 74 ? 66.283 124.619 22.051 1.00 27.01 74 ASP D O 1
ATOM 5274 N N . TYR D 1 75 ? 67.071 124.998 19.985 1.00 27.58 75 TYR D N 1
ATOM 5275 C CA . TYR D 1 75 ? 68.099 123.944 20.010 1.00 27.96 75 TYR D CA 1
ATOM 5276 C C . TYR D 1 75 ? 69.371 124.490 19.403 1.00 27.97 75 TYR D C 1
ATOM 5277 O O . TYR D 1 75 ? 69.331 125.398 18.566 1.00 28.79 75 TYR D O 1
ATOM 5286 N N . VAL D 1 76 ? 70.493 123.956 19.862 1.00 27.37 76 VAL D N 1
ATOM 5287 C CA . VAL D 1 76 ? 71.767 124.120 19.199 1.00 27.29 76 VAL D CA 1
ATOM 5288 C C . VAL D 1 76 ? 72.258 122.692 18.994 1.00 27.17 76 VAL D C 1
ATOM 5289 O O . VAL D 1 76 ? 72.044 121.844 19.842 1.00 26.44 76 VAL D O 1
ATOM 5293 N N . ASP D 1 77 ? 72.826 122.417 17.829 1.00 27.58 77 ASP D N 1
ATOM 5294 C CA . ASP D 1 77 ? 73.391 121.113 17.531 1.00 28.35 77 ASP D CA 1
ATOM 5295 C C . ASP D 1 77 ? 74.904 121.255 17.797 1.00 29.02 77 ASP D C 1
ATOM 5296 O O . ASP D 1 77 ? 75.602 122.111 17.187 1.00 27.91 77 ASP D O 1
ATOM 5301 N N . LEU D 1 78 ? 75.372 120.444 18.750 1.00 28.52 78 LEU D N 1
ATOM 5302 C CA . LEU D 1 78 ? 76.762 120.415 19.126 1.00 29.47 78 LEU D CA 1
ATOM 5303 C C . LEU D 1 78 ? 77.305 119.019 18.926 1.00 29.22 78 LEU D C 1
ATOM 5304 O O . LEU D 1 78 ? 76.599 118.041 19.131 1.00 30.55 78 LEU D O 1
ATOM 5309 N N . GLU D 1 79 ? 78.558 118.911 18.523 1.00 28.97 79 GLU D N 1
ATOM 5310 C CA . GLU D 1 79 ? 79.105 117.591 18.131 1.00 28.38 79 GLU D CA 1
ATOM 5311 C C . GLU D 1 79 ? 79.571 116.727 19.310 1.00 27.90 79 GLU D C 1
ATOM 5312 O O . GLU D 1 79 ? 80.071 117.243 20.311 1.00 28.63 79 GLU D O 1
ATOM 5318 N N . SER D 1 80 ? 79.442 115.409 19.175 1.00 28.15 80 SER D N 1
ATOM 5319 C CA . SER D 1 80 ? 79.778 114.459 20.283 1.00 27.38 80 SER D CA 1
ATOM 5320 C C . SER D 1 80 ? 81.230 114.378 20.743 1.00 27.08 80 SER D C 1
ATOM 5321 O O . SER D 1 80 ? 81.488 113.868 21.825 1.00 26.38 80 SER D O 1
ATOM 5324 N N . ASP D 1 81 ? 82.154 114.884 19.924 1.00 27.85 81 ASP D N 1
ATOM 5325 C CA . ASP D 1 81 ? 83.607 114.862 20.209 1.00 28.56 81 ASP D CA 1
ATOM 5326 C C . ASP D 1 81 ? 84.082 116.095 21.020 1.00 28.20 81 ASP D C 1
ATOM 5327 O O . ASP D 1 81 ? 85.209 116.137 21.486 1.00 27.74 81 ASP D O 1
ATOM 5332 N N . LEU D 1 82 ? 83.205 117.086 21.188 1.00 29.00 82 LEU D N 1
ATOM 5333 C CA . LEU D 1 82 ? 83.492 118.274 22.013 1.00 29.04 82 LEU D CA 1
ATOM 5334 C C . LEU D 1 82 ? 83.462 117.910 23.512 1.00 28.38 82 LEU D C 1
ATOM 5335 O O . LEU D 1 82 ? 82.673 117.063 23.909 1.00 27.33 82 LEU D O 1
ATOM 5340 N N . PRO D 1 83 ? 84.314 118.564 24.346 1.00 27.14 83 PRO D N 1
ATOM 5341 C CA . PRO D 1 83 ? 84.237 118.273 25.775 1.00 26.76 83 PRO D CA 1
ATOM 5342 C C . PRO D 1 83 ? 83.008 118.880 26.478 1.00 26.12 83 PRO D C 1
ATOM 5343 O O . PRO D 1 83 ? 82.340 119.740 25.933 1.00 25.99 83 PRO D O 1
ATOM 5347 N N . ASP D 1 84 ? 82.744 118.435 27.699 1.00 25.49 84 ASP D N 1
ATOM 5348 C CA . ASP D 1 84 ? 81.626 118.917 28.476 1.00 25.74 84 ASP D CA 1
ATOM 5349 C C . ASP D 1 84 ? 81.387 120.449 28.487 1.00 25.95 84 ASP D C 1
ATOM 5350 O O . ASP D 1 84 ? 80.262 120.900 28.247 1.00 26.26 84 ASP D O 1
ATOM 5355 N N . SER D 1 85 ? 82.440 121.224 28.767 1.00 25.89 85 SER D N 1
ATOM 5356 C CA . SER D 1 85 ? 82.376 122.693 28.855 1.00 26.00 85 SER D CA 1
ATOM 5357 C C . SER D 1 85 ? 81.771 123.398 27.622 1.00 26.23 85 SER D C 1
ATOM 5358 O O . SER D 1 85 ? 81.215 124.486 27.730 1.00 26.72 85 SER D O 1
ATOM 5361 N N . ALA D 1 86 ? 81.910 122.783 26.456 1.00 26.14 86 ALA D N 1
ATOM 5362 C CA . ALA D 1 86 ? 81.340 123.280 25.214 1.00 26.50 86 ALA D CA 1
ATOM 5363 C C . ALA D 1 86 ? 79.796 123.356 25.227 1.00 27.12 86 ALA D C 1
ATOM 5364 O O . ALA D 1 86 ? 79.218 124.149 24.473 1.00 26.66 86 ALA D O 1
ATOM 5366 N N . PHE D 1 87 ? 79.154 122.534 26.075 1.00 27.06 87 PHE D N 1
ATOM 5367 C CA . PHE D 1 87 ? 77.675 122.423 26.157 1.00 27.66 87 PHE D CA 1
ATOM 5368 C C . PHE D 1 87 ? 77.103 123.488 27.108 1.00 28.68 87 PHE D C 1
ATOM 5369 O O . PHE D 1 87 ? 76.295 123.186 28.007 1.00 28.77 87 PHE D O 1
ATOM 5377 N N . ASP D 1 88 ? 77.549 124.730 26.888 1.00 29.00 88 ASP D N 1
ATOM 5378 C CA . ASP D 1 88 ? 77.182 125.886 27.692 1.00 29.90 88 ASP D CA 1
ATOM 5379 C C . ASP D 1 88 ? 76.258 126.869 26.958 1.00 30.21 88 ASP D C 1
ATOM 5380 O O . ASP D 1 88 ? 76.393 128.096 27.127 1.00 31.84 88 ASP D O 1
ATOM 5385 N N . PHE D 1 89 ? 75.343 126.361 26.146 1.00 29.77 89 PHE D N 1
ATOM 5386 C CA . PHE D 1 89 ? 74.338 127.219 25.518 1.00 29.66 89 PHE D CA 1
ATOM 5387 C C . PHE D 1 89 ? 73.012 127.111 26.281 1.00 30.30 89 PHE D C 1
ATOM 5388 O O . PHE D 1 89 ? 72.559 125.992 26.593 1.00 30.29 89 PHE D O 1
ATOM 5396 N N . ASN D 1 90 ? 72.371 128.255 26.526 1.00 30.51 90 ASN D N 1
ATOM 5397 C CA . ASN D 1 90 ? 71.138 128.279 27.317 1.00 31.16 90 ASN D CA 1
ATOM 5398 C C . ASN D 1 90 ? 69.861 127.841 26.565 1.00 30.92 90 ASN D C 1
ATOM 5399 O O . ASN D 1 90 ? 68.822 128.522 26.588 1.00 30.91 90 ASN D O 1
ATOM 5404 N N . CYS D 1 91 ? 69.954 126.680 25.912 1.00 30.29 91 CYS D N 1
ATOM 5405 C CA . CYS D 1 91 ? 68.811 126.049 25.274 1.00 29.41 91 CYS D CA 1
ATOM 5406 C C . CYS D 1 91 ? 69.012 124.539 25.237 1.00 29.04 91 CYS D C 1
ATOM 5407 O O . CYS D 1 91 ? 69.968 124.026 25.792 1.00 28.67 91 CYS D O 1
ATOM 5410 N N . ARG D 1 92 ? 68.090 123.826 24.606 1.00 28.89 92 ARG D N 1
ATOM 5411 C CA . ARG D 1 92 ? 68.204 122.373 24.477 1.00 28.90 92 ARG D CA 1
ATOM 5412 C C . ARG D 1 92 ? 69.275 121.999 23.445 1.00 28.26 92 ARG D C 1
ATOM 5413 O O . ARG D 1 92 ? 69.402 122.649 22.402 1.00 27.73 92 ARG D O 1
ATOM 5421 N N . ILE D 1 93 ? 70.080 120.994 23.761 1.00 27.68 93 ILE D N 1
ATOM 5422 C CA . ILE D 1 93 ? 71.140 120.599 22.846 1.00 28.09 93 ILE D CA 1
ATOM 5423 C C . ILE D 1 93 ? 70.898 119.252 22.181 1.00 27.75 93 ILE D C 1
ATOM 5424 O O . ILE D 1 93 ? 70.519 118.277 22.832 1.00 27.66 93 ILE D O 1
ATOM 5429 N N . ILE D 1 94 ? 71.052 119.249 20.864 1.00 27.40 94 ILE D N 1
ATOM 5430 C CA . ILE D 1 94 ? 71.170 118.048 20.068 1.00 27.39 94 ILE D CA 1
ATOM 5431 C C . ILE D 1 94 ? 72.658 117.715 19.892 1.00 27.98 94 ILE D C 1
ATOM 5432 O O . ILE D 1 94 ? 73.426 118.472 19.263 1.00 27.46 94 ILE D O 1
ATOM 5437 N N . GLU D 1 95 ? 73.070 116.595 20.490 1.00 28.05 95 GLU D N 1
ATOM 5438 C CA . GLU D 1 95 ? 74.458 116.147 20.399 1.00 27.69 95 GLU D CA 1
ATOM 5439 C C . GLU D 1 95 ? 74.587 115.211 19.212 1.00 26.63 95 GLU D C 1
ATOM 5440 O O . GLU D 1 95 ? 73.984 114.167 19.202 1.00 27.36 95 GLU D O 1
ATOM 5446 N N . SER D 1 96 ? 75.370 115.584 18.217 1.00 25.91 96 SER D N 1
ATOM 5447 C CA . SER D 1 96 ? 75.406 114.849 16.961 1.00 24.86 96 SER D CA 1
ATOM 5448 C C . SER D 1 96 ? 76.726 114.117 16.675 1.00 25.40 96 SER D C 1
ATOM 5449 O O . SER D 1 96 ? 77.829 114.581 17.014 1.00 24.64 96 SER D O 1
ATOM 5452 N N . TYR D 1 97 ? 76.582 112.957 16.046 1.00 26.05 97 TYR D N 1
ATOM 5453 C CA . TYR D 1 97 ? 77.701 112.169 15.583 1.00 26.17 97 TYR D CA 1
ATOM 5454 C C . TYR D 1 97 ? 77.468 111.946 14.099 1.00 26.03 97 TYR D C 1
ATOM 5455 O O . TYR D 1 97 ? 76.349 111.651 13.696 1.00 26.59 97 TYR D O 1
ATOM 5464 N N . HIS D 1 98 ? 78.498 112.131 13.287 1.00 25.97 98 HIS D N 1
ATOM 5465 C CA . HIS D 1 98 ? 78.407 111.870 11.860 1.00 27.30 98 HIS D CA 1
ATOM 5466 C C . HIS D 1 98 ? 79.514 110.932 11.494 1.00 26.83 98 HIS D C 1
ATOM 5467 O O . HIS D 1 98 ? 80.622 111.117 11.943 1.00 26.58 98 HIS D O 1
ATOM 5474 N N . ASN D 1 99 ? 79.214 109.910 10.709 1.00 26.96 99 ASN D N 1
ATOM 5475 C CA . ASN D 1 99 ? 80.264 109.080 10.120 1.00 27.41 99 ASN D CA 1
ATOM 5476 C C . ASN D 1 99 ? 79.938 108.888 8.643 1.00 28.21 99 ASN D C 1
ATOM 5477 O O . ASN D 1 99 ? 78.869 108.357 8.286 1.00 28.46 99 ASN D O 1
ATOM 5482 N N . PHE D 1 100 ? 80.842 109.373 7.789 1.00 28.45 100 PHE D N 1
ATOM 5483 C CA . PHE D 1 100 ? 80.633 109.352 6.338 1.00 28.97 100 PHE D CA 1
ATOM 5484 C C . PHE D 1 100 ? 81.246 108.116 5.611 1.00 29.30 100 PHE D C 1
ATOM 5485 O O . PHE D 1 100 ? 81.008 107.933 4.425 1.00 29.08 100 PHE D O 1
ATOM 5493 N N . ILE D 1 101 ? 82.036 107.289 6.303 1.00 30.44 101 ILE D N 1
ATOM 5494 C CA . ILE D 1 101 ? 82.587 106.078 5.679 1.00 32.33 101 ILE D CA 1
ATOM 5495 C C . ILE D 1 101 ? 81.857 104.787 6.086 1.00 32.55 101 ILE D C 1
ATOM 5496 O O . ILE D 1 101 ? 81.741 103.850 5.276 1.00 33.33 101 ILE D O 1
ATOM 5501 N N . ARG D 1 102 ? 81.327 104.737 7.305 1.00 32.26 102 ARG D N 1
ATOM 5502 C CA . ARG D 1 102 ? 80.656 103.517 7.772 1.00 32.64 102 ARG D CA 1
ATOM 5503 C C . ARG D 1 102 ? 79.671 103.769 8.907 1.00 31.94 102 ARG D C 1
ATOM 5504 O O . ARG D 1 102 ? 79.536 104.890 9.400 1.00 32.27 102 ARG D O 1
ATOM 5512 N N . THR D 1 103 ? 78.984 102.707 9.306 1.00 31.68 103 THR D N 1
ATOM 5513 C CA . THR D 1 103 ? 78.101 102.730 10.457 1.00 31.61 103 THR D CA 1
ATOM 5514 C C . THR D 1 103 ? 78.803 101.924 11.533 1.00 31.61 103 THR D C 1
ATOM 5515 O O . THR D 1 103 ? 78.922 100.713 11.410 1.00 31.81 103 THR D O 1
ATOM 5519 N N . PRO D 1 104 ? 79.276 102.600 12.592 1.00 31.35 104 PRO D N 1
ATOM 5520 C CA . PRO D 1 104 ? 79.925 101.881 13.661 1.00 31.53 104 PRO D CA 1
ATOM 5521 C C . PRO D 1 104 ? 78.978 100.842 14.274 1.00 31.69 104 PRO D C 1
ATOM 5522 O O . PRO D 1 104 ? 77.769 100.919 14.106 1.00 31.98 104 PRO D O 1
ATOM 5526 N N . ASP D 1 105 ? 79.553 99.877 14.966 1.00 32.11 105 ASP D N 1
ATOM 5527 C CA . ASP D 1 105 ? 78.832 98.779 15.592 1.00 32.60 105 ASP D CA 1
ATOM 5528 C C . ASP D 1 105 ? 77.881 99.280 16.653 1.00 31.40 105 ASP D C 1
ATOM 5529 O O . ASP D 1 105 ? 77.977 100.409 17.069 1.00 31.08 105 ASP D O 1
ATOM 5534 N N . TYR D 1 106 ? 76.982 98.418 17.103 1.00 31.12 106 TYR D N 1
ATOM 5535 C CA . TYR D 1 106 ? 76.088 98.751 18.185 1.00 31.44 106 TYR D CA 1
ATOM 5536 C C . TYR D 1 106 ? 76.882 99.256 19.401 1.00 32.32 106 TYR D C 1
ATOM 5537 O O . TYR D 1 106 ? 76.589 100.326 19.951 1.00 32.42 106 TYR D O 1
ATOM 5546 N N . SER D 1 107 ? 77.892 98.470 19.777 1.00 33.43 107 SER D N 1
ATOM 5547 C CA . SER D 1 107 ? 78.880 98.771 20.813 1.00 34.79 107 SER D CA 1
ATOM 5548 C C . SER D 1 107 ? 79.341 100.241 20.884 1.00 35.40 107 SER D C 1
ATOM 5549 O O . SER D 1 107 ? 79.300 100.877 21.950 1.00 35.99 107 SER D O 1
ATOM 5552 N N . GLU D 1 108 ? 79.816 100.753 19.755 1.00 35.20 108 GLU D N 1
ATOM 5553 C CA . GLU D 1 108 ? 80.295 102.112 19.690 1.00 36.01 108 GLU D CA 1
ATOM 5554 C C . GLU D 1 108 ? 79.137 103.109 19.789 1.00 35.47 108 GLU D C 1
ATOM 5555 O O . GLU D 1 108 ? 79.169 104.011 20.622 1.00 35.76 108 GLU D O 1
ATOM 5561 N N . LEU D 1 109 ? 78.093 102.911 18.984 1.00 34.77 109 LEU D N 1
ATOM 5562 C CA . LEU D 1 109 ? 76.960 103.833 18.983 1.00 34.11 109 LEU D CA 1
ATOM 5563 C C . LEU D 1 109 ? 76.280 103.969 20.356 1.00 34.07 109 LEU D C 1
ATOM 5564 O O . LEU D 1 109 ? 75.877 105.077 20.762 1.00 34.25 109 LEU D O 1
ATOM 5569 N N . LYS D 1 110 ? 76.159 102.842 21.057 1.00 32.89 110 LYS D N 1
ATOM 5570 C CA . LYS D 1 110 ? 75.610 102.792 22.400 1.00 32.59 110 LYS D CA 1
ATOM 5571 C C . LYS D 1 110 ? 76.350 103.756 23.349 1.00 32.48 110 LYS D C 1
ATOM 5572 O O . LYS D 1 110 ? 75.723 104.466 24.141 1.00 32.17 110 LYS D O 1
ATOM 5578 N N . GLY D 1 111 ? 77.681 103.793 23.219 1.00 32.62 111 GLY D N 1
ATOM 5579 C CA . GLY D 1 111 ? 78.556 104.538 24.114 1.00 32.24 111 GLY D CA 1
ATOM 5580 C C . GLY D 1 111 ? 78.392 106.026 23.951 1.00 32.20 111 GLY D C 1
ATOM 5581 O O . GLY D 1 111 ? 78.552 106.779 24.912 1.00 32.44 111 GLY D O 1
ATOM 5582 N N . ILE D 1 112 ? 78.086 106.435 22.718 1.00 32.43 112 ILE D N 1
ATOM 5583 C CA . ILE D 1 112 ? 77.702 107.805 22.367 1.00 32.05 112 ILE D CA 1
ATOM 5584 C C . ILE D 1 112 ? 76.380 108.225 23.009 1.00 31.66 112 ILE D C 1
ATOM 5585 O O . ILE D 1 112 ? 76.274 109.338 23.526 1.00 31.16 112 ILE D O 1
ATOM 5590 N N . VAL D 1 113 ? 75.385 107.333 22.978 1.00 31.63 113 VAL D N 1
ATOM 5591 C CA . VAL D 1 113 ? 74.058 107.592 23.581 1.00 31.42 113 VAL D CA 1
ATOM 5592 C C . VAL D 1 113 ? 74.155 107.695 25.110 1.00 31.36 113 VAL D C 1
ATOM 5593 O O . VAL D 1 113 ? 73.643 108.641 25.716 1.00 30.58 113 VAL D O 1
ATOM 5597 N N . GLU D 1 114 ? 74.806 106.709 25.719 1.00 31.69 114 GLU D N 1
ATOM 5598 C CA . GLU D 1 114 ? 74.974 106.685 27.172 1.00 32.49 114 GLU D CA 1
ATOM 5599 C C . GLU D 1 114 ? 75.884 107.762 27.699 1.00 32.40 114 GLU D C 1
ATOM 5600 O O . GLU D 1 114 ? 75.682 108.255 28.803 1.00 33.26 114 GLU D O 1
ATOM 5606 N N . GLY D 1 115 ? 76.857 108.161 26.894 1.00 31.94 115 GLY D N 1
ATOM 5607 C CA . GLY D 1 115 ? 77.723 109.238 27.269 1.00 31.84 115 GLY D CA 1
ATOM 5608 C C . GLY D 1 115 ? 77.144 110.599 26.978 1.00 32.16 115 GLY D C 1
ATOM 5609 O O . GLY D 1 115 ? 77.850 111.593 27.133 1.00 31.33 115 GLY D O 1
ATOM 5610 N N . ARG D 1 116 ? 75.866 110.668 26.577 1.00 31.89 116 ARG D N 1
ATOM 5611 C CA . ARG D 1 116 ? 75.283 111.954 26.175 1.00 32.22 116 ARG D CA 1
ATOM 5612 C C . ARG D 1 116 ? 75.489 113.120 27.158 1.00 31.89 116 ARG D C 1
ATOM 5613 O O . ARG D 1 116 ? 75.411 112.958 28.362 1.00 31.77 116 ARG D O 1
ATOM 5621 N N . ARG D 1 117 ? 75.770 114.297 26.614 1.00 31.76 117 ARG D N 1
ATOM 5622 C CA . ARG D 1 117 ? 75.670 115.544 27.356 1.00 32.25 117 ARG D CA 1
ATOM 5623 C C . ARG D 1 117 ? 74.421 116.277 26.888 1.00 32.66 117 ARG D C 1
ATOM 5624 O O . ARG D 1 117 ? 73.783 116.963 27.674 1.00 32.84 117 ARG D O 1
ATOM 5632 N N . GLY D 1 118 ? 74.067 116.098 25.614 1.00 32.89 118 GLY D N 1
ATOM 5633 C CA . GLY D 1 118 ? 72.930 116.784 24.997 1.00 32.85 118 GLY D CA 1
ATOM 5634 C C . GLY D 1 118 ? 71.609 116.237 25.463 1.00 32.62 118 GLY D C 1
ATOM 5635 O O . GLY D 1 118 ? 71.563 115.179 26.080 1.00 33.25 118 GLY D O 1
ATOM 5636 N N . ASP D 1 119 ? 70.529 116.957 25.166 1.00 32.11 119 ASP D N 1
ATOM 5637 C CA . ASP D 1 119 ? 69.176 116.514 25.514 1.00 31.36 119 ASP D CA 1
ATOM 5638 C C . ASP D 1 119 ? 68.735 115.397 24.556 1.00 31.27 119 ASP D C 1
ATOM 5639 O O . ASP D 1 119 ? 68.123 114.387 24.959 1.00 30.89 119 ASP D O 1
ATOM 5644 N N . LEU D 1 120 ? 69.076 115.601 23.286 1.00 30.68 120 LEU D N 1
ATOM 5645 C CA . LEU D 1 120 ? 68.850 114.662 22.200 1.00 30.02 120 LEU D CA 1
ATOM 5646 C C . LEU D 1 120 ? 70.194 114.234 21.625 1.00 28.67 120 LEU D C 1
ATOM 5647 O O . LEU D 1 120 ? 71.142 115.029 21.599 1.00 28.64 120 LEU D O 1
ATOM 5652 N N . VAL D 1 121 ? 70.280 112.979 21.188 1.00 27.64 121 VAL D N 1
ATOM 5653 C CA . VAL D 1 121 ? 71.456 112.478 20.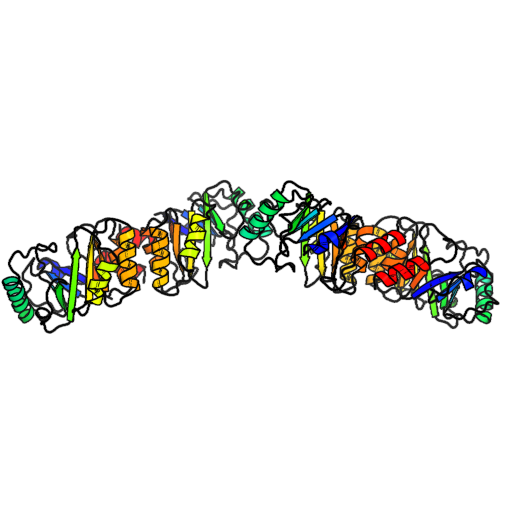466 1.00 26.98 121 VAL D CA 1
ATOM 5654 C C . VAL D 1 121 ? 71.106 112.281 19.002 1.00 26.83 121 VAL D C 1
ATOM 5655 O O . VAL D 1 121 ? 70.049 111.774 18.677 1.00 27.77 121 VAL D O 1
ATOM 5659 N N . LYS D 1 122 ? 71.976 112.694 18.101 1.00 26.60 122 LYS D N 1
ATOM 5660 C CA . LYS D 1 122 ? 71.679 112.502 16.670 1.00 26.13 122 LYS D CA 1
ATOM 5661 C C . LYS D 1 122 ? 72.814 111.691 16.080 1.00 25.54 122 LYS D C 1
ATOM 5662 O O . LYS D 1 122 ? 73.976 111.986 16.316 1.00 24.90 122 LYS D O 1
ATOM 5668 N N . ILE D 1 123 ? 72.465 110.643 15.352 1.00 25.29 123 ILE D N 1
ATOM 5669 C CA . ILE D 1 123 ? 73.434 109.731 14.756 1.00 25.98 123 ILE D CA 1
ATOM 5670 C C . ILE D 1 123 ? 73.117 109.662 13.269 1.00 26.20 123 ILE D C 1
ATOM 5671 O O . ILE D 1 123 ? 72.018 109.282 12.889 1.00 25.63 123 ILE D O 1
ATOM 5676 N N . ALA D 1 124 ? 74.045 110.113 12.432 1.00 27.11 124 ALA D N 1
ATOM 5677 C CA . ALA D 1 124 ? 73.871 110.003 10.977 1.00 27.17 124 ALA D CA 1
ATOM 5678 C C . ALA D 1 124 ? 75.097 109.294 10.444 1.00 27.44 124 ALA D C 1
ATOM 5679 O O . ALA D 1 124 ? 76.208 109.817 10.512 1.00 28.08 124 ALA D O 1
ATOM 5681 N N . THR D 1 125 ? 74.918 108.079 9.955 1.00 27.00 125 THR D N 1
ATOM 5682 C CA . THR D 1 125 ? 76.076 107.332 9.539 1.00 27.10 125 THR D CA 1
ATOM 5683 C C . THR D 1 125 ? 75.878 106.759 8.140 1.00 27.87 125 THR D C 1
ATOM 5684 O O . THR D 1 125 ? 74.763 106.429 7.747 1.00 28.85 125 THR D O 1
ATOM 5688 N N . MET D 1 126 ? 76.960 106.645 7.385 1.00 27.63 126 MET D N 1
ATOM 5689 C CA . MET D 1 126 ? 76.853 106.136 6.032 1.00 28.05 126 MET D CA 1
ATOM 5690 C C . MET D 1 126 ? 76.349 104.662 6.014 1.00 26.96 126 MET D C 1
ATOM 5691 O O . MET D 1 126 ? 76.872 103.805 6.735 1.00 27.29 126 MET D O 1
ATOM 5696 N N . GLY D 1 127 ? 75.322 104.381 5.220 1.00 26.67 127 GLY D N 1
ATOM 5697 C CA . GLY D 1 127 ? 74.746 103.017 5.101 1.00 25.59 127 GLY D CA 1
ATOM 5698 C C . GLY D 1 127 ? 75.463 102.107 4.100 1.00 26.28 127 GLY D C 1
ATOM 5699 O O . GLY D 1 127 ? 75.565 102.440 2.899 1.00 25.34 127 GLY D O 1
ATOM 5700 N N . LYS D 1 128 ? 75.943 100.953 4.576 1.00 26.00 128 LYS D N 1
ATOM 5701 C CA . LYS D 1 128 ? 76.730 100.043 3.726 1.00 27.27 128 LYS D CA 1
ATOM 5702 C C . LYS D 1 128 ? 76.139 98.629 3.487 1.00 27.72 128 LYS D C 1
ATOM 5703 O O . LYS D 1 128 ? 76.481 97.994 2.490 1.00 28.45 128 LYS D O 1
ATOM 5709 N N . SER D 1 129 ? 75.271 98.149 4.382 1.00 27.63 129 SER D N 1
ATOM 5710 C CA . SER D 1 129 ? 74.563 96.875 4.218 1.00 28.03 129 SER D CA 1
ATOM 5711 C C . SER D 1 129 ? 73.303 96.889 5.076 1.00 28.52 129 SER D C 1
ATOM 5712 O O . SER D 1 129 ? 73.079 97.831 5.842 1.00 29.11 129 SER D O 1
ATOM 5715 N N . LYS D 1 130 ? 72.463 95.871 4.946 1.00 28.83 130 LYS D N 1
ATOM 5716 C CA . LYS D 1 130 ? 71.270 95.769 5.816 1.00 29.38 130 LYS D CA 1
ATOM 5717 C C . LYS D 1 130 ? 71.611 95.696 7.297 1.00 29.39 130 LYS D C 1
ATOM 5718 O O . LYS D 1 130 ? 70.801 96.118 8.115 1.00 29.92 130 LYS D O 1
ATOM 5724 N N . ARG D 1 131 ? 72.791 95.159 7.626 1.00 29.70 131 ARG D N 1
ATOM 5725 C CA . ARG D 1 131 ? 73.267 95.049 9.016 1.00 30.38 131 ARG D CA 1
ATOM 5726 C C . ARG D 1 131 ? 73.318 96.382 9.727 1.00 29.43 131 ARG D C 1
ATOM 5727 O O . ARG D 1 131 ? 73.057 96.448 10.937 1.00 29.80 131 ARG D O 1
ATOM 5735 N N . ASP D 1 132 ? 73.646 97.439 8.971 1.00 27.74 132 ASP D N 1
ATOM 5736 C CA . ASP D 1 132 ? 73.699 98.789 9.479 1.00 26.25 132 ASP D CA 1
ATOM 5737 C C . ASP D 1 132 ? 72.309 99.305 9.832 1.00 25.74 132 ASP D C 1
ATOM 5738 O O . ASP D 1 132 ? 72.161 100.153 10.730 1.00 24.91 132 ASP D O 1
ATOM 5743 N N . VAL D 1 133 ? 71.296 98.829 9.106 1.00 25.03 133 VAL D N 1
ATOM 5744 C CA . VAL D 1 133 ? 69.918 99.170 9.436 1.00 25.01 133 VAL D CA 1
ATOM 5745 C C . VAL D 1 133 ? 69.592 98.527 10.780 1.00 25.54 133 VAL D C 1
ATOM 5746 O O . VAL D 1 133 ? 69.037 99.183 11.673 1.00 25.09 133 VAL D O 1
ATOM 5750 N N . GLU D 1 134 ? 69.962 97.261 10.939 1.00 26.11 134 GLU D N 1
ATOM 5751 C CA . GLU D 1 134 ? 69.668 96.577 12.193 1.00 27.67 134 GLU D CA 1
ATOM 5752 C C . GLU D 1 134 ? 70.356 97.238 13.400 1.00 26.84 134 GLU D C 1
ATOM 5753 O O . GLU D 1 134 ? 69.766 97.347 14.462 1.00 27.20 134 GLU D O 1
ATOM 5759 N N . THR D 1 135 ? 71.590 97.690 13.219 1.00 26.66 135 THR D N 1
ATOM 5760 C CA . THR D 1 135 ? 72.300 98.469 14.235 1.00 26.17 135 THR D CA 1
ATOM 5761 C C . THR D 1 135 ? 71.532 99.731 14.658 1.00 26.37 135 THR D C 1
ATOM 5762 O O . THR D 1 135 ? 71.347 99.979 15.860 1.00 26.13 135 THR D O 1
ATOM 5766 N N . ILE D 1 136 ? 71.101 100.521 13.665 1.00 26.55 136 ILE D N 1
ATOM 5767 C CA . ILE D 1 136 ? 70.314 101.756 13.864 1.00 26.25 136 ILE D CA 1
ATOM 5768 C C . ILE D 1 136 ? 69.053 101.426 14.662 1.00 26.08 136 ILE D C 1
ATOM 5769 O O . ILE D 1 136 ? 68.732 102.083 15.651 1.00 27.18 136 ILE D O 1
ATOM 5774 N N . VAL D 1 137 ? 68.368 100.363 14.256 1.00 25.25 137 VAL D N 1
ATOM 5775 C CA . VAL D 1 137 ? 67.124 99.893 14.899 1.00 24.03 137 VAL D CA 1
ATOM 5776 C C . VAL D 1 137 ? 67.274 99.358 16.325 1.00 23.81 137 VAL D C 1
ATOM 5777 O O . VAL D 1 137 ? 66.369 99.551 17.146 1.00 23.72 137 VAL D O 1
ATOM 5781 N N . ARG D 1 138 ? 68.360 98.634 16.611 1.00 23.17 138 ARG D N 1
ATOM 5782 C CA . ARG D 1 138 ? 68.634 98.242 17.986 1.00 23.80 138 ARG D CA 1
ATOM 5783 C C . ARG D 1 138 ? 68.763 99.483 18.889 1.00 23.16 138 ARG D C 1
ATOM 5784 O O . ARG D 1 138 ? 68.127 99.568 19.933 1.00 22.92 138 ARG D O 1
ATOM 5792 N N . ILE D 1 139 ? 69.602 100.428 18.478 1.00 23.04 139 ILE D N 1
ATOM 5793 C CA . ILE D 1 139 ? 69.768 101.702 19.185 1.00 23.76 139 ILE D CA 1
ATOM 5794 C C . ILE D 1 139 ? 68.410 102.410 19.497 1.00 24.06 139 ILE D C 1
ATOM 5795 O O . ILE D 1 139 ? 68.138 102.775 20.646 1.00 23.97 139 ILE D O 1
ATOM 5800 N N . LEU D 1 140 ? 67.559 102.556 18.486 1.00 24.33 140 LEU D N 1
ATOM 5801 C CA . LEU D 1 140 ? 66.235 103.206 18.655 1.00 24.90 140 LEU D CA 1
ATOM 5802 C C . LEU D 1 140 ? 65.256 102.427 19.500 1.00 25.10 140 LEU D C 1
ATOM 5803 O O . LEU D 1 140 ? 64.390 103.032 20.134 1.00 24.93 140 LEU D O 1
ATOM 5808 N N . THR D 1 141 ? 65.407 101.100 19.502 1.00 25.54 141 THR D N 1
ATOM 5809 C CA . THR D 1 141 ? 64.597 100.227 20.322 1.00 25.68 141 THR D CA 1
ATOM 5810 C C . THR D 1 141 ? 65.042 100.340 21.778 1.00 26.75 141 THR D C 1
ATOM 5811 O O . THR D 1 141 ? 64.231 100.172 22.697 1.00 27.88 141 THR D O 1
ATOM 5815 N N . ASN D 1 142 ? 66.338 100.577 21.990 1.00 26.56 142 ASN D N 1
ATOM 5816 C CA . ASN D 1 142 ? 66.914 100.490 23.317 1.00 26.29 142 ASN D CA 1
ATOM 5817 C C . ASN D 1 142 ? 66.975 101.807 24.073 1.00 26.16 142 ASN D C 1
ATOM 5818 O O . ASN D 1 142 ? 67.125 101.820 25.290 1.00 26.44 142 ASN D O 1
ATOM 5823 N N . TYR D 1 143 ? 66.860 102.916 23.354 1.00 26.58 143 TYR D N 1
ATOM 5824 C CA . TYR D 1 143 ? 67.034 104.242 23.927 1.00 26.86 143 TYR D CA 1
ATOM 5825 C C . TYR D 1 143 ? 65.979 105.197 23.414 1.00 27.35 143 TYR D C 1
ATOM 5826 O O . TYR D 1 143 ? 65.507 105.060 22.296 1.00 27.87 143 TYR D O 1
ATOM 5835 N N . ASP D 1 144 ? 65.635 106.179 24.235 1.00 28.36 144 ASP D N 1
ATOM 5836 C CA . ASP D 1 144 ? 64.791 107.309 23.828 1.00 28.61 144 ASP D CA 1
ATOM 5837 C C . ASP D 1 144 ? 65.603 108.590 23.583 1.00 28.08 144 ASP D C 1
ATOM 5838 O O . ASP D 1 144 ? 66.788 108.646 23.884 1.00 27.38 144 ASP D O 1
ATOM 5843 N N . ASP D 1 145 ? 64.948 109.589 22.995 1.00 28.06 145 ASP D N 1
ATOM 5844 C CA . ASP D 1 145 ? 65.551 110.891 22.637 1.00 27.79 145 ASP D CA 1
ATOM 5845 C C . ASP D 1 145 ? 66.731 110.800 21.654 1.00 26.75 145 ASP D C 1
ATOM 5846 O O . ASP D 1 145 ? 67.686 111.587 21.732 1.00 26.09 145 ASP D O 1
ATOM 5851 N N . VAL D 1 146 ? 66.651 109.839 20.735 1.00 26.11 146 VAL D N 1
ATOM 5852 C CA . VAL D 1 146 ? 67.713 109.577 19.741 1.00 24.69 146 VAL D CA 1
ATOM 5853 C C . VAL D 1 146 ? 67.131 109.699 18.344 1.00 24.53 146 VAL D C 1
ATOM 5854 O O . VAL D 1 146 ? 66.107 109.096 18.045 1.00 23.96 146 VAL D O 1
ATOM 5858 N N . VAL D 1 147 ? 67.781 110.508 17.502 1.00 24.28 147 VAL D N 1
ATOM 5859 C CA . VAL D 1 147 ? 67.532 110.531 16.042 1.00 23.17 147 VAL D CA 1
ATOM 5860 C C . VAL D 1 147 ? 68.622 109.731 15.398 1.00 23.55 147 VAL D C 1
ATOM 5861 O O . VAL D 1 147 ? 69.769 110.031 15.577 1.00 24.72 147 VAL D O 1
ATOM 5865 N N . ALA D 1 148 ? 68.293 108.653 14.697 1.00 23.87 148 ALA D N 1
ATOM 5866 C CA . ALA D 1 148 ? 69.341 107.819 14.109 1.00 23.56 148 ALA D CA 1
ATOM 5867 C C . ALA D 1 148 ? 68.879 107.421 12.723 1.00 23.85 148 ALA D C 1
ATOM 5868 O O . ALA D 1 148 ? 67.776 106.964 12.578 1.00 24.28 148 ALA D O 1
ATOM 5870 N N . PHE D 1 149 ? 69.688 107.630 11.693 1.00 24.64 149 PHE D N 1
ATOM 5871 C CA . PHE D 1 149 ? 69.293 107.211 10.307 1.00 25.16 149 PHE D CA 1
ATOM 5872 C C . PHE D 1 149 ? 70.581 107.004 9.582 1.00 25.46 149 PHE D C 1
ATOM 5873 O O . PHE D 1 149 ? 71.621 107.492 10.018 1.00 25.12 149 PHE D O 1
ATOM 5881 N N . LEU D 1 150 ? 70.496 106.225 8.506 1.00 26.34 150 LEU D N 1
ATOM 5882 C CA . LEU D 1 150 ? 71.594 105.949 7.600 1.00 26.50 150 LEU D CA 1
ATOM 5883 C C . LEU D 1 150 ? 71.646 106.926 6.424 1.00 27.61 150 LEU D C 1
ATOM 5884 O O . LEU D 1 150 ? 70.629 107.249 5.808 1.00 27.67 150 LEU D O 1
ATOM 5889 N N . MET D 1 151 ? 72.850 107.389 6.123 1.00 29.18 151 MET D N 1
ATOM 5890 C CA . MET D 1 151 ? 73.093 108.250 4.964 1.00 30.71 151 MET D CA 1
ATOM 5891 C C . MET D 1 151 ? 73.425 107.408 3.741 1.00 31.16 151 MET D C 1
ATOM 5892 O O . MET D 1 151 ? 73.547 106.186 3.822 1.00 30.15 151 MET D O 1
ATOM 5897 N N . GLY D 1 152 ? 73.558 108.082 2.604 1.00 32.09 152 GLY D N 1
ATOM 5898 C CA . GLY D 1 152 ? 73.727 107.392 1.335 1.00 32.81 152 GLY D CA 1
ATOM 5899 C C . GLY D 1 152 ? 72.384 107.065 0.709 1.00 33.25 152 GLY D C 1
ATOM 5900 O O . GLY D 1 152 ? 71.370 106.928 1.401 1.00 33.95 152 GLY D O 1
ATOM 5901 N N . GLU D 1 153 ? 72.392 106.919 -0.609 1.00 33.18 153 GLU D N 1
ATOM 5902 C CA . GLU D 1 153 ? 71.177 106.787 -1.378 1.00 32.77 153 GLU D CA 1
ATOM 5903 C C . GLU D 1 153 ? 70.519 105.391 -1.254 1.00 32.66 153 GLU D C 1
ATOM 5904 O O . GLU D 1 153 ? 69.279 105.276 -1.320 1.00 32.38 153 GLU D O 1
ATOM 5910 N N . ARG D 1 154 ? 71.326 104.340 -1.050 1.00 32.16 154 ARG D N 1
ATOM 5911 C CA . ARG D 1 154 ? 70.761 102.991 -0.839 1.00 32.08 154 ARG D CA 1
ATOM 5912 C C . ARG D 1 154 ? 69.905 102.882 0.444 1.00 31.91 154 ARG D C 1
ATOM 5913 O O . ARG D 1 154 ? 68.954 102.115 0.495 1.00 31.59 154 ARG D O 1
ATOM 5921 N N . PHE D 1 155 ? 70.243 103.659 1.474 1.00 31.71 155 PHE D N 1
ATOM 5922 C CA . PHE D 1 155 ? 69.526 103.556 2.746 1.00 31.76 155 PHE D CA 1
ATOM 5923 C C . PHE D 1 155 ? 68.650 104.730 3.090 1.00 31.25 155 PHE D C 1
ATOM 5924 O O . PHE D 1 155 ? 68.283 104.912 4.214 1.00 31.10 155 PHE D O 1
ATOM 5932 N N . SER D 1 156 ? 68.277 105.476 2.060 1.00 31.83 156 SER D N 1
ATOM 5933 C CA . SER D 1 156 ? 67.402 106.641 2.134 1.00 32.28 156 SER D CA 1
ATOM 5934 C C . SER D 1 156 ? 66.122 106.509 2.975 1.00 31.72 156 SER D C 1
ATOM 5935 O O . SER D 1 156 ? 65.748 107.461 3.656 1.00 33.28 156 SER D O 1
ATOM 5938 N N . PHE D 1 157 ? 65.487 105.345 2.941 1.00 30.65 157 PHE D N 1
ATOM 5939 C CA . PHE D 1 157 ? 64.165 105.066 3.547 1.00 30.10 157 PHE D CA 1
ATOM 5940 C C . PHE D 1 157 ? 64.204 105.073 5.064 1.00 30.61 157 PHE D C 1
ATOM 5941 O O . PHE D 1 157 ? 63.194 105.166 5.779 1.00 31.57 157 PHE D O 1
ATOM 5949 N N . THR D 1 158 ? 65.415 104.928 5.549 1.00 30.82 158 THR D N 1
ATOM 5950 C CA . THR D 1 158 ? 65.700 104.821 6.940 1.00 30.47 158 THR D CA 1
ATOM 5951 C C . THR D 1 158 ? 65.488 106.227 7.573 1.00 30.57 158 THR D C 1
ATOM 5952 O O . THR D 1 158 ? 64.967 106.330 8.692 1.00 30.09 158 THR D O 1
ATOM 5956 N N . ARG D 1 159 ? 65.816 107.295 6.821 1.00 30.24 159 ARG D N 1
ATOM 5957 C CA . ARG D 1 159 ? 65.594 108.676 7.294 1.00 30.55 159 ARG D CA 1
ATOM 5958 C C . ARG D 1 159 ? 64.145 109.084 7.633 1.00 30.54 159 ARG D C 1
ATOM 5959 O O . ARG D 1 159 ? 63.946 110.046 8.360 1.00 30.58 159 ARG D O 1
ATOM 5967 N N . VAL D 1 160 ? 63.163 108.316 7.147 1.00 30.93 160 VAL D N 1
ATOM 5968 C CA . VAL D 1 160 ? 61.730 108.430 7.517 1.00 30.81 160 VAL D CA 1
ATOM 5969 C C . VAL D 1 160 ? 61.252 107.196 8.329 1.00 30.73 160 VAL D C 1
ATOM 5970 O O . VAL D 1 160 ? 60.607 107.321 9.366 1.00 30.41 160 VAL D O 1
ATOM 5974 N N . LEU D 1 161 ? 61.579 106.005 7.840 1.00 31.24 161 LEU D N 1
ATOM 5975 C CA . LEU D 1 161 ? 61.020 104.770 8.389 1.00 32.40 161 LEU D CA 1
ATOM 5976 C C . LEU D 1 161 ? 61.663 104.274 9.688 1.00 32.46 161 LEU D C 1
ATOM 5977 O O . LEU D 1 161 ? 61.105 103.399 10.356 1.00 32.91 161 LEU D O 1
ATOM 5982 N N . ALA D 1 162 ? 62.836 104.817 10.028 1.00 32.72 162 ALA D N 1
ATOM 5983 C CA . ALA D 1 162 ? 63.492 104.520 11.286 1.00 33.32 162 ALA D CA 1
ATOM 5984 C C . ALA D 1 162 ? 63.057 105.502 12.393 1.00 33.46 162 ALA D C 1
ATOM 5985 O O . ALA D 1 162 ? 63.098 105.189 13.593 1.00 33.52 162 ALA D O 1
ATOM 5987 N N . ALA D 1 163 ? 62.648 106.703 11.998 1.00 33.11 163 ALA D N 1
ATOM 5988 C CA . ALA D 1 163 ? 62.038 107.611 12.963 1.00 32.41 163 ALA D CA 1
ATOM 5989 C C . ALA D 1 163 ? 60.774 107.046 13.636 1.00 31.73 163 ALA D C 1
ATOM 5990 O O . ALA D 1 163 ? 60.461 107.469 14.733 1.00 32.43 163 ALA D O 1
ATOM 5992 N N . TYR D 1 164 ? 60.074 106.077 13.008 1.00 30.63 164 TYR D N 1
ATOM 5993 C CA . TYR D 1 164 ? 58.857 105.468 13.604 1.00 29.54 164 TYR D CA 1
ATOM 5994 C C . TYR D 1 164 ? 59.108 104.696 14.908 1.00 28.99 164 TYR D C 1
ATOM 5995 O O . TYR D 1 164 ? 58.179 104.236 15.563 1.00 29.28 164 TYR D O 1
ATOM 6004 N N . LEU D 1 165 ? 60.372 104.579 15.275 1.00 28.24 165 LEU D N 1
ATOM 6005 C CA . LEU D 1 165 ? 60.780 103.845 16.451 1.00 28.36 165 LEU D CA 1
ATOM 6006 C C . LEU D 1 165 ? 60.993 104.780 17.626 1.00 28.16 165 LEU D C 1
ATOM 6007 O O . LEU D 1 165 ? 61.783 104.492 18.507 1.00 28.76 165 LEU D O 1
ATOM 6012 N N . GLY D 1 166 ? 60.279 105.900 17.625 1.00 27.38 166 GLY D N 1
ATOM 6013 C CA . GLY D 1 166 ? 60.330 106.816 18.740 1.00 27.25 166 GLY D CA 1
ATOM 6014 C C . GLY D 1 166 ? 61.172 108.052 18.502 1.00 27.46 166 GLY D C 1
ATOM 6015 O O . GLY D 1 166 ? 61.210 108.907 19.341 1.00 27.79 166 GLY D O 1
ATOM 6016 N N . SER D 1 167 ? 61.837 108.162 17.354 1.00 26.58 167 SER D N 1
ATOM 6017 C CA . SER D 1 167 ? 62.653 109.326 17.102 1.00 26.86 167 SER D CA 1
ATOM 6018 C C . SER D 1 167 ? 61.828 110.647 16.958 1.00 25.81 167 SER D C 1
ATOM 6019 O O . SER D 1 167 ? 60.853 110.684 16.253 1.00 25.76 167 SER D O 1
ATOM 6022 N N . PRO D 1 168 ? 62.251 111.737 17.619 1.00 25.68 168 PRO D N 1
ATOM 6023 C CA . PRO D 1 168 ? 61.479 112.999 17.655 1.00 25.83 168 PRO D CA 1
ATOM 6024 C C . PRO D 1 168 ? 61.465 113.819 16.354 1.00 26.33 168 PRO D C 1
ATOM 6025 O O . PRO D 1 168 ? 60.529 114.590 16.140 1.00 26.97 168 PRO D O 1
ATOM 6029 N N . PHE D 1 169 ? 62.489 113.642 15.513 1.00 26.15 169 PHE D N 1
ATOM 6030 C CA . PHE D 1 169 ? 62.640 114.349 14.247 1.00 25.55 169 PHE D CA 1
ATOM 6031 C C . PHE D 1 169 ? 62.835 113.418 13.056 1.00 25.59 169 PHE D C 1
ATOM 6032 O O . PHE D 1 169 ? 63.378 112.312 13.174 1.00 24.81 169 PHE D O 1
ATOM 6040 N N . ILE D 1 170 ? 62.358 113.900 11.914 1.00 26.04 170 ILE D N 1
ATOM 6041 C CA . ILE D 1 170 ? 62.767 113.461 10.590 1.00 26.32 170 ILE D CA 1
ATOM 6042 C C . ILE D 1 170 ? 63.398 114.710 9.961 1.00 27.29 170 ILE D C 1
ATOM 6043 O O . ILE D 1 170 ? 62.784 115.790 9.904 1.00 28.01 170 ILE D O 1
ATOM 6048 N N . TYR D 1 171 ? 64.638 114.558 9.532 1.00 28.07 171 TYR D N 1
ATOM 6049 C CA . TYR D 1 171 ? 65.378 115.599 8.830 1.00 28.98 171 TYR D CA 1
ATOM 6050 C C . TYR D 1 171 ? 65.118 115.592 7.318 1.00 29.39 171 TYR D C 1
ATOM 6051 O O . TYR D 1 171 ? 65.286 114.570 6.648 1.00 28.95 171 TYR D O 1
ATOM 6060 N N . CYS D 1 172 ? 64.720 116.753 6.799 1.00 30.19 172 CYS D N 1
ATOM 6061 C CA . CYS D 1 172 ? 64.274 116.875 5.425 1.00 31.64 172 CYS D CA 1
ATOM 6062 C C . CYS D 1 172 ? 65.060 117.936 4.717 1.00 31.91 172 CYS D C 1
ATOM 6063 O O . CYS D 1 172 ? 65.620 118.826 5.354 1.00 32.18 172 CYS D O 1
ATOM 6066 N N . TYR D 1 173 ? 65.055 117.869 3.390 1.00 32.97 173 TYR D N 1
ATOM 6067 C CA . TYR D 1 173 ? 65.602 118.954 2.569 1.00 33.91 173 TYR D CA 1
ATOM 6068 C C . TYR D 1 173 ? 64.499 119.830 1.978 1.00 33.83 173 TYR D C 1
ATOM 6069 O O . TYR D 1 173 ? 63.349 119.421 1.873 1.00 33.54 173 TYR D O 1
ATOM 6078 N N . VAL D 1 174 ? 64.879 121.043 1.602 1.00 34.94 174 VAL D N 1
ATOM 6079 C CA . VAL D 1 174 ? 63.983 122.021 0.989 1.00 35.92 174 VAL D CA 1
ATOM 6080 C C . VAL D 1 174 ? 64.735 122.656 -0.197 1.00 36.59 174 VAL D C 1
ATOM 6081 O O . VAL D 1 174 ? 65.951 122.852 -0.117 1.00 37.06 174 VAL D O 1
ATOM 6085 N N . GLY D 1 175 ? 64.037 122.960 -1.293 1.00 37.69 175 GLY D N 1
ATOM 6086 C CA . GLY D 1 175 ? 64.700 123.327 -2.555 1.00 38.70 175 GLY D CA 1
ATOM 6087 C C . GLY D 1 175 ? 65.218 122.087 -3.268 1.00 39.89 175 GLY D C 1
ATOM 6088 O O . GLY D 1 175 ? 64.436 121.284 -3.739 1.00 39.75 175 GLY D O 1
ATOM 6089 N N . SER D 1 176 ? 66.537 121.920 -3.312 1.00 41.79 176 SER D N 1
ATOM 6090 C CA . SER D 1 176 ? 67.210 120.767 -3.947 1.00 43.75 176 SER D CA 1
ATOM 6091 C C . SER D 1 176 ? 67.828 119.815 -2.912 1.00 44.24 176 SER D C 1
ATOM 6092 O O . SER D 1 176 ? 68.152 120.235 -1.807 1.00 44.96 176 SER D O 1
ATOM 6095 N N . PRO D 1 177 ? 68.009 118.526 -3.260 1.00 44.85 177 PRO D N 1
ATOM 6096 C CA . PRO D 1 177 ? 68.697 117.630 -2.289 1.00 44.91 177 PRO D CA 1
ATOM 6097 C C . PRO D 1 177 ? 70.170 118.021 -2.028 1.00 45.16 177 PRO D C 1
ATOM 6098 O O . PRO D 1 177 ? 70.901 118.328 -2.977 1.00 45.04 177 PRO D O 1
ATOM 6102 N N . LYS D 1 178 ? 70.588 118.025 -0.759 1.00 44.99 178 LYS D N 1
ATOM 6103 C CA . LYS D 1 178 ? 71.926 118.512 -0.372 1.00 45.13 178 LYS D CA 1
ATOM 6104 C C . LYS D 1 178 ? 72.951 117.383 -0.269 1.00 45.25 178 LYS D C 1
ATOM 6105 O O . LYS D 1 178 ? 74.106 117.620 0.127 1.00 45.38 178 LYS D O 1
ATOM 6111 N N . ALA D 1 179 ? 72.506 116.164 -0.594 1.00 44.94 179 ALA D N 1
ATOM 6112 C CA . ALA D 1 179 ? 73.293 114.929 -0.487 1.00 44.18 179 ALA D CA 1
ATOM 6113 C C . ALA D 1 179 ? 72.450 113.762 -1.042 1.00 43.98 179 ALA D C 1
ATOM 6114 O O . ALA D 1 179 ? 71.209 113.823 -1.003 1.00 43.21 179 ALA D O 1
ATOM 6116 N N . PRO D 1 180 ? 73.122 112.714 -1.587 1.00 43.83 180 PRO D N 1
ATOM 6117 C CA . PRO D 1 180 ? 72.508 111.575 -2.292 1.00 43.17 180 PRO D CA 1
ATOM 6118 C C . PRO D 1 180 ? 71.031 111.257 -1.980 1.00 42.14 180 PRO D C 1
ATOM 6119 O O . PRO D 1 180 ? 70.166 111.682 -2.751 1.00 43.11 180 PRO D O 1
ATOM 6123 N N . GLY D 1 181 ? 70.735 110.521 -0.903 1.00 40.29 181 GLY D N 1
ATOM 6124 C CA . GLY D 1 181 ? 69.356 110.063 -0.651 1.00 37.90 181 GLY D CA 1
ATOM 6125 C C . GLY D 1 181 ? 68.518 110.773 0.414 1.00 36.55 181 GLY D C 1
ATOM 6126 O O . GLY D 1 181 ? 67.661 110.155 1.048 1.00 35.65 181 GLY D O 1
ATOM 6127 N N . GLN D 1 182 ? 68.764 112.069 0.604 1.00 35.57 182 GLN D N 1
ATOM 6128 C CA . GLN D 1 182 ? 67.923 112.954 1.440 1.00 34.89 182 GLN D CA 1
ATOM 6129 C C . GLN D 1 182 ? 66.470 112.929 0.983 1.00 33.43 182 GLN D C 1
ATOM 6130 O O . GLN D 1 182 ? 66.197 112.722 -0.177 1.00 32.79 182 GLN D O 1
ATOM 6136 N N . ILE D 1 183 ? 65.550 113.142 1.919 1.00 32.56 183 ILE D N 1
ATOM 6137 C CA . ILE D 1 183 ? 64.131 113.180 1.615 1.00 31.33 183 ILE D CA 1
ATOM 6138 C C . ILE D 1 183 ? 63.622 114.640 1.643 1.00 30.04 183 ILE D C 1
ATOM 6139 O O . ILE D 1 183 ? 64.015 115.425 2.480 1.00 29.22 183 ILE D O 1
ATOM 6144 N N . SER D 1 184 ? 62.786 115.014 0.691 1.00 29.63 184 SER D N 1
ATOM 6145 C CA . SER D 1 184 ? 62.220 116.374 0.662 1.00 29.34 184 SER D CA 1
ATOM 6146 C C . SER D 1 184 ? 61.216 116.557 1.787 1.00 29.25 184 SER D C 1
ATOM 6147 O O . SER D 1 184 ? 60.661 115.575 2.286 1.00 29.60 184 SER D O 1
ATOM 6150 N N . LEU D 1 185 ? 61.016 117.814 2.202 1.00 28.69 185 LEU D N 1
ATOM 6151 C CA . LEU D 1 185 ? 59.992 118.172 3.188 1.00 27.99 185 LEU D CA 1
ATOM 6152 C C . LEU D 1 185 ? 58.639 117.678 2.719 1.00 27.77 185 LEU D C 1
ATOM 6153 O O . LEU D 1 185 ? 57.887 117.073 3.486 1.00 27.74 185 LEU D O 1
ATOM 6158 N N . ASP D 1 186 ? 58.363 117.920 1.437 1.00 27.89 186 ASP D N 1
ATOM 6159 C CA . ASP D 1 186 ? 57.104 117.556 0.785 1.00 27.20 186 ASP D CA 1
ATOM 6160 C C . ASP D 1 186 ? 56.776 116.076 0.832 1.00 26.28 186 ASP D C 1
ATOM 6161 O O . ASP D 1 186 ? 55.637 115.695 1.126 1.00 25.08 186 ASP D O 1
ATOM 6166 N N . ASP D 1 187 ? 57.781 115.249 0.535 1.00 26.53 187 ASP D N 1
ATOM 6167 C CA . ASP D 1 187 ? 57.635 113.780 0.547 1.00 26.16 187 ASP D CA 1
ATOM 6168 C C . ASP D 1 187 ? 57.490 113.240 1.961 1.00 25.43 187 ASP D C 1
ATOM 6169 O O . ASP D 1 187 ? 56.724 112.316 2.203 1.00 24.78 187 ASP D O 1
ATOM 6174 N N . ALA D 1 188 ? 58.243 113.811 2.884 1.00 25.29 188 ALA D N 1
ATOM 6175 C CA . ALA D 1 188 ? 58.151 113.378 4.284 1.00 25.49 188 ALA D CA 1
ATOM 6176 C C . ALA D 1 188 ? 56.761 113.656 4.843 1.00 25.37 188 ALA D C 1
ATOM 6177 O O . ALA D 1 188 ? 56.141 112.744 5.409 1.00 26.19 188 ALA D O 1
ATOM 6179 N N . ARG D 1 189 ? 56.243 114.875 4.646 1.00 25.16 189 ARG D N 1
ATOM 6180 C CA . ARG D 1 189 ? 54.898 115.195 5.151 1.00 24.81 189 ARG D CA 1
ATOM 6181 C C . ARG D 1 189 ? 53.872 114.242 4.570 1.00 24.73 189 ARG D C 1
ATOM 6182 O O . ARG D 1 189 ? 52.983 113.784 5.286 1.00 24.89 189 ARG D O 1
ATOM 6190 N N . GLU D 1 190 ? 53.993 113.964 3.268 1.00 24.01 190 GLU D N 1
ATOM 6191 C CA . GLU D 1 190 ? 53.090 113.058 2.584 1.00 23.66 190 GLU D CA 1
ATOM 6192 C C . GLU D 1 190 ? 53.102 111.620 3.113 1.00 23.53 190 GLU D C 1
ATOM 6193 O O . GLU D 1 190 ? 52.038 111.055 3.371 1.00 23.43 190 GLU D O 1
ATOM 6199 N N . ILE D 1 191 ? 54.299 111.035 3.243 1.00 24.06 191 ILE D N 1
ATOM 6200 C CA . ILE D 1 191 ? 54.496 109.673 3.783 1.00 23.99 191 ILE D CA 1
ATOM 6201 C C . ILE D 1 191 ? 54.004 109.559 5.218 1.00 24.59 191 ILE D C 1
ATOM 6202 O O . ILE D 1 191 ? 53.399 108.587 5.571 1.00 23.68 191 ILE D O 1
ATOM 6207 N N . ILE D 1 192 ? 54.292 110.572 6.038 1.00 26.89 192 ILE D N 1
ATOM 6208 C CA . ILE D 1 192 ? 53.827 110.662 7.438 1.00 28.40 192 ILE D CA 1
ATOM 6209 C C . ILE D 1 192 ? 52.306 110.732 7.542 1.00 29.01 192 ILE D C 1
ATOM 6210 O O . ILE D 1 192 ? 51.723 110.126 8.453 1.00 30.25 192 ILE D O 1
ATOM 6215 N N . SER D 1 193 ? 51.663 111.419 6.599 1.00 29.14 193 SER D N 1
ATOM 6216 C CA . SER D 1 193 ? 50.199 111.536 6.599 1.00 29.51 193 SER D CA 1
ATOM 6217 C C . SER D 1 193 ? 49.518 110.257 6.113 1.00 29.98 193 SER D C 1
ATOM 6218 O O . SER D 1 193 ? 48.504 109.836 6.683 1.00 29.88 193 SER D O 1
ATOM 6221 N N . ARG D 1 194 ? 50.057 109.647 5.058 1.00 30.57 194 ARG D N 1
ATOM 6222 C CA . ARG D 1 194 ? 49.514 108.374 4.566 1.00 31.36 194 ARG D CA 1
ATOM 6223 C C . ARG D 1 194 ? 49.644 107.279 5.623 1.00 32.21 194 ARG D C 1
ATOM 6224 O O . ARG D 1 194 ? 48.701 106.526 5.838 1.00 32.84 194 ARG D O 1
ATOM 6232 N N . LEU D 1 195 ? 50.804 107.195 6.278 1.00 32.76 195 LEU D N 1
ATOM 6233 C CA . LEU D 1 195 ? 51.085 106.096 7.213 1.00 34.02 195 LEU D CA 1
ATOM 6234 C C . LEU D 1 195 ? 50.408 106.238 8.574 1.00 35.68 195 LEU D C 1
ATOM 6235 O O . LEU D 1 195 ? 50.305 105.270 9.328 1.00 35.97 195 LEU D O 1
ATOM 6240 N N . GLY D 1 196 ? 49.974 107.456 8.892 1.00 37.42 196 GLY D N 1
ATOM 6241 C CA . GLY D 1 196 ? 49.376 107.752 10.199 1.00 38.40 196 GLY D CA 1
ATOM 6242 C C . GLY D 1 196 ? 50.376 107.893 11.348 1.00 39.14 196 GLY D C 1
ATOM 6243 O O . GLY D 1 196 ? 51.622 108.041 11.210 1.00 39.02 196 GLY D O 1
#

Secondary structure (DSSP, 8-state):
-EEEEEE-SHHHHHHTTT-SEEEEETTTS--TTS---SEEEEE--BGGGTSSB-S-HHHHHHHHHHHHHHH--SEEEEETTS-GGG---SSEEEEEEEESS----HHHHHHHHHT--SSEEEEEEE--SHHHHHHHHHHHHH-SSEEEEEESGGGTHHHHHHHHTT-SEEEEESSS-SSTT--BHHHHHHHHHHH-/-EEEEEE-SSTGGGG-TT-SEEEEETTTS--SS----SEEEEE--BGGGTS-B-S-HHHHHHHHHHHHHHH--SEEEEETTS-GGG---SSEEEEEEEESS----HHHHHHHHHT--SSEEEEEEE--SHHHHHHHHHHHHH-SSEEEEEESGGGTTHHHHGGGGS-SEEEEE-SS-SSTT--BHHHHHHHHHHH-/-EEEEEE-SSHHHHH-SS-SEEEEETTT---TTS---SEEEEE--BGGGTSSB-S-HHHHHHHHHHHHHHH--SEEEEETTS-GGG---SSEEEEEEEESS-PPPHHHHHHHHHT--SSEEEEEEE--SHHHHHHHHHHHHH-SSEEEEEESGGGHHHHHHHHHTT-SEEEEESSS-SSTT-EEHHHHHHHHHHH-/-EEEEEE-SHHHHTT-TT-SEEEEETTTS-TTS----S-EEEE--BGGGTSSB-S-HHHHHHHHHHHHHHH--SEEEEETTS-GGG---SSEEEEEEEESS----HHHHHHHHHT--SSEEEEEEE--SHHHHHHHHHHHHH-SSEEEEEESSTTTTHHHHTGGGT-SEEEEE-SS-SSTT--BHHHHHHHHHHH-

CATH classification: 3.20.20.70

B-factor: mean 30.23, std 5.63, range [14.02, 61.38]

Nearest PDB structures (foldseek):
  2ox1-assembly1_A  TM=1.005E+00  e=4.387E-42  Archaeoglobus fulgidus
  6hqv-assembly1_A  TM=7.960E-01  e=9.312E-13  Thermochaetoides thermophila DSM 1495
  6hqv-assembly1_B  TM=7.968E-01  e=1.745E-12  Thermochaetoides thermophila DSM 1495
  2ysw-assembly2_C-2  TM=7.922E-01  e=6.527E-12  Aquifex aeolicus VF5
  7tbv-assembly1_A  TM=7.945E-01  e=3.207E-10  Candida albicans Ca6

Radius of gyration: 42.89 Å; Cα contacts (8 Å, |Δi|>4): 1647; chains: 4; bounding box: 96×126×60 Å